Protein AF-0000000073278289 (afdb_homodimer)

Structure (mmCIF, N/CA/C/O backbone):
data_AF-0000000073278289-model_v1
#
loop_
_entity.id
_entity.type
_entity.pdbx_description
1 polymer 'Putative L-2,4-diaminobutyrate decarboxylase'
#
loop_
_atom_site.group_PDB
_atom_site.id
_atom_site.type_symbol
_atom_site.label_atom_id
_atom_site.label_alt_id
_atom_site.label_comp_id
_atom_site.label_asym_id
_atom_site.label_entity_id
_atom_site.label_seq_id
_atom_site.pdbx_PDB_ins_code
_atom_site.Cartn_x
_atom_site.Cartn_y
_atom_site.Cartn_z
_atom_site.occupancy
_atom_site.B_iso_or_equiv
_atom_site.auth_seq_id
_atom_site.auth_comp_id
_atom_site.auth_asym_id
_atom_site.auth_atom_id
_atom_site.pdbx_PDB_model_num
ATOM 1 N N . MET A 1 1 ? 37.375 -49.875 -6.406 1 22.42 1 MET A N 1
ATOM 2 C CA . MET A 1 1 ? 37.906 -48.938 -7.395 1 22.42 1 MET A CA 1
ATOM 3 C C . MET A 1 1 ? 36.812 -47.969 -7.871 1 22.42 1 MET A C 1
ATOM 5 O O . MET A 1 1 ? 36.188 -48.188 -8.922 1 22.42 1 MET A O 1
ATOM 9 N N . LYS A 1 2 ? 35.844 -47.688 -7.008 1 33.72 2 LYS A N 1
ATOM 10 C CA . LYS A 1 2 ? 34.469 -47.188 -7.004 1 33.72 2 LYS A CA 1
ATOM 11 C C . LYS A 1 2 ? 34.375 -45.781 -7.629 1 33.72 2 LYS A C 1
ATOM 13 O O . LYS A 1 2 ? 34.875 -44.812 -7.066 1 33.72 2 LYS A O 1
ATOM 18 N N . LEU A 1 3 ? 34.656 -45.719 -9 1 33 3 LEU A N 1
ATOM 19 C CA . LEU A 1 3 ? 34.781 -44.5 -9.805 1 33 3 LEU A CA 1
ATOM 20 C C . LEU A 1 3 ? 33.594 -43.594 -9.586 1 33 3 LEU A C 1
ATOM 22 O O . LEU A 1 3 ? 32.469 -43.844 -10.07 1 33 3 LEU A O 1
ATOM 26 N N . THR A 1 4 ? 33.219 -43.094 -8.539 1 38.16 4 THR A N 1
ATOM 27 C CA . THR A 1 4 ? 32.188 -42.125 -8.188 1 38.16 4 THR A CA 1
ATOM 28 C C . THR A 1 4 ? 32.312 -40.875 -9.078 1 38.16 4 THR A C 1
ATOM 30 O O . THR A 1 4 ? 33.344 -40.219 -9.094 1 38.16 4 THR A O 1
ATOM 33 N N . GLU A 1 5 ? 31.906 -40.875 -10.406 1 40.03 5 GLU A N 1
ATOM 34 C CA . GLU A 1 5 ? 31.938 -39.875 -11.461 1 40.03 5 GLU A CA 1
ATOM 35 C C . GLU A 1 5 ? 31.594 -38.469 -10.898 1 40.03 5 GLU A C 1
ATOM 37 O O . GLU A 1 5 ? 30.562 -38.312 -10.266 1 40.03 5 GLU A O 1
ATOM 42 N N . ASN A 1 6 ? 32.531 -37.656 -10.445 1 44.06 6 ASN A N 1
ATOM 43 C CA . ASN A 1 6 ? 32.562 -36.25 -10.016 1 44.06 6 ASN A CA 1
ATOM 44 C C . ASN A 1 6 ? 31.734 -35.344 -10.93 1 44.06 6 ASN A C 1
ATOM 46 O O . ASN A 1 6 ? 32.188 -34.938 -11.984 1 44.06 6 ASN A O 1
ATOM 50 N N . LYS A 1 7 ? 30.641 -35.594 -11.227 1 54.97 7 LYS A N 1
ATOM 51 C CA . LYS A 1 7 ? 29.797 -34.844 -12.141 1 54.97 7 LYS A CA 1
ATOM 52 C C . LYS A 1 7 ? 30.016 -33.344 -11.969 1 54.97 7 LYS A C 1
ATOM 54 O O . LYS A 1 7 ? 29.812 -32.781 -10.875 1 54.97 7 LYS A O 1
ATOM 59 N N . SER A 1 8 ? 30.703 -32.625 -12.852 1 77.06 8 SER A N 1
ATOM 60 C CA . SER A 1 8 ? 31 -31.219 -12.969 1 77.06 8 SER A CA 1
ATOM 61 C C . SER A 1 8 ? 29.734 -30.375 -12.773 1 77.06 8 SER A C 1
ATOM 63 O O . SER A 1 8 ? 28.656 -30.75 -13.258 1 77.06 8 SER A O 1
ATOM 65 N N . GLU A 1 9 ? 29.703 -29.438 -11.883 1 89 9 GLU A N 1
ATOM 66 C CA . GLU A 1 9 ? 28.625 -28.5 -11.555 1 89 9 GLU A CA 1
ATOM 67 C C . GLU A 1 9 ? 28.172 -27.734 -12.781 1 89 9 GLU A C 1
ATOM 69 O O . GLU A 1 9 ? 28.984 -27.156 -13.5 1 89 9 GLU A O 1
ATOM 74 N N . LEU A 1 10 ? 26.891 -27.906 -13.18 1 94 10 LEU A N 1
ATOM 75 C CA . LEU A 1 10 ? 26.312 -27.156 -14.281 1 94 10 LEU A CA 1
ATOM 76 C C . LEU A 1 10 ? 26.391 -25.656 -14.023 1 94 10 LEU A C 1
ATOM 78 O O . LEU A 1 10 ? 26.453 -25.219 -12.875 1 94 10 LEU A O 1
ATOM 82 N N . ILE A 1 11 ? 26.406 -24.875 -15.078 1 95.62 11 ILE A N 1
ATOM 83 C CA . ILE A 1 11 ? 26.609 -23.438 -14.977 1 95.62 11 ILE A CA 1
ATOM 84 C C . ILE A 1 11 ? 25.516 -22.812 -14.109 1 95.62 11 ILE A C 1
ATOM 86 O O . ILE A 1 11 ? 25.797 -21.984 -13.234 1 95.62 11 ILE A O 1
ATOM 90 N N . TRP A 1 12 ? 24.203 -23.141 -14.375 1 96.19 12 TRP A N 1
ATOM 91 C CA . TRP A 1 12 ? 23.125 -22.531 -13.602 1 96.19 12 TRP A CA 1
ATOM 92 C C . TRP A 1 12 ? 23.25 -22.906 -12.125 1 96.19 12 TRP A C 1
ATOM 94 O O . TRP A 1 12 ? 22.906 -22.109 -11.25 1 96.19 12 TRP A O 1
ATOM 104 N N . GLN A 1 13 ? 23.766 -24.109 -11.773 1 96.44 13 GLN A N 1
ATOM 105 C CA . GLN A 1 13 ? 23.953 -24.516 -10.391 1 96.44 13 GLN A CA 1
ATOM 106 C C . GLN A 1 13 ? 25.016 -23.688 -9.703 1 96.44 13 GLN A C 1
ATOM 108 O O . GLN A 1 13 ? 24.891 -23.344 -8.523 1 96.44 13 GLN A O 1
ATOM 113 N N . LYS A 1 14 ? 26.062 -23.453 -10.477 1 96.12 14 LYS A N 1
ATOM 114 C CA . LYS A 1 14 ? 27.125 -22.594 -9.953 1 96.12 14 LYS A CA 1
ATOM 115 C C . LYS A 1 14 ? 26.609 -21.188 -9.641 1 96.12 14 LYS A C 1
ATOM 117 O O . LYS A 1 14 ? 26.891 -20.641 -8.578 1 96.12 14 LYS A O 1
ATOM 122 N N . ILE A 1 15 ? 25.875 -20.578 -10.586 1 96.12 15 ILE A N 1
ATOM 123 C CA . ILE A 1 15 ? 25.312 -19.25 -10.406 1 96.12 15 ILE A CA 1
ATOM 124 C C . ILE A 1 15 ? 24.312 -19.266 -9.242 1 96.12 15 ILE A C 1
ATOM 126 O O . ILE A 1 15 ? 24.25 -18.312 -8.461 1 96.12 15 ILE A O 1
ATOM 130 N N . LEU A 1 16 ? 23.531 -20.344 -9.094 1 96.94 16 LEU A N 1
ATOM 131 C CA . LEU A 1 16 ? 22.609 -20.5 -7.984 1 96.94 16 LEU A CA 1
ATOM 132 C C . LEU A 1 16 ? 23.328 -20.406 -6.648 1 96.94 16 LEU A C 1
ATOM 134 O O . LEU A 1 16 ? 22.922 -19.656 -5.762 1 96.94 16 LEU A O 1
ATOM 138 N N . ARG A 1 17 ? 24.375 -21.125 -6.52 1 95.25 17 ARG A N 1
ATOM 139 C CA . ARG A 1 17 ? 25.125 -21.219 -5.273 1 95.25 17 ARG A CA 1
ATOM 140 C C . ARG A 1 17 ? 25.875 -19.922 -4.992 1 95.25 17 ARG A C 1
ATOM 142 O O . ARG A 1 17 ? 25.891 -19.438 -3.855 1 95.25 17 ARG A O 1
ATOM 149 N N . GLU A 1 18 ? 26.453 -19.297 -6.008 1 94.81 18 GLU A N 1
ATOM 150 C CA . GLU A 1 18 ? 27.422 -18.219 -5.797 1 94.81 18 GLU A CA 1
ATOM 151 C C . GLU A 1 18 ? 26.734 -16.859 -5.844 1 94.81 18 GLU A C 1
ATOM 153 O O . GLU A 1 18 ? 27.219 -15.891 -5.25 1 94.81 18 GLU A O 1
ATOM 158 N N . LYS A 1 19 ? 25.641 -16.781 -6.617 1 95.12 19 LYS A N 1
ATOM 159 C CA . LYS A 1 19 ? 25.062 -15.453 -6.879 1 95.12 19 LYS A CA 1
ATOM 160 C C . LYS A 1 19 ? 23.641 -15.359 -6.363 1 95.12 19 LYS A C 1
ATOM 162 O O . LYS A 1 19 ? 23.203 -14.297 -5.91 1 95.12 19 LYS A O 1
ATOM 167 N N . VAL A 1 20 ? 22.859 -16.453 -6.418 1 96.69 20 VAL A N 1
ATOM 168 C CA . VAL A 1 20 ? 21.453 -16.406 -6.062 1 96.69 20 VAL A CA 1
ATOM 169 C C . VAL A 1 20 ? 21.281 -16.641 -4.562 1 96.69 20 VAL A C 1
ATOM 171 O O . VAL A 1 20 ? 20.688 -15.828 -3.859 1 96.69 20 VAL A O 1
ATOM 174 N N . HIS A 1 21 ? 21.875 -17.719 -4.027 1 96.31 21 HIS A N 1
ATOM 175 C CA . HIS A 1 21 ? 21.719 -18.094 -2.627 1 96.31 21 HIS A CA 1
ATOM 176 C C . HIS A 1 21 ? 22.156 -16.969 -1.698 1 96.31 21 HIS A C 1
ATOM 178 O O . HIS A 1 21 ? 21.484 -16.672 -0.709 1 96.31 21 HIS A O 1
ATOM 184 N N . PRO A 1 22 ? 23.25 -16.234 -2.037 1 95.31 22 PRO A N 1
ATOM 185 C CA . PRO A 1 22 ? 23.672 -15.148 -1.151 1 95.31 22 PRO A CA 1
ATOM 186 C C . PRO A 1 22 ? 22.672 -14 -1.102 1 95.31 22 PRO A C 1
ATOM 188 O O . PRO A 1 22 ? 22.719 -13.164 -0.199 1 95.31 22 PRO A O 1
ATOM 191 N N . GLY A 1 23 ? 21.766 -13.977 -2.059 1 96.75 23 GLY A N 1
ATOM 192 C CA . GLY A 1 23 ? 20.75 -12.93 -2.107 1 96.75 23 GLY A CA 1
ATOM 193 C C . GLY A 1 23 ? 19.547 -13.234 -1.245 1 96.75 23 GLY A C 1
ATOM 194 O O . GLY A 1 23 ? 18.594 -12.438 -1.19 1 96.75 23 GLY A O 1
ATOM 195 N N . PHE A 1 24 ? 19.594 -14.359 -0.524 1 97.62 24 PHE A N 1
ATOM 196 C CA . PHE A 1 24 ? 18.453 -14.75 0.309 1 97.62 24 PHE A CA 1
ATOM 197 C C . PHE A 1 24 ? 18.922 -15.148 1.703 1 97.62 24 PHE A C 1
ATOM 199 O O . PHE A 1 24 ? 20.047 -15.617 1.875 1 97.62 24 PHE A O 1
ATOM 206 N N . ILE A 1 25 ? 18.047 -14.953 2.674 1 96.19 25 ILE A N 1
ATOM 207 C CA . ILE A 1 25 ? 18.328 -15.43 4.02 1 96.19 25 ILE A CA 1
ATOM 208 C C . ILE A 1 25 ? 18.312 -16.953 4.039 1 96.19 25 ILE A C 1
ATOM 210 O O . ILE A 1 25 ? 17.594 -17.578 3.25 1 96.19 25 ILE A O 1
ATOM 214 N N . ILE A 1 26 ? 19.062 -17.516 4.91 1 94.69 26 ILE A N 1
ATOM 215 C CA . ILE A 1 26 ? 19.125 -18.969 5.051 1 94.69 26 ILE A CA 1
ATOM 216 C C . ILE A 1 26 ? 17.844 -19.469 5.727 1 94.69 26 ILE A C 1
ATOM 218 O O . ILE A 1 26 ? 17.312 -18.812 6.621 1 94.69 26 ILE A O 1
ATOM 222 N N . PRO A 1 27 ? 17.266 -20.594 5.285 1 95 27 PRO A N 1
ATOM 223 C CA . PRO A 1 27 ? 15.984 -21.078 5.801 1 95 27 PRO A CA 1
ATOM 224 C C . PRO A 1 27 ? 16.078 -21.547 7.254 1 95 27 PRO A C 1
ATOM 226 O O . PRO A 1 27 ? 15.055 -21.609 7.949 1 95 27 PRO A O 1
ATOM 229 N N . TRP A 1 28 ? 17.219 -22 7.758 1 95.56 28 TRP A N 1
ATOM 230 C CA . TRP A 1 28 ? 17.422 -22.547 9.102 1 95.56 28 TRP A CA 1
ATOM 231 C C . TRP A 1 28 ? 18.531 -21.797 9.828 1 95.56 28 TRP A C 1
ATOM 233 O O . TRP A 1 28 ? 19.172 -20.906 9.258 1 95.56 28 TRP A O 1
ATOM 243 N N . LYS A 1 29 ? 18.656 -22.094 11.078 1 93.88 29 LYS A N 1
ATOM 244 C CA . LYS A 1 29 ? 19.688 -21.438 11.867 1 93.88 29 LYS A CA 1
ATOM 245 C C . LYS A 1 29 ? 21.078 -21.891 11.43 1 93.88 29 LYS A C 1
ATOM 247 O O . LYS A 1 29 ? 21.375 -23.078 11.398 1 93.88 29 LYS A O 1
ATOM 252 N N . GLU A 1 30 ? 21.781 -20.922 11.031 1 93.44 30 GLU A N 1
ATOM 253 C CA . GLU A 1 30 ? 23.172 -21.094 10.648 1 93.44 30 GLU A CA 1
ATOM 254 C C . GLU A 1 30 ? 23.984 -19.812 10.906 1 93.44 30 GLU A C 1
ATOM 256 O O . GLU A 1 30 ? 23.875 -18.844 10.164 1 93.44 30 GLU A O 1
ATOM 261 N N . LYS A 1 31 ? 24.828 -19.828 11.789 1 92.5 31 LYS A N 1
ATOM 262 C CA . LYS A 1 31 ? 25.469 -18.656 12.375 1 92.5 31 LYS A CA 1
ATOM 263 C C . LYS A 1 31 ? 26.188 -17.828 11.305 1 92.5 31 LYS A C 1
ATOM 265 O O . LYS A 1 31 ? 26.031 -16.609 11.25 1 92.5 31 LYS A O 1
ATOM 270 N N . ASN A 1 32 ? 27 -18.484 10.453 1 92.31 32 ASN A N 1
ATOM 271 C CA . ASN A 1 32 ? 27.781 -17.75 9.469 1 92.31 32 ASN A CA 1
ATOM 272 C C . ASN A 1 32 ? 26.906 -16.984 8.492 1 92.31 32 ASN A C 1
ATOM 274 O O . ASN A 1 32 ? 27.172 -15.82 8.18 1 92.31 32 ASN A O 1
ATOM 278 N N . LYS A 1 33 ? 25.906 -17.594 7.961 1 92.69 33 LYS A N 1
ATOM 279 C CA . LYS A 1 33 ? 25.016 -16.969 7 1 92.69 33 LYS A CA 1
ATOM 280 C C . LYS A 1 33 ? 24.188 -15.859 7.656 1 92.69 33 LYS A C 1
ATOM 282 O O . LYS A 1 33 ? 23.875 -14.852 7.023 1 92.69 33 LYS A O 1
ATOM 287 N N . GLU A 1 34 ? 23.859 -16.047 8.906 1 93.81 34 GLU A N 1
ATOM 288 C CA . GLU A 1 34 ? 23.156 -15.016 9.664 1 93.81 34 GLU A CA 1
ATOM 289 C C . GLU A 1 34 ? 24.016 -13.773 9.844 1 93.81 34 GLU A C 1
ATOM 291 O O . GLU A 1 34 ? 23.516 -12.648 9.758 1 93.81 34 GLU A O 1
ATOM 296 N N . GLU A 1 35 ? 25.281 -14.031 10.102 1 95.25 35 GLU A N 1
ATOM 297 C CA . GLU A 1 35 ? 26.203 -12.914 10.25 1 95.25 35 GLU A CA 1
ATOM 298 C C . GLU A 1 35 ? 26.391 -12.156 8.938 1 95.25 35 GLU A C 1
ATOM 300 O O . GLU A 1 35 ? 26.562 -10.938 8.938 1 95.25 35 GLU A O 1
ATOM 305 N N . GLU A 1 36 ? 26.375 -12.914 7.832 1 94.62 36 GLU A N 1
ATOM 306 C CA . GLU A 1 36 ? 26.484 -12.281 6.523 1 94.62 36 GLU A CA 1
ATOM 307 C C . GLU A 1 36 ? 25.312 -11.344 6.273 1 94.62 36 GLU A C 1
ATOM 309 O O . GLU A 1 36 ? 25.484 -10.227 5.77 1 94.62 36 GLU A O 1
ATOM 314 N N . PHE A 1 37 ? 24.203 -11.859 6.617 1 96.5 37 PHE A N 1
ATOM 315 C CA . PHE A 1 37 ? 23.031 -11.023 6.461 1 96.5 37 PHE A CA 1
ATOM 316 C C . PHE A 1 37 ? 23.094 -9.805 7.367 1 96.5 37 PHE A C 1
ATOM 318 O O . PHE A 1 37 ? 22.812 -8.688 6.938 1 96.5 37 PHE A O 1
ATOM 325 N N . LYS A 1 38 ? 23.406 -9.945 8.602 1 96.88 38 LYS A N 1
ATOM 326 C CA . LYS A 1 38 ? 23.578 -8.852 9.555 1 96.88 38 LYS A CA 1
ATOM 327 C C . LYS A 1 38 ? 24.547 -7.809 9.031 1 96.88 38 LYS A C 1
ATOM 329 O O . LYS A 1 38 ? 24.312 -6.605 9.172 1 96.88 38 LYS A O 1
ATOM 334 N N . ASN A 1 39 ? 25.609 -8.227 8.422 1 96.38 39 ASN A N 1
ATOM 335 C CA . ASN A 1 39 ? 26.594 -7.316 7.871 1 96.38 39 ASN A CA 1
ATOM 336 C C . ASN A 1 39 ? 26.016 -6.457 6.754 1 96.38 39 ASN A C 1
ATOM 338 O O . ASN A 1 39 ? 26.328 -5.273 6.645 1 96.38 39 ASN A O 1
ATOM 342 N N . VAL A 1 40 ? 25.219 -7.047 5.898 1 96.62 40 VAL A N 1
ATOM 343 C CA . VAL A 1 40 ? 24.562 -6.297 4.832 1 96.62 40 VAL A CA 1
ATOM 344 C C . VAL A 1 40 ? 23.688 -5.195 5.434 1 96.62 40 VAL A C 1
ATOM 346 O O . VAL A 1 40 ? 23.703 -4.059 4.961 1 96.62 40 VAL A O 1
ATOM 349 N N . ILE A 1 41 ? 22.922 -5.504 6.5 1 97.44 41 ILE A N 1
ATOM 350 C CA . ILE A 1 41 ? 22.031 -4.551 7.141 1 97.44 41 ILE A CA 1
ATOM 351 C C . ILE A 1 41 ? 22.844 -3.449 7.812 1 97.44 41 ILE A C 1
ATOM 353 O O . ILE A 1 41 ? 22.516 -2.266 7.695 1 97.44 41 ILE A O 1
ATOM 357 N N . ASN A 1 42 ? 23.891 -3.838 8.484 1 97.25 42 ASN A N 1
ATOM 358 C CA . ASN A 1 42 ? 24.75 -2.852 9.133 1 97.25 42 ASN A CA 1
ATOM 359 C C . ASN A 1 42 ? 25.406 -1.924 8.117 1 97.25 42 ASN A C 1
ATOM 361 O O . ASN A 1 42 ? 25.531 -0.722 8.359 1 97.25 42 ASN A O 1
ATOM 365 N N . ASP A 1 43 ? 25.812 -2.473 6.977 1 96.25 43 ASP A N 1
ATOM 366 C CA . ASP A 1 43 ? 26.375 -1.662 5.895 1 96.25 43 ASP A CA 1
ATOM 367 C C . ASP A 1 43 ? 25.328 -0.683 5.359 1 96.25 43 ASP A C 1
ATOM 369 O O . ASP A 1 43 ? 25.656 0.453 5.008 1 96.25 43 ASP A O 1
ATOM 373 N N . THR A 1 44 ? 24.141 -1.131 5.254 1 97.31 44 THR A N 1
ATOM 374 C CA . THR A 1 44 ? 23.047 -0.276 4.816 1 97.31 44 THR A CA 1
ATOM 375 C C . THR A 1 44 ? 22.875 0.905 5.77 1 97.31 44 THR A C 1
ATOM 377 O O . THR A 1 44 ? 22.75 2.051 5.328 1 97.31 44 THR A O 1
ATOM 380 N N . LEU A 1 45 ? 22.875 0.648 7.109 1 97.62 45 LEU A N 1
ATOM 381 C CA . LEU A 1 45 ? 22.719 1.694 8.109 1 97.62 45 LEU A CA 1
ATOM 382 C C . LEU A 1 45 ? 23.875 2.701 8.0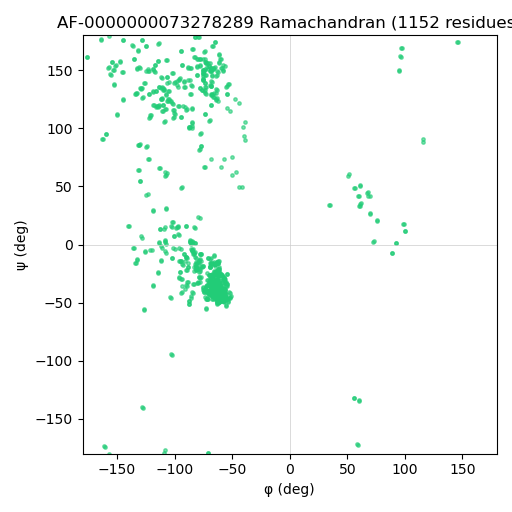23 1 97.62 45 LEU A C 1
ATOM 384 O O . LEU A 1 45 ? 23.641 3.91 8.086 1 97.62 45 LEU A O 1
ATOM 388 N N . TYR A 1 46 ? 25.047 2.156 7.867 1 96.06 46 TYR A N 1
ATOM 389 C CA . TYR A 1 46 ? 26.219 3.01 7.766 1 96.06 46 TYR A CA 1
ATOM 390 C C . TYR A 1 46 ? 26.125 3.932 6.559 1 96.06 46 TYR A C 1
ATOM 392 O O . TYR A 1 46 ? 26.375 5.137 6.664 1 96.06 46 TYR A O 1
ATOM 400 N N . THR A 1 47 ? 25.781 3.373 5.426 1 95.81 47 THR A N 1
ATOM 401 C CA . THR A 1 47 ? 25.672 4.121 4.18 1 95.81 47 THR A CA 1
ATOM 402 C C . THR A 1 47 ? 24.641 5.238 4.305 1 95.81 47 THR A C 1
ATOM 404 O O . THR A 1 47 ? 24.859 6.352 3.828 1 95.81 47 THR A O 1
ATOM 407 N N . LEU A 1 48 ? 23.516 5.023 4.953 1 96.38 48 LEU A N 1
ATOM 408 C CA . LEU A 1 48 ? 22.469 6.02 5.113 1 96.38 48 LEU A CA 1
ATOM 409 C C . LEU A 1 48 ? 22.906 7.125 6.074 1 96.38 48 LEU A C 1
ATOM 411 O O . LEU A 1 48 ? 22.578 8.297 5.867 1 96.38 48 LEU A O 1
ATOM 415 N N . ASN A 1 49 ? 23.578 6.723 7.129 1 95.56 49 ASN A N 1
ATOM 416 C CA . ASN A 1 49 ? 24.047 7.707 8.102 1 95.56 49 ASN A CA 1
ATOM 417 C C . ASN A 1 49 ? 24.969 8.742 7.453 1 95.56 49 ASN A C 1
ATOM 419 O O . ASN A 1 49 ? 24.984 9.898 7.863 1 95.56 49 ASN A O 1
ATOM 423 N N . GLU A 1 50 ? 25.688 8.336 6.43 1 94.62 50 GLU A N 1
ATOM 424 C CA . GLU A 1 50 ? 26.625 9.211 5.746 1 94.62 50 GLU A CA 1
ATOM 425 C C . GLU A 1 50 ? 25.906 10.312 4.977 1 94.62 50 GLU A C 1
ATOM 427 O O . GLU A 1 50 ? 26.516 11.312 4.586 1 94.62 50 GLU A O 1
ATOM 432 N N . LEU A 1 51 ? 24.672 10.164 4.738 1 95.12 51 LEU A N 1
ATOM 433 C CA . LEU A 1 51 ? 23.906 11.148 3.971 1 95.12 51 LEU A CA 1
ATOM 434 C C . LEU A 1 51 ? 23.5 12.32 4.855 1 95.12 51 LEU A C 1
ATOM 436 O O . LEU A 1 51 ? 23.109 13.375 4.348 1 95.12 51 LEU A O 1
ATOM 440 N N . LYS A 1 52 ? 23.5 12.148 6.176 1 94.81 52 LYS A N 1
ATOM 441 C CA . LYS A 1 52 ? 23.125 13.211 7.105 1 94.81 52 LYS A CA 1
ATOM 442 C C . LYS A 1 52 ? 24.234 14.242 7.242 1 94.81 52 LYS A C 1
ATOM 444 O O . LYS A 1 52 ? 25.422 13.914 7.078 1 94.81 52 LYS A O 1
ATOM 449 N N . GLY A 1 53 ? 23.922 15.43 7.5 1 92.06 53 GLY A N 1
ATOM 450 C CA . GLY A 1 53 ? 24.906 16.453 7.816 1 92.06 53 GLY A CA 1
ATOM 451 C C . GLY A 1 53 ? 25.344 16.422 9.266 1 92.06 53 GLY A C 1
ATOM 452 O O . GLY A 1 53 ? 24.859 15.617 10.055 1 92.06 53 GLY A O 1
ATOM 453 N N . SER A 1 54 ? 26.266 17.328 9.594 1 92.88 54 SER A N 1
ATOM 454 C CA . SER A 1 54 ? 26.672 17.516 10.984 1 92.88 54 SER A CA 1
ATOM 455 C C . SER A 1 54 ? 25.703 18.438 11.719 1 92.88 54 SER A C 1
ATOM 457 O O . SER A 1 54 ? 24.906 19.141 11.094 1 92.88 54 SER A O 1
ATOM 459 N N . LYS A 1 55 ? 25.703 18.406 12.977 1 91.94 55 LYS A N 1
ATOM 460 C CA . LYS A 1 55 ? 24.859 19.297 13.781 1 91.94 55 LYS A CA 1
ATOM 461 C C . LYS A 1 55 ? 25.156 20.766 13.477 1 91.94 55 LYS A C 1
ATOM 463 O O . LYS A 1 55 ? 24.25 21.578 13.414 1 91.94 55 LYS A O 1
ATOM 468 N N . GLU A 1 56 ? 26.375 21.094 13.227 1 91.69 56 GLU A N 1
ATOM 469 C CA . GLU A 1 56 ? 26.844 22.469 12.977 1 91.69 56 GLU A CA 1
ATOM 470 C C . GLU A 1 56 ? 26.344 22.969 11.625 1 91.69 56 GLU A C 1
ATOM 472 O O . GLU A 1 56 ? 25.953 24.125 11.492 1 91.69 56 GLU A O 1
ATOM 477 N N . GLU A 1 57 ? 26.359 22.109 10.695 1 89.94 57 GLU A N 1
ATOM 478 C CA . GLU A 1 57 ? 25.922 22.484 9.359 1 89.94 57 GLU A CA 1
ATOM 479 C C . GLU A 1 57 ? 24.422 22.812 9.352 1 89.94 57 GLU A C 1
ATOM 481 O O . GLU A 1 57 ? 23.984 23.672 8.578 1 89.94 57 GLU A O 1
ATOM 486 N N . GLY A 1 58 ? 23.703 22.125 10.156 1 90.81 58 GLY A N 1
ATOM 487 C CA . GLY A 1 58 ? 22.266 22.359 10.289 1 90.81 58 GLY A CA 1
ATOM 488 C C . GLY A 1 58 ? 21.5 22.156 9 1 90.81 58 GLY A C 1
ATOM 489 O O . GLY A 1 58 ? 20.516 22.844 8.742 1 90.81 58 GLY A O 1
ATOM 490 N N . LYS A 1 59 ? 21.984 21.219 8.195 1 90.81 59 LYS A N 1
ATOM 491 C CA . LYS A 1 59 ? 21.359 20.938 6.906 1 90.81 59 LYS A CA 1
ATOM 492 C C . LYS A 1 59 ? 20.047 20.203 7.082 1 90.81 59 LYS A C 1
ATOM 494 O O . LYS A 1 59 ? 19.984 19.172 7.77 1 90.81 59 LYS A O 1
ATOM 499 N N . SER A 1 60 ? 19.016 20.719 6.41 1 93.12 60 SER A N 1
ATOM 500 C CA . SER A 1 60 ? 17.688 20.156 6.586 1 93.12 60 SER A CA 1
ATOM 501 C C . SER A 1 60 ? 17.359 19.156 5.477 1 93.12 60 SER A C 1
ATOM 503 O O . SER A 1 60 ? 16.203 18.766 5.305 1 93.12 60 SER A O 1
ATOM 505 N N . PHE A 1 61 ? 18.312 18.766 4.613 1 93 61 PHE A N 1
ATOM 506 C CA . PHE A 1 61 ? 18.125 17.766 3.557 1 93 61 PHE A CA 1
ATOM 507 C C . PHE A 1 61 ? 19.25 16.734 3.57 1 93 61 PHE A C 1
ATOM 509 O O . PHE A 1 61 ? 20.25 16.922 4.262 1 93 61 PHE A O 1
ATOM 516 N N . LEU A 1 62 ? 19.094 15.672 2.879 1 94.69 62 LEU A N 1
ATOM 517 C CA . LEU A 1 62 ? 20.031 14.562 2.869 1 94.69 62 LEU A CA 1
ATOM 518 C C . LEU A 1 62 ? 21 14.672 1.688 1 94.69 62 LEU A C 1
ATOM 520 O O . LEU A 1 62 ? 20.594 15.086 0.597 1 94.69 62 LEU A O 1
ATOM 524 N N . GLY A 1 63 ? 22.234 14.305 1.9 1 93.44 63 GLY A N 1
ATOM 525 C CA . GLY A 1 63 ? 23.219 14.203 0.833 1 93.44 63 GLY A CA 1
ATOM 526 C C . GLY A 1 63 ? 23.453 15.516 0.113 1 93.44 63 GLY A C 1
ATOM 527 O O . GLY A 1 63 ? 23.656 16.547 0.749 1 93.44 63 GLY A O 1
ATOM 528 N N . LYS A 1 64 ? 23.469 15.438 -1.225 1 90.56 64 LYS A N 1
ATOM 529 C CA . LYS A 1 64 ? 23.719 16.609 -2.059 1 90.56 64 LYS A CA 1
ATOM 530 C C . LYS A 1 64 ? 22.406 17.266 -2.484 1 90.56 64 LYS A C 1
ATOM 532 O O . LYS A 1 64 ? 21.344 16.625 -2.479 1 90.56 64 LYS A O 1
ATOM 537 N N . SER A 1 65 ? 22.453 18.562 -2.783 1 83.62 65 SER A N 1
ATOM 538 C CA . SER A 1 65 ? 21.266 19.328 -3.146 1 83.62 65 SER A CA 1
ATOM 539 C C . SER A 1 65 ? 20.875 19.094 -4.602 1 83.62 65 SER A C 1
ATOM 541 O O . SER A 1 65 ? 20.031 19.797 -5.145 1 83.62 65 SER A O 1
ATOM 543 N N . ASN A 1 66 ? 21.219 18.062 -5.18 1 78.56 66 ASN A N 1
ATOM 544 C CA . ASN A 1 66 ? 20.984 17.844 -6.605 1 78.56 66 ASN A CA 1
ATOM 545 C C . ASN A 1 66 ? 19.797 16.922 -6.848 1 78.56 66 ASN A C 1
ATOM 547 O O . ASN A 1 66 ? 19.656 15.891 -6.199 1 78.56 66 ASN A O 1
ATOM 551 N N . CYS A 1 67 ? 18.812 17.484 -7.605 1 79.69 67 CYS A N 1
ATOM 552 C CA . CYS A 1 67 ? 17.766 16.641 -8.156 1 79.69 67 CYS A CA 1
ATOM 553 C C . CYS A 1 67 ? 18.062 16.266 -9.602 1 79.69 67 CYS A C 1
ATOM 555 O O . CYS A 1 67 ? 18.438 17.109 -10.406 1 79.69 67 CYS A O 1
ATOM 557 N N . CYS A 1 68 ? 17.828 15.039 -9.875 1 80.69 68 CYS A N 1
ATOM 558 C CA . CYS A 1 68 ? 18.297 14.57 -11.172 1 80.69 68 CYS A CA 1
ATOM 559 C C . CYS A 1 68 ? 17.234 14.758 -12.242 1 80.69 68 CYS A C 1
ATOM 561 O O . CYS A 1 68 ? 17.484 14.555 -13.43 1 80.69 68 CYS A O 1
ATOM 563 N N . ILE A 1 69 ? 16 15.094 -11.836 1 87.88 69 ILE A N 1
ATOM 564 C CA . ILE A 1 69 ? 14.953 15.312 -12.828 1 87.88 69 ILE A CA 1
ATOM 565 C C . ILE A 1 69 ? 14.281 16.656 -12.578 1 87.88 69 ILE A C 1
ATOM 567 O O . ILE A 1 69 ? 13.812 16.938 -11.469 1 87.88 69 ILE A O 1
ATOM 571 N N . SER A 1 70 ? 14.211 17.531 -13.586 1 86.12 70 SER A N 1
ATOM 572 C CA . SER A 1 70 ? 13.594 18.859 -13.445 1 86.12 70 SER A CA 1
ATOM 573 C C . SER A 1 70 ? 12.633 19.141 -14.594 1 86.12 70 SER A C 1
ATOM 575 O O . SER A 1 70 ? 11.883 20.109 -14.555 1 86.12 70 SER A O 1
ATOM 577 N N . ASN A 1 71 ? 12.719 18.297 -15.625 1 88.25 71 ASN A N 1
ATOM 578 C CA . ASN A 1 71 ? 11.852 18.438 -16.781 1 88.25 71 ASN A CA 1
ATOM 579 C C . ASN A 1 71 ? 11.711 17.125 -17.547 1 88.25 71 ASN A C 1
ATOM 581 O O . ASN A 1 71 ? 12.312 16.109 -17.172 1 88.25 71 ASN A O 1
ATOM 585 N N . TYR A 1 72 ? 10.969 17.188 -18.562 1 88.88 72 TYR A N 1
ATOM 586 C CA . TYR A 1 72 ? 10.656 15.992 -19.328 1 88.88 72 TYR A CA 1
ATOM 587 C C . TYR A 1 72 ? 11.906 15.445 -20.016 1 88.88 72 TYR A C 1
ATOM 589 O O . TYR A 1 72 ? 12.055 14.234 -20.172 1 88.88 72 TYR A O 1
ATOM 597 N N . ARG A 1 73 ? 12.773 16.266 -20.5 1 91.44 73 ARG A N 1
ATOM 598 C CA . ARG A 1 73 ? 14 15.836 -21.156 1 91.44 73 ARG A CA 1
ATOM 599 C C . ARG A 1 73 ? 14.859 15 -20.203 1 91.44 73 ARG A C 1
ATOM 601 O O . ARG A 1 73 ? 15.43 13.984 -20.609 1 91.44 73 ARG A O 1
ATOM 608 N N . GLU A 1 74 ? 14.961 15.469 -19 1 92.44 74 GLU A N 1
ATOM 609 C CA . GLU A 1 74 ? 15.75 14.742 -18 1 92.44 74 GLU A CA 1
ATOM 610 C C . GLU A 1 74 ? 15.07 13.438 -17.609 1 92.44 74 GLU A C 1
ATOM 612 O O . GLU A 1 74 ? 15.75 12.438 -17.344 1 92.44 74 GLU A O 1
ATOM 617 N N . ILE A 1 75 ? 13.797 13.469 -17.562 1 93.06 75 ILE A N 1
ATOM 618 C CA . ILE A 1 75 ? 13.055 12.234 -17.344 1 93.06 75 ILE A CA 1
ATOM 619 C C . ILE A 1 75 ? 13.375 11.219 -18.438 1 93.06 75 ILE A C 1
ATOM 621 O O . ILE A 1 75 ? 13.633 10.055 -18.156 1 93.06 75 ILE A O 1
ATOM 625 N N . ASN A 1 76 ? 13.359 11.641 -19.672 1 94.75 76 ASN A N 1
ATOM 626 C CA . ASN A 1 76 ? 13.68 10.766 -20.797 1 94.75 76 ASN A CA 1
ATOM 627 C C . ASN A 1 76 ? 15.117 10.266 -20.719 1 94.75 76 ASN A C 1
ATOM 629 O O . ASN A 1 76 ? 15.414 9.141 -21.125 1 94.75 76 ASN A O 1
ATOM 633 N N . LYS A 1 77 ? 15.984 11.148 -20.266 1 95.5 77 LYS A N 1
ATOM 634 C CA . LYS A 1 77 ? 17.375 10.719 -20.062 1 95.5 77 LYS A CA 1
ATOM 635 C C . LYS A 1 77 ? 17.453 9.594 -19.047 1 95.5 77 LYS A C 1
ATOM 637 O O . LYS A 1 77 ? 18.203 8.633 -19.219 1 95.5 77 LYS A O 1
ATOM 642 N N . VAL A 1 78 ? 16.734 9.773 -17.938 1 95.44 78 VAL A N 1
ATOM 643 C CA . VAL A 1 78 ? 16.672 8.734 -16.906 1 95.44 78 VAL A CA 1
ATOM 644 C C . VAL A 1 78 ? 16.156 7.43 -17.531 1 95.44 78 VAL A C 1
ATOM 646 O O . VAL A 1 78 ? 16.719 6.363 -17.297 1 95.44 78 VAL A O 1
ATOM 649 N N . LYS A 1 79 ? 15.086 7.496 -18.312 1 96.69 79 LYS A N 1
ATOM 650 C CA . LYS A 1 79 ? 14.523 6.324 -18.969 1 96.69 79 LYS A CA 1
ATOM 651 C C . LYS A 1 79 ? 15.555 5.664 -19.875 1 96.69 79 LYS A C 1
ATOM 653 O O . LYS A 1 79 ? 15.703 4.438 -19.875 1 96.69 79 LYS A O 1
ATOM 658 N N . ARG A 1 80 ? 16.234 6.445 -20.672 1 96.38 80 ARG A N 1
ATOM 659 C CA . ARG A 1 80 ? 17.219 5.957 -21.625 1 96.38 80 ARG A CA 1
ATOM 660 C C . ARG A 1 80 ? 18.344 5.203 -20.938 1 96.38 80 ARG A C 1
ATOM 662 O O . ARG A 1 80 ? 18.766 4.148 -21.406 1 96.38 80 ARG A O 1
ATOM 669 N N . ASN A 1 81 ? 18.781 5.711 -19.812 1 95.69 81 ASN A N 1
ATOM 670 C CA . ASN A 1 81 ? 19.953 5.168 -19.109 1 95.69 81 ASN A CA 1
ATOM 671 C C . ASN A 1 81 ? 19.578 3.945 -18.281 1 95.69 81 ASN A C 1
ATOM 673 O O . ASN A 1 81 ? 20.453 3.182 -17.875 1 95.69 81 ASN A O 1
ATOM 677 N N . ALA A 1 82 ? 18.328 3.789 -17.984 1 95.94 82 ALA A N 1
ATOM 678 C CA . ALA A 1 82 ? 17.875 2.705 -17.125 1 95.94 82 ALA A CA 1
ATOM 679 C C . ALA A 1 82 ? 18.062 1.35 -17.797 1 95.94 82 ALA A C 1
ATOM 681 O O . ALA A 1 82 ? 17.625 1.152 -18.938 1 95.94 82 ALA A O 1
ATOM 682 N N . ASN A 1 83 ? 18.703 0.396 -17.062 1 95.19 83 ASN A N 1
ATOM 683 C CA . ASN A 1 83 ? 18.922 -0.939 -17.609 1 95.19 83 ASN A CA 1
ATOM 684 C C . ASN A 1 83 ? 19.078 -1.98 -16.516 1 95.19 83 ASN A C 1
ATOM 686 O O . ASN A 1 83 ? 19.562 -1.668 -15.422 1 95.19 83 ASN A O 1
ATOM 690 N N . ILE A 1 84 ? 18.609 -3.152 -16.797 1 96.31 84 ILE A N 1
ATOM 691 C CA . ILE A 1 84 ? 18.938 -4.309 -15.969 1 96.31 84 ILE A CA 1
ATOM 692 C C . ILE A 1 84 ? 20.25 -4.922 -16.422 1 96.31 84 ILE A C 1
ATOM 694 O O . ILE A 1 84 ? 20.453 -5.168 -17.625 1 96.31 84 ILE A O 1
ATOM 698 N N . PRO A 1 85 ? 21.172 -5.148 -15.531 1 95.94 85 PRO A N 1
ATOM 699 C CA . PRO A 1 85 ? 22.438 -5.73 -15.953 1 95.94 85 PRO A CA 1
ATOM 700 C C . PRO A 1 85 ? 22.312 -7.191 -16.391 1 95.94 85 PRO A C 1
ATOM 702 O O . PRO A 1 85 ? 21.391 -7.887 -15.945 1 95.94 85 PRO A O 1
ATOM 705 N N . GLU A 1 86 ? 23.203 -7.633 -17.188 1 96.06 86 GLU A N 1
ATOM 706 C CA . GLU A 1 86 ? 23.219 -9.031 -17.625 1 96.06 86 GLU A CA 1
ATOM 707 C C . GLU A 1 86 ? 23.625 -9.953 -16.469 1 96.06 86 GLU A C 1
ATOM 709 O O . GLU A 1 86 ? 23.047 -11.031 -16.312 1 96.06 86 GLU A O 1
ATOM 714 N N . LYS A 1 87 ? 24.625 -9.445 -15.766 1 94.56 87 LYS A N 1
ATOM 715 C CA . LYS A 1 87 ? 25.172 -10.266 -14.68 1 94.56 87 LYS A CA 1
ATOM 716 C C . LYS A 1 87 ? 24.766 -9.711 -13.32 1 94.56 87 LYS A C 1
ATOM 718 O O . LYS A 1 87 ? 24.469 -8.523 -13.195 1 94.56 87 LYS A O 1
ATOM 723 N N . SER A 1 88 ? 24.812 -10.547 -12.305 1 92.25 88 SER A N 1
ATOM 724 C CA . SER A 1 88 ? 24.531 -10.133 -10.93 1 92.25 88 SER A CA 1
ATOM 725 C C . SER A 1 88 ? 25.625 -9.203 -10.406 1 92.25 88 SER A C 1
ATOM 727 O O . SER A 1 88 ? 26.766 -9.25 -10.875 1 92.25 88 SER A O 1
ATOM 729 N N . SER A 1 89 ? 25.25 -8.344 -9.484 1 92.38 89 SER A N 1
ATOM 730 C CA . SER A 1 89 ? 26.172 -7.426 -8.828 1 92.38 89 SER A CA 1
ATOM 731 C C . SER A 1 89 ? 26.328 -7.754 -7.348 1 92.38 89 SER A C 1
ATOM 733 O O . SER A 1 89 ? 25.688 -8.688 -6.844 1 92.38 89 SER A O 1
ATOM 735 N N . SER A 1 90 ? 27.25 -7.062 -6.684 1 94.12 90 SER A N 1
ATOM 736 C CA . SER A 1 90 ? 27.359 -7.25 -5.242 1 94.12 90 SER A CA 1
ATOM 737 C C . SER A 1 90 ? 26.312 -6.438 -4.496 1 94.12 90 SER A C 1
ATOM 739 O O . SER A 1 90 ? 25.953 -5.34 -4.926 1 94.12 90 SER A O 1
ATOM 741 N N . ILE A 1 91 ? 25.844 -6.961 -3.41 1 95.44 91 ILE A N 1
ATOM 742 C CA . ILE A 1 91 ? 24.812 -6.305 -2.619 1 95.44 91 ILE A CA 1
ATOM 743 C C . ILE A 1 91 ? 25.328 -4.961 -2.107 1 95.44 91 ILE A C 1
ATOM 745 O O . ILE A 1 91 ? 24.578 -3.984 -2.043 1 95.44 91 ILE A O 1
ATOM 749 N N . GLU A 1 92 ? 26.594 -4.898 -1.755 1 94.56 92 GLU A N 1
ATOM 750 C CA . GLU A 1 92 ? 27.203 -3.668 -1.261 1 94.56 92 GLU A CA 1
ATOM 751 C C . GLU A 1 92 ? 27.141 -2.559 -2.307 1 94.56 92 GLU A C 1
ATOM 753 O O . GLU A 1 92 ? 26.797 -1.419 -1.988 1 94.56 92 GLU A O 1
ATOM 758 N N . GLU A 1 93 ? 27.469 -2.924 -3.502 1 95.81 93 GLU A N 1
ATOM 759 C CA . GLU A 1 93 ? 27.422 -1.949 -4.59 1 95.81 93 GLU A CA 1
ATOM 760 C C . GLU A 1 93 ? 26 -1.477 -4.863 1 95.81 93 GLU A C 1
ATOM 762 O O . GLU A 1 93 ? 25.781 -0.296 -5.137 1 95.81 93 GLU A O 1
ATOM 767 N N . VAL A 1 94 ? 25.125 -2.395 -4.828 1 97.38 94 VAL A N 1
ATOM 768 C CA . VAL A 1 94 ? 23.719 -2.08 -5.07 1 97.38 94 VAL A CA 1
ATOM 769 C C . VAL A 1 94 ? 23.219 -1.104 -4.008 1 97.38 94 VAL A C 1
ATOM 771 O O . VAL A 1 94 ? 22.578 -0.104 -4.328 1 97.38 94 VAL A O 1
ATOM 774 N N . ILE A 1 95 ? 23.516 -1.347 -2.703 1 96.75 95 ILE A N 1
ATOM 775 C CA . ILE A 1 95 ? 23.094 -0.513 -1.584 1 96.75 95 ILE A CA 1
ATOM 776 C C . ILE A 1 95 ? 23.703 0.879 -1.715 1 96.75 95 ILE A C 1
ATOM 778 O O . ILE A 1 95 ? 23.016 1.887 -1.542 1 96.75 95 ILE A O 1
ATOM 782 N N . LYS A 1 96 ? 24.953 0.912 -2.047 1 96.44 96 LYS A N 1
ATOM 783 C CA . LYS A 1 96 ? 25.641 2.188 -2.223 1 96.44 96 LYS A CA 1
ATOM 784 C C . LYS A 1 96 ? 25.016 3.002 -3.35 1 96.44 96 LYS A C 1
ATOM 786 O O . LYS A 1 96 ? 24.797 4.207 -3.207 1 96.44 96 LYS A O 1
ATOM 791 N N . SER A 1 97 ? 24.75 2.338 -4.41 1 96.44 97 SER A N 1
ATOM 792 C CA . SER A 1 97 ? 24.141 3.02 -5.543 1 96.44 97 SER A CA 1
ATOM 793 C C . SER A 1 97 ? 22.734 3.51 -5.195 1 96.44 97 SER A C 1
ATOM 795 O O . SER A 1 97 ? 22.359 4.629 -5.547 1 96.44 97 SER A O 1
ATOM 797 N N . ALA A 1 98 ? 21.953 2.686 -4.508 1 97.25 98 ALA A N 1
ATOM 798 C CA . ALA A 1 98 ? 20.594 3.039 -4.121 1 97.25 98 ALA A CA 1
ATOM 799 C C . ALA A 1 98 ? 20.578 4.242 -3.182 1 97.25 98 ALA A C 1
ATOM 801 O O . ALA A 1 98 ? 19.688 5.09 -3.26 1 97.25 98 ALA A O 1
ATOM 802 N N . SER A 1 99 ? 21.531 4.332 -2.262 1 96.81 99 SER A N 1
ATOM 803 C CA . SER A 1 99 ? 21.562 5.383 -1.25 1 96.81 99 SER A CA 1
ATOM 804 C C . SER A 1 99 ? 21.688 6.762 -1.891 1 96.81 99 SER A C 1
ATOM 806 O O . SER A 1 99 ? 21.203 7.754 -1.333 1 96.81 99 SER A O 1
ATOM 808 N N . LYS A 1 100 ? 22.25 6.844 -3.08 1 94.19 100 LYS A N 1
ATOM 809 C CA . LYS A 1 100 ? 22.484 8.117 -3.754 1 94.19 100 LYS A CA 1
ATOM 810 C C . LYS A 1 100 ? 21.172 8.758 -4.191 1 94.19 100 LYS A C 1
ATOM 812 O O . LYS A 1 100 ? 21.109 9.969 -4.406 1 94.19 100 LYS A O 1
ATOM 817 N N . TYR A 1 101 ? 20.188 7.984 -4.266 1 95.69 101 TYR A N 1
ATOM 818 C CA . TYR A 1 101 ? 18.906 8.508 -4.734 1 95.69 101 TYR A CA 1
ATOM 819 C C . TYR A 1 101 ? 18.219 9.305 -3.643 1 95.69 101 TYR A C 1
ATOM 821 O O . TYR A 1 101 ? 17.25 10.016 -3.91 1 95.69 101 TYR A O 1
ATOM 829 N N . PHE A 1 102 ? 18.719 9.305 -2.385 1 95.88 102 PHE A N 1
ATOM 830 C CA . PHE A 1 102 ? 18.141 10.102 -1.301 1 95.88 102 PHE A CA 1
ATOM 831 C C . PHE A 1 102 ? 18.656 11.531 -1.35 1 95.88 102 PHE A C 1
ATOM 833 O O . PHE A 1 102 ? 18.172 12.398 -0.615 1 95.88 102 PHE A O 1
ATOM 840 N N . ASP A 1 103 ? 19.656 11.797 -2.271 1 93.31 103 ASP A N 1
ATOM 841 C CA . ASP A 1 103 ? 20.188 13.148 -2.391 1 93.31 103 ASP A CA 1
ATOM 842 C C . ASP A 1 103 ? 19.078 14.156 -2.635 1 93.31 103 ASP A C 1
ATOM 844 O O . ASP A 1 103 ? 18.234 13.969 -3.52 1 93.31 103 ASP A O 1
ATOM 848 N N . GLY A 1 104 ? 19.094 15.211 -1.83 1 90.19 104 GLY A N 1
ATOM 849 C CA . GLY A 1 104 ? 18.156 16.312 -2.025 1 90.19 104 GLY A CA 1
ATOM 850 C C . GLY A 1 104 ? 16.844 16.125 -1.285 1 90.19 104 GLY A C 1
ATOM 851 O O . GLY A 1 104 ? 16.031 17.047 -1.209 1 90.19 104 GLY A O 1
ATOM 852 N N . MET A 1 105 ? 16.656 14.992 -0.721 1 93.12 105 MET A N 1
ATOM 853 C CA . MET A 1 105 ? 15.43 14.75 0.037 1 93.12 105 MET A CA 1
ATOM 854 C C . MET A 1 105 ? 15.477 15.453 1.388 1 93.12 105 MET A C 1
ATOM 856 O O . MET A 1 105 ? 16.531 15.555 2.008 1 93.12 105 MET A O 1
ATOM 860 N N . PHE A 1 106 ? 14.344 15.875 1.847 1 93.56 106 PHE A N 1
ATOM 861 C CA . PHE A 1 106 ? 14.258 16.484 3.17 1 93.56 106 PHE A CA 1
ATOM 862 C C . PHE A 1 106 ? 14.641 15.477 4.25 1 93.56 106 PHE A C 1
ATOM 864 O O . PHE A 1 106 ? 14.273 14.297 4.172 1 93.56 106 PHE A O 1
ATOM 871 N N . ASN A 1 107 ? 15.469 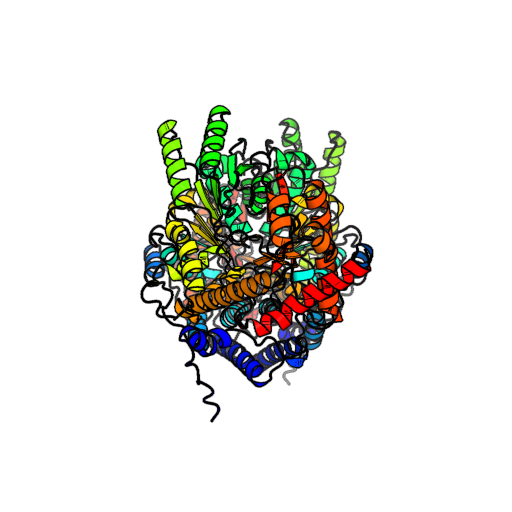15.891 5.16 1 95.25 107 ASN A N 1
ATOM 872 C CA . ASN A 1 107 ? 15.672 15.148 6.395 1 95.25 107 ASN A CA 1
ATOM 873 C C . ASN A 1 107 ? 14.531 15.359 7.379 1 95.25 107 ASN A C 1
ATOM 875 O O . ASN A 1 107 ? 14.57 16.281 8.195 1 95.25 107 ASN A O 1
ATOM 879 N N . TRP A 1 108 ? 13.578 14.477 7.402 1 96.31 108 TRP A N 1
ATOM 880 C CA . TRP A 1 108 ? 12.328 14.664 8.133 1 96.31 108 TRP A CA 1
ATOM 881 C C . TRP A 1 108 ? 12.586 14.781 9.633 1 96.31 108 TRP A C 1
ATOM 883 O O . TRP A 1 108 ? 11.766 15.344 10.367 1 96.31 108 TRP A O 1
ATOM 893 N N . VAL A 1 109 ? 13.656 14.227 10.133 1 96.56 109 VAL A N 1
ATOM 894 C CA . VAL A 1 109 ? 13.906 14.211 11.57 1 96.56 109 VAL A CA 1
ATOM 895 C C . VAL A 1 109 ? 14.492 15.555 12 1 96.56 109 VAL A C 1
ATOM 897 O O . VAL A 1 109 ? 14.445 15.906 13.188 1 96.56 109 VAL A O 1
ATOM 900 N N . HIS A 1 110 ? 15.07 16.297 11.102 1 95.88 110 HIS A N 1
ATOM 901 C CA . HIS A 1 110 ? 15.703 17.578 11.422 1 95.88 110 HIS A CA 1
ATOM 902 C C . HIS A 1 110 ? 14.664 18.625 11.812 1 95.88 110 HIS A C 1
ATOM 904 O O . HIS A 1 110 ? 13.633 18.766 11.148 1 95.88 110 HIS A O 1
ATOM 910 N N . PRO A 1 111 ? 14.844 19.422 12.828 1 95.44 111 PRO A N 1
ATOM 911 C CA . PRO A 1 111 ? 13.859 20.375 13.32 1 95.44 111 PRO A CA 1
ATOM 912 C C . PRO A 1 111 ? 13.617 21.531 12.336 1 95.44 111 PRO A C 1
ATOM 914 O O . PRO A 1 111 ? 12.602 22.219 12.43 1 95.44 111 PRO A O 1
ATOM 917 N N . LYS A 1 112 ? 14.484 21.734 11.383 1 95.5 112 LYS A N 1
ATOM 918 C CA . LYS A 1 112 ? 14.297 22.781 10.383 1 95.5 112 LYS A CA 1
ATOM 919 C C . LYS A 1 112 ? 13.359 22.312 9.273 1 95.5 112 LYS A C 1
ATOM 921 O O . LYS A 1 112 ? 12.938 23.109 8.43 1 95.5 112 LYS A O 1
ATOM 926 N N . SER A 1 113 ? 13.086 21.016 9.281 1 95.06 113 SER A N 1
ATOM 927 C CA . SER A 1 113 ? 12.156 20.5 8.281 1 95.06 113 SER A CA 1
ATOM 928 C C . SER A 1 113 ? 10.711 20.594 8.766 1 95.06 113 SER A C 1
ATOM 930 O O . SER A 1 113 ? 10.242 19.766 9.539 1 95.06 113 SER A O 1
ATOM 932 N N . MET A 1 114 ? 10.016 21.578 8.289 1 96.12 114 MET A N 1
ATOM 933 C CA . MET A 1 114 ? 8.633 21.844 8.68 1 96.12 114 MET A CA 1
ATOM 934 C C . MET A 1 114 ? 7.742 22.016 7.449 1 96.12 114 MET A C 1
ATOM 936 O O . MET A 1 114 ? 6.988 22.984 7.355 1 96.12 114 MET A O 1
ATOM 940 N N . VAL A 1 115 ? 7.754 21.078 6.594 1 93.56 115 VAL A N 1
ATOM 941 C CA . VAL A 1 115 ? 7.199 21.25 5.254 1 93.56 115 VAL A CA 1
ATOM 942 C C . VAL A 1 115 ? 5.707 20.922 5.266 1 93.56 115 VAL A C 1
ATOM 944 O O . VAL A 1 115 ? 4.91 21.609 4.625 1 93.56 115 VAL A O 1
ATOM 947 N N . ASN A 1 116 ? 5.352 19.812 5.836 1 93.25 116 ASN A N 1
ATOM 948 C CA . ASN A 1 116 ? 3.982 19.312 5.867 1 93.25 116 ASN A CA 1
ATOM 949 C C . ASN A 1 116 ? 3.791 18.281 6.977 1 93.25 116 ASN A C 1
ATOM 951 O O . ASN A 1 116 ? 4.645 18.141 7.855 1 93.25 116 ASN A O 1
ATOM 955 N N . VAL A 1 117 ? 2.6 17.688 6.984 1 93.75 117 VAL A N 1
ATOM 956 C CA . VAL A 1 117 ? 2.344 16.594 7.93 1 93.75 117 VAL A CA 1
ATOM 957 C C . VAL A 1 117 ? 3.078 15.336 7.484 1 93.75 117 VAL A C 1
ATOM 959 O O . VAL A 1 117 ? 2.447 14.352 7.098 1 93.75 117 VAL A O 1
ATOM 962 N N . ALA A 1 118 ? 4.352 15.414 7.531 1 92.38 118 ALA A N 1
ATOM 963 C CA . ALA A 1 118 ? 5.273 14.352 7.145 1 92.38 118 ALA A CA 1
ATOM 964 C C . ALA A 1 118 ? 6.324 14.117 8.227 1 92.38 118 ALA A C 1
ATOM 966 O O . ALA A 1 118 ? 7.434 14.648 8.148 1 92.38 118 ALA A O 1
ATOM 967 N N . PRO A 1 119 ? 6.004 13.328 9.172 1 95.31 119 PRO A N 1
ATOM 968 C CA . PRO A 1 119 ? 6.93 13.07 10.273 1 95.31 119 PRO A CA 1
ATOM 969 C C . PRO A 1 119 ? 8.016 12.055 9.906 1 95.31 119 PRO A C 1
ATOM 971 O O . PRO A 1 119 ? 7.879 11.328 8.922 1 95.31 119 PRO A O 1
ATOM 974 N N . PRO A 1 120 ? 9.117 12.109 10.703 1 97.19 120 PRO A N 1
ATOM 975 C CA . PRO A 1 120 ? 10.008 10.945 10.617 1 97.19 120 PRO A CA 1
ATOM 976 C C . PRO A 1 120 ? 9.375 9.672 11.164 1 97.19 120 PRO A C 1
ATOM 978 O O . PRO A 1 120 ? 8.484 9.734 12.016 1 97.19 120 PRO A O 1
ATOM 981 N N . ALA A 1 121 ? 9.789 8.57 10.641 1 97.94 121 ALA A N 1
ATOM 982 C CA . ALA A 1 121 ? 9.375 7.293 11.203 1 97.94 121 ALA A CA 1
ATOM 983 C C . ALA A 1 121 ? 10.117 6.996 12.508 1 97.94 121 ALA A C 1
ATOM 985 O O . ALA A 1 121 ? 11.312 7.273 12.617 1 97.94 121 ALA A O 1
ATOM 986 N N . ALA A 1 122 ? 9.398 6.426 13.438 1 98.5 122 ALA A N 1
ATOM 987 C CA . ALA A 1 122 ? 10.016 6.035 14.695 1 98.5 122 ALA A CA 1
ATOM 988 C C . ALA A 1 122 ? 10.75 4.703 14.562 1 98.5 122 ALA A C 1
ATOM 990 O O . ALA A 1 122 ? 10.375 3.859 13.75 1 98.5 122 ALA A O 1
ATOM 991 N N . ILE A 1 123 ? 11.766 4.512 15.406 1 98.25 123 ILE A N 1
ATOM 992 C CA . ILE A 1 123 ? 12.641 3.346 15.367 1 98.25 123 ILE A CA 1
ATOM 993 C C . ILE A 1 123 ? 11.82 2.074 15.578 1 98.25 123 ILE A C 1
ATOM 995 O O . ILE A 1 123 ? 12 1.085 14.867 1 98.25 123 ILE A O 1
ATOM 999 N N . PRO A 1 124 ? 10.844 2.025 16.562 1 97.94 124 PRO A N 1
ATOM 1000 C CA . PRO A 1 124 ? 10.062 0.795 16.719 1 97.94 124 PRO A CA 1
ATOM 1001 C C . PRO A 1 124 ? 9.297 0.419 15.461 1 97.94 124 PRO A C 1
ATOM 1003 O O . PRO A 1 124 ? 9.211 -0.762 15.117 1 97.94 124 PRO A O 1
ATOM 1006 N N . SER A 1 125 ? 8.703 1.393 14.82 1 98.31 125 SER A N 1
ATOM 1007 C CA . SER A 1 125 ? 7.973 1.105 13.586 1 98.31 125 SER A CA 1
ATOM 1008 C C . SER A 1 125 ? 8.914 0.682 12.469 1 98.31 125 SER A C 1
ATOM 1010 O O . SER A 1 125 ? 8.555 -0.143 11.625 1 98.31 125 SER A O 1
ATOM 1012 N N . ILE A 1 126 ? 10.141 1.288 12.375 1 98.44 126 ILE A N 1
ATOM 1013 C CA . ILE A 1 126 ? 11.148 0.862 11.414 1 98.44 126 ILE A CA 1
ATOM 1014 C C . ILE A 1 126 ? 11.492 -0.607 11.641 1 98.44 126 ILE A C 1
ATOM 1016 O O . ILE A 1 126 ? 11.562 -1.392 10.688 1 98.44 126 ILE A O 1
ATOM 1020 N N . ALA A 1 127 ? 11.703 -0.976 12.898 1 98.31 127 ALA A N 1
ATOM 1021 C CA . ALA A 1 127 ? 11.977 -2.369 13.242 1 98.31 127 ALA A CA 1
ATOM 1022 C C . ALA A 1 127 ? 10.812 -3.271 12.844 1 98.31 127 ALA A C 1
ATOM 1024 O O . ALA A 1 127 ? 11.023 -4.363 12.312 1 98.31 127 ALA A O 1
ATOM 1025 N N . GLY A 1 128 ? 9.578 -2.836 13.188 1 98.38 128 GLY A N 1
ATOM 1026 C CA . GLY A 1 128 ? 8.406 -3.586 12.773 1 98.38 128 GLY A CA 1
ATOM 1027 C C . GLY A 1 128 ? 8.336 -3.803 11.273 1 98.38 128 GLY A C 1
ATOM 1028 O O . GLY A 1 128 ? 8.039 -4.906 10.812 1 98.38 128 GLY A O 1
ATOM 1029 N N . SER A 1 129 ? 8.586 -2.742 10.516 1 98 129 SER A N 1
ATOM 1030 C CA . SER A 1 129 ? 8.602 -2.832 9.062 1 98 129 SER A CA 1
ATOM 1031 C C . SER A 1 129 ? 9.664 -3.812 8.578 1 98 129 SER A C 1
ATOM 1033 O O . SER A 1 129 ? 9.438 -4.57 7.633 1 98 129 SER A O 1
ATOM 1035 N N . LEU A 1 130 ? 10.844 -3.773 9.156 1 98.31 130 LEU A N 1
ATOM 1036 C CA . LEU A 1 130 ? 11.93 -4.684 8.812 1 98.31 130 LEU A CA 1
ATOM 1037 C C . LEU A 1 130 ? 11.523 -6.133 9.062 1 98.31 130 LEU A C 1
ATOM 1039 O O . LEU A 1 130 ? 11.781 -7.008 8.227 1 98.31 130 LEU A O 1
ATOM 1043 N N . MET A 1 131 ? 10.875 -6.418 10.211 1 98.25 131 MET A N 1
ATOM 1044 C CA . MET A 1 131 ? 10.391 -7.762 10.508 1 98.25 131 MET A CA 1
ATOM 1045 C C . MET A 1 131 ? 9.438 -8.25 9.414 1 98.25 131 MET A C 1
ATOM 1047 O O . MET A 1 131 ? 9.539 -9.391 8.969 1 98.25 131 MET A O 1
ATOM 1051 N N . GLY A 1 132 ? 8.508 -7.355 9.047 1 97.88 132 GLY A N 1
ATOM 1052 C CA . GLY A 1 132 ? 7.578 -7.68 7.98 1 97.88 132 GLY A CA 1
ATOM 1053 C C . GLY A 1 132 ? 8.266 -7.992 6.664 1 97.88 132 GLY A C 1
ATOM 1054 O O . GLY A 1 132 ? 7.848 -8.898 5.941 1 97.88 132 GLY A O 1
ATOM 1055 N N . ALA A 1 133 ? 9.312 -7.242 6.312 1 97.81 133 ALA A N 1
ATOM 1056 C CA . ALA A 1 133 ? 10.031 -7.449 5.059 1 97.81 133 ALA A CA 1
ATOM 1057 C C . ALA A 1 133 ? 10.773 -8.781 5.066 1 97.81 133 ALA A C 1
ATOM 1059 O O . ALA A 1 133 ? 10.844 -9.469 4.043 1 97.81 133 ALA A O 1
ATOM 1060 N N . ILE A 1 134 ? 11.305 -9.164 6.18 1 97.81 134 ILE A N 1
ATOM 1061 C CA . ILE A 1 134 ? 12.164 -10.336 6.289 1 97.81 134 ILE A CA 1
ATOM 1062 C C . ILE A 1 134 ? 11.328 -11.602 6.156 1 97.81 134 ILE A C 1
ATOM 1064 O O . ILE A 1 134 ? 11.641 -12.484 5.352 1 97.81 134 ILE A O 1
ATOM 1068 N N . PHE A 1 135 ? 10.172 -11.68 6.875 1 97 135 PHE A N 1
ATOM 1069 C CA . PHE A 1 135 ? 9.406 -12.922 6.891 1 97 135 PHE A CA 1
ATOM 1070 C C . PHE A 1 135 ? 8.195 -12.82 5.961 1 97 135 PHE A C 1
ATOM 1072 O O . PHE A 1 135 ? 7.527 -13.828 5.695 1 97 135 PHE A O 1
ATOM 1079 N N . ASN A 1 136 ? 7.895 -11.711 5.52 1 97.06 136 ASN A N 1
ATOM 1080 C CA . ASN A 1 136 ? 7.043 -11.453 4.363 1 97.06 136 ASN A CA 1
ATOM 1081 C C . ASN A 1 136 ? 5.637 -12.008 4.562 1 97.06 136 ASN A C 1
ATOM 1083 O O . ASN A 1 136 ? 5.125 -12.734 3.709 1 97.06 136 ASN A O 1
ATOM 1087 N N . PRO A 1 137 ? 4.973 -11.711 5.691 1 96.44 137 PRO A N 1
ATOM 1088 C CA . PRO A 1 137 ? 3.598 -12.164 5.914 1 96.44 137 PRO A CA 1
ATOM 1089 C C . PRO A 1 137 ? 2.6 -11.5 4.965 1 96.44 137 PRO A C 1
ATOM 1091 O O . PRO A 1 137 ? 2.771 -10.328 4.602 1 96.44 137 PRO A O 1
ATOM 1094 N N . ASN A 1 138 ? 1.599 -12.172 4.562 1 94.88 138 ASN A N 1
ATOM 1095 C CA . ASN A 1 138 ? 0.445 -11.68 3.816 1 94.88 138 ASN A CA 1
ATOM 1096 C C . ASN A 1 138 ? -0.859 -11.938 4.566 1 94.88 138 ASN A C 1
ATOM 1098 O O . ASN A 1 138 ? -1.325 -13.078 4.633 1 94.88 138 ASN A O 1
ATOM 1102 N N . ILE A 1 139 ? -1.522 -10.922 5.039 1 94.19 139 ILE A N 1
ATOM 1103 C CA . ILE A 1 139 ? -2.648 -11.016 5.965 1 94.19 139 ILE A CA 1
ATOM 1104 C C . ILE A 1 139 ? -3.908 -11.422 5.199 1 94.19 139 ILE A C 1
ATOM 1106 O O . ILE A 1 139 ? -4.926 -11.766 5.805 1 94.19 139 ILE A O 1
ATOM 1110 N N . VAL A 1 140 ? -3.875 -11.461 3.924 1 88.31 140 VAL A N 1
ATOM 1111 C CA . VAL A 1 140 ? -5.051 -11.828 3.143 1 88.31 140 VAL A CA 1
ATOM 1112 C C . VAL A 1 140 ? -5.559 -13.195 3.59 1 88.31 140 VAL A C 1
ATOM 1114 O O . VAL A 1 140 ? -6.758 -13.477 3.502 1 88.31 140 VAL A O 1
ATOM 1117 N N . GLU A 1 141 ? -4.594 -14.016 3.98 1 83.81 141 GLU A N 1
ATOM 1118 C CA . GLU A 1 141 ? -4.875 -15.352 4.5 1 83.81 141 GLU A CA 1
ATOM 1119 C C . GLU A 1 141 ? -4.156 -15.586 5.824 1 83.81 141 GLU A C 1
ATOM 1121 O O . GLU A 1 141 ? -2.973 -15.266 5.961 1 83.81 141 GLU A O 1
ATOM 1126 N N . GLN A 1 142 ? -4.871 -16.109 6.758 1 83.44 142 GLN A N 1
ATOM 1127 C CA . GLN A 1 142 ? -4.297 -16.312 8.086 1 83.44 142 GLN A CA 1
ATOM 1128 C C . GLN A 1 142 ? -3.105 -17.266 8.023 1 83.44 142 GLN A C 1
ATOM 1130 O O . GLN A 1 142 ? -2.096 -17.047 8.695 1 83.44 142 GLN A O 1
ATOM 1135 N N . GLU A 1 143 ? -3.15 -18.234 7.16 1 78 143 GLU A N 1
ATOM 1136 C CA . GLU A 1 143 ? -2.062 -19.203 7.039 1 78 143 GLU A CA 1
ATOM 1137 C C . GLU A 1 143 ? -0.789 -18.531 6.527 1 78 143 GLU A C 1
ATOM 1139 O O . GLU A 1 143 ? 0.317 -18.922 6.906 1 78 143 GLU A O 1
ATOM 1144 N N . TYR A 1 144 ? -0.959 -17.516 5.68 1 88.94 144 TYR A N 1
ATOM 1145 C CA . TYR A 1 144 ? 0.178 -16.812 5.086 1 88.94 144 TYR A CA 1
ATOM 1146 C C . TYR A 1 144 ? 0.807 -15.852 6.082 1 88.94 144 TYR A C 1
ATOM 1148 O O . TYR A 1 144 ? 1.928 -15.375 5.871 1 88.94 144 TYR A O 1
ATOM 1156 N N . SER A 1 145 ? 0.085 -15.578 7.203 1 92.31 145 SER A N 1
ATOM 1157 C CA . SER A 1 145 ? 0.556 -14.516 8.086 1 92.31 145 SER A CA 1
ATOM 1158 C C . SER A 1 145 ? 0.72 -15.016 9.516 1 92.31 145 SER A C 1
ATOM 1160 O O . SER A 1 145 ? 1.223 -14.289 10.375 1 92.31 145 SER A O 1
ATOM 1162 N N . GLY A 1 146 ? 0.312 -16.25 9.789 1 89.38 146 GLY A N 1
ATOM 1163 C CA . GLY A 1 146 ? 0.314 -16.703 11.18 1 89.38 146 GLY A CA 1
ATOM 1164 C C . GLY A 1 146 ? -0.5 -15.797 12.086 1 89.38 146 GLY A C 1
ATOM 1165 O O . GLY A 1 146 ? -1.637 -15.445 11.766 1 89.38 146 GLY A O 1
ATOM 1166 N N . ASN A 1 147 ? 0.117 -15.422 13.258 1 93.88 147 ASN A N 1
ATOM 1167 C CA . ASN A 1 147 ? -0.605 -14.609 14.234 1 93.88 147 ASN A CA 1
ATOM 1168 C C . ASN A 1 147 ? -0.498 -13.117 13.914 1 93.88 147 ASN A C 1
ATOM 1170 O O . ASN A 1 147 ? -1.031 -12.289 14.648 1 93.88 147 ASN A O 1
ATOM 1174 N N . ILE A 1 148 ? 0.169 -12.766 12.828 1 95.31 148 ILE A N 1
ATOM 1175 C CA . ILE A 1 148 ? 0.206 -11.375 12.398 1 95.31 148 ILE A CA 1
ATOM 1176 C C . ILE A 1 148 ? -1.204 -10.906 12.047 1 95.31 148 ILE A C 1
ATOM 1178 O O . ILE A 1 148 ? -1.53 -9.727 12.211 1 95.31 148 ILE A O 1
ATOM 1182 N N . ALA A 1 149 ? -2.049 -11.781 11.609 1 93.88 149 ALA A N 1
ATOM 1183 C CA . ALA A 1 149 ? -3.463 -11.484 11.414 1 93.88 149 ALA A CA 1
ATOM 1184 C C . ALA A 1 149 ? -4.102 -10.969 12.703 1 93.88 149 ALA A C 1
ATOM 1186 O O . ALA A 1 149 ? -4.867 -10 12.68 1 93.88 149 ALA A O 1
ATOM 1187 N N . ALA A 1 150 ? -3.766 -11.586 13.828 1 94.88 150 ALA A N 1
ATOM 1188 C CA . ALA A 1 150 ? -4.277 -11.156 15.133 1 94.88 150 ALA A CA 1
ATOM 1189 C C . ALA A 1 150 ? -3.762 -9.773 15.492 1 94.88 150 ALA A C 1
ATOM 1191 O O . ALA A 1 150 ? -4.461 -8.992 16.156 1 94.88 150 ALA A O 1
ATOM 1192 N N . LEU A 1 151 ? -2.641 -9.523 15.055 1 96.31 151 LEU A N 1
ATOM 1193 C CA . LEU A 1 151 ? -2.049 -8.211 15.32 1 96.31 151 LEU A CA 1
ATOM 1194 C C . LEU A 1 151 ? -2.875 -7.102 14.688 1 96.31 151 LEU A C 1
ATOM 1196 O O . LEU A 1 151 ? -3.055 -6.035 15.289 1 96.31 151 LEU A O 1
ATOM 1200 N N . GLU A 1 152 ? -3.309 -7.289 13.445 1 97.31 152 GLU A N 1
ATOM 1201 C CA . GLU A 1 152 ? -4.184 -6.305 12.812 1 97.31 152 GLU A CA 1
ATOM 1202 C C . GLU A 1 152 ? -5.457 -6.094 13.625 1 97.31 152 GLU A C 1
ATOM 1204 O O . GLU A 1 152 ? -5.895 -4.961 13.82 1 97.31 152 GLU A O 1
ATOM 1209 N N . ILE A 1 153 ? -6.004 -7.168 14.117 1 97 153 ILE A N 1
ATOM 1210 C CA . ILE A 1 153 ? -7.203 -7.109 14.945 1 97 153 ILE A CA 1
ATOM 1211 C C . ILE A 1 153 ? -6.914 -6.332 16.219 1 97 153 ILE A C 1
ATOM 1213 O O . ILE A 1 153 ? -7.727 -5.512 16.656 1 97 153 ILE A O 1
ATOM 1217 N N . GLU A 1 154 ? -5.785 -6.559 16.781 1 97.88 154 GLU A N 1
ATOM 1218 C CA . GLU A 1 154 ? -5.395 -5.895 18.031 1 97.88 154 GLU A CA 1
ATOM 1219 C C . GLU A 1 154 ? -5.262 -4.387 17.828 1 97.88 154 GLU A C 1
ATOM 1221 O O . GLU A 1 154 ? -5.742 -3.604 18.641 1 97.88 154 GLU A O 1
ATOM 1226 N N . VAL A 1 155 ? -4.613 -4.012 16.797 1 98.62 155 VAL A N 1
ATOM 1227 C CA . VAL A 1 155 ? -4.43 -2.588 16.531 1 98.62 155 VAL A CA 1
ATOM 1228 C C . VAL A 1 155 ? -5.785 -1.921 16.312 1 98.62 155 VAL A C 1
ATOM 1230 O O . VAL A 1 155 ? -6.047 -0.844 16.859 1 98.62 155 VAL A O 1
ATOM 1233 N N . ALA A 1 156 ? -6.645 -2.566 15.531 1 98.38 156 ALA A N 1
ATOM 1234 C CA . ALA A 1 156 ? -7.977 -2.023 15.297 1 98.38 156 ALA A CA 1
ATOM 1235 C C . ALA A 1 156 ? -8.742 -1.864 16.609 1 98.38 156 ALA A C 1
ATOM 1237 O O . ALA A 1 156 ? -9.453 -0.875 16.797 1 98.38 156 ALA A O 1
ATOM 1238 N N . ALA A 1 157 ? -8.57 -2.812 17.453 1 98.56 157 ALA A N 1
ATOM 1239 C CA . ALA A 1 157 ? -9.25 -2.766 18.75 1 98.56 157 ALA A CA 1
ATOM 1240 C C . ALA A 1 157 ? -8.703 -1.637 19.625 1 98.56 157 ALA A C 1
ATOM 1242 O O . ALA A 1 157 ? 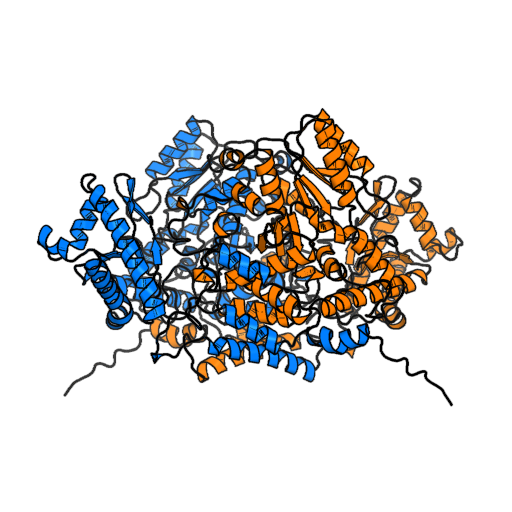-9.461 -0.941 20.297 1 98.56 157 ALA A O 1
ATOM 1243 N N . ILE A 1 158 ? -7.445 -1.482 19.656 1 98.62 158 ILE A N 1
ATOM 1244 C CA . ILE A 1 158 ? -6.812 -0.411 20.406 1 98.62 158 ILE A CA 1
ATOM 1245 C C . ILE A 1 158 ? -7.352 0.94 19.938 1 98.62 158 ILE A C 1
ATOM 1247 O O . ILE A 1 158 ? -7.742 1.774 20.766 1 98.62 158 ILE A O 1
ATOM 1251 N N . ILE A 1 159 ? -7.398 1.142 18.625 1 98.75 159 ILE A N 1
ATOM 1252 C CA . ILE A 1 159 ? -7.867 2.406 18.078 1 98.75 159 ILE A CA 1
ATOM 1253 C C . ILE A 1 159 ? -9.359 2.578 18.375 1 98.75 159 ILE A C 1
ATOM 1255 O O . ILE A 1 159 ? -9.805 3.676 18.703 1 98.75 159 ILE A O 1
ATOM 1259 N N . SER A 1 160 ? -10.109 1.486 18.219 1 98.5 160 SER A N 1
ATOM 1260 C CA . SER A 1 160 ? -11.539 1.542 18.516 1 98.5 160 SER A CA 1
ATOM 1261 C C . SER A 1 160 ? -11.773 2.027 19.953 1 98.5 160 SER A C 1
ATOM 1263 O O . SER A 1 160 ? -12.609 2.908 20.172 1 98.5 160 SER A O 1
ATOM 1265 N N . LYS A 1 161 ? -11.031 1.513 20.875 1 98.25 161 LYS A N 1
ATOM 1266 C CA . LYS A 1 161 ? -11.148 1.918 22.266 1 98.25 161 LYS A CA 1
ATOM 1267 C C . LYS A 1 161 ? -10.719 3.371 22.453 1 98.25 161 LYS A C 1
ATOM 1269 O O . LYS A 1 161 ? -11.375 4.125 23.172 1 98.25 161 LYS A O 1
ATOM 1274 N N . LEU A 1 162 ? -9.703 3.699 21.812 1 98.19 162 LEU A N 1
ATOM 1275 C CA . LEU A 1 162 ? -9.148 5.039 21.938 1 98.19 162 LEU A CA 1
ATOM 1276 C C . LEU A 1 162 ? -10.148 6.09 21.469 1 98.19 162 LEU A C 1
ATOM 1278 O O . LEU A 1 162 ? -10.25 7.164 22.078 1 98.19 162 LEU A O 1
ATOM 1282 N N . VAL A 1 163 ? -10.906 5.82 20.391 1 98.06 163 VAL A N 1
ATOM 1283 C CA . VAL A 1 163 ? -11.797 6.812 19.797 1 98.06 163 VAL A CA 1
ATOM 1284 C C . VAL A 1 163 ? -13.195 6.688 20.406 1 98.06 163 VAL A C 1
ATOM 1286 O O . VAL A 1 163 ? -14.094 7.461 20.078 1 98.06 163 VAL A O 1
ATOM 1289 N N . GLY A 1 164 ? -13.438 5.664 21.203 1 97.94 164 GLY A N 1
ATOM 1290 C CA . GLY A 1 164 ? -14.68 5.535 21.938 1 97.94 164 GLY A CA 1
ATOM 1291 C C . GLY A 1 164 ? -15.672 4.59 21.281 1 97.94 164 GLY A C 1
ATOM 1292 O O . GLY A 1 164 ? -16.844 4.559 21.656 1 97.94 164 GLY A O 1
ATOM 1293 N N . TYR A 1 165 ? -15.242 3.805 20.266 1 98.5 165 TYR A N 1
ATOM 1294 C CA . TYR A 1 165 ? -16.094 2.752 19.719 1 98.5 165 TYR A CA 1
ATOM 1295 C C . TYR A 1 165 ? -16.25 1.604 20.703 1 98.5 165 TYR A C 1
ATOM 1297 O O . TYR A 1 165 ? -15.414 1.42 21.594 1 98.5 165 TYR A O 1
ATOM 1305 N N . ASP A 1 166 ? -17.375 0.838 20.625 1 97.94 166 ASP A N 1
ATOM 1306 C CA . ASP A 1 166 ? -17.453 -0.48 21.234 1 97.94 166 ASP A CA 1
ATOM 1307 C C . ASP A 1 166 ? -16.578 -1.49 20.516 1 97.94 166 ASP A C 1
ATOM 1309 O O . ASP A 1 166 ? -16.891 -1.921 19.406 1 97.94 166 ASP A O 1
ATOM 1313 N N . TYR A 1 167 ? -15.477 -1.858 21.141 1 96 167 TYR A N 1
ATOM 1314 C CA . TYR A 1 167 ? -14.484 -2.711 20.5 1 96 167 TYR A CA 1
ATOM 1315 C C . TYR A 1 167 ? -15.109 -4.031 20.062 1 96 167 TYR A C 1
ATOM 1317 O O . TYR A 1 167 ? -14.617 -4.676 19.125 1 96 167 TYR A O 1
ATOM 1325 N N . LYS A 1 168 ? -16.172 -4.539 20.719 1 95.69 168 LYS A N 1
ATOM 1326 C CA . LYS A 1 168 ? -16.812 -5.801 20.375 1 95.69 168 LYS A CA 1
ATOM 1327 C C . LYS A 1 168 ? -17.531 -5.699 19.031 1 95.69 168 LYS A C 1
ATOM 1329 O O . LYS A 1 168 ? -17.594 -6.668 18.266 1 95.69 168 LYS A O 1
ATOM 1334 N N . LYS A 1 169 ? -18.031 -4.5 18.797 1 96.88 169 LYS A N 1
ATOM 1335 C CA . LYS A 1 169 ? -18.844 -4.297 17.594 1 96.88 169 LYS A CA 1
ATOM 1336 C C . LYS A 1 169 ? -18 -3.734 16.453 1 96.88 169 LYS A C 1
ATOM 1338 O O . LYS A 1 169 ? -18.328 -3.926 15.281 1 96.88 169 LYS A O 1
ATOM 1343 N N . ALA A 1 170 ? -17.016 -3.047 16.812 1 97.88 170 ALA A N 1
ATOM 1344 C CA . ALA A 1 170 ? -16.203 -2.365 15.82 1 97.88 170 ALA A CA 1
ATOM 1345 C C . ALA A 1 170 ? -15.242 -3.338 15.133 1 97.88 170 ALA A C 1
ATOM 1347 O O . ALA A 1 170 ? -15.039 -4.453 15.617 1 97.88 170 ALA A O 1
ATOM 1348 N N . THR A 1 171 ? -14.781 -3.002 14.023 1 97.12 171 THR A N 1
ATOM 1349 C CA . THR A 1 171 ? -13.727 -3.703 13.297 1 97.12 171 THR A CA 1
ATOM 1350 C C . THR A 1 171 ? -12.836 -2.715 12.547 1 97.12 171 THR A C 1
ATOM 1352 O O . THR A 1 171 ? -13.039 -1.502 12.625 1 97.12 171 THR A O 1
ATOM 1355 N N . GLY A 1 172 ? -11.812 -3.203 11.93 1 97.88 172 GLY A N 1
ATOM 1356 C CA . GLY A 1 172 ? -10.922 -2.371 11.141 1 97.88 172 GLY A CA 1
ATOM 1357 C C . GLY A 1 172 ? -9.836 -3.164 10.43 1 97.88 172 GLY A C 1
ATOM 1358 O O . GLY A 1 172 ? -9.609 -4.332 10.75 1 97.88 172 GLY A O 1
ATOM 1359 N N . HIS A 1 173 ? -9.266 -2.607 9.477 1 98.06 173 HIS A N 1
ATOM 1360 C CA . HIS A 1 173 ? -8.156 -3.213 8.742 1 98.06 173 HIS A CA 1
ATOM 1361 C C . HIS A 1 173 ? -7.27 -2.15 8.109 1 98.06 173 HIS A C 1
ATOM 1363 O O . HIS A 1 173 ? -7.688 -1.002 7.941 1 98.06 173 HIS A O 1
ATOM 1369 N N . PHE A 1 174 ? -6.066 -2.506 7.844 1 98.12 174 PHE A N 1
ATOM 1370 C CA . PHE A 1 174 ? -5.129 -1.589 7.211 1 98.12 174 PHE A CA 1
ATOM 1371 C C . PHE A 1 174 ? -5.445 -1.429 5.727 1 98.12 174 PHE A C 1
ATOM 1373 O O . PHE A 1 174 ? -5.98 -2.344 5.102 1 98.12 174 PHE A O 1
ATOM 1380 N N . THR A 1 175 ? -5.16 -0.257 5.164 1 97.75 175 THR A N 1
ATOM 1381 C CA . THR A 1 175 ? -5.363 0.09 3.762 1 97.75 175 THR A CA 1
ATOM 1382 C C . THR A 1 175 ? -4.086 0.655 3.15 1 97.75 175 THR A C 1
ATOM 1384 O O . THR A 1 175 ? -3.078 0.816 3.844 1 97.75 175 THR A O 1
ATOM 1387 N N . PHE A 1 176 ? -4.074 0.947 1.869 1 96.25 176 PHE A N 1
ATOM 1388 C CA . PHE A 1 176 ? -2.883 1.379 1.146 1 96.25 176 PHE A CA 1
ATOM 1389 C C . PHE A 1 176 ? -2.652 2.875 1.328 1 96.25 176 PHE A C 1
ATOM 1391 O O . PHE A 1 176 ? -1.869 3.48 0.594 1 96.25 176 PHE A O 1
ATOM 1398 N N . GLY A 1 177 ? -3.262 3.537 2.262 1 96.88 177 GLY A N 1
ATOM 1399 C CA . GLY A 1 177 ? -3.184 4.957 2.561 1 96.88 177 GLY A CA 1
ATOM 1400 C C . GLY A 1 177 ? -4.496 5.535 3.061 1 96.88 177 GLY A C 1
ATOM 1401 O O . GLY A 1 177 ? -5.508 4.836 3.105 1 96.88 177 GLY A O 1
ATOM 1402 N N . GLY A 1 178 ? -4.398 6.801 3.445 1 97.44 178 GLY A N 1
ATOM 1403 C CA . GLY A 1 178 ? -5.629 7.477 3.814 1 97.44 178 GLY A CA 1
ATOM 1404 C C . GLY A 1 178 ? -6.676 7.449 2.719 1 97.44 178 GLY A C 1
ATOM 1405 O O . GLY A 1 178 ? -7.875 7.379 2.998 1 97.44 178 GLY A O 1
ATOM 1406 N N . THR A 1 179 ? -6.207 7.477 1.491 1 97.19 179 THR A N 1
ATOM 1407 C CA . THR A 1 179 ? -7.113 7.375 0.354 1 97.19 179 THR A CA 1
ATOM 1408 C C . THR A 1 179 ? -7.812 6.02 0.338 1 97.19 179 THR A C 1
ATOM 1410 O O . THR A 1 179 ? -8.984 5.922 -0.043 1 97.19 179 THR A O 1
ATOM 1413 N N . GLY A 1 180 ? -7.051 4.973 0.711 1 98.12 180 GLY A N 1
ATOM 1414 C CA . GLY A 1 180 ? -7.672 3.66 0.807 1 98.12 180 GLY A CA 1
ATOM 1415 C C . GLY A 1 180 ? -8.805 3.609 1.815 1 98.12 180 GLY A C 1
ATOM 1416 O O . GLY A 1 180 ? -9.836 2.98 1.567 1 98.12 180 GLY A O 1
ATOM 1417 N N . ALA A 1 181 ? -8.617 4.234 2.959 1 98.5 181 ALA A N 1
ATOM 1418 C CA . ALA A 1 181 ? -9.672 4.324 3.961 1 98.5 181 ALA A CA 1
ATOM 1419 C C . ALA A 1 181 ? -10.875 5.094 3.422 1 98.5 181 ALA A C 1
ATOM 1421 O O . ALA A 1 181 ? -12.023 4.664 3.588 1 98.5 181 ALA A O 1
ATOM 1422 N N . TYR A 1 182 ? -10.594 6.219 2.748 1 98.62 182 TYR A N 1
ATOM 1423 C CA . TYR A 1 182 ? -11.633 7.059 2.16 1 98.62 182 TYR A CA 1
ATOM 1424 C C . TYR A 1 182 ? -12.414 6.293 1.102 1 98.62 182 TYR A C 1
ATOM 1426 O O . TYR A 1 182 ? -13.648 6.363 1.061 1 98.62 182 TYR A O 1
ATOM 1434 N N . LEU A 1 183 ? -11.688 5.574 0.273 1 98.62 183 LEU A N 1
ATOM 1435 C CA . LEU A 1 183 ? -12.305 4.789 -0.793 1 98.62 183 LEU A CA 1
ATOM 1436 C C . LEU A 1 183 ? -13.211 3.709 -0.219 1 98.62 183 LEU A C 1
ATOM 1438 O O . LEU A 1 183 ? -14.32 3.488 -0.723 1 98.62 183 LEU A O 1
ATOM 1442 N N . PHE A 1 184 ? -12.719 2.996 0.792 1 98.5 184 PHE A N 1
ATOM 1443 C CA . PHE A 1 184 ? -13.516 1.948 1.424 1 98.5 184 PHE A CA 1
ATOM 1444 C C . PHE A 1 184 ? -14.789 2.525 2.025 1 98.5 184 PHE A C 1
ATOM 1446 O O . PHE A 1 184 ? -15.875 1.95 1.87 1 98.5 184 PHE A O 1
ATOM 1453 N N . ALA A 1 185 ? -14.656 3.65 2.725 1 98.75 185 ALA A N 1
ATOM 1454 C CA . ALA 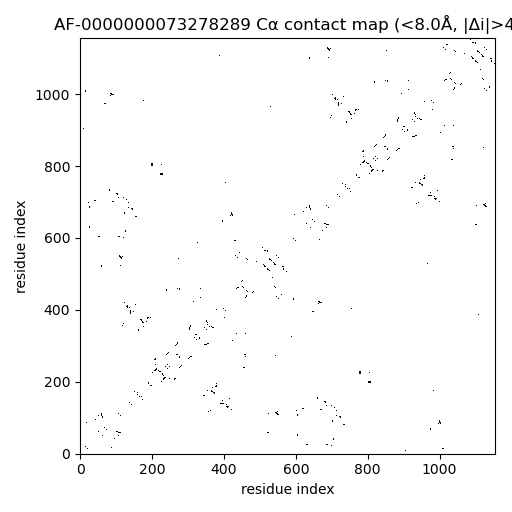A 1 185 ? -15.812 4.312 3.318 1 98.75 185 ALA A CA 1
ATOM 1455 C C . ALA A 1 185 ? -16.828 4.723 2.244 1 98.75 185 ALA A C 1
ATOM 1457 O O . ALA A 1 185 ? -18.031 4.555 2.422 1 98.75 185 ALA A O 1
ATOM 1458 N N . THR A 1 186 ? -16.312 5.277 1.146 1 98.69 186 THR A N 1
ATOM 1459 C CA . THR A 1 186 ? -17.188 5.695 0.05 1 98.69 186 THR A CA 1
ATOM 1460 C C . THR A 1 186 ? -17.938 4.504 -0.531 1 98.69 186 THR A C 1
ATOM 1462 O O . THR A 1 186 ? -19.141 4.57 -0.747 1 98.69 186 THR A O 1
ATOM 1465 N N . LYS A 1 187 ? -17.188 3.432 -0.78 1 98.56 187 LYS A N 1
ATOM 1466 C CA . LYS A 1 187 ? -17.797 2.219 -1.322 1 98.56 187 LYS A CA 1
ATOM 1467 C C . LYS A 1 187 ? -18.859 1.667 -0.378 1 98.56 187 LYS A C 1
ATOM 1469 O O . LYS A 1 187 ? -19.953 1.271 -0.816 1 98.56 187 LYS A O 1
ATOM 1474 N N . LEU A 1 188 ? -18.531 1.616 0.896 1 98.44 188 LEU A N 1
ATOM 1475 C CA . LEU A 1 188 ? -19.469 1.128 1.903 1 98.44 188 LEU A CA 1
ATOM 1476 C C . LEU A 1 188 ? -20.719 2.002 1.957 1 98.44 188 LEU A C 1
ATOM 1478 O O . LEU A 1 188 ? -21.828 1.49 1.999 1 98.44 188 LEU A O 1
ATOM 1482 N N . ALA A 1 189 ? -20.562 3.328 1.949 1 98.62 189 ALA A N 1
ATOM 1483 C CA . ALA A 1 189 ? -21.672 4.277 1.993 1 98.62 189 ALA A CA 1
ATOM 1484 C C . ALA A 1 189 ? -22.594 4.09 0.8 1 98.62 189 ALA A C 1
ATOM 1486 O O . ALA A 1 189 ? -23.812 4.035 0.96 1 98.62 189 ALA A O 1
ATOM 1487 N N . LEU A 1 190 ? -22.031 3.996 -0.402 1 98.5 190 LEU A N 1
ATOM 1488 C CA . LEU A 1 190 ? -22.812 3.826 -1.619 1 98.5 190 LEU A CA 1
ATOM 1489 C C . LEU A 1 190 ? -23.578 2.508 -1.592 1 98.5 190 LEU A C 1
ATOM 1491 O O . LEU A 1 190 ? -24.766 2.465 -1.943 1 98.5 190 LEU A O 1
ATOM 1495 N N . THR A 1 191 ? -22.891 1.42 -1.179 1 98.19 191 THR A N 1
ATOM 1496 C CA . THR A 1 191 ? -23.531 0.108 -1.157 1 98.19 191 THR A CA 1
ATOM 1497 C C . THR A 1 191 ? -24.656 0.071 -0.125 1 98.19 191 THR A C 1
ATOM 1499 O O . THR A 1 191 ? -25.703 -0.539 -0.359 1 98.19 191 THR A O 1
ATOM 1502 N N . LYS A 1 192 ? -24.469 0.692 0.999 1 97.5 192 LYS A N 1
ATOM 1503 C CA . LYS A 1 192 ? -25.5 0.756 2.025 1 97.5 192 LYS A CA 1
ATOM 1504 C C . LYS A 1 192 ? -26.719 1.535 1.531 1 97.5 192 LYS A C 1
ATOM 1506 O O . LYS A 1 192 ? -27.859 1.157 1.808 1 97.5 192 LYS A O 1
ATOM 1511 N N . LEU A 1 193 ? -26.469 2.617 0.838 1 97.69 193 LEU A N 1
ATOM 1512 C CA . LEU A 1 193 ? -27.547 3.473 0.349 1 97.69 193 LEU A CA 1
ATOM 1513 C C . LEU A 1 193 ? -28.297 2.797 -0.79 1 97.69 193 LEU A C 1
ATOM 1515 O O . LEU A 1 193 ? -29.531 2.771 -0.793 1 97.69 193 LEU A O 1
ATOM 1519 N N . LEU A 1 194 ? -27.531 2.217 -1.776 1 97.19 194 LEU A N 1
ATOM 1520 C CA . LEU A 1 194 ? -28.109 1.751 -3.029 1 97.19 194 LEU A CA 1
ATOM 1521 C C . LEU A 1 194 ? -28.453 0.269 -2.947 1 97.19 194 LEU A C 1
ATOM 1523 O O . LEU A 1 194 ? -29.188 -0.25 -3.801 1 97.19 194 LEU A O 1
ATOM 1527 N N . GLY A 1 195 ? -27.938 -0.426 -1.938 1 96.56 195 GLY A N 1
ATOM 1528 C CA . GLY A 1 195 ? -28.172 -1.854 -1.78 1 96.56 195 GLY A CA 1
ATOM 1529 C C . GLY A 1 195 ? -27.047 -2.701 -2.361 1 96.56 195 GLY A C 1
ATOM 1530 O O . GLY A 1 195 ? -26.312 -2.246 -3.236 1 96.56 195 GLY A O 1
ATOM 1531 N N . LYS A 1 196 ? -26.969 -3.922 -1.975 1 95.88 196 LYS A N 1
ATOM 1532 C CA . LYS A 1 196 ? -25.922 -4.855 -2.387 1 95.88 196 LYS A CA 1
ATOM 1533 C C . LYS A 1 196 ? -25.953 -5.082 -3.895 1 95.88 196 LYS A C 1
ATOM 1535 O O . LYS A 1 196 ? -24.922 -5.375 -4.504 1 95.88 196 LYS A O 1
ATOM 1540 N N . GLU A 1 197 ? -27.062 -4.949 -4.449 1 96.69 197 GLU A N 1
ATOM 1541 C CA . GLU A 1 197 ? -27.219 -5.18 -5.883 1 96.69 197 GLU A CA 1
ATOM 1542 C C . GLU A 1 197 ? -26.406 -4.18 -6.695 1 96.69 197 GLU A C 1
ATOM 1544 O O . GLU A 1 197 ? -26.078 -4.434 -7.859 1 96.69 197 GLU A O 1
ATOM 1549 N N . SER A 1 198 ? -26.125 -2.998 -6.102 1 97.25 198 SER A N 1
ATOM 1550 C CA . SER A 1 198 ? -25.297 -2.01 -6.797 1 97.25 198 SER A CA 1
ATOM 1551 C C . SER A 1 198 ? -23.906 -2.557 -7.098 1 97.25 198 SER A C 1
ATOM 1553 O O . SER A 1 198 ? -23.25 -2.094 -8.023 1 97.25 198 SER A O 1
ATOM 1555 N N . ARG A 1 199 ? -23.453 -3.537 -6.332 1 97.38 199 ARG A N 1
ATOM 1556 C CA . ARG A 1 199 ? -22.172 -4.164 -6.57 1 97.38 199 ARG A CA 1
ATOM 1557 C C . ARG A 1 199 ? -22.188 -4.988 -7.852 1 97.38 199 ARG A C 1
ATOM 1559 O O . ARG A 1 199 ? -21.141 -5.18 -8.484 1 97.38 199 ARG A O 1
ATOM 1566 N N . LYS A 1 200 ? -23.312 -5.473 -8.266 1 97.06 200 LYS A N 1
ATOM 1567 C CA . LYS A 1 200 ? -23.484 -6.285 -9.469 1 97.06 200 LYS A CA 1
ATOM 1568 C C . LYS A 1 200 ? -23.875 -5.422 -10.664 1 97.06 200 LYS A C 1
ATOM 1570 O O . LYS A 1 200 ? -23.328 -5.57 -11.75 1 97.06 200 LYS A O 1
ATOM 1575 N N . ASN A 1 201 ? -24.797 -4.438 -10.398 1 97.44 201 ASN A N 1
ATOM 1576 C CA . ASN A 1 201 ? -25.406 -3.676 -11.484 1 97.44 201 ASN A CA 1
ATOM 1577 C C . ASN A 1 201 ? -24.641 -2.387 -11.758 1 97.44 201 ASN A C 1
ATOM 1579 O O . ASN A 1 201 ? -24.797 -1.773 -12.812 1 97.44 201 ASN A O 1
ATOM 1583 N N . GLY A 1 202 ? -23.781 -1.944 -10.805 1 97.88 202 GLY A N 1
ATOM 1584 C CA . GLY A 1 202 ? -23.031 -0.708 -10.969 1 97.88 202 GLY A CA 1
ATOM 1585 C C . GLY A 1 202 ? -23.672 0.476 -10.273 1 97.88 202 GLY A C 1
ATOM 1586 O O . GLY A 1 202 ? -24.781 0.367 -9.758 1 97.88 202 GLY A O 1
ATOM 1587 N N . ILE A 1 203 ? -22.953 1.566 -10.18 1 98.12 203 ILE A N 1
ATOM 1588 C CA . ILE A 1 203 ? -23.453 2.818 -9.617 1 98.12 203 ILE A CA 1
ATOM 1589 C C . ILE A 1 203 ? -24.188 3.613 -10.688 1 98.12 203 ILE A C 1
ATOM 1591 O O . ILE A 1 203 ? -23.547 4.266 -11.531 1 98.12 203 ILE A O 1
ATOM 1595 N N . ARG A 1 204 ? -25.484 3.639 -10.656 1 97.19 204 ARG A N 1
ATOM 1596 C CA . ARG A 1 204 ? -26.328 4.285 -11.664 1 97.19 204 ARG A CA 1
ATOM 1597 C C . ARG A 1 204 ? -27.156 5.402 -11.047 1 97.19 204 ARG A C 1
ATOM 1599 O O . ARG A 1 204 ? -28.312 5.613 -11.43 1 97.19 204 ARG A O 1
ATOM 1606 N N . SER A 1 205 ? -26.625 6.008 -10 1 96.56 205 SER A N 1
ATOM 1607 C CA . SER A 1 205 ? -27.312 7.035 -9.234 1 96.56 205 SER A CA 1
ATOM 1608 C C . SER A 1 205 ? -26.438 8.266 -9.031 1 96.56 205 SER A C 1
ATOM 1610 O O . SER A 1 205 ? -25.203 8.164 -9.031 1 96.56 205 SER A O 1
ATOM 1612 N N . ASP A 1 206 ? -27.141 9.414 -8.898 1 97.94 206 ASP A N 1
ATOM 1613 C CA . ASP A 1 206 ? -26.438 10.641 -8.531 1 97.94 206 ASP A CA 1
ATOM 1614 C C . ASP A 1 206 ? -26.469 10.859 -7.02 1 97.94 206 ASP A C 1
ATOM 1616 O O . ASP A 1 206 ? -26.844 11.938 -6.551 1 97.94 206 ASP A O 1
ATOM 1620 N N . ALA A 1 207 ? -26.125 9.844 -6.312 1 98.38 207 ALA A N 1
ATOM 1621 C CA . ALA A 1 207 ? -25.953 10 -4.871 1 98.38 207 ALA A CA 1
ATOM 1622 C C . ALA A 1 207 ? -24.922 11.062 -4.543 1 98.38 207 ALA A C 1
ATOM 1624 O O . ALA A 1 207 ? -23.984 11.289 -5.32 1 98.38 207 ALA A O 1
ATOM 1625 N N . GLN A 1 208 ? -25.109 11.734 -3.389 1 98.69 208 GLN A N 1
ATOM 1626 C CA . GLN A 1 208 ? -24.266 12.891 -3.1 1 98.69 208 GLN A CA 1
ATOM 1627 C C . GLN A 1 208 ? -23.328 12.609 -1.937 1 98.69 208 GLN A C 1
ATOM 1629 O O . GLN A 1 208 ? -23.688 11.898 -0.996 1 98.69 208 GLN A O 1
ATOM 1634 N N . ILE A 1 209 ? -22.125 13.141 -2.018 1 98.81 209 ILE A N 1
ATOM 1635 C CA . ILE A 1 209 ? -21.172 13.227 -0.924 1 98.81 209 ILE A CA 1
ATOM 1636 C C . ILE A 1 209 ? -21 14.68 -0.495 1 98.81 209 ILE A C 1
ATOM 1638 O O . ILE A 1 209 ? -20.734 15.547 -1.325 1 98.81 209 ILE A O 1
ATOM 1642 N N . LEU A 1 210 ? -21.188 14.961 0.745 1 98.88 210 LEU A N 1
ATOM 1643 C CA . LEU A 1 210 ? -21.047 16.312 1.281 1 98.88 210 LEU A CA 1
ATOM 1644 C C . LEU A 1 210 ? -19.781 16.438 2.115 1 98.88 210 LEU A C 1
ATOM 1646 O O . LEU A 1 210 ? -19.516 15.602 2.98 1 98.88 210 LEU A O 1
ATOM 1650 N N . VAL A 1 211 ? -18.984 17.422 1.868 1 98.25 211 VAL A N 1
ATOM 1651 C CA . VAL A 1 211 ? -17.719 17.641 2.568 1 98.25 211 VAL A CA 1
ATOM 1652 C C . VAL A 1 211 ? -17.359 19.125 2.535 1 98.25 211 VAL A C 1
ATOM 1654 O O . VAL A 1 211 ? -17.75 19.844 1.613 1 98.25 211 VAL A O 1
ATOM 1657 N N . SER A 1 212 ? -16.688 19.594 3.504 1 96.06 212 SER A N 1
ATOM 1658 C CA . SER A 1 212 ? -16.312 21 3.555 1 96.06 212 SER A CA 1
ATOM 1659 C C . SER A 1 212 ? -15.422 21.391 2.379 1 96.06 212 SER A C 1
ATOM 1661 O O . SER A 1 212 ? -14.789 20.516 1.772 1 96.06 212 SER A O 1
ATOM 1663 N N . ASN A 1 213 ? -15.281 22.656 2.107 1 91.62 213 ASN A N 1
ATOM 1664 C CA . ASN A 1 213 ? -14.484 23.203 1.015 1 91.62 213 ASN A CA 1
ATOM 1665 C C . ASN A 1 213 ? -13 22.922 1.197 1 91.62 213 ASN A C 1
ATOM 1667 O O . ASN A 1 213 ? -12.227 22.969 0.237 1 91.62 213 ASN A O 1
ATOM 1671 N N . VAL A 1 214 ? -12.656 22.578 2.375 1 90.19 214 VAL A N 1
ATOM 1672 C CA . VAL A 1 214 ? -11.234 22.375 2.629 1 90.19 214 VAL A CA 1
ATOM 1673 C C . VAL A 1 214 ? -10.961 20.906 2.916 1 90.19 214 VAL A C 1
ATOM 1675 O O . VAL A 1 214 ? -9.906 20.562 3.455 1 90.19 214 VAL A O 1
ATOM 1678 N N . GLY A 1 215 ? -11.969 20.078 2.602 1 92.12 215 GLY A N 1
ATOM 1679 C CA . GLY A 1 215 ? -11.727 18.641 2.697 1 92.12 215 GLY A CA 1
ATOM 1680 C C . GLY A 1 215 ? -10.625 18.156 1.769 1 92.12 215 GLY A C 1
ATOM 1681 O O . GLY A 1 215 ? -10.297 18.828 0.787 1 92.12 215 GLY A O 1
ATOM 1682 N N . HIS A 1 216 ? -10.047 17.078 2.094 1 91.62 216 HIS A N 1
ATOM 1683 C CA . HIS A 1 216 ? -8.953 16.531 1.297 1 91.62 216 HIS A CA 1
ATOM 1684 C C . HIS A 1 216 ? -9.43 16.172 -0.107 1 91.62 216 HIS A C 1
ATOM 1686 O O . HIS A 1 216 ? -10.562 15.719 -0.288 1 91.62 216 HIS A O 1
ATOM 1692 N N . TYR A 1 217 ? -8.617 16.25 -1.091 1 89.75 217 TYR A N 1
ATOM 1693 C CA . TYR A 1 217 ? -8.984 16.031 -2.486 1 89.75 217 TYR A CA 1
ATOM 1694 C C . TYR A 1 217 ? -9.281 14.562 -2.756 1 89.75 217 TYR A C 1
ATOM 1696 O O . TYR A 1 217 ? -9.844 14.219 -3.797 1 89.75 217 TYR A O 1
ATOM 1704 N N . ALA A 1 218 ? -8.953 13.688 -1.829 1 92.19 218 ALA A N 1
ATOM 1705 C CA . ALA A 1 218 ? -9.32 12.273 -1.951 1 92.19 218 ALA A CA 1
ATOM 1706 C C . ALA A 1 218 ? -10.82 12.117 -2.172 1 92.19 218 ALA A C 1
ATOM 1708 O O . ALA A 1 218 ? -11.266 11.133 -2.766 1 92.19 218 ALA A O 1
ATOM 1709 N N . MET A 1 219 ? -11.617 13.055 -1.748 1 92.5 219 MET A N 1
ATOM 1710 C CA . MET A 1 219 ? -13.062 12.992 -1.937 1 92.5 219 MET A CA 1
ATOM 1711 C C . MET A 1 219 ? -13.422 12.953 -3.42 1 92.5 219 MET A C 1
ATOM 1713 O O . MET A 1 219 ? -14.258 12.148 -3.84 1 92.5 219 MET A O 1
ATOM 1717 N N . LYS A 1 220 ? -12.773 13.836 -4.141 1 92.38 220 LYS A N 1
ATOM 1718 C CA . LYS A 1 220 ? -13.031 13.852 -5.578 1 92.38 220 LYS A CA 1
ATOM 1719 C C . LYS A 1 220 ? -12.461 12.609 -6.258 1 92.38 220 LYS A C 1
ATOM 1721 O O . LYS A 1 220 ? -13.094 12.039 -7.148 1 92.38 220 LYS A O 1
ATOM 1726 N N . ASN A 1 221 ? -11.336 12.242 -5.84 1 93.75 221 ASN A N 1
ATOM 1727 C CA . ASN A 1 221 ? -10.703 11.047 -6.395 1 93.75 221 ASN A CA 1
ATOM 1728 C C . ASN A 1 221 ? -11.539 9.797 -6.148 1 93.75 221 ASN A C 1
ATOM 1730 O O . ASN A 1 221 ? -11.773 9.016 -7.07 1 93.75 221 ASN A O 1
ATOM 1734 N N . CYS A 1 222 ? -11.945 9.625 -4.918 1 97.38 222 CYS A N 1
ATOM 1735 C CA . CYS A 1 222 ? -12.688 8.43 -4.543 1 97.38 222 CYS A CA 1
ATOM 1736 C C . CYS A 1 222 ? -14.062 8.406 -5.207 1 97.38 222 CYS A C 1
ATOM 1738 O O . CYS A 1 222 ? -14.562 7.348 -5.586 1 97.38 222 CYS A O 1
ATOM 1740 N N . SER A 1 223 ? -14.719 9.586 -5.363 1 97.88 223 SER A N 1
ATOM 1741 C CA . SER A 1 223 ? -15.992 9.656 -6.078 1 97.88 223 SER A CA 1
ATOM 1742 C C . SER A 1 223 ? -15.82 9.281 -7.547 1 97.88 223 SER A C 1
ATOM 1744 O O . SER A 1 223 ? -16.656 8.586 -8.117 1 97.88 223 SER A O 1
ATOM 1746 N N . ASP A 1 224 ? -14.773 9.773 -8.148 1 97.75 224 ASP A N 1
ATOM 1747 C CA . ASP A 1 224 ? -14.438 9.445 -9.531 1 97.75 224 ASP A CA 1
ATOM 1748 C C . ASP A 1 224 ? -14.18 7.945 -9.688 1 97.75 224 ASP A C 1
ATOM 1750 O O . ASP A 1 224 ? -14.828 7.281 -10.508 1 97.75 224 ASP A O 1
ATOM 1754 N N . TRP A 1 225 ? -13.398 7.363 -8.852 1 98.12 225 TRP A N 1
ATOM 1755 C CA . TRP A 1 225 ? -12.898 6.008 -9.023 1 98.12 225 TRP A CA 1
ATOM 1756 C C . TRP A 1 225 ? -13.961 4.98 -8.648 1 98.12 225 TRP A C 1
ATOM 1758 O O . TRP A 1 225 ? -13.891 3.824 -9.078 1 98.12 225 TRP A O 1
ATOM 1768 N N . THR A 1 226 ? -14.93 5.348 -7.824 1 98.38 226 THR A N 1
ATOM 1769 C CA . THR A 1 226 ? -15.992 4.418 -7.469 1 98.38 226 THR A CA 1
ATOM 1770 C C . THR A 1 226 ? -17.109 4.453 -8.508 1 98.38 226 THR A C 1
ATOM 1772 O O . THR A 1 226 ? -18.125 3.76 -8.359 1 98.38 226 THR A O 1
ATOM 1775 N N . GLY A 1 227 ? -17.016 5.316 -9.492 1 98.5 227 GLY A N 1
ATOM 1776 C CA . GLY A 1 227 ? -17.984 5.379 -10.562 1 98.5 227 GLY A CA 1
ATOM 1777 C C . GLY A 1 227 ? -19.109 6.359 -10.289 1 98.5 227 GLY A C 1
ATOM 1778 O O . GLY A 1 227 ? -20.016 6.523 -11.117 1 98.5 227 GLY A O 1
ATOM 1779 N N . LEU A 1 228 ? -19.062 7.059 -9.133 1 98.56 228 LEU A N 1
ATOM 1780 C CA . LEU A 1 228 ? -20.078 8.039 -8.789 1 98.56 228 LEU A CA 1
ATOM 1781 C C . LEU A 1 228 ? -19.906 9.312 -9.602 1 98.56 228 LEU A C 1
ATOM 1783 O O . LEU A 1 228 ? -20.891 9.938 -10.008 1 98.56 228 LEU A O 1
ATOM 1787 N N . GLY A 1 229 ? -18.672 9.719 -9.805 1 98.19 229 GLY A N 1
ATOM 1788 C CA . GLY A 1 229 ? -18.359 10.945 -10.523 1 98.19 229 GLY A CA 1
ATOM 1789 C C . GLY A 1 229 ? -18.156 12.141 -9.609 1 98.19 229 GLY A C 1
ATOM 1790 O O . GLY A 1 229 ? -18.828 12.266 -8.578 1 98.19 229 GLY A O 1
ATOM 1791 N N . THR A 1 230 ? -17.312 13.07 -10.031 1 97.25 230 THR A N 1
ATOM 1792 C CA . THR A 1 230 ? -16.906 14.18 -9.18 1 97.25 230 THR A CA 1
ATOM 1793 C C . THR A 1 230 ? -18.016 15.227 -9.094 1 97.25 230 THR A C 1
ATOM 1795 O O . THR A 1 230 ? -18.031 16.047 -8.18 1 97.25 230 THR A O 1
ATOM 1798 N N . ASN A 1 231 ? -18.953 15.234 -10.023 1 97.62 231 ASN A N 1
ATOM 1799 C CA . ASN A 1 231 ? -20.078 16.172 -10 1 97.62 231 ASN A CA 1
ATOM 1800 C C . ASN A 1 231 ? -21.016 15.875 -8.844 1 97.62 231 ASN A C 1
ATOM 1802 O O . ASN A 1 231 ? -21.891 16.688 -8.523 1 97.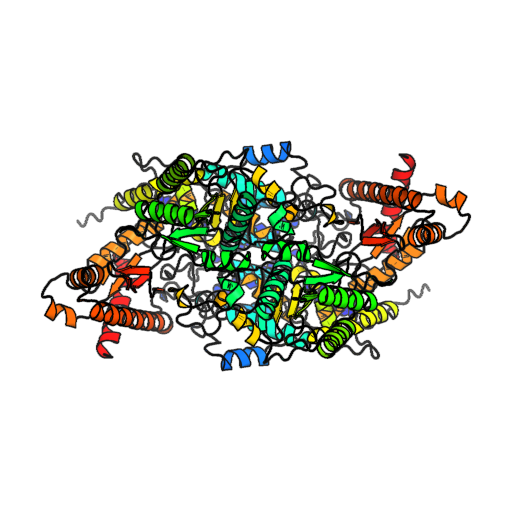62 231 ASN A O 1
ATOM 1806 N N . ASN A 1 232 ? -20.828 14.766 -8.242 1 98.38 232 ASN A N 1
ATOM 1807 C CA . ASN A 1 232 ? -21.734 14.367 -7.172 1 98.38 232 ASN A CA 1
ATOM 1808 C C . ASN A 1 232 ? -21.109 14.602 -5.797 1 98.38 232 ASN A C 1
ATOM 1810 O O . ASN A 1 232 ? -21.531 14 -4.809 1 98.38 232 ASN A O 1
ATOM 1814 N N . VAL A 1 233 ? -20.094 15.445 -5.699 1 98.06 233 VAL A N 1
ATOM 1815 C CA . VAL A 1 233 ? -19.516 15.969 -4.465 1 98.06 233 VAL A CA 1
ATOM 1816 C C . VAL A 1 233 ? -19.922 17.422 -4.277 1 98.06 233 VAL A C 1
ATOM 1818 O O . VAL A 1 233 ? -19.703 18.266 -5.16 1 98.06 233 VAL A O 1
ATOM 1821 N N . ARG A 1 234 ? -20.531 17.703 -3.184 1 98 234 ARG A N 1
ATOM 1822 C CA . ARG A 1 234 ? -20.906 19.078 -2.871 1 98 234 ARG A CA 1
ATOM 1823 C C . ARG A 1 234 ? -20.094 19.625 -1.701 1 98 234 ARG A C 1
ATOM 1825 O O . ARG A 1 234 ? -19.906 18.938 -0.692 1 98 234 ARG A O 1
ATOM 1832 N N . ASN A 1 235 ? -19.625 20.781 -1.854 1 95.56 235 ASN A N 1
ATOM 1833 C CA . ASN A 1 235 ? -18.797 21.406 -0.838 1 95.56 235 ASN A CA 1
ATOM 1834 C C . ASN A 1 235 ? -19.609 22.328 0.077 1 95.56 235 ASN A C 1
ATOM 1836 O O . ASN A 1 235 ? -20.531 23 -0.378 1 95.56 235 ASN A O 1
ATOM 1840 N N . ILE A 1 236 ? -19.266 22.297 1.267 1 97.69 236 ILE A N 1
ATOM 1841 C CA . ILE A 1 236 ? -19.922 23.094 2.293 1 97.69 236 ILE A CA 1
ATOM 1842 C C . ILE A 1 236 ? -19.031 24.25 2.711 1 97.69 236 ILE A C 1
ATOM 1844 O O . ILE A 1 236 ? -17.812 24.094 2.842 1 97.69 236 ILE A O 1
ATOM 1848 N N . ASN A 1 237 ? -19.609 25.375 2.998 1 95.31 237 ASN A N 1
ATOM 1849 C CA . ASN A 1 237 ? -18.859 26.547 3.416 1 95.31 237 ASN A CA 1
ATOM 1850 C C . ASN A 1 237 ? -18.203 26.344 4.785 1 95.31 237 ASN A C 1
ATOM 1852 O O . ASN A 1 237 ? -18.484 25.359 5.461 1 95.31 237 ASN A O 1
ATOM 1856 N N . LEU A 1 238 ? -17.344 27.312 5.152 1 94.44 238 LEU A N 1
ATOM 1857 C CA . LEU A 1 238 ? -16.531 27.172 6.348 1 94.44 238 LEU A CA 1
ATOM 1858 C C . LEU A 1 238 ? -16.859 28.25 7.371 1 94.44 238 LEU A C 1
ATOM 1860 O O . LEU A 1 238 ? -17.344 29.328 7.012 1 94.44 238 LEU A O 1
ATOM 1864 N N . ASN A 1 239 ? -16.594 27.922 8.602 1 92.19 239 ASN A N 1
ATOM 1865 C CA . ASN A 1 239 ? -16.5 28.922 9.656 1 92.19 239 ASN A CA 1
ATOM 1866 C C . ASN A 1 239 ? -15.156 29.641 9.633 1 92.19 239 ASN A C 1
ATOM 1868 O O . ASN A 1 239 ? -14.281 29.312 8.828 1 92.19 239 ASN A O 1
ATOM 1872 N N . GLU A 1 240 ? -14.945 30.594 10.523 1 85.31 240 GLU A N 1
ATOM 1873 C CA . GLU A 1 240 ? -13.703 31.344 10.594 1 85.31 240 GLU A CA 1
ATOM 1874 C C . GLU A 1 240 ? -12.539 30.453 11.023 1 85.31 240 GLU A C 1
ATOM 1876 O O . GLU A 1 240 ? -11.383 30.719 10.672 1 85.31 240 GLU A O 1
ATOM 1881 N N . ASP A 1 241 ? -12.891 29.453 11.75 1 87.88 241 ASP A N 1
ATOM 1882 C CA . ASP A 1 241 ? -11.852 28.516 12.18 1 87.88 241 ASP A CA 1
ATOM 1883 C C . ASP A 1 241 ? -11.68 27.391 11.172 1 87.88 241 ASP A C 1
ATOM 1885 O O . ASP A 1 241 ? -11.203 26.297 11.523 1 87.88 241 ASP A O 1
ATOM 1889 N N . SER A 1 242 ? -12.188 27.547 9.961 1 91.19 242 SER A N 1
ATOM 1890 C CA . SER A 1 242 ? -12.047 26.656 8.812 1 91.19 242 SER A CA 1
ATOM 1891 C C . SER A 1 242 ? -12.867 25.391 8.984 1 91.19 242 SER A C 1
ATOM 1893 O O . SER A 1 242 ? -12.766 24.469 8.164 1 91.19 242 SER A O 1
ATOM 1895 N N . SER A 1 243 ? -13.633 25.234 10.094 1 95.25 243 SER A N 1
ATOM 1896 C CA . SER A 1 243 ? -14.531 24.094 10.25 1 95.25 243 SER A CA 1
ATOM 1897 C C . SER A 1 243 ? -15.758 24.219 9.359 1 95.25 243 SER A C 1
ATOM 1899 O O . SER A 1 243 ? -16.031 25.297 8.82 1 95.25 243 SER A O 1
ATOM 1901 N N . MET A 1 244 ? -16.438 23.188 9.227 1 97.06 244 MET A N 1
ATOM 1902 C CA . MET A 1 244 ? -17.625 23.125 8.383 1 97.06 244 MET A CA 1
ATOM 1903 C C . MET A 1 244 ? -18.734 24.016 8.938 1 97.06 244 MET A C 1
ATOM 1905 O O . MET A 1 244 ? -19 24.016 10.141 1 97.06 244 MET A O 1
ATOM 1909 N N . ASP A 1 245 ? -19.328 24.859 8.094 1 97.56 245 ASP A N 1
ATOM 1910 C CA . ASP A 1 245 ? -20.5 25.641 8.461 1 97.56 245 ASP A CA 1
ATOM 1911 C C . ASP A 1 245 ? -21.75 24.75 8.531 1 97.56 245 ASP A C 1
ATOM 1913 O O . ASP A 1 245 ? -22.312 24.391 7.5 1 97.56 245 ASP A O 1
ATOM 1917 N N . LEU A 1 246 ? -22.25 24.578 9.688 1 98.38 246 LEU A N 1
ATOM 1918 C CA . LEU A 1 246 ? -23.344 23.641 9.922 1 98.38 246 LEU A CA 1
ATOM 1919 C C . LEU A 1 246 ? -24.641 24.156 9.32 1 98.38 246 LEU A C 1
ATOM 1921 O O . LEU A 1 246 ? -25.484 23.375 8.852 1 98.38 246 LEU A O 1
ATOM 1925 N N . ASN A 1 247 ? -24.844 25.453 9.336 1 98.19 247 ASN A N 1
ATOM 1926 C CA . ASN A 1 247 ? -26.031 26.016 8.703 1 98.19 247 ASN A CA 1
ATOM 1927 C C . ASN A 1 247 ? -26.031 25.766 7.195 1 98.19 247 ASN A C 1
ATOM 1929 O O . ASN A 1 247 ? -27.062 25.391 6.629 1 98.19 247 ASN A O 1
ATOM 1933 N N . HIS A 1 248 ? -24.938 25.969 6.621 1 98.25 248 HIS A N 1
ATOM 1934 C CA . HIS A 1 248 ? -24.844 25.719 5.191 1 98.25 248 HIS A CA 1
ATOM 1935 C C . HIS A 1 248 ? -25.016 24.234 4.883 1 98.25 248 HIS A C 1
ATOM 1937 O O . HIS A 1 248 ? -25.578 23.859 3.857 1 98.25 248 HIS A O 1
ATOM 1943 N N . LEU A 1 249 ? -24.469 23.328 5.727 1 98.75 249 LEU A N 1
ATOM 1944 C CA . LEU A 1 249 ? -24.672 21.891 5.555 1 98.75 249 LEU A CA 1
ATOM 1945 C C . LEU A 1 249 ? -26.156 21.547 5.477 1 98.75 249 LEU A C 1
ATOM 1947 O O . LEU A 1 249 ? -26.594 20.828 4.578 1 98.75 249 LEU A O 1
ATOM 1951 N N . GLU A 1 250 ? -26.875 22.094 6.422 1 98.5 250 GLU A N 1
ATOM 1952 C CA . GLU A 1 250 ? -28.312 21.828 6.453 1 98.5 250 GLU A CA 1
ATOM 1953 C C . GLU A 1 250 ? -28.984 22.328 5.184 1 98.5 250 GLU A C 1
ATOM 1955 O O . GLU A 1 250 ? -29.859 21.656 4.633 1 98.5 250 GLU A O 1
ATOM 1960 N N . GLU A 1 251 ? -28.594 23.484 4.719 1 98.62 251 GLU A N 1
ATOM 1961 C CA . GLU A 1 251 ? -29.141 24.062 3.49 1 98.62 251 GLU A CA 1
ATOM 1962 C C . GLU A 1 251 ? -28.875 23.141 2.295 1 98.62 251 GLU A C 1
ATOM 1964 O O . GLU A 1 251 ? -29.766 22.906 1.479 1 98.62 251 GLU A O 1
ATOM 1969 N N . VAL A 1 252 ? -27.672 22.688 2.199 1 98.75 252 VAL A N 1
ATOM 1970 C CA . VAL A 1 252 ? -27.281 21.859 1.072 1 98.75 252 VAL A CA 1
ATOM 1971 C C . VAL A 1 252 ? -28.016 20.516 1.139 1 98.75 252 VAL A C 1
ATOM 1973 O O . VAL A 1 252 ? -28.422 19.969 0.109 1 98.75 252 VAL A O 1
ATOM 1976 N N . MET A 1 253 ? -28.188 19.938 2.32 1 98.75 253 MET A N 1
ATOM 1977 C CA . MET A 1 253 ? -28.938 18.703 2.482 1 98.75 253 MET A CA 1
ATOM 1978 C C . MET A 1 253 ? -30.375 18.875 1.988 1 98.75 253 MET A C 1
ATOM 1980 O O . MET A 1 253 ? -30.891 18 1.284 1 98.75 253 MET A O 1
ATOM 1984 N N . GLU A 1 254 ? -30.969 19.984 2.342 1 98.62 254 GLU A N 1
ATOM 1985 C CA . GLU A 1 254 ? -32.344 20.266 1.879 1 98.62 254 GLU A CA 1
ATOM 1986 C C . GLU A 1 254 ? -32.375 20.406 0.36 1 98.62 254 GLU A C 1
ATOM 1988 O O . GLU A 1 254 ? -33.344 19.969 -0.277 1 98.62 254 GLU A O 1
ATOM 1993 N N . GLN A 1 255 ? -31.391 21.047 -0.168 1 98.69 255 GLN A N 1
ATOM 1994 C CA . GLN A 1 255 ? -31.312 21.172 -1.619 1 98.69 255 GLN A CA 1
ATOM 1995 C C . GLN A 1 255 ? -31.234 19.812 -2.287 1 98.69 255 GLN A C 1
ATOM 1997 O O . GLN A 1 255 ? -31.859 19.578 -3.326 1 98.69 255 GLN A O 1
ATOM 2002 N N . CYS A 1 256 ? -30.406 18.891 -1.766 1 98.5 256 CYS A N 1
ATOM 2003 C CA . CYS A 1 256 ? -30.312 17.531 -2.289 1 98.5 256 CYS A CA 1
ATOM 2004 C C . CYS A 1 256 ? -31.672 16.859 -2.293 1 98.5 256 CYS A C 1
ATOM 2006 O O . CYS A 1 256 ? -32.031 16.203 -3.273 1 98.5 256 CYS A O 1
ATOM 2008 N N . TYR A 1 257 ? -32.375 17 -1.174 1 97.94 257 TYR A N 1
ATOM 2009 C CA . TYR A 1 257 ? -33.719 16.391 -1.059 1 97.94 257 TYR A CA 1
ATOM 2010 C C . TYR A 1 257 ? -34.656 16.938 -2.129 1 97.94 257 TYR A C 1
ATOM 2012 O O . TYR A 1 257 ? -35.344 16.172 -2.789 1 97.94 257 TYR A O 1
ATOM 2020 N N . LYS A 1 258 ? -34.594 18.219 -2.342 1 98.19 258 LYS A N 1
ATOM 2021 C CA . LYS A 1 258 ? -35.469 18.859 -3.324 1 98.19 258 LYS A CA 1
ATOM 2022 C C . LYS A 1 258 ? -35.156 18.391 -4.738 1 98.19 258 LYS A C 1
ATOM 2024 O O . LYS A 1 258 ? -36.031 18.281 -5.586 1 98.19 258 LYS A O 1
ATOM 2029 N N . GLU A 1 259 ? -33.906 18.109 -4.957 1 98.25 259 GLU A N 1
ATOM 2030 C CA . GLU A 1 259 ? -33.438 17.703 -6.277 1 98.25 259 GLU A CA 1
ATOM 2031 C C . GLU A 1 259 ? -33.656 16.203 -6.488 1 98.25 259 GLU A C 1
ATOM 2033 O O . GLU A 1 259 ? -33.438 15.695 -7.59 1 98.25 259 GLU A O 1
ATOM 2038 N N . GLY A 1 260 ? -34.031 15.508 -5.492 1 97.5 260 GLY A N 1
ATOM 2039 C CA . GLY A 1 260 ? -34.219 14.062 -5.57 1 97.5 260 GLY A CA 1
ATOM 2040 C C . GLY A 1 260 ? -32.906 13.297 -5.586 1 97.5 260 GLY A C 1
ATOM 2041 O O . GLY A 1 260 ? -32.844 12.18 -6.109 1 97.5 260 GLY A O 1
ATOM 2042 N N . LYS A 1 261 ? -31.859 13.852 -5.137 1 98.19 261 LYS A N 1
ATOM 2043 C CA . LYS A 1 261 ? -30.547 13.219 -5.059 1 98.19 261 LYS A CA 1
ATOM 2044 C C . LYS A 1 261 ? -30.25 12.75 -3.639 1 98.19 261 LYS A C 1
ATOM 2046 O O . LYS A 1 261 ? -29.984 13.57 -2.752 1 98.19 261 LYS A O 1
ATOM 2051 N N . PRO A 1 262 ? -30.25 11.469 -3.406 1 98.19 262 PRO A N 1
ATOM 2052 C CA . PRO A 1 262 ? -30.016 10.992 -2.043 1 98.19 262 PRO A CA 1
ATOM 2053 C C . PRO A 1 262 ? -28.578 11.242 -1.575 1 98.19 262 PRO A C 1
ATOM 2055 O O . PRO A 1 262 ? -27.656 11.227 -2.385 1 98.19 262 PRO A O 1
ATOM 2058 N N . ILE A 1 263 ? -28.406 11.445 -0.302 1 98.75 263 ILE A N 1
ATOM 2059 C CA . ILE A 1 263 ? -27.078 11.68 0.275 1 98.75 263 ILE A CA 1
ATOM 2060 C C . ILE A 1 263 ? -26.484 10.352 0.743 1 98.75 263 ILE A C 1
ATOM 2062 O O . ILE A 1 263 ? -27.031 9.703 1.636 1 98.75 263 ILE A O 1
ATOM 2066 N N . ALA A 1 264 ? -25.359 9.992 0.173 1 98.56 264 ALA A N 1
ATOM 2067 C CA . ALA A 1 264 ? -24.688 8.742 0.524 1 98.56 264 ALA A CA 1
ATOM 2068 C C . ALA A 1 264 ? -23.797 8.922 1.747 1 98.56 264 ALA A C 1
ATOM 2070 O O . ALA A 1 264 ? -23.734 8.039 2.607 1 98.56 264 ALA A O 1
ATOM 2071 N N . MET A 1 265 ? -23.094 10.039 1.805 1 98.81 265 MET A N 1
ATOM 2072 C CA . MET A 1 265 ? -22.047 10.188 2.812 1 98.81 265 MET A CA 1
ATOM 2073 C C . MET A 1 265 ? -21.828 11.656 3.162 1 98.81 265 MET A C 1
ATOM 2075 O O . MET A 1 265 ? -21.875 12.523 2.285 1 98.81 265 MET A O 1
ATOM 2079 N N . ILE A 1 266 ? -21.672 11.984 4.367 1 98.88 266 ILE A N 1
ATOM 2080 C CA . ILE A 1 266 ? -21.172 13.258 4.883 1 98.88 266 ILE A CA 1
ATOM 2081 C C . ILE A 1 266 ? -19.812 13.047 5.523 1 98.88 266 ILE A C 1
ATOM 2083 O O . ILE A 1 266 ? -19.641 12.195 6.398 1 98.88 266 ILE A O 1
ATOM 2087 N N . VAL A 1 267 ? -18.844 13.797 5.086 1 98.81 267 VAL A N 1
ATOM 2088 C CA . VAL A 1 267 ? -17.469 13.648 5.566 1 98.81 267 VAL A CA 1
ATOM 2089 C C . VAL A 1 267 ? -17.156 14.727 6.598 1 98.81 267 VAL A C 1
ATOM 2091 O O . VAL A 1 267 ? -17.234 15.922 6.293 1 98.81 267 VAL A O 1
ATOM 2094 N N . ALA A 1 268 ? -16.906 14.328 7.762 1 98.75 268 ALA A N 1
ATOM 2095 C CA . ALA A 1 268 ? -16.344 15.219 8.773 1 98.75 268 ALA A CA 1
ATOM 2096 C C . ALA A 1 268 ? -14.82 15.195 8.742 1 98.75 268 ALA A C 1
ATOM 2098 O O . ALA A 1 268 ? -14.195 14.164 9 1 98.75 268 ALA A O 1
ATOM 2099 N N . THR A 1 269 ? -14.242 16.297 8.422 1 97.88 269 THR A N 1
ATOM 2100 C CA . THR A 1 269 ? -12.781 16.375 8.43 1 97.88 269 THR A CA 1
ATOM 2101 C C . THR A 1 269 ? -12.266 16.688 9.828 1 97.88 269 THR A C 1
ATOM 2103 O O . THR A 1 269 ? -12.578 17.719 10.398 1 97.88 269 THR A O 1
ATOM 2106 N N . MET A 1 270 ? -11.516 15.789 10.359 1 97.94 270 MET A N 1
ATOM 2107 C CA . MET A 1 270 ? -11.031 15.914 11.727 1 97.94 270 MET A CA 1
ATOM 2108 C C . MET A 1 270 ? -9.539 16.219 11.742 1 97.94 270 MET A C 1
ATOM 2110 O O . MET A 1 270 ? -8.758 15.523 12.398 1 97.94 270 MET A O 1
ATOM 2114 N N . GLY A 1 271 ? -9.156 17.344 11.188 1 96.19 271 GLY A N 1
ATOM 2115 C CA . GLY A 1 271 ? -7.785 17.797 11.008 1 96.19 271 GLY A CA 1
ATOM 2116 C C . GLY A 1 271 ? -7.391 17.922 9.547 1 96.19 271 GLY A C 1
ATOM 2117 O O . GLY A 1 271 ? -6.91 16.969 8.938 1 96.19 271 GLY A O 1
ATOM 2118 N N . THR A 1 272 ? -7.605 19.109 8.977 1 93 272 THR A N 1
ATOM 2119 C CA . THR A 1 272 ? -7.223 19.359 7.59 1 93 272 THR A CA 1
ATOM 2120 C C . THR A 1 272 ? -5.707 19.5 7.465 1 93 272 THR A C 1
ATOM 2122 O O . THR A 1 272 ? -5.027 19.844 8.43 1 93 272 THR A O 1
ATOM 2125 N N . THR A 1 273 ? -5.211 19.266 6.312 1 89.06 273 THR A N 1
ATOM 2126 C CA . THR A 1 273 ? -3.773 19.312 6.051 1 89.06 273 THR A CA 1
ATOM 2127 C C . THR A 1 273 ? -3.246 20.734 6.164 1 89.06 273 THR A C 1
ATOM 2129 O O . THR A 1 273 ? -2.188 20.969 6.754 1 89.06 273 THR A O 1
ATOM 2132 N N . ASP A 1 274 ? -3.91 21.672 5.719 1 88.56 274 ASP A N 1
ATOM 2133 C CA . ASP A 1 274 ? -3.361 23.031 5.605 1 88.56 274 ASP A CA 1
ATOM 2134 C C . ASP A 1 274 ? -3.533 23.797 6.91 1 88.56 274 ASP A C 1
ATOM 2136 O O . ASP A 1 274 ? -2.596 24.438 7.387 1 88.56 274 ASP A O 1
ATOM 2140 N N . ALA A 1 275 ? -4.723 23.719 7.492 1 90.12 275 ALA A N 1
ATOM 2141 C CA . ALA A 1 275 ? -4.957 24.594 8.641 1 90.12 275 ALA A CA 1
ATOM 2142 C C . ALA A 1 275 ? -5.277 23.781 9.891 1 90.12 275 ALA A C 1
ATOM 2144 O O . ALA A 1 275 ? -5.395 24.328 10.984 1 90.12 275 ALA A O 1
ATOM 2145 N N . PHE A 1 276 ? -5.387 22.469 9.742 1 92.81 276 PHE A N 1
ATOM 2146 C CA . PHE A 1 276 ? -5.77 21.562 10.82 1 92.81 276 PHE A CA 1
ATOM 2147 C C . PHE A 1 276 ? -7.148 21.922 11.359 1 92.81 276 PHE A C 1
ATOM 2149 O O . PHE A 1 276 ? -7.348 21.984 12.578 1 92.81 276 PHE A O 1
ATOM 2156 N N . ALA A 1 277 ? -8.031 22.219 10.523 1 92.81 277 ALA A N 1
ATOM 2157 C CA . ALA A 1 277 ? -9.422 22.453 10.914 1 92.81 277 ALA A CA 1
ATOM 2158 C C . ALA A 1 277 ? -10.086 21.156 11.375 1 92.81 277 ALA A C 1
ATOM 2160 O O . ALA A 1 277 ? -9.883 20.094 10.773 1 92.81 277 ALA A O 1
ATOM 2161 N N . VAL A 1 278 ? -10.82 21.25 12.461 1 96.62 278 VAL A N 1
ATOM 2162 C CA . VAL A 1 278 ? -11.562 20.109 12.992 1 96.62 278 VAL A CA 1
ATOM 2163 C C . VAL A 1 278 ? -13.062 20.406 12.938 1 96.62 278 VAL A C 1
ATOM 2165 O O . VAL A 1 278 ? -13.539 21.344 13.578 1 96.62 278 VAL A O 1
ATOM 2168 N N . ASP A 1 279 ? -13.82 19.625 12.203 1 98.12 279 ASP A N 1
ATOM 2169 C CA . ASP A 1 279 ? -15.266 19.812 12.078 1 98.12 279 ASP A CA 1
ATOM 2170 C C . ASP A 1 279 ? -15.992 19.391 13.352 1 98.12 279 ASP A C 1
ATOM 2172 O O . ASP A 1 279 ? -15.5 18.547 14.102 1 98.12 279 ASP A O 1
ATOM 2176 N N . ASN A 1 280 ? -17.125 20.031 13.609 1 98.25 280 ASN A N 1
ATOM 2177 C CA . ASN A 1 280 ? -18.016 19.672 14.711 1 98.25 280 ASN A CA 1
ATOM 2178 C C . ASN A 1 280 ? -18.859 18.453 14.375 1 98.25 280 ASN A C 1
ATOM 2180 O O . ASN A 1 280 ? -20.031 18.594 14.031 1 98.25 280 ASN A O 1
ATOM 2184 N N . ILE A 1 281 ? -18.297 17.266 14.547 1 98.69 281 ILE A N 1
ATOM 2185 C CA . ILE A 1 281 ? -18.953 16.031 14.117 1 98.69 281 ILE A CA 1
ATOM 2186 C C . ILE A 1 281 ? -20.234 15.828 14.906 1 98.69 281 ILE A C 1
ATOM 2188 O O . ILE A 1 281 ? -21.219 15.297 14.367 1 98.69 281 ILE A O 1
ATOM 2192 N N . LYS A 1 282 ? -20.297 16.188 16.188 1 98.62 282 LYS A N 1
ATOM 2193 C CA . LYS A 1 282 ? -21.531 16.109 16.953 1 98.62 282 LYS A CA 1
ATOM 2194 C C . LYS A 1 282 ? -22.641 16.922 16.297 1 98.62 282 LYS A C 1
ATOM 2196 O O . LYS A 1 282 ? -23.766 16.453 16.156 1 98.62 282 LYS A O 1
ATOM 2201 N N . GLY A 1 283 ? -22.297 18.156 15.93 1 98.75 283 GLY A N 1
ATOM 2202 C CA . GLY A 1 283 ? -23.25 19 15.227 1 98.75 283 GLY A CA 1
ATOM 2203 C C . GLY A 1 283 ? -23.688 18.406 13.906 1 98.75 283 GLY A C 1
ATOM 2204 O O . GLY A 1 283 ? -24.875 18.5 13.547 1 98.75 283 GLY A O 1
ATOM 2205 N N . ILE A 1 284 ? -22.812 17.812 13.148 1 98.81 284 ILE A N 1
ATOM 2206 C CA . ILE A 1 284 ? -23.109 17.172 11.867 1 98.81 284 ILE A CA 1
ATOM 2207 C C . ILE A 1 284 ? -24.109 16.047 12.078 1 98.81 284 ILE A C 1
ATOM 2209 O O . ILE A 1 284 ? -25.094 15.93 11.344 1 98.81 284 ILE A O 1
ATOM 2213 N N . VAL A 1 285 ? -23.875 15.172 13.078 1 98.69 285 VAL A N 1
ATOM 2214 C CA . VAL A 1 285 ? -24.734 14.039 13.375 1 98.69 285 VAL A CA 1
ATOM 2215 C C . VAL A 1 285 ? -26.125 14.531 13.758 1 98.69 285 VAL A C 1
ATOM 2217 O O . VAL A 1 285 ? -27.141 13.969 13.32 1 98.69 285 VAL A O 1
ATOM 2220 N N . GLU A 1 286 ? -26.203 15.586 14.562 1 98.44 286 GLU A N 1
ATOM 2221 C CA . GLU A 1 286 ? -27.484 16.156 14.992 1 98.44 286 GLU A CA 1
ATOM 2222 C C . GLU A 1 286 ? -28.281 16.656 13.797 1 98.44 286 GLU A C 1
ATOM 2224 O O . GLU A 1 286 ? -29.484 16.406 13.703 1 98.44 286 GLU A O 1
ATOM 2229 N N . ILE A 1 287 ? -27.625 17.375 12.922 1 98.44 287 ILE A N 1
ATOM 2230 C CA . ILE A 1 287 ? -28.281 17.891 11.727 1 98.44 287 ILE A CA 1
ATOM 2231 C C . ILE A 1 287 ? -28.766 16.734 10.859 1 98.44 287 ILE A C 1
ATOM 2233 O O . ILE A 1 287 ? -29.859 16.766 10.312 1 98.44 287 ILE A O 1
ATOM 2237 N N . CYS A 1 288 ? -27.906 15.742 10.695 1 98.19 288 CYS A N 1
ATOM 2238 C CA . CYS A 1 288 ? -28.25 14.57 9.898 1 98.19 288 CYS A CA 1
ATOM 2239 C C . CYS A 1 288 ? -29.484 13.867 10.461 1 98.19 288 CYS A C 1
ATOM 2241 O O . CYS A 1 288 ? -30.391 13.516 9.711 1 98.19 288 CYS A O 1
ATOM 2243 N N . ASP A 1 289 ? -29.547 13.711 11.758 1 97.88 289 ASP A N 1
ATOM 2244 C CA . ASP A 1 289 ? -30.672 13.055 12.406 1 97.88 289 ASP A CA 1
ATOM 2245 C C . ASP A 1 289 ? -31.953 13.852 12.227 1 97.88 289 ASP A C 1
ATOM 2247 O O . ASP A 1 289 ? -33.031 13.289 11.969 1 97.88 289 ASP A O 1
ATOM 2251 N N . ARG A 1 290 ? -31.828 15.133 12.375 1 97.88 290 ARG A N 1
ATOM 2252 C CA . ARG A 1 290 ? -32.969 15.992 12.172 1 97.88 290 ARG A CA 1
ATOM 2253 C C . ARG A 1 290 ? -33.5 15.891 10.734 1 97.88 290 ARG A C 1
ATOM 2255 O O . ARG A 1 290 ? -34.719 15.828 10.508 1 97.88 290 ARG A O 1
ATOM 2262 N N . PHE A 1 291 ? -32.656 15.922 9.789 1 98.25 291 PHE A N 1
ATOM 2263 C CA . PHE A 1 291 ? -32.969 15.812 8.375 1 98.25 291 PHE A CA 1
ATOM 2264 C C . PHE A 1 291 ? -33.688 14.5 8.086 1 98.25 291 PHE A C 1
ATOM 2266 O O . PHE A 1 291 ? -34.688 14.484 7.367 1 98.25 291 PHE A O 1
ATOM 2273 N N . VAL A 1 292 ? -33.219 13.414 8.664 1 98.31 292 VAL A N 1
ATOM 2274 C CA . VAL A 1 292 ? -33.781 12.086 8.461 1 98.31 292 VAL A CA 1
ATOM 2275 C C . VAL A 1 292 ? -35.219 12.047 9.023 1 98.31 292 VAL A C 1
ATOM 2277 O O . VAL A 1 292 ? -36.125 11.523 8.375 1 98.31 292 VAL A O 1
ATOM 2280 N N . ARG A 1 293 ? -35.406 12.633 10.172 1 98.06 293 ARG A N 1
ATOM 2281 C CA . ARG A 1 293 ? -36.75 12.68 10.797 1 98.06 293 ARG A CA 1
ATOM 2282 C C . ARG A 1 293 ? -37.688 13.555 9.992 1 98.06 293 ARG A C 1
ATOM 2284 O O . ARG A 1 293 ? -38.844 13.164 9.742 1 98.06 293 ARG A O 1
ATOM 2291 N N . LYS A 1 294 ? -37.125 14.688 9.672 1 98.19 294 LYS A N 1
ATOM 2292 C CA . LYS A 1 294 ? -37.938 15.664 8.945 1 98.19 294 LYS A CA 1
ATOM 2293 C C . LYS A 1 294 ? -38.5 15.07 7.656 1 98.19 294 LYS A C 1
ATOM 2295 O O . LYS A 1 294 ? -39.656 15.312 7.301 1 98.19 294 LYS A O 1
ATOM 2300 N N . HIS A 1 295 ? -37.781 14.305 6.965 1 97.94 295 HIS A N 1
ATOM 2301 C CA . HIS A 1 295 ? -38.156 13.828 5.645 1 97.94 295 HIS A CA 1
ATOM 2302 C C . HIS A 1 295 ? -38.531 12.344 5.68 1 97.94 295 HIS A C 1
ATOM 2304 O O . HIS A 1 295 ? -38.719 11.727 4.633 1 97.94 295 HIS A O 1
ATOM 2310 N N . ASN A 1 296 ? -38.5 11.68 6.828 1 97.25 296 ASN A N 1
ATOM 2311 C CA . ASN A 1 296 ? -38.875 10.273 7.035 1 97.25 296 ASN A CA 1
ATOM 2312 C C . ASN A 1 296 ? -38.062 9.352 6.129 1 97.25 296 ASN A C 1
ATOM 2314 O O . ASN A 1 296 ? -38.625 8.539 5.395 1 97.25 296 ASN A O 1
ATOM 2318 N N . LEU A 1 297 ? -36.812 9.594 6.168 1 96.69 297 LEU A N 1
ATOM 2319 C CA . LEU A 1 297 ? -35.938 8.789 5.332 1 96.69 297 LEU A CA 1
ATOM 2320 C C . LEU A 1 297 ? -35.75 7.398 5.93 1 96.69 297 LEU A C 1
ATOM 2322 O O . LEU A 1 297 ? -35.656 7.25 7.152 1 96.69 297 LEU A O 1
ATOM 2326 N N . LYS A 1 298 ? -35.594 6.367 5.164 1 92.19 298 LYS A N 1
ATOM 2327 C CA . LYS A 1 298 ? -35.406 4.988 5.59 1 92.19 298 LYS A CA 1
ATOM 2328 C C . LYS A 1 298 ? -33.938 4.746 6.008 1 92.19 298 LYS A C 1
ATOM 2330 O O . LYS A 1 298 ? -33.656 3.854 6.809 1 92.19 298 LYS A O 1
ATOM 2335 N N . LYS A 1 299 ? -33.062 5.418 5.391 1 91.5 299 LYS A N 1
ATOM 2336 C CA . LYS A 1 299 ? -31.641 5.277 5.664 1 91.5 299 LYS A CA 1
ATOM 2337 C C . LYS A 1 299 ? -31 6.625 5.992 1 91.5 299 LYS A C 1
ATOM 2339 O O . LYS A 1 299 ? -31.359 7.645 5.391 1 91.5 299 LYS A O 1
ATOM 2344 N N . ARG A 1 300 ? -30.172 6.562 6.926 1 95.75 300 ARG A N 1
ATOM 2345 C CA . ARG A 1 300 ? -29.422 7.754 7.277 1 95.75 300 ARG A CA 1
ATOM 2346 C C . ARG A 1 300 ? -28.141 7.855 6.441 1 95.75 300 ARG A C 1
ATOM 2348 O O . ARG A 1 300 ? -27.5 6.844 6.168 1 95.75 300 ARG A O 1
ATOM 2355 N N . PRO A 1 301 ? -27.734 9.094 5.996 1 98.06 301 PRO A N 1
ATOM 2356 C CA . PRO A 1 301 ? -26.422 9.242 5.359 1 98.06 301 PRO A CA 1
ATOM 2357 C C . PRO A 1 301 ? -25.297 8.688 6.211 1 98.06 301 PRO A C 1
ATOM 2359 O O . PRO A 1 301 ? -25.297 8.844 7.438 1 98.06 301 PRO A O 1
ATOM 2362 N N . PHE A 1 302 ? -24.391 8.008 5.547 1 98.62 302 PHE A N 1
ATOM 2363 C CA . PHE A 1 302 ? -23.188 7.48 6.188 1 98.62 302 PHE A CA 1
ATOM 2364 C C . PHE A 1 302 ? -22.281 8.609 6.652 1 98.62 302 PHE A C 1
ATOM 2366 O O . PHE A 1 302 ? -22 9.539 5.891 1 98.62 302 PHE A O 1
ATOM 2373 N N . ILE A 1 303 ? -21.875 8.633 7.91 1 98.88 303 ILE A N 1
ATOM 2374 C CA . ILE A 1 303 ? -20.969 9.664 8.414 1 98.88 303 ILE A CA 1
ATOM 2375 C C . ILE A 1 303 ? -19.547 9.109 8.477 1 98.88 303 ILE A C 1
ATOM 2377 O O . ILE A 1 303 ? -19.266 8.195 9.258 1 98.88 303 ILE A O 1
ATOM 2381 N N . TYR A 1 304 ? -18.688 9.602 7.684 1 98.88 304 TYR A N 1
ATOM 2382 C CA . TYR A 1 304 ? -17.281 9.227 7.68 1 98.88 304 TYR A CA 1
ATOM 2383 C C . TYR A 1 304 ? -16.422 10.328 8.297 1 98.88 304 TYR A C 1
ATOM 2385 O O . TYR A 1 304 ? -16.484 11.484 7.871 1 98.88 304 TYR A O 1
ATOM 2393 N N . ALA A 1 305 ? -15.641 10 9.273 1 98.88 305 ALA A N 1
ATOM 2394 C CA . ALA A 1 305 ? -14.664 10.945 9.82 1 98.88 305 ALA A CA 1
ATOM 2395 C C . ALA A 1 305 ? -13.297 10.758 9.164 1 98.88 305 ALA A C 1
ATOM 2397 O O . ALA A 1 305 ? -12.648 9.727 9.359 1 98.88 305 ALA A O 1
ATOM 2398 N N . ASP A 1 306 ? -12.938 11.734 8.375 1 98.62 306 ASP A N 1
ATOM 2399 C CA . ASP A 1 306 ? -11.562 11.789 7.895 1 98.62 306 ASP A CA 1
ATOM 2400 C C . ASP A 1 306 ? -10.625 12.312 8.977 1 98.62 306 ASP A C 1
ATOM 2402 O O . ASP A 1 306 ? -10.266 13.492 8.984 1 98.62 306 ASP A O 1
ATOM 2406 N N . ALA A 1 307 ? -10.195 11.398 9.805 1 98.62 307 ALA A N 1
ATOM 2407 C CA . ALA A 1 307 ? -9.344 11.742 10.945 1 98.62 307 ALA A CA 1
ATOM 2408 C C . ALA A 1 307 ? -7.914 11.273 10.719 1 98.62 307 ALA A C 1
ATOM 2410 O O . ALA A 1 307 ? -7.215 10.914 11.672 1 98.62 307 ALA A O 1
ATOM 2411 N N . VAL A 1 308 ? -7.473 11.242 9.469 1 97.88 308 VAL A N 1
ATOM 2412 C CA . VAL A 1 308 ? -6.16 10.688 9.156 1 97.88 308 VAL A CA 1
ATOM 2413 C C . VAL A 1 308 ? -5.078 11.453 9.922 1 97.88 308 VAL A C 1
ATOM 2415 O O . VAL A 1 308 ? -4.016 10.906 10.211 1 97.88 308 VAL A O 1
ATOM 2418 N N . ILE A 1 309 ? -5.309 12.734 10.281 1 97.81 309 ILE A N 1
ATOM 2419 C CA . ILE A 1 309 ? -4.352 13.508 11.062 1 97.81 309 ILE A CA 1
ATOM 2420 C C . ILE A 1 309 ? -4.828 13.602 12.516 1 97.81 309 ILE A C 1
ATOM 2422 O O . ILE A 1 309 ? -4.078 13.281 13.438 1 97.81 309 ILE A O 1
ATOM 2426 N N . GLY A 1 310 ? -6.074 13.891 12.727 1 98.12 310 GLY A N 1
ATOM 2427 C CA . GLY A 1 310 ? -6.578 14.305 14.023 1 98.12 310 GLY A CA 1
ATOM 2428 C C . GLY A 1 310 ? -6.789 13.148 14.984 1 98.12 310 GLY A C 1
ATOM 2429 O O . GLY A 1 310 ? -6.918 13.359 16.188 1 98.12 310 GLY A O 1
ATOM 2430 N N . TRP A 1 311 ? -6.777 11.898 14.516 1 98.44 311 TRP A N 1
ATOM 2431 C CA . TRP A 1 311 ? -7.074 10.742 15.359 1 98.44 311 TRP A CA 1
ATOM 2432 C C . TRP A 1 311 ? -6.133 10.688 16.562 1 98.44 311 TRP A C 1
ATOM 2434 O O . TRP A 1 311 ? -6.508 10.211 17.625 1 98.44 311 TRP A O 1
ATOM 2444 N N . ALA A 1 312 ? -4.934 11.164 16.469 1 98.19 312 ALA A N 1
ATOM 2445 C CA . ALA A 1 312 ? -3.9 11.008 17.484 1 98.19 312 ALA A CA 1
ATOM 2446 C C . ALA A 1 312 ? -4.238 11.812 18.734 1 98.19 312 ALA A C 1
ATOM 2448 O O . ALA A 1 312 ? -3.822 11.461 19.844 1 98.19 312 ALA A O 1
ATOM 2449 N N . TRP A 1 313 ? -5.008 12.898 18.594 1 98.44 313 TRP A N 1
ATOM 2450 C CA . TRP A 1 313 ? -5.43 13.703 19.734 1 98.44 313 TRP A CA 1
ATOM 2451 C C . TRP A 1 313 ? -6.293 12.883 20.688 1 98.44 313 TRP A C 1
ATOM 2453 O O . TRP A 1 313 ? -6.488 13.266 21.844 1 98.44 313 TRP A O 1
ATOM 2463 N N . SER A 1 314 ? -6.797 11.719 20.203 1 98.62 314 SER A N 1
ATOM 2464 C CA . SER A 1 314 ? -7.613 10.852 21.047 1 98.62 314 SER A CA 1
ATOM 2465 C C . SER A 1 314 ? -6.812 10.32 22.234 1 98.62 314 SER A C 1
ATOM 2467 O O . SER A 1 314 ? -7.387 9.852 23.219 1 98.62 314 SER A O 1
ATOM 2469 N N . VAL A 1 315 ? -5.48 10.398 22.203 1 98.5 315 VAL A N 1
ATOM 2470 C CA . VAL A 1 315 ? -4.66 9.969 23.328 1 98.5 315 VAL A CA 1
ATOM 2471 C C . VAL A 1 315 ? -4.918 10.867 24.531 1 98.5 315 VAL A C 1
ATOM 2473 O O . VAL A 1 315 ? -4.582 10.508 25.672 1 98.5 315 VAL A O 1
ATOM 2476 N N . PHE A 1 316 ? -5.523 12.023 24.297 1 98.31 316 PHE A N 1
ATOM 2477 C CA . PHE A 1 316 ? -5.812 12.977 25.359 1 98.31 316 PHE A CA 1
ATOM 2478 C C . PHE A 1 316 ? -7.23 12.781 25.891 1 98.31 316 PHE A C 1
ATOM 2480 O O . PHE A 1 316 ? -7.652 13.484 26.812 1 98.31 316 PHE A O 1
ATOM 2487 N N . ASN A 1 317 ? -7.996 11.875 25.297 1 97.69 317 ASN A N 1
ATOM 2488 C CA . ASN A 1 317 ? -9.367 11.68 25.75 1 97.69 317 ASN A CA 1
ATOM 2489 C C . ASN A 1 317 ? -9.43 11.391 27.25 1 97.69 317 ASN A C 1
ATOM 2491 O O . ASN A 1 317 ? -10.375 11.805 27.938 1 97.69 317 ASN A O 1
ATOM 2495 N N . SER A 1 318 ? -8.438 10.695 27.781 1 96.75 318 SER A N 1
ATOM 2496 C CA . SER A 1 318 ? -8.422 10.336 29.188 1 96.75 318 SER A CA 1
ATOM 2497 C C . SER A 1 318 ? -7.512 11.258 29.984 1 96.75 318 SER A C 1
ATOM 2499 O O . SER A 1 318 ? -7.234 11.008 31.172 1 96.75 318 SER A O 1
ATOM 2501 N N . TYR A 1 319 ? -6.996 12.305 29.375 1 97.56 319 TYR A N 1
ATOM 2502 C CA . TYR A 1 319 ? -6.074 13.227 30.047 1 97.56 319 TYR A CA 1
ATOM 2503 C C . TYR A 1 319 ? -6.82 14.188 30.953 1 97.56 319 TYR A C 1
ATOM 2505 O O . TYR A 1 319 ? -7.879 14.703 30.594 1 97.56 319 TYR A O 1
ATOM 2513 N N . ASP A 1 320 ? -6.363 14.422 32.188 1 97.62 320 ASP A N 1
ATOM 2514 C CA . ASP A 1 320 ? -6.93 15.406 33.094 1 97.62 320 ASP A CA 1
ATOM 2515 C C . ASP A 1 320 ? -6.355 16.797 32.844 1 97.62 320 ASP A C 1
ATOM 2517 O O . ASP A 1 320 ? -5.297 17.156 33.344 1 97.62 320 ASP A O 1
ATOM 2521 N N . PHE A 1 321 ? -7.082 17.609 32.156 1 97.31 321 PHE A N 1
ATOM 2522 C CA . PHE A 1 321 ? -6.621 18.922 31.75 1 97.31 321 PHE A CA 1
ATOM 2523 C C . PHE A 1 321 ? -6.496 19.875 32.938 1 97.31 321 PHE A C 1
ATOM 2525 O O . PHE A 1 321 ? -5.723 20.828 32.906 1 97.31 321 PHE A O 1
ATOM 2532 N N . LYS A 1 322 ? -7.25 19.625 33.938 1 97.25 322 LYS A N 1
ATOM 2533 C CA . LYS A 1 322 ? -7.168 20.453 35.156 1 97.25 322 LYS A CA 1
ATOM 2534 C C . LYS A 1 322 ? -5.871 20.188 35.906 1 97.25 322 LYS A C 1
ATOM 2536 O O . LYS A 1 322 ? -5.18 21.125 36.312 1 97.25 322 LYS A O 1
ATOM 2541 N N . GLU A 1 323 ? -5.57 18.938 36.062 1 97.5 323 GLU A N 1
ATOM 2542 C CA . GLU A 1 323 ? -4.359 18.547 36.781 1 97.5 323 GLU A CA 1
ATOM 2543 C C . GLU A 1 323 ? -3.111 18.828 35.938 1 97.5 323 GLU A C 1
ATOM 2545 O O . GLU A 1 323 ? -2.059 19.172 36.469 1 97.5 323 GLU A O 1
ATOM 2550 N N . ASN A 1 324 ? -3.221 18.562 34.625 1 98 324 ASN A N 1
ATOM 2551 C CA . ASN A 1 324 ? -2.115 18.766 33.688 1 98 324 ASN A CA 1
ATOM 2552 C C . ASN A 1 324 ? -0.842 18.078 34.188 1 98 324 ASN A C 1
ATOM 2554 O O . ASN A 1 324 ? 0.2 18.719 34.312 1 98 324 ASN A O 1
ATOM 2558 N N . SER A 1 325 ? -0.908 16.781 34.344 1 96.25 325 SER A N 1
ATOM 2559 C CA . SER A 1 325 ? 0.169 16 34.938 1 96.25 325 SER A CA 1
ATOM 2560 C C . SER A 1 325 ? 1.443 16.094 34.125 1 96.25 325 SER A C 1
ATOM 2562 O O . SER A 1 325 ? 2.547 15.914 34.625 1 96.25 325 SER A O 1
ATOM 2564 N N . MET A 1 326 ? 1.377 16.453 32.844 1 96.25 326 MET A N 1
ATOM 2565 C CA . MET A 1 326 ? 2.549 16.547 31.984 1 96.25 326 MET A CA 1
ATOM 2566 C C . MET A 1 326 ? 3.166 17.938 32.062 1 96.25 326 MET A C 1
ATOM 2568 O O . MET A 1 326 ? 4.301 18.141 31.609 1 96.25 326 MET A O 1
ATOM 2572 N N . GLU A 1 327 ? 2.438 18.922 32.594 1 97.75 327 GLU A N 1
ATOM 2573 C CA . GLU A 1 327 ? 2.916 20.281 32.844 1 97.75 327 GLU A CA 1
ATOM 2574 C C . GLU A 1 327 ? 3.137 21.031 31.516 1 97.75 327 GLU A C 1
ATOM 2576 O O . GLU A 1 327 ? 4.16 21.688 31.344 1 97.75 327 GLU A O 1
ATOM 2581 N N . PHE A 1 328 ? 2.207 20.844 30.625 1 97.38 328 PHE A N 1
ATOM 2582 C CA . PHE A 1 328 ? 2.213 21.688 29.422 1 97.38 328 PHE A CA 1
ATOM 2583 C C . PHE A 1 328 ? 1.936 23.141 29.781 1 97.38 328 PHE A C 1
ATOM 2585 O O . PHE A 1 328 ? 1.316 23.422 30.812 1 97.38 328 PHE A O 1
ATOM 2592 N N . SER A 1 329 ? 2.441 24.094 28.984 1 97 329 SER A N 1
ATOM 2593 C CA . SER A 1 329 ? 2.094 25.5 29.188 1 97 329 SER A CA 1
ATOM 2594 C C . SER A 1 329 ? 0.589 25.719 29.062 1 97 329 SER A C 1
ATOM 2596 O O . SER A 1 329 ? -0.11 24.922 28.438 1 97 329 SER A O 1
ATOM 2598 N N . GLU A 1 330 ? 0.089 26.781 29.594 1 96.88 330 GLU A N 1
ATOM 2599 C CA . GLU A 1 330 ? -1.339 27.078 29.562 1 96.88 330 GLU A CA 1
ATOM 2600 C C . GLU A 1 330 ? -1.84 27.219 28.125 1 96.88 330 GLU A C 1
ATOM 2602 O O . GLU A 1 330 ? -2.938 26.75 27.797 1 96.88 330 GLU A O 1
ATOM 2607 N N . LYS A 1 331 ? -1.105 27.859 27.312 1 95.44 331 LYS A N 1
ATOM 2608 C CA . LYS A 1 331 ? -1.491 28.047 25.906 1 95.44 331 LYS A CA 1
ATOM 2609 C C . LYS A 1 331 ? -1.586 26.719 25.172 1 95.44 331 LYS A C 1
ATOM 2611 O O . LYS A 1 331 ? -2.525 26.484 24.406 1 95.44 331 LYS A O 1
ATOM 2616 N N . THR A 1 332 ? -0.591 25.891 25.422 1 96.38 332 THR A N 1
ATOM 2617 C CA . THR A 1 332 ? -0.566 24.562 24.812 1 96.38 332 THR A CA 1
ATOM 2618 C C . THR A 1 332 ? -1.749 23.734 25.281 1 96.38 332 THR A C 1
ATOM 2620 O O . THR A 1 332 ? -2.426 23.094 24.469 1 96.38 332 THR A O 1
ATOM 2623 N N . LEU A 1 333 ? -1.97 23.75 26.531 1 97.38 333 LEU A N 1
ATOM 2624 C CA . LEU A 1 333 ? -3.059 22.984 27.125 1 97.38 333 LEU A CA 1
ATOM 2625 C C . LEU A 1 333 ? -4.402 23.406 26.531 1 97.38 333 LEU A C 1
ATOM 2627 O O . LEU A 1 333 ? -5.238 22.562 26.219 1 97.38 333 LEU A O 1
ATOM 2631 N N . ARG A 1 334 ? -4.625 24.656 26.422 1 96.56 334 ARG A N 1
ATOM 2632 C CA . ARG A 1 334 ? -5.871 25.188 25.859 1 96.56 334 ARG A CA 1
ATOM 2633 C C . ARG A 1 334 ? -6.039 24.781 24.406 1 96.56 334 ARG A C 1
ATOM 2635 O O . ARG A 1 334 ? -7.148 24.453 23.969 1 96.56 334 ARG A O 1
ATOM 2642 N N . SER A 1 335 ? -4.984 24.859 23.688 1 95.81 335 SER A N 1
ATOM 2643 C CA . SER A 1 335 ? -5.023 24.453 22.281 1 95.81 335 SER A CA 1
ATOM 2644 C C . SER A 1 335 ? -5.422 23 22.141 1 95.81 335 SER A C 1
ATOM 2646 O O . SER A 1 335 ? -6.273 22.656 21.312 1 95.81 335 SER A O 1
ATOM 2648 N N . ILE A 1 336 ? -4.805 22.094 22.938 1 97.38 336 ILE A N 1
ATOM 2649 C CA . ILE A 1 336 ? -5.102 20.672 22.906 1 97.38 336 ILE A CA 1
ATOM 2650 C C . ILE A 1 336 ? -6.562 20.438 23.297 1 97.38 336 ILE A C 1
ATOM 2652 O O . ILE A 1 336 ? -7.273 19.672 22.625 1 97.38 336 ILE A O 1
ATOM 2656 N N . GLU A 1 337 ? -6.965 21.094 24.328 1 97.25 337 GLU A N 1
ATOM 2657 C CA . GLU A 1 337 ? -8.32 20.938 24.844 1 97.25 337 GLU A CA 1
ATOM 2658 C C . GLU A 1 337 ? -9.359 21.312 23.797 1 97.25 337 GLU A C 1
ATOM 2660 O O . GLU A 1 337 ? -10.383 20.641 23.656 1 97.25 337 GLU A O 1
ATOM 2665 N N . LYS A 1 338 ? -9.109 22.375 23.094 1 95.31 338 LYS A N 1
ATOM 2666 C CA . LYS A 1 338 ? -10.031 22.844 22.062 1 95.31 338 LYS A CA 1
ATOM 2667 C C . LYS A 1 338 ? -10.195 21.797 20.953 1 95.31 338 LYS A C 1
ATOM 2669 O O . LYS A 1 338 ? -11.312 21.547 20.5 1 95.31 338 LYS A O 1
ATOM 2674 N N . SER A 1 339 ? -9.125 21.234 20.484 1 95.19 339 SER A N 1
ATOM 2675 C CA . SER A 1 339 ? -9.188 20.203 19.453 1 95.19 339 SER A CA 1
ATOM 2676 C C . SER A 1 339 ? -9.867 18.938 19.969 1 95.19 339 SER A C 1
ATOM 2678 O O . SER A 1 339 ? -10.695 18.344 19.281 1 95.19 339 SER A O 1
ATOM 2680 N N . VAL A 1 340 ? -9.523 18.562 21.203 1 97.19 340 VAL A N 1
ATOM 2681 C CA . VAL A 1 340 ? -10.016 17.328 21.797 1 97.19 340 VAL A CA 1
ATOM 2682 C C . VAL A 1 340 ? -11.523 17.438 22.016 1 97.19 340 VAL A C 1
ATOM 2684 O O . VAL A 1 340 ? -12.242 16.438 21.938 1 97.19 340 VAL A O 1
ATOM 2687 N N . ALA A 1 341 ? -12.047 18.625 22.234 1 96.06 341 ALA A N 1
ATOM 2688 C CA . ALA A 1 341 ? -13.469 18.844 22.453 1 96.06 341 ALA A CA 1
ATOM 2689 C C . ALA A 1 341 ? -14.297 18.266 21.312 1 96.06 341 ALA A C 1
ATOM 2691 O O . ALA A 1 341 ? -15.406 17.766 21.516 1 96.06 341 ALA A O 1
ATOM 2692 N N . ASN A 1 342 ? -13.758 18.344 20.094 1 96.44 342 ASN A N 1
ATOM 2693 C CA . ASN A 1 342 ? -14.445 17.766 18.953 1 96.44 342 ASN A CA 1
ATOM 2694 C C . ASN A 1 342 ? -13.992 16.344 18.672 1 96.44 342 ASN A C 1
ATOM 2696 O O . ASN A 1 342 ? -14.805 15.477 18.344 1 96.44 342 ASN A O 1
ATOM 2700 N N . ILE A 1 343 ? -12.734 16.078 18.875 1 97.69 343 ILE A N 1
ATOM 2701 C CA . ILE A 1 343 ? -12.141 14.797 18.5 1 97.69 343 ILE A CA 1
ATOM 2702 C C . ILE A 1 343 ? -12.68 13.688 19.406 1 97.69 343 ILE A C 1
ATOM 2704 O O . ILE A 1 343 ? -12.883 12.555 18.953 1 97.69 343 ILE A O 1
ATOM 2708 N N . ARG A 1 344 ? -13.023 14.016 20.625 1 97.62 344 ARG A N 1
ATOM 2709 C CA . ARG A 1 344 ? -13.539 13.031 21.578 1 97.62 344 ARG A CA 1
ATOM 2710 C C . ARG A 1 344 ? -14.859 12.438 21.094 1 97.62 344 ARG A C 1
ATOM 2712 O O . ARG A 1 344 ? -15.289 11.383 21.562 1 97.62 344 ARG A O 1
ATOM 2719 N N . ASN A 1 345 ? -15.492 13.102 20.078 1 98.5 345 ASN A N 1
ATOM 2720 C CA . ASN A 1 345 ? -16.781 12.656 19.547 1 98.5 345 ASN A CA 1
ATOM 2721 C C . ASN A 1 345 ? -16.594 11.82 18.281 1 98.5 345 ASN A C 1
ATOM 2723 O O . ASN A 1 345 ? -17.562 11.57 17.562 1 98.5 345 ASN A O 1
ATOM 2727 N N . LEU A 1 346 ? -15.414 11.344 17.984 1 98.62 346 LEU A N 1
ATOM 2728 C CA . LEU A 1 346 ? -15.141 10.516 16.812 1 98.62 346 LEU A CA 1
ATOM 2729 C C . LEU A 1 346 ? -16.016 9.266 16.812 1 98.62 346 LEU A C 1
ATOM 2731 O O . LEU A 1 346 ? -16.344 8.734 15.758 1 98.62 346 LEU A O 1
ATOM 2735 N N . ASN A 1 347 ? -16.391 8.758 17.984 1 98.44 347 ASN A N 1
ATOM 2736 C CA . ASN A 1 347 ? -17.188 7.539 18.109 1 98.44 347 ASN A CA 1
ATOM 2737 C C . ASN A 1 347 ? -18.547 7.684 17.453 1 98.44 347 ASN A C 1
ATOM 2739 O O . ASN A 1 347 ? -19.234 6.688 17.219 1 98.44 347 ASN A O 1
ATOM 2743 N N . LEU A 1 348 ? -18.953 8.938 17.125 1 98.62 348 LEU A N 1
ATOM 2744 C CA . LEU A 1 348 ? -20.25 9.18 16.5 1 98.62 348 LEU A CA 1
ATOM 2745 C C . LEU A 1 348 ? -20.219 8.852 15.016 1 98.62 348 LEU A C 1
ATOM 2747 O O . LEU A 1 348 ? -21.25 8.68 14.383 1 98.62 348 LEU A O 1
ATOM 2751 N N . ALA A 1 349 ? -19.047 8.812 14.391 1 98.81 349 ALA A N 1
ATOM 2752 C CA . ALA A 1 349 ? -18.922 8.484 12.977 1 98.81 349 ALA A CA 1
ATOM 2753 C C . ALA A 1 349 ? -19.188 7 12.734 1 98.81 349 ALA A C 1
ATOM 2755 O O . ALA A 1 349 ? -18.969 6.168 13.625 1 98.81 349 ALA A O 1
ATOM 2756 N N . ASP A 1 350 ? -19.641 6.656 11.562 1 98.81 350 ASP A N 1
ATOM 2757 C CA . ASP A 1 350 ? -19.859 5.266 11.172 1 98.81 350 ASP A CA 1
ATOM 2758 C C . ASP A 1 350 ? -18.531 4.586 10.812 1 98.81 350 ASP A C 1
ATOM 2760 O O . ASP A 1 350 ? -18.406 3.367 10.945 1 98.81 350 ASP A O 1
ATOM 2764 N N . ALA A 1 351 ? -17.625 5.316 10.367 1 98.88 351 ALA A N 1
ATOM 2765 C CA . ALA A 1 351 ? -16.266 4.863 10.086 1 98.88 351 ALA A CA 1
ATOM 2766 C C . ALA A 1 351 ? -15.258 5.996 10.258 1 98.88 351 ALA A C 1
ATOM 2768 O O . ALA A 1 351 ? -15.617 7.172 10.164 1 98.88 351 ALA A O 1
ATOM 2769 N N . ILE A 1 352 ? -14.047 5.637 10.539 1 98.81 352 ILE A N 1
ATOM 2770 C CA . ILE A 1 352 ? -12.984 6.605 10.797 1 98.81 352 ILE A CA 1
ATOM 2771 C C . ILE A 1 352 ? -11.734 6.223 10.016 1 98.81 352 ILE A C 1
ATOM 2773 O O . ILE A 1 352 ? -11.344 5.055 9.992 1 98.81 352 ILE A O 1
ATOM 2777 N N . GLY A 1 353 ? -11.125 7.191 9.273 1 98.62 353 GLY A N 1
ATOM 2778 C CA . GLY A 1 353 ? -9.828 6.992 8.656 1 98.62 353 GLY A CA 1
ATOM 2779 C C . GLY A 1 353 ? -8.672 7.438 9.539 1 98.62 353 GLY A C 1
ATOM 2780 O O . GLY A 1 353 ? -8.742 8.492 10.172 1 98.62 353 GLY A O 1
ATOM 2781 N N . ILE A 1 354 ? -7.57 6.652 9.523 1 98.25 354 ILE A N 1
ATOM 2782 C CA . ILE A 1 354 ? -6.402 6.875 10.367 1 98.25 354 ILE A CA 1
ATOM 2783 C C . ILE A 1 354 ? -5.129 6.742 9.539 1 98.25 354 ILE A C 1
ATOM 2785 O O . ILE A 1 354 ? -4.957 5.766 8.805 1 98.25 354 ILE A O 1
ATOM 2789 N N . ASP A 1 355 ? -4.25 7.75 9.648 1 98.38 355 ASP A N 1
ATOM 2790 C CA . ASP A 1 355 ? -2.906 7.582 9.102 1 98.38 355 ASP A CA 1
ATOM 2791 C C . ASP A 1 355 ? -1.871 7.445 10.211 1 98.38 355 ASP A C 1
ATOM 2793 O O . ASP A 1 355 ? -1.457 8.445 10.812 1 98.38 355 ASP A O 1
ATOM 2797 N N . PHE A 1 356 ? -1.383 6.246 10.398 1 98.62 356 PHE A N 1
ATOM 2798 C CA . PHE A 1 356 ? -0.281 6.051 11.328 1 98.62 356 PHE A CA 1
ATOM 2799 C C . PHE A 1 356 ? 0.991 6.715 10.812 1 98.62 356 PHE A C 1
ATOM 2801 O O . PHE A 1 356 ? 1.854 7.109 11.602 1 98.62 356 PHE A O 1
ATOM 2808 N N . HIS A 1 357 ? 1.124 6.871 9.469 1 98.38 357 HIS A N 1
ATOM 2809 C CA . HIS A 1 357 ? 2.348 7.434 8.906 1 98.38 357 HIS A CA 1
ATOM 2810 C C . HIS A 1 357 ? 2.332 8.953 8.961 1 98.38 357 HIS A C 1
ATOM 2812 O O . HIS A 1 357 ? 3.254 9.609 8.469 1 98.38 357 HIS A O 1
ATOM 2818 N N . LYS A 1 358 ? 1.302 9.547 9.492 1 97.69 358 LYS A N 1
ATOM 2819 C CA . LYS A 1 358 ? 1.273 10.969 9.82 1 97.69 358 LYS A CA 1
ATOM 2820 C C . LYS A 1 358 ? 1.448 11.188 11.32 1 97.69 358 LYS A C 1
ATOM 2822 O O . LYS A 1 358 ? 2.545 11.008 11.859 1 97.69 358 LYS A O 1
ATOM 2827 N N . THR A 1 359 ? 0.409 11.312 12.062 1 98.19 359 THR A N 1
ATOM 2828 C CA . THR A 1 359 ? 0.524 11.672 13.477 1 98.19 359 THR A CA 1
ATOM 2829 C C . THR A 1 359 ? 0.74 10.422 14.328 1 98.19 359 THR A C 1
ATOM 2831 O O . THR A 1 359 ? 0.848 10.516 15.555 1 98.19 359 THR A O 1
ATOM 2834 N N . GLY A 1 360 ? 0.857 9.258 13.695 1 98.38 360 GLY A N 1
ATOM 2835 C CA . GLY A 1 360 ? 1.263 8.039 14.375 1 98.38 360 GLY A CA 1
ATOM 2836 C C . GLY A 1 360 ? 2.748 7.758 14.258 1 98.38 360 GLY A C 1
ATOM 2837 O O . GLY A 1 360 ? 3.27 6.859 14.922 1 98.38 360 GLY A O 1
ATOM 2838 N N . PHE A 1 361 ? 3.439 8.422 13.375 1 98.56 361 PHE A N 1
ATOM 2839 C CA . PHE A 1 361 ? 4.895 8.477 13.258 1 98.56 361 PHE A CA 1
ATOM 2840 C C . PHE A 1 361 ? 5.449 7.133 12.797 1 98.56 361 PHE A C 1
ATOM 2842 O O . PHE A 1 361 ? 6.547 6.742 13.188 1 98.56 361 PHE A O 1
ATOM 2849 N N . THR A 1 362 ? 4.633 6.359 12.07 1 98.5 362 THR A N 1
ATOM 2850 C CA . THR A 1 362 ? 5.156 5.184 11.383 1 98.5 362 THR A CA 1
ATOM 2851 C C . THR A 1 362 ? 5.734 5.566 10.016 1 98.5 362 THR A C 1
ATOM 2853 O O . THR A 1 362 ? 5.598 6.707 9.578 1 98.5 362 THR A O 1
ATOM 2856 N N . CYS A 1 363 ? 6.457 4.664 9.383 1 96.5 363 CYS A N 1
ATOM 2857 C CA . CYS A 1 363 ? 6.918 4.859 8.016 1 96.5 363 CYS A CA 1
ATOM 2858 C C . CYS A 1 363 ? 5.766 4.73 7.027 1 96.5 363 CYS A C 1
ATOM 2860 O O . CYS A 1 363 ? 4.727 4.156 7.352 1 96.5 363 CYS A O 1
ATOM 2862 N N . TYR A 1 364 ? 5.91 5.348 5.848 1 94.19 364 TYR A N 1
ATOM 2863 C CA . TYR A 1 364 ? 4.949 5.227 4.758 1 94.19 364 TYR A CA 1
ATOM 2864 C C . TYR A 1 364 ? 4.957 3.814 4.18 1 94.19 364 TYR A C 1
ATOM 2866 O O . TYR A 1 364 ? 6.012 3.184 4.082 1 94.19 364 TYR A O 1
ATOM 2874 N N . ASN A 1 365 ? 3.803 3.373 3.666 1 94.38 365 ASN A N 1
ATOM 2875 C CA . ASN A 1 365 ? 2.461 3.82 4.027 1 94.38 365 ASN A CA 1
ATOM 2876 C C . ASN A 1 365 ? 1.92 3.057 5.23 1 94.38 365 ASN A C 1
ATOM 2878 O O . ASN A 1 365 ? 2.391 1.961 5.539 1 94.38 365 ASN A O 1
ATOM 2882 N N . CYS A 1 366 ? 1.121 3.547 5.977 1 98.06 366 CYS A N 1
ATOM 2883 C CA . CYS A 1 366 ? 0.49 2.875 7.105 1 98.06 366 CYS A CA 1
ATOM 2884 C C . CYS A 1 366 ? -0.8 3.578 7.512 1 98.06 366 CYS A C 1
ATOM 2886 O O . CYS A 1 366 ? -0.771 4.555 8.266 1 98.06 366 CYS A O 1
ATOM 2888 N N . SER A 1 367 ? -1.904 3.096 7 1 98.44 367 SER A N 1
ATOM 2889 C CA . SER A 1 367 ? -3.207 3.699 7.258 1 98.44 367 SER A CA 1
ATOM 2890 C C . SER A 1 367 ? -4.254 2.639 7.586 1 98.44 367 SER A C 1
ATOM 2892 O O . SER A 1 367 ? -4.078 1.464 7.258 1 98.44 367 SER A O 1
ATOM 2894 N N . MET A 1 368 ? -5.297 3.004 8.203 1 98.44 368 MET A N 1
ATOM 2895 C CA . MET A 1 368 ? -6.336 2.07 8.633 1 98.44 368 MET A CA 1
ATOM 2896 C C . MET A 1 368 ? -7.715 2.715 8.547 1 98.44 368 MET A C 1
ATOM 2898 O O . MET A 1 368 ? -7.844 3.936 8.656 1 98.44 368 MET A O 1
ATOM 2902 N N . ILE A 1 369 ? -8.688 1.943 8.281 1 98.75 369 ILE A N 1
ATOM 2903 C CA . ILE A 1 369 ? -10.078 2.334 8.477 1 98.75 369 ILE A CA 1
ATOM 2904 C C . ILE A 1 369 ? -10.672 1.546 9.641 1 98.75 369 ILE A C 1
ATOM 2906 O O . ILE A 1 369 ? -10.406 0.352 9.797 1 98.75 369 ILE A O 1
ATOM 2910 N N . CYS A 1 370 ? -11.32 2.152 10.508 1 98.69 370 CYS A N 1
ATOM 2911 C CA . CYS A 1 370 ? -12.109 1.535 11.562 1 98.69 370 CYS A CA 1
ATOM 2912 C C . CYS A 1 370 ? -13.602 1.737 11.32 1 98.69 370 CYS A C 1
ATOM 2914 O O . CYS A 1 370 ? -14.031 2.834 10.961 1 98.69 370 CYS A O 1
ATOM 2916 N N . ILE A 1 371 ? -14.328 0.734 11.469 1 98.69 371 ILE A N 1
ATOM 2917 C CA . ILE A 1 371 ? -15.766 0.729 11.211 1 98.69 371 ILE A CA 1
ATOM 2918 C C . ILE A 1 371 ? -16.516 0.449 12.516 1 98.69 371 ILE A C 1
ATOM 2920 O O . ILE A 1 371 ? -16.219 -0.521 13.211 1 98.69 371 ILE A O 1
ATOM 2924 N N . LYS A 1 372 ? -17.5 1.21 12.805 1 98.62 372 LYS A N 1
ATOM 2925 C CA . LYS A 1 372 ? -18.203 1.182 14.078 1 98.62 372 LYS A CA 1
ATOM 2926 C C . LYS A 1 372 ? -18.984 -0.121 14.25 1 98.62 372 LYS A C 1
ATOM 2928 O O . LYS A 1 372 ? -19.062 -0.66 15.352 1 98.62 372 LYS A O 1
ATOM 2933 N N . ASP A 1 373 ? -19.562 -0.6 13.164 1 98.12 373 ASP A N 1
ATOM 2934 C CA . ASP A 1 373 ? -20.375 -1.812 13.172 1 98.12 373 ASP A CA 1
ATOM 2935 C C . ASP A 1 373 ? -19.812 -2.855 12.211 1 98.12 373 ASP A C 1
ATOM 2937 O O . ASP A 1 373 ? -19.953 -2.727 10.992 1 98.12 373 ASP A O 1
ATOM 2941 N N . CYS A 1 374 ? -19.266 -3.9 12.734 1 95.81 374 CYS A N 1
ATOM 2942 C CA . CYS A 1 374 ? -18.594 -4.918 11.922 1 95.81 374 CYS A CA 1
ATOM 2943 C C . CYS A 1 374 ? -19.578 -5.574 10.961 1 95.81 374 CYS A C 1
ATOM 2945 O O . CYS A 1 374 ? -19.172 -6.133 9.938 1 95.81 374 CYS A O 1
ATOM 2947 N N . ASN A 1 375 ? -20.875 -5.516 11.219 1 95.69 375 ASN A N 1
ATOM 2948 C CA . ASN A 1 375 ? -21.875 -6.102 10.328 1 95.69 375 ASN A CA 1
ATOM 2949 C C . ASN A 1 375 ? -21.906 -5.379 8.984 1 95.69 375 ASN A C 1
ATOM 2951 O O . ASN A 1 375 ? -22.375 -5.934 7.984 1 95.69 375 ASN A O 1
ATOM 2955 N N . ASP A 1 376 ? -21.469 -4.137 8.93 1 96.31 376 ASP A N 1
ATOM 2956 C CA . ASP A 1 376 ? -21.438 -3.373 7.684 1 96.31 376 ASP A CA 1
ATOM 2957 C C . ASP A 1 376 ? -20.516 -4.027 6.66 1 96.31 376 ASP A C 1
ATOM 2959 O O . ASP A 1 376 ? -20.672 -3.83 5.453 1 96.31 376 ASP A O 1
ATOM 2963 N N . ILE A 1 377 ? -19.562 -4.828 7.113 1 94.69 377 ILE A N 1
ATOM 2964 C CA . ILE A 1 377 ? -18.594 -5.48 6.242 1 94.69 377 ILE A CA 1
ATOM 2965 C C . ILE A 1 377 ? -19.312 -6.445 5.301 1 94.69 377 ILE A C 1
ATOM 2967 O O . ILE A 1 377 ? -18.875 -6.66 4.168 1 94.69 377 ILE A O 1
ATOM 2971 N N . ASP A 1 378 ? -20.406 -7.012 5.77 1 94.19 378 ASP A N 1
ATOM 2972 C CA . ASP A 1 378 ? -21.172 -7.965 4.977 1 94.19 378 ASP A CA 1
ATOM 2973 C C . ASP A 1 378 ? -21.609 -7.352 3.648 1 94.19 378 ASP A C 1
ATOM 2975 O O . ASP A 1 378 ? -21.75 -8.055 2.646 1 94.19 378 ASP A O 1
ATOM 2979 N N . MET A 1 379 ? -21.781 -6.066 3.668 1 93.62 379 MET A N 1
ATOM 2980 C CA . MET A 1 379 ? -22.234 -5.359 2.477 1 93.62 379 MET A CA 1
ATOM 2981 C C . MET A 1 379 ? -21.219 -5.469 1.352 1 93.62 379 MET A C 1
ATOM 2983 O O . MET A 1 379 ? -21.562 -5.375 0.175 1 93.62 379 MET A O 1
ATOM 2987 N N . LEU A 1 380 ? -19.969 -5.676 1.755 1 94.56 380 LEU A N 1
ATOM 2988 C CA . LEU A 1 380 ? -18.906 -5.672 0.748 1 94.56 380 LEU A CA 1
ATOM 2989 C C . LEU A 1 380 ? -18.281 -7.059 0.612 1 94.56 380 LEU A C 1
ATOM 2991 O O . LEU A 1 380 ? -17.344 -7.246 -0.16 1 94.56 380 LEU A O 1
ATOM 2995 N N . THR A 1 381 ? -18.734 -8.039 1.315 1 92.38 381 THR A N 1
ATOM 2996 C CA . THR A 1 381 ? -18.156 -9.375 1.311 1 92.38 381 THR A CA 1
ATOM 2997 C C . THR A 1 381 ? -18.5 -10.109 0.019 1 92.38 381 THR A C 1
ATOM 2999 O O . THR A 1 381 ? -19.656 -10.07 -0.435 1 92.38 381 THR A O 1
ATOM 3002 N N . ARG A 1 382 ? -17.5 -10.695 -0.56 1 88 382 ARG A N 1
ATOM 3003 C CA . ARG A 1 382 ? -17.688 -11.461 -1.791 1 88 382 ARG A CA 1
ATOM 3004 C C . ARG A 1 382 ? -17.891 -12.938 -1.493 1 88 382 ARG A C 1
ATOM 3006 O O . ARG A 1 382 ? -17.609 -13.406 -0.389 1 88 382 ARG A O 1
ATOM 3013 N N . ASP A 1 383 ? -18.344 -13.586 -2.539 1 81.69 383 ASP A N 1
ATOM 3014 C CA . ASP A 1 383 ? -18.562 -15.023 -2.422 1 81.69 383 ASP A CA 1
ATOM 3015 C C . ASP A 1 383 ? -17.234 -15.781 -2.393 1 81.69 383 ASP A C 1
ATOM 3017 O O . ASP A 1 383 ? -16.359 -15.547 -3.232 1 81.69 383 ASP A O 1
ATOM 3021 N N . LYS A 1 384 ? -17.156 -16.703 -1.516 1 76.5 384 LYS A N 1
ATOM 3022 C CA . LYS A 1 384 ? -15.93 -17.484 -1.325 1 76.5 384 LYS A CA 1
ATOM 3023 C C . LYS A 1 384 ? -15.609 -18.312 -2.564 1 76.5 384 LYS A C 1
ATOM 3025 O O . LYS A 1 384 ? -14.445 -18.625 -2.824 1 76.5 384 LYS A O 1
ATOM 3030 N N . ASP A 1 385 ? -16.609 -18.609 -3.307 1 76.12 385 ASP A N 1
ATOM 3031 C CA . ASP A 1 385 ? -16.422 -19.453 -4.48 1 76.12 385 ASP A CA 1
ATOM 3032 C C . ASP A 1 385 ? -15.539 -18.781 -5.52 1 76.12 385 ASP A C 1
ATOM 3034 O O . ASP A 1 385 ? -14.992 -19.438 -6.402 1 76.12 385 ASP A O 1
ATOM 3038 N N . GLN A 1 386 ? -15.398 -17.562 -5.367 1 73.75 386 GLN A N 1
ATOM 3039 C CA . GLN A 1 386 ? -14.562 -16.812 -6.301 1 73.75 386 GLN A CA 1
ATOM 3040 C C . GLN A 1 386 ? -13.078 -16.984 -5.973 1 73.75 386 GLN A C 1
ATOM 3042 O O . GLN A 1 386 ? -12.219 -16.656 -6.781 1 73.75 386 GLN A O 1
ATOM 3047 N N . MET A 1 387 ? -12.859 -17.484 -4.789 1 72.69 387 MET A N 1
ATOM 3048 C CA . MET A 1 387 ? -11.492 -17.672 -4.305 1 72.69 387 MET A CA 1
ATOM 3049 C C . MET A 1 387 ? -11.242 -19.125 -3.916 1 72.69 387 MET A C 1
ATOM 3051 O O . MET A 1 387 ? -10.977 -19.422 -2.75 1 72.69 387 MET A O 1
ATOM 3055 N N . ALA A 1 388 ? -11.117 -19.953 -4.816 1 74.19 388 ALA A N 1
ATOM 3056 C CA . ALA A 1 388 ? -11.164 -21.406 -4.648 1 74.19 388 ALA A CA 1
ATOM 3057 C C . ALA A 1 388 ? -9.945 -21.906 -3.883 1 74.19 388 ALA A C 1
ATOM 3059 O O . ALA A 1 388 ? -9.984 -22.969 -3.27 1 74.19 388 ALA A O 1
ATOM 3060 N N . TYR A 1 389 ? -8.93 -21.109 -3.85 1 71.81 389 TYR A N 1
ATOM 3061 C CA . TYR A 1 389 ? -7.707 -21.609 -3.227 1 71.81 389 TYR A CA 1
ATOM 3062 C C . TYR A 1 389 ? -7.461 -20.922 -1.89 1 71.81 389 TYR A C 1
ATOM 3064 O O . TYR A 1 389 ? -6.422 -21.125 -1.258 1 71.81 389 TYR A O 1
ATOM 3072 N N . LEU A 1 390 ? -8.367 -20.094 -1.486 1 72.75 390 LEU A N 1
ATOM 3073 C CA . LEU A 1 390 ? -8.156 -19.344 -0.254 1 72.75 390 LEU A CA 1
ATOM 3074 C C . LEU A 1 390 ? -9.172 -19.75 0.812 1 72.75 390 LEU A C 1
ATOM 3076 O O . LEU A 1 390 ? -10.219 -20.312 0.494 1 72.75 390 LEU A O 1
ATOM 3080 N N . TYR A 1 391 ? -8.836 -19.5 2.186 1 73.5 391 TYR A N 1
ATOM 3081 C CA . TYR A 1 391 ? -9.68 -19.5 3.377 1 73.5 391 TYR A CA 1
ATOM 3082 C C . TYR A 1 391 ? -10.195 -20.906 3.686 1 73.5 391 TYR A C 1
ATOM 3084 O O . TYR A 1 391 ? -11.383 -21.094 3.936 1 73.5 391 TYR A O 1
ATOM 3092 N N . HIS A 1 392 ? -9.414 -21.812 3.623 1 70.06 392 HIS A N 1
ATOM 3093 C CA . HIS A 1 392 ? -9.773 -23.188 3.965 1 70.06 392 HIS A CA 1
ATOM 3094 C C . HIS A 1 392 ? -9.781 -23.391 5.477 1 70.06 392 HIS A C 1
ATOM 3096 O O . HIS A 1 392 ? -10.555 -24.203 5.988 1 70.06 392 HIS A O 1
ATOM 3102 N N . SER A 1 393 ? -8.945 -22.578 6.176 1 73.19 393 SER A N 1
ATOM 3103 C CA . SER A 1 393 ? -8.828 -22.766 7.617 1 73.19 393 SER A CA 1
ATOM 3104 C C . SER A 1 393 ? -8.758 -21.422 8.344 1 73.19 393 SER A C 1
ATOM 3106 O O . SER A 1 393 ? -8.422 -21.375 9.531 1 73.19 393 SER A O 1
ATOM 3108 N N . SER A 1 394 ? -9.125 -20.359 7.703 1 81.69 394 SER A N 1
ATOM 3109 C CA . SER A 1 394 ? -8.93 -19.031 8.281 1 81.69 394 SER A CA 1
ATOM 3110 C C . SER A 1 394 ? -10.156 -18.594 9.078 1 81.69 394 SER A C 1
ATOM 3112 O O . SER A 1 394 ? -11.289 -18.766 8.625 1 81.69 394 SER A O 1
ATOM 3114 N N . ALA A 1 395 ? -9.953 -18.031 10.273 1 84.56 395 ALA A N 1
ATOM 3115 C CA . ALA A 1 395 ? -11.023 -17.391 11.039 1 84.56 395 ALA A CA 1
ATOM 3116 C C . ALA A 1 395 ? -11.148 -15.906 10.68 1 84.56 395 ALA A C 1
ATOM 3118 O O . ALA A 1 395 ? -12.234 -15.336 10.766 1 84.56 395 ALA A O 1
ATOM 3119 N N . TYR A 1 396 ? -10.078 -15.297 10.352 1 89.12 396 TYR A N 1
ATOM 3120 C CA . TYR A 1 396 ? -10.008 -13.906 9.906 1 89.12 396 TYR A CA 1
ATOM 3121 C C . TYR A 1 396 ? -9.727 -13.82 8.414 1 89.12 396 TYR A C 1
ATOM 3123 O O . TYR A 1 396 ? -8.672 -14.281 7.949 1 89.12 396 TYR A O 1
ATOM 3131 N N . THR A 1 397 ? -10.68 -13.266 7.637 1 88.88 397 THR A N 1
ATOM 3132 C CA . THR A 1 397 ? -10.586 -13.344 6.184 1 88.88 397 THR A CA 1
ATOM 3133 C C . THR A 1 397 ? -10.812 -11.969 5.555 1 88.88 397 THR A C 1
ATOM 3135 O O . THR A 1 397 ? -11.719 -11.805 4.734 1 88.88 397 THR A O 1
ATOM 3138 N N . PRO A 1 398 ? -9.922 -10.992 5.82 1 90.5 398 PRO A N 1
ATOM 3139 C CA . PRO A 1 398 ? -10.141 -9.648 5.285 1 90.5 398 PRO A CA 1
ATOM 3140 C C . PRO A 1 398 ? -10.133 -9.617 3.758 1 90.5 398 PRO A C 1
ATOM 3142 O O . PRO A 1 398 ? -10.75 -8.734 3.156 1 90.5 398 PRO A O 1
ATOM 3145 N N . GLY A 1 399 ? -9.531 -10.578 3.121 1 89.06 399 GLY A N 1
ATOM 3146 C CA . GLY A 1 399 ? -9.516 -10.641 1.668 1 89.06 399 GLY A CA 1
ATOM 3147 C C . GLY A 1 399 ? -10.898 -10.789 1.061 1 89.06 399 GLY A C 1
ATOM 3148 O O . GLY A 1 399 ? -11.086 -10.547 -0.133 1 89.06 399 GLY A O 1
ATOM 3149 N N . GLU A 1 400 ? -11.891 -11.156 1.837 1 91.06 400 GLU A N 1
ATOM 3150 C CA . GLU A 1 400 ? -13.25 -11.359 1.348 1 91.06 400 GLU A CA 1
ATOM 3151 C C . GLU A 1 400 ? -13.945 -10.023 1.089 1 91.06 400 GLU A C 1
ATOM 3153 O O . GLU A 1 400 ? -14.938 -9.969 0.36 1 91.06 400 GLU A O 1
ATOM 3158 N N . TYR A 1 401 ? -13.391 -8.945 1.693 1 93.5 401 TYR A N 1
ATOM 3159 C CA . TYR A 1 401 ? -14.156 -7.715 1.544 1 93.5 401 TYR A CA 1
ATOM 3160 C C . TYR A 1 401 ? -13.25 -6.555 1.162 1 93.5 401 TYR A C 1
ATOM 3162 O O . TYR A 1 401 ? -13.727 -5.504 0.721 1 93.5 401 TYR A O 1
ATOM 3170 N N . THR A 1 402 ? -11.969 -6.691 1.325 1 94.94 402 THR A N 1
ATOM 3171 C CA . THR A 1 402 ? -11.07 -5.605 0.953 1 94.94 402 THR A CA 1
ATOM 3172 C C . THR A 1 402 ? -10.867 -5.562 -0.559 1 94.94 402 THR A C 1
ATOM 3174 O O . THR A 1 402 ? -11.016 -6.582 -1.237 1 94.94 402 THR A O 1
ATOM 3177 N N . LEU A 1 403 ? -10.547 -4.391 -1.104 1 95.12 403 LEU A N 1
ATOM 3178 C CA . LEU A 1 403 ? -10.156 -4.242 -2.5 1 95.12 403 LEU A CA 1
ATOM 3179 C C . LEU A 1 403 ? -8.82 -4.934 -2.764 1 95.12 403 LEU A C 1
ATOM 3181 O O . LEU A 1 403 ? -8.664 -5.633 -3.766 1 95.12 403 LEU A O 1
ATOM 3185 N N . GLU A 1 404 ? -7.891 -4.715 -1.837 1 93.06 404 GLU A N 1
ATOM 3186 C CA . GLU A 1 404 ? -6.562 -5.309 -1.944 1 93.06 404 GLU A CA 1
ATOM 3187 C C . GLU A 1 404 ? -6.621 -6.828 -1.784 1 93.06 404 GLU A C 1
ATOM 3189 O O . GLU A 1 404 ? -7.324 -7.336 -0.911 1 93.06 404 GLU A O 1
ATOM 3194 N N . CYS A 1 405 ? -5.82 -7.473 -2.598 1 89.69 405 CYS A N 1
ATOM 3195 C CA . CYS A 1 405 ? -5.727 -8.922 -2.484 1 89.69 405 CYS A CA 1
ATOM 3196 C C . CYS A 1 405 ? -4.352 -9.344 -1.973 1 89.69 405 CYS A C 1
ATOM 3198 O O . CYS A 1 405 ? -4.121 -10.523 -1.694 1 89.69 405 CYS A O 1
ATOM 3200 N N . SER A 1 406 ? -3.414 -8.508 -1.962 1 92.94 406 SER A N 1
ATOM 3201 C CA . SER A 1 406 ? -2.145 -8.625 -1.251 1 92.94 406 SER A CA 1
ATOM 3202 C C . SER A 1 406 ? -2.064 -7.633 -0.096 1 92.94 406 SER A C 1
ATOM 3204 O O . SER A 1 406 ? -2.174 -6.422 -0.302 1 92.94 406 SER A O 1
ATOM 3206 N N . ARG A 1 407 ? -1.906 -8.148 1.048 1 95.81 407 ARG A N 1
ATOM 3207 C CA . ARG A 1 407 ? -1.931 -7.324 2.254 1 95.81 407 ARG A CA 1
ATOM 3208 C C . ARG A 1 407 ? -0.746 -7.645 3.158 1 95.81 407 ARG A C 1
ATOM 3210 O O . ARG A 1 407 ? -0.879 -8.414 4.117 1 95.81 407 ARG A O 1
ATOM 3217 N N . GLY A 1 408 ? 0.359 -7.004 2.885 1 95.81 408 GLY A N 1
ATOM 3218 C CA . GLY A 1 408 ? 1.553 -7.258 3.676 1 95.81 408 GLY A CA 1
ATOM 3219 C C . GLY A 1 408 ? 1.365 -6.961 5.152 1 95.81 408 GLY A C 1
ATOM 3220 O O . GLY A 1 408 ? 0.586 -6.078 5.52 1 95.81 408 GLY A O 1
ATOM 3221 N N . GLY A 1 409 ? 2.059 -7.598 5.992 1 96.81 409 GLY A N 1
ATOM 3222 C CA . GLY A 1 409 ? 1.908 -7.461 7.434 1 96.81 409 GLY A CA 1
ATOM 3223 C C . GLY A 1 409 ? 2.697 -6.301 8.008 1 96.81 409 GLY A C 1
ATOM 3224 O O . GLY A 1 409 ? 2.57 -5.98 9.195 1 96.81 409 GLY A O 1
ATOM 3225 N N . GLY A 1 410 ? 3.5 -5.605 7.211 1 96.88 410 GLY A N 1
ATOM 3226 C CA . GLY A 1 410 ? 4.371 -4.539 7.684 1 96.88 410 GLY A CA 1
ATOM 3227 C C . GLY A 1 410 ? 3.625 -3.412 8.367 1 96.88 410 GLY A C 1
ATOM 3228 O O . GLY A 1 410 ? 4.094 -2.871 9.375 1 96.88 410 GLY A O 1
ATOM 3229 N N . TYR A 1 411 ? 2.416 -3.051 7.871 1 98 411 TYR A N 1
ATOM 3230 C CA . TYR A 1 411 ? 1.63 -1.971 8.461 1 98 411 TYR A CA 1
ATOM 3231 C C . TYR A 1 411 ? 1.237 -2.301 9.898 1 98 411 TYR A C 1
ATOM 3233 O O . TYR A 1 411 ? 1.426 -1.484 10.797 1 98 411 TYR A O 1
ATOM 3241 N N . ALA A 1 412 ? 0.722 -3.535 10.055 1 98.12 412 ALA A N 1
ATOM 3242 C CA . ALA A 1 412 ? 0.26 -3.965 11.375 1 98.12 412 ALA A CA 1
ATOM 3243 C C . ALA A 1 412 ? 1.412 -4 12.375 1 98.12 412 ALA A C 1
ATOM 3245 O O . ALA A 1 412 ? 1.273 -3.533 13.508 1 98.12 412 ALA A O 1
ATOM 3246 N N . LEU A 1 413 ? 2.541 -4.504 11.93 1 98.62 413 LEU A N 1
ATOM 3247 C CA . LEU A 1 413 ? 3.717 -4.602 12.797 1 98.62 413 LEU A CA 1
ATOM 3248 C C . LEU A 1 413 ? 4.219 -3.215 13.188 1 98.62 413 LEU A C 1
ATOM 3250 O O . LEU A 1 413 ? 4.492 -2.959 14.359 1 98.62 413 LEU A O 1
ATOM 3254 N N . SER A 1 414 ? 4.305 -2.281 12.258 1 98.62 414 SER A N 1
ATOM 3255 C CA . SER A 1 414 ? 4.789 -0.928 12.508 1 98.62 414 SER A CA 1
ATOM 3256 C C . SER A 1 414 ? 3.879 -0.183 13.477 1 98.62 414 SER A C 1
ATOM 3258 O O . SER A 1 414 ? 4.352 0.415 14.445 1 98.62 414 SER A O 1
ATOM 3260 N N . ALA A 1 415 ? 2.6 -0.207 13.18 1 98.81 415 ALA A N 1
ATOM 3261 C CA . ALA A 1 415 ? 1.633 0.495 14.016 1 98.81 415 ALA A CA 1
ATOM 3262 C C . ALA A 1 415 ? 1.639 -0.059 15.438 1 98.81 415 ALA A C 1
ATOM 3264 O O . ALA A 1 415 ? 1.677 0.703 16.406 1 98.81 415 ALA A O 1
ATOM 3265 N N . TRP A 1 416 ? 1.612 -1.399 15.539 1 98.69 416 TRP A N 1
ATOM 3266 C CA . TRP A 1 416 ? 1.586 -2.045 16.844 1 98.69 416 TRP A CA 1
ATOM 3267 C C . TRP A 1 416 ? 2.83 -1.69 17.656 1 98.69 416 TRP A C 1
ATOM 3269 O O . TRP A 1 416 ? 2.734 -1.362 18.844 1 98.69 416 TRP A O 1
ATOM 3279 N N . CYS A 1 417 ? 3.982 -1.731 17.031 1 98.69 417 CYS A N 1
ATOM 3280 C CA . CYS A 1 417 ? 5.234 -1.438 17.719 1 98.69 417 CYS A CA 1
ATOM 3281 C C . CYS A 1 417 ? 5.238 -0.015 18.266 1 98.69 417 CYS A C 1
ATOM 3283 O O . CYS A 1 417 ? 5.645 0.217 19.406 1 98.69 417 CYS A O 1
ATOM 3285 N N . ASN A 1 418 ? 4.797 0.976 17.469 1 98.75 418 ASN A N 1
ATOM 3286 C CA . ASN A 1 418 ? 4.746 2.357 17.938 1 98.75 418 ASN A CA 1
ATOM 3287 C C . ASN A 1 418 ? 3.777 2.521 19.109 1 98.75 418 ASN A C 1
ATOM 3289 O O . ASN A 1 418 ? 4.09 3.195 20.094 1 98.75 418 ASN A O 1
ATOM 3293 N N . LEU A 1 419 ? 2.57 1.918 18.922 1 98.69 419 LEU A N 1
ATOM 3294 C CA . LEU A 1 419 ? 1.564 2.037 19.984 1 98.69 419 LEU A CA 1
ATOM 3295 C C . LEU A 1 419 ? 2.086 1.479 21.297 1 98.69 419 LEU A C 1
ATOM 3297 O O . LEU A 1 419 ? 1.88 2.078 22.359 1 98.69 419 LEU A O 1
ATOM 3301 N N . GLN A 1 420 ? 2.76 0.353 21.219 1 98.25 420 GLN A N 1
ATOM 3302 C CA . GLN A 1 420 ? 3.266 -0.296 22.422 1 98.25 420 GLN A CA 1
ATOM 3303 C C . GLN A 1 420 ? 4.457 0.463 23 1 98.25 420 GLN A C 1
ATOM 3305 O O . GLN A 1 420 ? 4.637 0.519 24.219 1 98.25 420 GLN A O 1
ATOM 3310 N N . TYR A 1 421 ? 5.293 1.024 22.203 1 98.44 421 TYR A N 1
ATOM 3311 C CA . TYR A 1 421 ? 6.488 1.717 22.672 1 98.44 421 TYR A CA 1
ATOM 3312 C C . TYR A 1 421 ? 6.125 3.047 23.328 1 98.44 421 TYR A C 1
ATOM 3314 O O . TYR A 1 421 ? 6.504 3.311 24.469 1 98.44 421 TYR A O 1
ATOM 3322 N N . PHE A 1 422 ? 5.41 3.906 22.594 1 98.25 422 PHE A N 1
ATOM 3323 C CA . PHE A 1 422 ? 5.148 5.262 23.062 1 98.25 422 PHE A CA 1
ATOM 3324 C C . PHE A 1 422 ? 4.09 5.258 24.156 1 98.25 422 PHE A C 1
ATOM 3326 O O . PHE A 1 422 ? 4.164 6.051 25.094 1 98.25 422 PHE A O 1
ATOM 3333 N N . GLY A 1 423 ? 3.059 4.32 23.969 1 97.69 423 GLY A N 1
ATOM 3334 C CA . GLY A 1 423 ? 1.934 4.422 24.891 1 97.69 423 GLY A CA 1
ATOM 3335 C C . GLY A 1 423 ? 1.244 5.773 24.844 1 97.69 423 GLY A C 1
ATOM 3336 O O . GLY A 1 423 ? 1.545 6.598 23.984 1 97.69 423 GLY A O 1
ATOM 3337 N N . LEU A 1 424 ? 0.329 5.977 25.766 1 98.06 424 LEU A N 1
ATOM 3338 C CA . LEU A 1 424 ? -0.377 7.254 25.828 1 98.06 424 LEU A CA 1
ATOM 3339 C C . LEU A 1 424 ? 0.582 8.391 26.172 1 98.06 424 LEU A C 1
ATOM 3341 O O . LEU A 1 424 ? 0.55 9.445 25.531 1 98.06 424 LEU A O 1
ATOM 3345 N N . GLU A 1 425 ? 1.442 8.164 27.062 1 97.44 425 GLU A N 1
ATOM 3346 C CA . GLU A 1 425 ? 2.359 9.188 27.547 1 97.44 425 GLU A CA 1
ATOM 3347 C C . GLU A 1 425 ? 3.277 9.688 26.438 1 97.44 425 GLU A C 1
ATOM 3349 O O . GLU A 1 425 ? 3.449 10.891 26.25 1 97.44 425 GLU A O 1
ATOM 3354 N N . GLY A 1 426 ? 3.891 8.703 25.75 1 97.94 426 GLY A N 1
ATOM 3355 C CA . GLY A 1 426 ? 4.793 9.078 24.688 1 97.94 426 GLY A CA 1
ATOM 3356 C C . GLY A 1 426 ? 4.117 9.891 23.594 1 97.94 426 GLY A C 1
ATOM 3357 O O . GLY A 1 426 ? 4.648 10.914 23.156 1 97.94 426 GLY A O 1
ATOM 3358 N N . TYR A 1 427 ? 2.955 9.5 23.172 1 98.5 427 TYR A N 1
ATOM 3359 C CA . TYR A 1 427 ? 2.227 10.219 22.125 1 98.5 427 TYR A CA 1
ATOM 3360 C C . TYR A 1 427 ? 1.785 11.586 22.625 1 98.5 427 TYR A C 1
ATOM 3362 O O . TYR A 1 427 ? 1.824 12.57 21.875 1 98.5 427 TYR A O 1
ATOM 3370 N N . ARG A 1 428 ? 1.317 11.672 23.875 1 98.5 428 ARG A N 1
ATOM 3371 C CA . ARG A 1 428 ? 0.924 12.961 24.438 1 98.5 428 ARG A CA 1
ATOM 3372 C C . ARG A 1 428 ? 2.09 13.938 24.438 1 98.5 428 ARG A C 1
ATOM 3374 O O . ARG A 1 428 ? 1.918 15.109 24.078 1 98.5 428 ARG A O 1
ATOM 3381 N N . VAL A 1 429 ? 3.232 13.469 24.734 1 98.06 429 VAL A N 1
ATOM 3382 C CA . VAL A 1 429 ? 4.398 14.336 24.828 1 98.06 429 VAL A CA 1
ATOM 3383 C C . VAL A 1 429 ? 4.859 14.734 23.422 1 98.06 429 VAL A C 1
ATOM 3385 O O . VAL A 1 429 ? 5.273 15.875 23.203 1 98.06 429 VAL A O 1
ATOM 3388 N N . ILE A 1 430 ? 4.844 13.797 22.469 1 98 430 ILE A N 1
ATOM 3389 C CA . ILE A 1 430 ? 5.184 14.148 21.094 1 98 430 ILE A CA 1
ATOM 3390 C C . ILE A 1 430 ? 4.289 15.289 20.625 1 98 430 ILE A C 1
ATOM 3392 O O . ILE A 1 430 ? 4.781 16.328 20.156 1 98 430 ILE A O 1
ATOM 3396 N N . LEU A 1 431 ? 3.004 15.125 20.75 1 97.94 431 LEU A N 1
ATOM 3397 C CA . LEU A 1 431 ? 2.045 16.125 20.297 1 97.94 431 LEU A CA 1
ATOM 3398 C C . LEU A 1 431 ? 2.186 17.422 21.094 1 97.94 431 LEU A C 1
ATOM 3400 O O . LEU A 1 431 ? 2.184 18.516 20.516 1 97.94 431 LEU A O 1
ATOM 3404 N N . GLY A 1 432 ? 2.293 17.297 22.391 1 97.75 432 GLY A N 1
ATOM 3405 C CA . GLY A 1 432 ? 2.459 18.469 23.234 1 97.75 432 GLY A CA 1
ATOM 3406 C C . GLY A 1 432 ? 3.674 19.297 22.859 1 97.75 432 GLY A C 1
ATOM 3407 O O . GLY A 1 432 ? 3.598 20.531 22.828 1 97.75 432 GLY A O 1
ATOM 3408 N N . ASN A 1 433 ? 4.777 18.609 22.641 1 97.25 433 ASN A N 1
ATOM 3409 C CA . ASN A 1 433 ? 5.996 19.312 22.25 1 97.25 433 ASN A CA 1
ATOM 3410 C C . ASN A 1 433 ? 5.809 20.062 20.938 1 97.25 433 ASN A C 1
ATOM 3412 O O . ASN A 1 433 ? 6.277 21.203 20.797 1 97.25 433 ASN A O 1
ATOM 3416 N N . LEU A 1 434 ? 5.211 19.453 19.984 1 97.5 434 LEU A N 1
ATOM 3417 C CA . LEU A 1 434 ? 4.992 20.094 18.688 1 97.5 434 LEU A CA 1
ATOM 3418 C C . LEU A 1 434 ? 4.09 21.312 18.812 1 97.5 434 LEU A C 1
ATOM 3420 O O . LEU A 1 434 ? 4.309 22.328 18.156 1 97.5 434 LEU A O 1
ATOM 3424 N N . ILE A 1 435 ? 3.1 21.234 19.688 1 97.38 435 ILE A N 1
ATOM 3425 C CA . ILE A 1 435 ? 2.193 22.359 19.891 1 97.38 435 ILE A CA 1
ATOM 3426 C C . ILE A 1 435 ? 2.916 23.469 20.656 1 97.38 435 ILE A C 1
ATOM 3428 O O . ILE A 1 435 ? 2.727 24.641 20.359 1 97.38 435 ILE A O 1
ATOM 3432 N N . GLU A 1 436 ? 3.734 23.094 21.672 1 97 436 GLU A N 1
ATOM 3433 C CA . GLU A 1 436 ? 4.574 24.078 22.328 1 97 436 GLU A CA 1
ATOM 3434 C C . GLU A 1 436 ? 5.391 24.875 21.312 1 97 436 GLU A C 1
ATOM 3436 O O . GLU A 1 436 ? 5.488 26.109 21.406 1 97 436 GLU A O 1
ATOM 3441 N N . CYS A 1 437 ? 5.953 24.156 20.375 1 96.44 437 CYS A N 1
ATOM 3442 C CA . CYS A 1 437 ? 6.785 24.766 19.344 1 96.44 437 CYS A CA 1
ATOM 3443 C C . CYS A 1 437 ? 5.953 25.672 18.438 1 96.44 437 CYS A C 1
ATOM 3445 O O . CYS A 1 437 ? 6.391 26.766 18.062 1 96.44 437 CYS A O 1
ATOM 3447 N N . GLU A 1 438 ? 4.836 25.188 18.062 1 96 438 GLU A N 1
ATOM 3448 C CA . GLU A 1 438 ? 3.932 25.984 17.219 1 96 438 GLU A CA 1
ATOM 3449 C C . GLU A 1 438 ? 3.547 27.281 17.906 1 96 438 GLU A C 1
ATOM 3451 O O . GLU A 1 438 ? 3.541 28.344 17.281 1 96 438 GLU A O 1
ATOM 3456 N N . MET A 1 439 ? 3.227 27.234 19.219 1 96 439 MET A N 1
ATOM 3457 C CA . MET A 1 439 ? 2.865 28.422 19.984 1 96 439 MET A CA 1
ATOM 3458 C C . MET A 1 439 ? 4.023 29.406 20.031 1 96 439 MET A C 1
ATOM 3460 O O . MET A 1 439 ? 3.82 30.609 19.859 1 96 439 MET A O 1
ATOM 3464 N N . SER A 1 440 ? 5.172 28.891 20.219 1 96.88 440 SER A N 1
ATOM 3465 C CA . SER A 1 440 ? 6.355 29.734 20.25 1 96.88 440 SER A CA 1
ATOM 3466 C C . SER A 1 440 ? 6.594 30.391 18.891 1 96.88 440 SER A C 1
ATOM 3468 O O . SER A 1 440 ? 6.941 31.578 18.812 1 96.88 440 SER A O 1
ATOM 3470 N N . LEU A 1 441 ? 6.445 29.641 17.812 1 97.25 441 LEU A N 1
ATOM 3471 C CA . LEU A 1 441 ? 6.625 30.172 16.469 1 97.25 441 LEU A CA 1
ATOM 3472 C C . LEU A 1 441 ? 5.617 31.281 16.188 1 97.25 441 LEU A C 1
ATOM 3474 O O . LEU A 1 441 ? 5.977 32.312 15.633 1 97.25 441 LEU A O 1
ATOM 3478 N N . ARG A 1 442 ? 4.395 31.078 16.547 1 96.69 442 ARG A N 1
ATOM 3479 C CA . ARG A 1 442 ? 3.359 32.094 16.359 1 96.69 442 ARG A CA 1
ATOM 3480 C C . ARG A 1 442 ? 3.668 33.344 17.156 1 96.69 442 ARG A C 1
ATOM 3482 O O . ARG A 1 442 ? 3.389 34.469 16.688 1 96.69 442 ARG A O 1
ATOM 3489 N N . ASN A 1 443 ? 4.23 33.156 18.297 1 96.31 443 ASN A N 1
ATOM 3490 C CA . ASN A 1 443 ? 4.609 34.312 19.094 1 96.31 443 ASN A CA 1
ATOM 3491 C C . ASN A 1 443 ? 5.691 35.156 18.406 1 96.31 443 ASN A C 1
ATOM 3493 O O . ASN A 1 443 ? 5.609 36.375 18.375 1 96.31 443 ASN A O 1
ATOM 3497 N N . VAL A 1 444 ? 6.703 34.5 17.891 1 96.31 444 VAL A N 1
ATOM 3498 C CA . VAL A 1 444 ? 7.793 35.25 17.266 1 96.31 444 VAL A CA 1
ATOM 3499 C C . VAL A 1 444 ? 7.301 35.875 15.969 1 96.31 444 VAL A C 1
ATOM 3501 O O . VAL A 1 444 ? 7.785 36.938 15.57 1 96.31 444 VAL A O 1
ATOM 3504 N N . ILE A 1 445 ? 6.391 35.25 15.281 1 97 445 ILE A N 1
ATOM 3505 C CA . ILE A 1 445 ? 5.785 35.844 14.086 1 97 445 ILE A CA 1
ATOM 3506 C C . ILE A 1 445 ? 5.031 37.094 14.469 1 97 445 ILE A C 1
ATOM 3508 O O . ILE A 1 445 ? 5.129 38.125 13.773 1 97 445 ILE A O 1
ATOM 3512 N N . LYS A 1 446 ? 4.34 37.094 15.555 1 95 446 LYS A N 1
ATOM 3513 C CA . LYS A 1 446 ? 3.543 38.219 16.031 1 95 446 LYS A CA 1
ATOM 3514 C C . LYS A 1 446 ? 4.43 39.406 16.359 1 95 446 LYS A C 1
ATOM 3516 O O . LYS A 1 446 ? 4 40.562 16.234 1 95 446 LYS A O 1
ATOM 3521 N N . GLU A 1 447 ? 5.633 39.156 16.656 1 94.44 447 GLU A N 1
ATOM 3522 C CA . GLU A 1 447 ? 6.566 40.188 17.047 1 94.44 447 GLU A CA 1
ATOM 3523 C C . GLU A 1 447 ? 7.16 40.906 15.828 1 94.44 447 GLU A C 1
ATOM 3525 O O . GLU A 1 447 ? 7.746 41.969 15.945 1 94.44 447 GLU A O 1
ATOM 3530 N N . GLU A 1 448 ? 7.043 40.344 14.703 1 94.88 448 GLU A N 1
ATOM 3531 C CA . GLU A 1 448 ? 7.613 40.906 13.484 1 94.88 448 GLU A CA 1
ATOM 3532 C C . GLU A 1 448 ? 6.57 41.688 12.695 1 94.88 448 GLU A C 1
ATOM 3534 O O . GLU A 1 448 ? 5.582 41.125 12.227 1 94.88 448 GLU A O 1
ATOM 3539 N N . PRO A 1 449 ? 6.758 42.969 12.469 1 94.25 449 PRO A N 1
ATOM 3540 C CA . PRO A 1 449 ? 5.742 43.812 11.828 1 94.25 449 PRO A CA 1
ATOM 3541 C C . PRO A 1 449 ? 5.445 43.375 10.398 1 94.25 449 PRO A C 1
ATOM 3543 O O . PRO A 1 449 ? 4.352 43.625 9.883 1 94.25 449 PRO A O 1
ATOM 3546 N N . ASN A 1 450 ? 6.375 42.719 9.711 1 96.38 450 ASN A N 1
ATOM 3547 C CA . ASN A 1 450 ? 6.215 42.344 8.32 1 96.38 450 ASN A CA 1
ATOM 3548 C C . ASN A 1 450 ? 5.465 41 8.18 1 96.38 450 ASN A C 1
ATOM 3550 O O . ASN A 1 450 ? 5.141 40.594 7.074 1 96.38 450 ASN A O 1
ATOM 3554 N N . LEU A 1 451 ? 5.207 40.375 9.312 1 97.56 451 LEU A N 1
ATOM 3555 C CA . LEU A 1 451 ? 4.621 39.031 9.266 1 97.56 451 LEU A CA 1
ATOM 3556 C C . LEU A 1 451 ? 3.258 39.031 9.953 1 97.56 451 LEU A C 1
ATOM 3558 O O . LEU A 1 451 ? 2.998 39.844 10.852 1 97.56 451 LEU A O 1
ATOM 3562 N N . VAL A 1 452 ? 2.383 38.156 9.516 1 97.62 452 VAL A N 1
ATOM 3563 C CA . VAL A 1 452 ? 1.096 37.969 10.18 1 97.62 452 VAL A CA 1
ATOM 3564 C C . VAL A 1 452 ? 0.696 36.5 10.109 1 97.62 452 VAL A C 1
ATOM 3566 O O . VAL A 1 452 ? 0.759 35.875 9.039 1 97.62 452 VAL A O 1
ATOM 3569 N N . CYS A 1 453 ? 0.412 35.875 11.266 1 96.81 453 CYS A N 1
ATOM 3570 C CA . CYS A 1 453 ? -0.185 34.531 11.297 1 96.81 453 CYS A CA 1
ATOM 3571 C C . CYS A 1 453 ? -1.617 34.562 10.773 1 96.81 453 CYS A C 1
ATOM 3573 O O . CYS A 1 453 ? -2.43 35.375 11.227 1 96.81 453 CYS A O 1
ATOM 3575 N N . VAL A 1 454 ? -1.985 33.719 9.836 1 95.94 454 VAL A N 1
ATOM 3576 C CA . VAL A 1 454 ? -3.268 33.875 9.156 1 95.94 454 VAL A CA 1
ATOM 3577 C C . VAL A 1 454 ? -4.203 32.719 9.555 1 95.94 454 VAL A C 1
ATOM 3579 O O . VAL A 1 454 ? -5.348 32.656 9.102 1 95.94 454 VAL A O 1
ATOM 3582 N N . ASN A 1 455 ? -3.824 31.75 10.375 1 93.81 455 ASN A N 1
ATOM 3583 C CA . ASN A 1 455 ? -4.691 30.688 10.891 1 93.81 455 ASN A CA 1
ATOM 3584 C C . ASN A 1 455 ? -4.68 30.641 12.414 1 93.81 455 ASN A C 1
ATOM 3586 O O . ASN A 1 455 ? -4.594 29.562 13.008 1 93.81 455 ASN A O 1
ATOM 3590 N N . GLU A 1 456 ? -4.73 31.703 13.055 1 91.5 456 GLU A N 1
ATOM 3591 C CA . GLU A 1 456 ? -4.609 31.844 14.5 1 91.5 456 GLU A CA 1
ATOM 3592 C C . GLU A 1 456 ? -5.73 31.109 15.219 1 91.5 456 GLU A C 1
ATOM 3594 O O . GLU A 1 456 ? -5.566 30.688 16.359 1 91.5 456 GLU A O 1
ATOM 3599 N N . LYS A 1 457 ? -6.812 30.891 14.602 1 90.44 457 LYS A N 1
ATOM 3600 C CA . LYS A 1 457 ? -7.973 30.297 15.258 1 90.44 457 LYS A CA 1
ATOM 3601 C C . LYS A 1 457 ? -7.945 28.781 15.148 1 90.44 457 LYS A C 1
ATOM 3603 O O . LYS A 1 457 ? -8.75 28.094 15.781 1 90.44 457 LYS A O 1
ATOM 3608 N N . ASP A 1 458 ? -7.07 28.266 14.352 1 90.25 458 ASP A N 1
ATOM 3609 C CA . ASP A 1 458 ? -6.926 26.812 14.227 1 90.25 458 ASP A CA 1
ATOM 3610 C C . ASP A 1 458 ? -5.988 26.266 15.305 1 90.25 458 ASP A C 1
ATOM 3612 O O . ASP A 1 458 ? -4.977 26.891 15.625 1 90.25 458 ASP A O 1
ATOM 3616 N N . ASN A 1 459 ? -6.355 25.156 15.898 1 89.94 459 ASN A N 1
ATOM 3617 C CA . ASN A 1 459 ? -5.613 24.578 17.016 1 89.94 459 ASN A CA 1
ATOM 3618 C C . ASN A 1 459 ? -4.965 23.25 16.641 1 89.94 459 ASN A C 1
ATOM 3620 O O . ASN A 1 459 ? -5.355 22.203 17.156 1 89.94 459 ASN A O 1
ATOM 3624 N N . GLY A 1 460 ? -4.047 23.203 15.781 1 91.12 460 GLY A N 1
ATOM 3625 C CA . GLY A 1 460 ? -3.303 22.016 15.367 1 91.12 460 GLY A CA 1
ATOM 3626 C C . GLY A 1 460 ? -1.8 22.203 15.43 1 91.12 460 GLY A C 1
ATOM 3627 O O . GLY A 1 460 ? -1.278 22.75 16.406 1 91.12 460 GLY A O 1
ATOM 3628 N N . LEU A 1 461 ? -1.127 21.672 14.438 1 93.69 461 LEU A N 1
ATOM 3629 C CA . LEU A 1 461 ? 0.331 21.656 14.461 1 93.69 461 LEU A CA 1
ATOM 3630 C C . LEU A 1 461 ? 0.904 22.641 13.445 1 93.69 461 LEU A C 1
ATOM 3632 O O . LEU A 1 461 ? 2.111 22.891 13.43 1 93.69 461 LEU A O 1
ATOM 3636 N N . VAL A 1 462 ? 0.031 23.25 12.648 1 95.88 462 VAL A N 1
ATOM 3637 C CA . VAL A 1 462 ? 0.516 24 11.492 1 95.88 462 VAL A CA 1
ATOM 3638 C C . VAL A 1 462 ? 0.387 25.5 11.75 1 95.88 462 VAL A C 1
ATOM 3640 O O . VAL A 1 462 ? -0.587 25.953 12.359 1 95.88 462 VAL A O 1
ATOM 3643 N N . THR A 1 463 ? 1.373 26.266 11.352 1 97 463 THR A N 1
ATOM 3644 C CA . THR A 1 463 ? 1.337 27.719 11.328 1 97 463 THR A CA 1
ATOM 3645 C C . THR A 1 463 ? 1.393 28.25 9.891 1 97 463 THR A C 1
ATOM 3647 O O . THR A 1 463 ? 2.328 27.938 9.148 1 97 463 THR A O 1
ATOM 3650 N N . LEU A 1 464 ? 0.371 28.938 9.539 1 97.25 464 LEU A N 1
ATOM 3651 C CA . LEU A 1 464 ? 0.323 29.641 8.258 1 97.25 464 LEU A CA 1
ATOM 3652 C C . LEU A 1 464 ? 0.524 31.141 8.453 1 97.25 464 LEU A C 1
ATOM 3654 O O . LEU A 1 464 ? -0.098 31.75 9.328 1 97.25 464 LEU A O 1
ATOM 3658 N N . PHE A 1 465 ? 1.434 31.734 7.625 1 98.12 465 PHE A N 1
ATOM 3659 C CA . PHE A 1 465 ? 1.674 33.156 7.801 1 98.12 465 PHE A CA 1
ATOM 3660 C C . PHE A 1 465 ? 2.006 33.844 6.469 1 98.12 465 PHE A C 1
ATOM 3662 O O . PHE A 1 465 ? 2.322 33.156 5.492 1 98.12 465 PHE A O 1
ATOM 3669 N N . ARG A 1 466 ? 1.815 35.062 6.395 1 98.44 466 ARG A N 1
ATOM 3670 C CA . ARG A 1 466 ? 2.09 35.906 5.215 1 98.44 466 ARG A CA 1
ATOM 3671 C C . ARG A 1 466 ? 3.152 36.938 5.512 1 98.44 466 ARG A C 1
ATOM 3673 O O . ARG A 1 466 ? 3.312 37.375 6.66 1 98.44 466 ARG A O 1
ATOM 3680 N N . VAL A 1 467 ? 3.904 37.281 4.539 1 98.25 467 VAL A N 1
ATOM 3681 C CA . VAL A 1 467 ? 4.984 38.25 4.59 1 98.25 467 VAL A CA 1
ATOM 3682 C C . VAL A 1 467 ? 4.633 39.469 3.725 1 98.25 467 VAL A C 1
ATOM 3684 O O . VAL A 1 467 ? 4.113 39.312 2.617 1 98.25 467 VAL A O 1
ATOM 3687 N N . TYR A 1 468 ? 4.871 40.625 4.223 1 97.56 468 TYR A N 1
ATOM 3688 C CA . TYR A 1 468 ? 4.578 41.844 3.471 1 97.56 468 TYR A CA 1
ATOM 3689 C C . TYR A 1 468 ? 5.824 42.688 3.332 1 97.56 468 TYR A C 1
ATOM 3691 O O . TYR A 1 468 ? 6.664 42.75 4.234 1 97.56 468 TYR A O 1
ATOM 3699 N N . PRO A 1 469 ? 5.918 43.469 2.23 1 95.81 469 PRO A N 1
ATOM 3700 C CA . PRO A 1 469 ? 7.102 44.281 1.977 1 95.81 469 PRO A CA 1
ATOM 3701 C C . PRO A 1 469 ? 7.156 45.531 2.859 1 95.81 469 PRO A C 1
ATOM 3703 O O . PRO A 1 469 ? 6.113 46.031 3.307 1 95.81 469 PRO A O 1
ATOM 3706 N N . ASP A 1 470 ? 8.367 46.094 3.004 1 91.31 470 ASP A N 1
ATOM 3707 C CA . ASP A 1 470 ? 8.602 47.281 3.818 1 91.31 470 ASP A CA 1
ATOM 3708 C C . ASP A 1 470 ? 7.859 48.469 3.248 1 91.31 470 ASP A C 1
ATOM 3710 O O . ASP A 1 470 ? 7.406 49.344 3.996 1 91.31 470 ASP A O 1
ATOM 3714 N N . LYS A 1 471 ? 7.727 48.469 1.979 1 88.88 471 LYS A N 1
ATOM 3715 C CA . LYS A 1 471 ? 7.102 49.594 1.31 1 88.88 471 LYS A CA 1
ATOM 3716 C C . LYS A 1 471 ? 5.672 49.812 1.803 1 88.88 471 LYS A C 1
ATOM 3718 O O . LYS A 1 471 ? 5.156 50.938 1.768 1 88.88 471 LYS A O 1
ATOM 3723 N N . LEU A 1 472 ? 5.07 48.812 2.279 1 90.12 472 LEU A N 1
ATOM 3724 C CA . LEU A 1 472 ? 3.699 48.875 2.77 1 90.12 472 LEU A CA 1
ATOM 3725 C C . LEU A 1 472 ? 3.639 49.656 4.086 1 90.12 472 LEU A C 1
ATOM 3727 O O . LEU A 1 472 ? 2.611 50.25 4.418 1 90.12 472 LEU A O 1
ATOM 3731 N N . LYS A 1 473 ? 4.688 49.594 4.824 1 83.69 473 LYS A N 1
ATOM 3732 C CA . LYS A 1 473 ? 4.746 50.312 6.094 1 83.69 473 LYS A CA 1
ATOM 3733 C C . LYS A 1 473 ? 4.48 51.781 5.898 1 83.69 473 LYS A C 1
ATOM 3735 O O . LYS A 1 473 ? 3.797 52.406 6.711 1 83.69 473 LYS A O 1
ATOM 3740 N N . GLU A 1 474 ? 4.961 52.312 4.902 1 79.06 474 GLU A N 1
ATOM 3741 C CA . GLU A 1 474 ? 4.816 53.75 4.609 1 79.06 474 GLU A CA 1
ATOM 3742 C C . GLU A 1 474 ? 3.369 54.094 4.281 1 79.06 474 GLU A C 1
ATOM 3744 O O . GLU A 1 474 ? 2.902 55.188 4.609 1 79.06 474 GLU A O 1
ATOM 3749 N N . ASN A 1 475 ? 2.654 53.188 3.834 1 74.56 475 ASN A N 1
ATOM 3750 C CA . ASN A 1 475 ? 1.289 53.469 3.389 1 74.56 475 ASN A CA 1
ATOM 3751 C C . ASN A 1 475 ? 0.29 53.312 4.531 1 74.56 475 ASN A C 1
ATOM 3753 O O . ASN A 1 475 ? -0.694 54.062 4.598 1 74.56 475 ASN A O 1
ATOM 3757 N N . ILE A 1 476 ? 0.441 52.406 5.469 1 73.19 476 ILE A N 1
ATOM 3758 C CA . ILE A 1 476 ? -0.546 52.094 6.496 1 73.19 476 ILE A CA 1
ATOM 3759 C C . ILE A 1 476 ? -0.148 52.75 7.816 1 73.19 476 ILE A C 1
ATOM 3761 O O . ILE A 1 476 ? -1.007 53.062 8.633 1 73.19 476 ILE A O 1
ATOM 3765 N N . ASN A 1 477 ? 0.898 53.375 7.902 1 66.38 477 ASN A N 1
ATOM 3766 C CA . ASN A 1 477 ? 1.461 54.125 9.016 1 66.38 477 ASN A CA 1
ATOM 3767 C C . ASN A 1 477 ? 1.116 53.469 10.359 1 66.38 477 ASN A C 1
ATOM 3769 O O . ASN A 1 477 ? 0.703 54.156 11.289 1 66.38 477 ASN A O 1
ATOM 3773 N N . LYS A 1 478 ? 1.017 52.219 10.469 1 71.81 478 LYS A N 1
ATOM 3774 C CA . LYS A 1 478 ? 0.774 51.469 11.703 1 71.81 478 LYS A CA 1
ATOM 3775 C C . LYS A 1 478 ? 1.887 50.469 11.969 1 71.81 478 LYS A C 1
ATOM 3777 O O . LYS A 1 478 ? 2.5 49.938 11.039 1 71.81 478 LYS A O 1
ATOM 3782 N N . VAL A 1 479 ? 2.1 50.25 13.203 1 71.88 479 VAL A N 1
ATOM 3783 C CA . VAL A 1 479 ? 3.135 49.344 13.664 1 71.88 479 VAL A CA 1
ATOM 3784 C C . VAL A 1 479 ? 2.803 47.906 13.211 1 71.88 479 VAL A C 1
ATOM 3786 O O . VAL A 1 479 ? 3.688 47.188 12.781 1 71.88 479 VAL A O 1
ATOM 3789 N N . ASN A 1 480 ? 1.573 47.625 13.148 1 86.12 480 ASN A N 1
ATOM 3790 C CA . ASN A 1 480 ? 1.162 46.281 12.727 1 86.12 480 ASN A CA 1
ATOM 3791 C C . ASN A 1 480 ? 0.541 46.312 11.328 1 86.12 480 ASN A C 1
ATOM 3793 O O . ASN A 1 480 ? -0.567 45.812 11.133 1 86.12 480 ASN A O 1
ATOM 3797 N N . PHE A 1 481 ? 1.315 46.781 10.383 1 92.5 481 PHE A N 1
ATOM 3798 C CA . PHE A 1 481 ? 0.791 47.031 9.047 1 92.5 481 PHE A CA 1
ATOM 3799 C C . PHE A 1 481 ? 0.449 45.719 8.336 1 92.5 481 PHE A C 1
ATOM 3801 O O . PHE A 1 481 ? -0.505 45.656 7.559 1 92.5 481 PHE A O 1
ATOM 3808 N N . ALA A 1 482 ? 1.223 44.688 8.586 1 95.25 482 ALA A N 1
ATOM 3809 C CA . ALA A 1 482 ? 0.936 43.406 7.949 1 95.25 482 ALA A CA 1
ATOM 3810 C C . ALA A 1 482 ? -0.426 42.875 8.383 1 95.25 482 ALA A C 1
ATOM 3812 O O . ALA A 1 482 ? -1.202 42.406 7.555 1 95.25 482 ALA A O 1
ATOM 3813 N N . GLU A 1 483 ? -0.706 42.969 9.641 1 94.31 483 GLU A N 1
ATOM 3814 C CA . GLU A 1 483 ? -1.979 42.5 10.188 1 94.31 483 GLU A CA 1
ATOM 3815 C C . GLU A 1 483 ? -3.148 43.281 9.594 1 94.31 483 GLU A C 1
ATOM 3817 O O . GLU A 1 483 ? -4.18 42.688 9.25 1 94.31 483 GLU A O 1
ATOM 3822 N N . GLU A 1 484 ? -3.006 44.562 9.539 1 93.62 484 GLU A N 1
ATOM 3823 C CA . GLU A 1 484 ? -4.051 45.438 8.992 1 93.62 484 GLU A CA 1
ATOM 3824 C C . GLU A 1 484 ? -4.285 45.125 7.512 1 93.62 484 GLU A C 1
ATOM 3826 O O . GLU A 1 484 ? -5.43 45.062 7.059 1 93.62 484 GLU A O 1
ATOM 3831 N N . GLN A 1 485 ? -3.188 45.031 6.844 1 95.5 485 GLN A N 1
ATOM 3832 C CA . GLN A 1 485 ? -3.297 44.75 5.422 1 95.5 485 GLN A CA 1
ATOM 3833 C C . GLN A 1 485 ? -4.035 43.438 5.195 1 95.5 485 GLN A C 1
ATOM 3835 O O . GLN A 1 485 ? -4.93 43.344 4.348 1 95.5 485 GLN A O 1
ATOM 3840 N N . TYR A 1 486 ? -3.656 42.375 5.949 1 96.19 486 TYR A N 1
ATOM 3841 C CA . TYR A 1 486 ? -4.293 41.062 5.789 1 96.19 486 TYR A CA 1
ATOM 3842 C C . TYR A 1 486 ? -5.777 41.156 6.125 1 96.19 486 TYR A C 1
ATOM 3844 O O . TYR A 1 486 ? -6.605 40.562 5.434 1 96.19 486 TYR A O 1
ATOM 3852 N N . LYS A 1 487 ? -6.098 41.812 7.176 1 94.88 487 LYS A N 1
ATOM 3853 C CA . LYS A 1 487 ? -7.492 42 7.562 1 94.88 487 LYS A CA 1
ATOM 3854 C C . LYS A 1 487 ? -8.312 42.562 6.418 1 94.88 487 LYS A C 1
ATOM 3856 O O . LYS A 1 487 ? -9.422 42.125 6.145 1 94.88 487 LYS A O 1
ATOM 3861 N N . ASN A 1 488 ? -7.777 43.562 5.785 1 95.19 488 ASN A N 1
ATOM 3862 C CA . ASN A 1 488 ? -8.445 44.188 4.645 1 95.19 488 ASN A CA 1
ATOM 3863 C C . ASN A 1 488 ? -8.555 43.219 3.471 1 95.19 488 ASN A C 1
ATOM 3865 O O . ASN A 1 488 ? -9.609 43.125 2.838 1 95.19 488 ASN A O 1
ATOM 3869 N N . GLU A 1 489 ? -7.473 42.562 3.229 1 96.38 489 GLU A N 1
ATOM 3870 C CA . GLU A 1 489 ? -7.465 41.594 2.135 1 96.38 489 GLU A CA 1
ATOM 3871 C C . GLU A 1 489 ? -8.5 40.5 2.361 1 96.38 489 GLU A C 1
ATOM 3873 O O . GLU A 1 489 ? -9.109 40 1.409 1 96.38 489 GLU A O 1
ATOM 3878 N N . PHE A 1 490 ? -8.719 40.125 3.619 1 94.56 490 PHE A N 1
ATOM 3879 C CA . PHE A 1 490 ? -9.594 39 3.955 1 94.56 490 PHE A CA 1
ATOM 3880 C C . PHE A 1 490 ? -11.055 39.438 3.902 1 94.56 490 PHE A C 1
ATOM 3882 O O . PHE A 1 490 ? -11.914 38.688 3.445 1 94.56 490 PHE A O 1
ATOM 3889 N N . THR A 1 491 ? -11.43 40.688 4.23 1 94.69 491 THR A N 1
ATOM 3890 C CA . THR A 1 491 ? -12.82 41.062 4.496 1 94.69 491 THR A CA 1
ATOM 3891 C C . THR A 1 491 ? -13.344 42.031 3.436 1 94.69 491 THR A C 1
ATOM 3893 O O . THR A 1 491 ? -14.555 42.125 3.221 1 94.69 491 THR A O 1
ATOM 3896 N N . ASN A 1 492 ? -12.43 42.781 2.766 1 96.5 492 ASN A N 1
ATOM 3897 C CA . ASN A 1 492 ? -12.844 43.906 1.925 1 96.5 492 ASN A CA 1
ATOM 3898 C C . ASN A 1 492 ? -12.609 43.594 0.446 1 96.5 492 ASN A C 1
ATOM 3900 O O . ASN A 1 492 ? -11.469 43.594 -0.019 1 96.5 492 ASN A O 1
ATOM 3904 N N . PRO A 1 493 ? -13.633 43.5 -0.335 1 96.5 493 PRO A N 1
ATOM 3905 C CA . PRO A 1 493 ? -13.492 43.188 -1.758 1 96.5 493 PRO A CA 1
ATOM 3906 C C . PRO A 1 493 ? -12.688 44.25 -2.521 1 96.5 493 PRO A C 1
ATOM 3908 O O . PRO A 1 493 ? -12.133 43.938 -3.586 1 96.5 493 PRO A O 1
ATOM 3911 N N . ASP A 1 494 ? -12.617 45.469 -2.016 1 96.94 494 ASP A N 1
ATOM 3912 C CA . ASP A 1 494 ? -11.844 46.5 -2.676 1 96.94 494 ASP A CA 1
ATOM 3913 C C . ASP A 1 494 ? -10.359 46.156 -2.688 1 96.94 494 ASP A C 1
ATOM 3915 O O . ASP A 1 494 ? -9.586 46.75 -3.441 1 96.94 494 ASP A O 1
ATOM 3919 N N . TYR A 1 495 ? -9.984 45.219 -1.844 1 96.81 495 TYR A N 1
ATOM 3920 C CA . TYR A 1 495 ? -8.578 44.875 -1.724 1 96.81 495 TYR A CA 1
ATOM 3921 C C . TYR A 1 495 ? -8.273 43.625 -2.535 1 96.81 495 TYR A C 1
ATOM 3923 O O . TYR A 1 495 ? -7.223 43 -2.352 1 96.81 495 TYR A O 1
ATOM 3931 N N . LYS A 1 496 ? -9.125 43.188 -3.418 1 97.12 496 LYS A N 1
ATOM 3932 C CA . LYS A 1 496 ? -9 41.969 -4.211 1 97.12 496 LYS A CA 1
ATOM 3933 C C . LYS A 1 496 ? -7.703 41.969 -5.012 1 97.12 496 LYS A C 1
ATOM 3935 O O . LYS A 1 496 ? -6.996 40.969 -5.051 1 97.12 496 LYS A O 1
ATOM 3940 N N . GLU A 1 497 ? -7.434 43.094 -5.684 1 97.31 497 GLU A N 1
ATOM 3941 C CA . GLU A 1 497 ? -6.227 43.188 -6.5 1 97.31 497 GLU A CA 1
ATOM 3942 C C . GLU A 1 497 ? -4.973 43.125 -5.633 1 97.31 497 GLU A C 1
ATOM 3944 O O . GLU A 1 497 ? -3.961 42.531 -6.031 1 97.31 497 GLU A O 1
ATOM 3949 N N . GLN A 1 498 ? -5.027 43.75 -4.461 1 96.38 498 GLN A N 1
ATOM 3950 C CA . GLN A 1 498 ? -3.904 43.656 -3.531 1 96.38 498 GLN A CA 1
ATOM 3951 C C . GLN A 1 498 ? -3.707 42.219 -3.029 1 96.38 498 GLN A C 1
ATOM 3953 O O . GLN A 1 498 ? -2.574 41.75 -2.9 1 96.38 498 GLN A O 1
ATOM 3958 N N . LEU A 1 499 ? -4.801 41.562 -2.742 1 97.81 499 LEU A N 1
ATOM 3959 C CA . LEU A 1 499 ? -4.719 40.188 -2.314 1 97.81 499 LEU A CA 1
ATOM 3960 C C . LEU A 1 499 ? -4 39.312 -3.357 1 97.81 499 LEU A C 1
ATOM 3962 O O . LEU A 1 499 ? -3.125 38.531 -3.02 1 97.81 499 LEU A O 1
ATOM 3966 N N . LYS A 1 500 ? -4.355 39.5 -4.613 1 97.62 500 LYS A N 1
ATOM 3967 C CA . LYS A 1 500 ? -3.729 38.75 -5.703 1 97.62 500 LYS A CA 1
ATOM 3968 C C . LYS A 1 500 ? -2.236 39.062 -5.785 1 97.62 500 LYS A C 1
ATOM 3970 O O . LYS A 1 500 ? -1.421 38.156 -5.953 1 97.62 500 LYS A O 1
ATOM 3975 N N . LYS A 1 501 ? -1.961 40.344 -5.684 1 97.06 501 LYS A N 1
ATOM 3976 C CA . LYS A 1 501 ? -0.576 40.812 -5.734 1 97.06 501 LYS A CA 1
ATOM 3977 C C . LYS A 1 501 ? 0.251 40.188 -4.617 1 97.06 501 LYS A C 1
ATOM 3979 O O . LYS A 1 501 ? 1.357 39.688 -4.855 1 97.06 501 LYS A O 1
ATOM 3984 N N . TYR A 1 502 ? -0.229 40.156 -3.465 1 97.44 502 TYR A N 1
ATOM 3985 C CA . TYR A 1 502 ? 0.543 39.688 -2.326 1 97.44 502 TYR A CA 1
ATOM 3986 C C . TYR A 1 502 ? 0.497 38.156 -2.242 1 97.44 502 TYR A C 1
ATOM 3988 O O . TYR A 1 502 ? 1.354 37.531 -1.608 1 97.44 502 TYR A O 1
ATOM 3996 N N . ASN A 1 503 ? -0.544 37.5 -2.85 1 97.69 503 ASN A N 1
ATOM 3997 C CA . ASN A 1 503 ? -0.447 36.062 -3.064 1 97.69 503 ASN A CA 1
ATOM 3998 C C . ASN A 1 503 ? 0.782 35.688 -3.893 1 97.69 503 ASN A C 1
ATOM 4000 O O . ASN A 1 503 ? 1.509 34.75 -3.559 1 97.69 503 ASN A O 1
ATOM 4004 N N . GLU A 1 504 ? 0.941 36.406 -4.949 1 97.06 504 GLU A N 1
ATOM 4005 C CA . GLU A 1 504 ? 2.117 36.219 -5.789 1 97.06 504 GLU A CA 1
ATOM 4006 C C . GLU A 1 504 ? 3.402 36.5 -5.02 1 97.06 504 GLU A C 1
ATOM 4008 O O . GLU A 1 504 ? 4.418 35.844 -5.223 1 97.06 504 GLU A O 1
ATOM 4013 N N . TYR A 1 505 ? 3.381 37.562 -4.207 1 97.62 505 TYR A N 1
ATOM 4014 C CA . TYR A 1 505 ? 4.523 37.906 -3.369 1 97.62 505 TYR A CA 1
ATOM 4015 C C . TYR A 1 505 ? 4.891 36.75 -2.441 1 97.62 505 TYR A C 1
ATOM 4017 O O . TYR A 1 505 ? 6.074 36.438 -2.26 1 97.62 505 TYR A O 1
ATOM 4025 N N . GLN A 1 506 ? 3.869 36.062 -1.766 1 97.75 506 GLN A N 1
ATOM 4026 C CA . GLN A 1 506 ? 4.145 34.906 -0.931 1 97.75 506 GLN A CA 1
ATOM 4027 C C . GLN A 1 506 ? 4.871 33.812 -1.721 1 97.75 506 GLN A C 1
ATOM 4029 O O . GLN A 1 506 ? 5.777 33.156 -1.2 1 97.75 506 GLN A O 1
ATOM 4034 N N . ASN A 1 507 ? 4.406 33.594 -2.984 1 96.44 507 ASN A N 1
ATOM 4035 C CA . ASN A 1 507 ? 5.039 32.625 -3.848 1 96.44 507 ASN A CA 1
ATOM 4036 C C . ASN A 1 507 ? 6.508 32.938 -4.09 1 96.44 507 ASN A C 1
ATOM 4038 O O . ASN A 1 507 ? 7.355 32.031 -4.082 1 96.44 507 ASN A O 1
ATOM 4042 N N . LYS A 1 508 ? 6.82 34.156 -4.371 1 97.25 508 LYS A N 1
ATOM 4043 C CA . LYS A 1 508 ? 8.203 34.594 -4.574 1 97.25 508 LYS A CA 1
ATOM 4044 C C . LYS A 1 508 ? 9.039 34.375 -3.32 1 97.25 508 LYS A C 1
ATOM 4046 O O . LYS A 1 508 ? 10.203 33.969 -3.406 1 97.25 508 LYS A O 1
ATOM 4051 N N . ILE A 1 509 ? 8.461 34.656 -2.156 1 97.88 509 ILE A N 1
ATOM 4052 C CA . ILE A 1 509 ? 9.133 34.438 -0.885 1 97.88 509 ILE A CA 1
ATOM 4053 C C . ILE A 1 509 ? 9.43 32.938 -0.718 1 97.88 509 ILE A C 1
ATOM 4055 O O . ILE A 1 509 ? 10.531 32.562 -0.326 1 97.88 509 ILE A O 1
ATOM 4059 N N . ALA A 1 510 ? 8.422 32.125 -1.001 1 96.25 510 ALA A N 1
ATOM 4060 C CA . ALA A 1 510 ? 8.57 30.688 -0.873 1 96.25 510 ALA A CA 1
ATOM 4061 C C . ALA A 1 510 ? 9.695 30.172 -1.764 1 96.25 510 ALA A C 1
ATOM 4063 O O . ALA A 1 510 ? 10.477 29.312 -1.352 1 96.25 510 ALA A O 1
ATOM 4064 N N . ASN A 1 511 ? 9.758 30.641 -2.979 1 95 511 ASN A N 1
ATOM 4065 C CA . ASN A 1 511 ? 10.812 30.234 -3.904 1 95 511 ASN A CA 1
ATOM 4066 C C . ASN A 1 511 ? 12.188 30.625 -3.381 1 95 511 ASN A C 1
ATOM 4068 O O . ASN A 1 511 ? 13.141 29.859 -3.508 1 95 511 ASN A O 1
ATOM 4072 N N . GLU A 1 512 ? 12.258 31.797 -2.875 1 96.81 512 GLU A N 1
ATOM 4073 C CA . GLU A 1 512 ? 13.523 32.25 -2.316 1 96.81 512 GLU A CA 1
ATOM 4074 C C . GLU A 1 512 ? 13.93 31.422 -1.104 1 96.81 512 GLU A C 1
ATOM 4076 O O . GLU A 1 512 ? 15.102 31.109 -0.917 1 96.81 512 GLU A O 1
ATOM 4081 N N . LEU A 1 513 ? 12.977 31.094 -0.273 1 96.44 513 LEU A N 1
ATOM 4082 C CA . LEU A 1 513 ? 13.25 30.25 0.885 1 96.44 513 LEU A CA 1
ATOM 4083 C C . LEU A 1 513 ? 13.75 28.875 0.452 1 96.44 513 LEU A C 1
ATOM 4085 O O . LEU A 1 513 ? 14.625 28.297 1.094 1 96.44 513 LEU A O 1
ATOM 4089 N N . GLU A 1 514 ? 13.172 28.359 -0.59 1 92.31 514 GLU A N 1
ATOM 4090 C CA . GLU A 1 514 ? 13.625 27.062 -1.121 1 92.31 514 GLU A CA 1
ATOM 4091 C C . GLU A 1 514 ? 15.078 27.141 -1.593 1 92.31 514 GLU A C 1
ATOM 4093 O O . GLU A 1 514 ? 15.867 26.25 -1.327 1 92.31 514 GLU A O 1
ATOM 4098 N N . ARG A 1 515 ? 15.352 28.188 -2.348 1 93.38 515 ARG A N 1
ATOM 4099 C CA . ARG A 1 515 ? 16.734 28.391 -2.764 1 93.38 515 ARG A CA 1
ATOM 4100 C C . ARG A 1 515 ? 17.672 28.422 -1.56 1 93.38 515 ARG A C 1
ATOM 4102 O O . ARG A 1 515 ? 18.719 27.797 -1.564 1 93.38 515 ARG A O 1
ATOM 4109 N N . MET A 1 516 ? 17.297 29.172 -0.528 1 95.94 516 MET A N 1
ATOM 4110 C CA . MET A 1 516 ? 18.125 29.359 0.662 1 95.94 516 MET A CA 1
ATOM 4111 C C . MET A 1 516 ? 18.281 28.031 1.424 1 95.94 516 MET A C 1
ATOM 4113 O O . MET A 1 516 ? 19.297 27.797 2.059 1 95.94 516 MET A O 1
ATOM 4117 N N . MET A 1 517 ? 17.234 27.203 1.406 1 93.12 517 MET A N 1
ATOM 4118 C CA . MET A 1 517 ? 17.312 25.891 2.037 1 93.12 517 MET A CA 1
ATOM 4119 C C . MET A 1 517 ? 18.484 25.094 1.469 1 93.12 517 MET A C 1
ATOM 4121 O O . MET A 1 517 ? 19.281 24.531 2.223 1 93.12 517 MET A O 1
ATOM 4125 N N . PHE A 1 518 ? 18.641 25.078 0.15 1 90.38 518 PHE A N 1
ATOM 4126 C CA . PHE A 1 518 ? 19.641 24.234 -0.512 1 90.38 518 PHE A CA 1
ATOM 4127 C C . PHE A 1 518 ? 21 24.922 -0.507 1 90.38 518 PHE A C 1
ATOM 4129 O O . PHE A 1 518 ? 22.031 24.266 -0.371 1 90.38 518 PHE A O 1
ATOM 4136 N N . GLU A 1 519 ? 21 26.234 -0.618 1 93.31 519 GLU A N 1
ATOM 4137 C CA . GLU A 1 519 ? 22.266 26.938 -0.838 1 93.31 519 GLU A CA 1
ATOM 4138 C C . GLU A 1 519 ? 22.844 27.438 0.477 1 93.31 519 GLU A C 1
ATOM 4140 O O . GLU A 1 519 ? 24.062 27.672 0.58 1 93.31 519 GLU A O 1
ATOM 4145 N N . GLU A 1 520 ? 21.969 27.609 1.463 1 94.94 520 GLU A N 1
ATOM 4146 C CA . GLU A 1 520 ? 22.422 28.234 2.693 1 94.94 520 GLU A CA 1
ATOM 4147 C C . GLU A 1 520 ? 22.047 27.406 3.918 1 94.94 520 GLU A C 1
ATOM 4149 O O . GLU A 1 520 ? 22.203 27.875 5.055 1 94.94 520 GLU A O 1
ATOM 4154 N N . ASN A 1 521 ? 21.484 26.203 3.697 1 94.06 521 ASN A N 1
ATOM 4155 C CA . ASN A 1 521 ? 21.062 25.312 4.77 1 94.06 521 ASN A CA 1
ATOM 4156 C C . ASN A 1 521 ? 19.969 25.953 5.621 1 94.06 521 ASN A C 1
ATOM 4158 O O . ASN A 1 521 ? 20 25.844 6.848 1 94.06 521 ASN A O 1
ATOM 4162 N N . GLY A 1 522 ? 19.109 26.719 4.973 1 95.31 522 GLY A N 1
ATOM 4163 C CA . GLY A 1 522 ? 17.938 27.297 5.625 1 95.31 522 GLY A CA 1
ATOM 4164 C C . GLY A 1 522 ? 16.875 26.266 5.953 1 95.31 522 GLY A C 1
ATOM 4165 O O . GLY A 1 522 ? 17.062 25.078 5.73 1 95.31 522 GLY A O 1
ATOM 4166 N N . PRO A 1 523 ? 15.766 26.75 6.543 1 96.19 523 PRO A N 1
ATOM 4167 C CA . PRO A 1 523 ? 14.68 25.828 6.902 1 96.19 523 PRO A CA 1
ATOM 4168 C C . PRO A 1 523 ? 13.898 25.344 5.684 1 96.19 523 PRO A C 1
ATOM 4170 O O . PRO A 1 523 ? 13.805 26.047 4.68 1 96.19 523 PRO A O 1
ATOM 4173 N N . ALA A 1 524 ? 13.469 24.125 5.801 1 94.62 524 ALA A N 1
ATOM 4174 C CA . ALA A 1 524 ? 12.531 23.594 4.816 1 94.62 524 ALA A CA 1
ATOM 4175 C C . ALA A 1 524 ? 11.086 23.906 5.203 1 94.62 524 ALA A C 1
ATOM 4177 O O . ALA A 1 524 ? 10.508 23.234 6.059 1 94.62 524 ALA A O 1
ATOM 4178 N N . LEU A 1 525 ? 10.508 24.875 4.621 1 95.38 525 LEU A N 1
ATOM 4179 C CA . LEU A 1 525 ? 9.109 25.266 4.789 1 95.38 525 LEU A CA 1
ATOM 4180 C C . LEU A 1 525 ? 8.305 24.938 3.533 1 95.38 525 LEU A C 1
ATOM 4182 O O . LEU A 1 525 ? 8.812 24.281 2.615 1 95.38 525 LEU A O 1
ATOM 4186 N N . SER A 1 526 ? 7.051 25.281 3.607 1 93.19 526 SER A N 1
ATOM 4187 C CA . SER A 1 526 ? 6.23 25.016 2.432 1 93.19 526 SER A CA 1
ATOM 4188 C C . SER A 1 526 ? 5.328 26.203 2.107 1 93.19 526 SER A C 1
ATOM 4190 O O . SER A 1 526 ? 5.41 27.25 2.76 1 93.19 526 SER A O 1
ATOM 4192 N N . PHE A 1 527 ? 4.676 26.125 0.933 1 93.56 527 PHE A N 1
ATOM 4193 C CA . PHE A 1 527 ? 3.801 27.172 0.39 1 93.56 527 PHE A CA 1
ATOM 4194 C C . PHE A 1 527 ? 2.449 26.578 -0.002 1 93.56 527 PHE A C 1
ATOM 4196 O O . PHE A 1 527 ? 2.375 25.453 -0.495 1 93.56 527 PHE A O 1
ATOM 4203 N N . THR A 1 528 ? 1.391 27.172 0.316 1 94 528 THR A N 1
ATOM 4204 C CA . THR A 1 528 ? 0.062 26.828 -0.18 1 94 528 THR A CA 1
ATOM 4205 C C . THR A 1 528 ? -0.548 28 -0.944 1 94 528 THR A C 1
ATOM 4207 O O . THR A 1 528 ? -0.527 29.141 -0.468 1 94 528 THR A O 1
ATOM 4210 N N . SER A 1 529 ? -1.079 27.719 -2.139 1 92.94 529 SER A N 1
ATOM 4211 C CA . SER A 1 529 ? -1.674 28.766 -2.967 1 92.94 529 SER A CA 1
ATOM 4212 C C . SER A 1 529 ? -3.096 29.078 -2.518 1 92.94 529 SER A C 1
ATOM 4214 O O . SER A 1 529 ? -3.656 30.109 -2.898 1 92.94 529 SER A O 1
ATOM 4216 N N . LYS A 1 530 ? -3.645 28.25 -1.747 1 92.19 530 LYS A N 1
ATOM 4217 C CA . LYS A 1 530 ? -5.016 28.406 -1.273 1 92.19 530 LYS A CA 1
ATOM 4218 C C . LYS A 1 530 ? -5.289 27.531 -0.053 1 92.19 530 LYS A C 1
ATOM 4220 O O . LYS A 1 530 ? -5.734 26.391 -0.187 1 92.19 530 LYS A O 1
ATOM 4225 N N . PHE A 1 531 ? -5.055 28.109 1.132 1 89.88 531 PHE A N 1
ATOM 4226 C CA . PHE A 1 531 ? -5.406 27.297 2.297 1 89.88 531 PHE A CA 1
ATOM 4227 C C . PHE A 1 531 ? -6.859 27.531 2.693 1 89.88 531 PHE A C 1
ATOM 4229 O O . PHE A 1 531 ? -7.453 26.719 3.404 1 89.88 531 PHE A O 1
ATOM 4236 N N . ARG A 1 532 ? -7.414 28.656 2.229 1 89.62 532 ARG A N 1
ATOM 4237 C CA . ARG A 1 532 ? -8.828 29 2.363 1 89.62 532 ARG A CA 1
ATOM 4238 C C . ARG A 1 532 ? -9.219 30.125 1.414 1 89.62 532 ARG A C 1
ATOM 4240 O O . ARG A 1 532 ? -8.367 30.688 0.723 1 89.62 532 ARG A O 1
ATOM 4247 N N . LEU A 1 533 ? -10.5 30.469 1.398 1 89.88 533 LEU A N 1
ATOM 4248 C CA . LEU A 1 533 ? -11 31.609 0.631 1 89.88 533 LEU A CA 1
ATOM 4249 C C . LEU A 1 533 ? -11.242 32.812 1.537 1 89.88 533 LEU A C 1
ATOM 4251 O O . LEU A 1 533 ? -11.539 32.656 2.723 1 89.88 533 LEU A O 1
ATOM 4255 N N . SER A 1 534 ? -11.039 33.969 0.962 1 92.94 534 SER A N 1
ATOM 4256 C CA . SER A 1 534 ? -11.453 35.188 1.655 1 92.94 534 SER A CA 1
ATOM 4257 C C . SER A 1 534 ? -12.961 35.25 1.815 1 92.94 534 SER A C 1
ATOM 4259 O O . SER A 1 534 ? -13.68 34.406 1.292 1 92.94 534 SER A O 1
ATOM 4261 N N . GLN A 1 535 ? -13.43 36.219 2.508 1 89.88 535 GLN A N 1
ATOM 4262 C CA . GLN A 1 535 ? -14.867 36.375 2.738 1 89.88 535 GLN A CA 1
ATOM 4263 C C . GLN A 1 535 ? -15.609 36.625 1.429 1 89.88 535 GLN A C 1
ATOM 4265 O O . GLN A 1 535 ? -16.812 36.312 1.327 1 89.88 535 GLN A O 1
ATOM 4270 N N . TYR A 1 536 ? -14.883 37.125 0.426 1 91.94 536 TYR A N 1
ATOM 4271 C CA . TYR A 1 536 ? -15.523 37.406 -0.855 1 91.94 536 TYR A CA 1
ATOM 4272 C C . TYR A 1 536 ? -15.07 36.406 -1.918 1 91.94 536 TYR A C 1
ATOM 4274 O O . TYR A 1 536 ? -15.203 36.688 -3.117 1 91.94 536 TYR A O 1
ATOM 4282 N N . GLY A 1 537 ? -14.414 35.281 -1.54 1 90 537 GLY A N 1
ATOM 4283 C CA . GLY A 1 537 ? -14.297 34.094 -2.385 1 90 537 GLY A CA 1
ATOM 4284 C C . GLY A 1 537 ? -12.961 34.031 -3.104 1 90 537 GLY A C 1
ATOM 4285 O O . GLY A 1 537 ? -12.812 33.25 -4.059 1 90 537 GLY A O 1
ATOM 4286 N N . GLU A 1 538 ? -11.945 34.75 -2.693 1 94.06 538 GLU A N 1
ATOM 4287 C CA . GLU A 1 538 ? -10.625 34.719 -3.324 1 94.06 538 GLU A CA 1
ATOM 4288 C C . GLU A 1 538 ? -9.656 33.844 -2.533 1 94.06 538 GLU A C 1
ATOM 4290 O O . GLU A 1 538 ? -9.68 33.844 -1.301 1 94.06 538 GLU A O 1
ATOM 4295 N N . PRO A 1 539 ? -8.859 33.062 -3.254 1 93.5 539 PRO A N 1
ATOM 4296 C CA . PRO A 1 539 ? -7.902 32.188 -2.549 1 93.5 539 PRO A CA 1
ATOM 4297 C C . PRO A 1 539 ? -6.867 33 -1.758 1 93.5 539 PRO A C 1
ATOM 4299 O O . PRO A 1 539 ? -6.414 34.062 -2.213 1 93.5 539 PRO A O 1
ATOM 4302 N N . ILE A 1 540 ? -6.457 32.5 -0.677 1 95.06 540 ILE A N 1
ATOM 4303 C CA . ILE A 1 540 ? -5.426 33.125 0.153 1 95.06 540 ILE A CA 1
ATOM 4304 C C . ILE A 1 540 ? -4.195 32.219 0.197 1 95.06 540 ILE A C 1
ATOM 4306 O O . ILE A 1 540 ? -4.273 31.078 0.657 1 95.06 540 ILE A O 1
ATOM 4310 N N . ALA A 1 541 ? -3.088 32.688 -0.264 1 96.19 541 ALA A N 1
ATOM 4311 C CA . ALA A 1 541 ? -1.814 31.984 -0.214 1 96.19 541 ALA A CA 1
ATOM 4312 C C . ALA A 1 541 ? -1.077 32.281 1.092 1 96.19 541 ALA A C 1
ATOM 4314 O O . ALA A 1 541 ? -1.308 33.281 1.732 1 96.19 541 ALA A O 1
ATOM 4315 N N . ALA A 1 542 ? -0.294 31.375 1.477 1 97.19 542 ALA A N 1
ATOM 4316 C CA . ALA A 1 542 ? 0.473 31.562 2.705 1 97.19 542 ALA A CA 1
ATOM 4317 C C . ALA A 1 542 ? 1.714 30.672 2.721 1 97.19 542 ALA A C 1
ATOM 4319 O O . ALA A 1 542 ? 1.761 29.641 2.037 1 97.19 542 ALA A O 1
ATOM 4320 N N . ILE A 1 543 ? 2.738 31.094 3.414 1 97.44 543 ILE A N 1
ATOM 4321 C CA . ILE A 1 543 ? 3.854 30.234 3.779 1 97.44 543 ILE A CA 1
ATOM 4322 C C . ILE A 1 543 ? 3.432 29.297 4.914 1 97.44 543 ILE A C 1
ATOM 4324 O O . ILE A 1 543 ? 2.639 29.672 5.777 1 97.44 543 ILE A O 1
ATOM 4328 N N . LYS A 1 544 ? 3.877 28.156 4.863 1 96.19 544 LYS A N 1
ATOM 4329 C CA . LYS A 1 544 ? 3.434 27.125 5.793 1 96.19 544 LYS A CA 1
ATOM 4330 C C . LYS A 1 544 ? 4.613 26.547 6.57 1 96.19 544 LYS A C 1
ATOM 4332 O O . LYS A 1 544 ? 5.617 26.156 5.977 1 96.19 544 LYS A O 1
ATOM 4337 N N . ALA A 1 545 ? 4.523 26.484 7.828 1 97.12 545 ALA A N 1
ATOM 4338 C CA . ALA A 1 545 ? 5.426 25.766 8.711 1 97.12 545 ALA A CA 1
ATOM 4339 C C . ALA A 1 545 ? 4.688 24.656 9.469 1 97.12 545 ALA A C 1
ATOM 4341 O O . ALA A 1 545 ? 3.752 24.938 10.227 1 97.12 545 ALA A O 1
ATOM 4342 N N . TYR A 1 546 ? 5.105 23.453 9.297 1 96.44 546 TYR A N 1
ATOM 4343 C CA . TYR A 1 546 ? 4.469 22.297 9.914 1 96.44 546 TYR A CA 1
ATOM 4344 C C . TYR A 1 546 ? 5.48 21.484 10.719 1 96.44 546 TYR A C 1
ATOM 4346 O O . TYR A 1 546 ? 6.012 20.484 10.227 1 96.44 546 TYR A O 1
ATOM 4354 N N . PRO A 1 547 ? 5.754 21.844 11.969 1 95.94 547 PRO A N 1
ATOM 4355 C CA . PRO A 1 547 ? 6.719 21.094 12.773 1 95.94 547 PRO A CA 1
ATOM 4356 C C . PRO A 1 547 ? 6.277 19.656 13.031 1 95.94 547 PRO A C 1
ATOM 4358 O O . PRO A 1 547 ? 5.176 19.422 13.523 1 95.94 547 PRO A O 1
ATOM 4361 N N . MET A 1 548 ? 7.117 18.703 12.703 1 96.88 548 MET A N 1
ATOM 4362 C CA . MET A 1 548 ? 6.805 17.297 12.922 1 96.88 548 MET A CA 1
ATOM 4363 C C . MET A 1 548 ? 8 16.547 13.516 1 96.88 548 MET A C 1
ATOM 4365 O O . MET A 1 548 ? 7.898 15.375 13.859 1 96.88 548 MET A O 1
ATOM 4369 N N . SER A 1 549 ? 9.164 17.234 13.695 1 97.19 549 SER A N 1
ATOM 4370 C CA . SER A 1 549 ? 10.344 16.594 14.266 1 97.19 549 SER A CA 1
ATOM 4371 C C . SER A 1 549 ? 10.211 16.438 15.773 1 97.19 549 SER A C 1
ATOM 4373 O O . SER A 1 549 ? 9.859 17.375 16.484 1 97.19 549 SER A O 1
ATOM 4375 N N . PRO A 1 550 ? 10.508 15.258 16.297 1 96.31 550 PRO A N 1
ATOM 4376 C CA . PRO A 1 550 ? 10.531 15.109 17.75 1 96.31 550 PRO A CA 1
ATOM 4377 C C . PRO A 1 550 ? 11.641 15.922 18.406 1 96.31 550 PRO A C 1
ATOM 4379 O O . PRO A 1 550 ? 11.656 16.078 19.641 1 96.31 550 PRO A O 1
ATOM 4382 N N . TYR A 1 551 ? 12.508 16.469 17.609 1 95.38 551 TYR A N 1
ATOM 4383 C CA . TYR A 1 551 ? 13.633 17.25 18.125 1 95.38 551 TYR A CA 1
ATOM 4384 C C . TYR A 1 551 ? 13.375 18.75 17.984 1 95.38 551 TYR A C 1
ATOM 4386 O O . TYR A 1 551 ? 14.312 19.547 18.078 1 95.38 551 TYR A O 1
ATOM 4394 N N . MET A 1 552 ? 12.148 19.078 17.75 1 94.06 552 MET A N 1
ATOM 4395 C CA . MET A 1 552 ? 11.805 20.5 17.719 1 94.06 552 MET A CA 1
ATOM 4396 C C . MET A 1 552 ? 12.219 21.188 19.016 1 94.06 552 MET A C 1
ATOM 4398 O O . MET A 1 552 ? 12.07 20.609 20.109 1 94.06 552 MET A O 1
ATOM 4402 N N . ASN A 1 553 ? 12.781 22.297 18.875 1 89 553 ASN A N 1
ATOM 4403 C CA . ASN A 1 553 ? 13.094 23.156 20.016 1 89 553 ASN A CA 1
ATOM 4404 C C . ASN A 1 553 ? 12.102 24.312 20.125 1 89 553 ASN A C 1
ATOM 4406 O O . ASN A 1 553 ? 12.039 25.172 19.25 1 89 553 ASN A O 1
ATOM 4410 N N . PHE A 1 554 ? 11.445 24.438 21.266 1 89.06 554 PHE A N 1
ATOM 4411 C CA . PHE A 1 554 ? 10.367 25.406 21.438 1 89.06 554 PHE A CA 1
ATOM 4412 C C . PHE A 1 554 ? 10.922 26.766 21.828 1 89.06 554 PHE A C 1
ATOM 4414 O O . PHE A 1 554 ? 10.172 27.719 22 1 89.06 554 PHE A O 1
ATOM 4421 N N . SER A 1 555 ? 12.195 26.891 21.938 1 92.56 555 SER A N 1
ATOM 4422 C CA . SER A 1 555 ? 12.805 28.172 22.281 1 92.56 555 SER A CA 1
ATOM 4423 C C . SER A 1 555 ? 12.531 29.234 21.219 1 92.56 555 SER A C 1
ATOM 4425 O O . SER A 1 555 ? 12.891 29.047 20.047 1 92.56 555 SER A O 1
ATOM 4427 N N . GLU A 1 556 ? 11.961 30.328 21.609 1 95 556 GLU A N 1
ATOM 4428 C CA . GLU A 1 556 ? 11.672 31.406 20.672 1 95 556 GLU A CA 1
ATOM 4429 C C . GLU A 1 556 ? 12.953 31.953 20.047 1 95 556 GLU A C 1
ATOM 4431 O O . GLU A 1 556 ? 12.961 32.312 18.875 1 95 556 GLU A O 1
ATOM 4436 N N . GLU A 1 557 ? 13.992 31.938 20.797 1 95.19 557 GLU A N 1
ATOM 4437 C CA . GLU A 1 557 ? 15.281 32.406 20.281 1 95.19 557 GLU A CA 1
ATOM 4438 C C . GLU A 1 557 ? 15.758 31.516 19.141 1 95.19 557 GLU A C 1
ATOM 4440 O O . GLU A 1 557 ? 16.234 32.031 18.109 1 95.19 557 GLU A O 1
ATOM 4445 N N . ARG A 1 558 ? 15.609 30.281 19.344 1 93.5 558 ARG A N 1
ATOM 4446 C CA . ARG A 1 558 ? 16.047 29.344 18.312 1 93.5 558 ARG A CA 1
ATOM 4447 C C . ARG A 1 558 ? 15.156 29.438 17.078 1 93.5 558 ARG A C 1
ATOM 4449 O O . ARG A 1 558 ? 15.641 29.359 15.953 1 93.5 558 ARG A O 1
ATOM 4456 N N . LEU A 1 559 ? 13.883 29.578 17.25 1 95.44 559 LEU A N 1
ATOM 4457 C CA . LEU A 1 559 ? 12.945 29.703 16.141 1 95.44 559 LEU A CA 1
ATOM 4458 C C . LEU A 1 559 ? 13.195 30.984 15.359 1 95.44 559 LEU A C 1
ATOM 4460 O O . LEU A 1 559 ? 13.062 31 14.133 1 95.44 559 LEU A O 1
ATOM 4464 N N . LYS A 1 560 ? 13.57 32.062 16.094 1 95.62 560 LYS A N 1
ATOM 4465 C CA . LYS A 1 560 ? 13.922 33.312 15.406 1 95.62 560 LYS A CA 1
ATOM 4466 C C . LYS A 1 560 ? 15.148 33.125 14.523 1 95.62 560 LYS A C 1
ATOM 4468 O O . LYS A 1 560 ? 15.164 33.562 13.375 1 95.62 560 LYS A O 1
ATOM 4473 N N . GLU A 1 561 ? 16.078 32.438 15.086 1 93.25 561 GLU A N 1
ATOM 4474 C CA . GLU A 1 561 ? 17.344 32.219 14.383 1 93.25 561 GLU A CA 1
ATOM 4475 C C . GLU A 1 561 ? 17.172 31.281 13.203 1 93.25 561 GLU A C 1
ATOM 4477 O O . GLU A 1 561 ? 17.734 31.5 12.125 1 93.25 561 GLU A O 1
ATOM 4482 N N . ASP A 1 562 ? 16.438 30.25 13.391 1 93.5 562 ASP A N 1
ATOM 4483 C CA . ASP A 1 562 ? 16.406 29.156 12.43 1 93.5 562 ASP A CA 1
ATOM 4484 C C . ASP A 1 562 ? 15.32 29.391 11.367 1 93.5 562 ASP A C 1
ATOM 4486 O O . ASP A 1 562 ? 15.375 28.812 10.281 1 93.5 562 ASP A O 1
ATOM 4490 N N . ILE A 1 563 ? 14.297 30.234 11.672 1 96.06 563 ILE A N 1
ATOM 4491 C CA . ILE A 1 563 ? 13.172 30.344 10.758 1 96.06 563 ILE A CA 1
ATOM 4492 C C . ILE A 1 563 ? 12.953 31.812 10.391 1 96.06 563 ILE A C 1
ATOM 4494 O O . ILE A 1 563 ? 13.078 32.188 9.219 1 96.06 563 ILE A O 1
ATOM 4498 N N . ILE A 1 564 ? 12.766 32.688 11.383 1 97.44 564 ILE A N 1
ATOM 4499 C CA . ILE A 1 564 ? 12.32 34.062 11.148 1 97.44 564 ILE A CA 1
ATOM 4500 C C . ILE A 1 564 ? 13.406 34.844 10.414 1 97.44 564 ILE A C 1
ATOM 4502 O O . ILE A 1 564 ? 13.117 35.594 9.484 1 97.44 564 ILE A O 1
ATOM 4506 N N . LYS A 1 565 ? 14.602 34.656 10.812 1 97.62 565 LYS A N 1
ATOM 4507 C CA . LYS A 1 565 ? 15.719 35.344 10.164 1 97.62 565 LYS A CA 1
ATOM 4508 C C . LYS A 1 565 ? 15.773 35.031 8.68 1 97.62 565 LYS A C 1
ATOM 4510 O O . LYS A 1 565 ? 16.031 35.906 7.855 1 97.62 565 LYS A O 1
ATOM 4515 N N . TYR A 1 566 ? 15.586 33.75 8.336 1 97.81 566 TYR A N 1
ATOM 4516 C CA . TYR A 1 566 ? 15.602 33.375 6.93 1 97.81 566 TYR A CA 1
ATOM 4517 C C . TYR A 1 566 ? 14.406 33.938 6.188 1 97.81 566 TYR A C 1
ATOM 4519 O O . TYR A 1 566 ? 14.531 34.375 5.031 1 97.81 566 TYR A O 1
ATOM 4527 N N . VAL A 1 567 ? 13.25 34.062 6.812 1 98.38 567 VAL A N 1
ATOM 4528 C CA . VAL A 1 567 ? 12.055 34.625 6.191 1 98.38 567 VAL A CA 1
ATOM 4529 C C . VAL A 1 567 ? 12.258 36.094 5.906 1 98.38 567 VAL A C 1
ATOM 4531 O O . VAL A 1 567 ? 11.93 36.562 4.816 1 98.38 567 VAL A O 1
ATOM 4534 N N . LEU A 1 568 ? 12.805 36.781 6.863 1 97.88 568 LEU A N 1
ATOM 4535 C CA . LEU A 1 568 ? 13.031 38.219 6.699 1 97.88 568 LEU A CA 1
ATOM 4536 C C . LEU A 1 568 ? 14.094 38.469 5.641 1 97.88 568 LEU A C 1
ATOM 4538 O O . LEU A 1 568 ? 13.992 39.438 4.879 1 97.88 568 LEU A O 1
ATOM 4542 N N . ARG A 1 569 ? 15.109 37.625 5.594 1 98.06 569 ARG A N 1
ATOM 4543 C CA . ARG A 1 569 ? 16.125 37.75 4.555 1 98.06 569 ARG A CA 1
ATOM 4544 C C . ARG A 1 569 ? 15.539 37.469 3.178 1 98.06 569 ARG A C 1
ATOM 4546 O O . ARG A 1 569 ? 15.891 38.094 2.191 1 98.06 569 ARG A O 1
ATOM 4553 N N . ALA A 1 570 ? 14.711 36.438 3.115 1 98.38 570 ALA A N 1
ATOM 4554 C CA . ALA A 1 570 ? 14.023 36.156 1.857 1 98.38 570 ALA A CA 1
ATOM 4555 C C . ALA A 1 570 ? 13.211 37.375 1.393 1 98.38 570 ALA A C 1
ATOM 4557 O O . ALA A 1 570 ? 13.203 37.688 0.204 1 98.38 570 ALA A O 1
ATOM 4558 N N . LYS A 1 571 ? 12.523 38 2.342 1 97.94 571 LYS A N 1
ATOM 4559 C CA . LYS A 1 571 ? 11.766 39.188 2.051 1 97.94 571 LYS A CA 1
ATOM 4560 C C . LYS A 1 571 ? 12.672 40.281 1.479 1 97.94 571 LYS A C 1
ATOM 4562 O O . LYS A 1 571 ? 12.344 40.906 0.474 1 97.94 571 LYS A O 1
ATOM 4567 N N . GLU A 1 572 ? 13.789 40.5 2.076 1 97.75 572 GLU A N 1
ATOM 4568 C CA . GLU A 1 572 ? 14.742 41.5 1.612 1 97.75 572 GLU A CA 1
ATOM 4569 C C . GLU A 1 572 ? 15.211 41.188 0.192 1 97.75 572 GLU A C 1
ATOM 4571 O O . GLU A 1 572 ? 15.289 42.094 -0.644 1 97.75 572 GLU A O 1
ATOM 4576 N N . ASN A 1 573 ? 15.562 39.969 -0.025 1 97.69 573 ASN A N 1
ATOM 4577 C CA . ASN A 1 573 ? 16.031 39.531 -1.345 1 97.69 573 ASN A CA 1
ATOM 4578 C C . ASN A 1 573 ? 14.953 39.75 -2.408 1 97.69 573 ASN A C 1
ATOM 4580 O O . ASN A 1 573 ? 15.258 40.188 -3.52 1 97.69 573 ASN A O 1
ATOM 4584 N N . VAL A 1 574 ? 13.703 39.438 -2.072 1 97.56 574 VAL A N 1
ATOM 4585 C CA . VAL A 1 574 ? 12.594 39.562 -3.012 1 97.56 574 VAL A CA 1
ATOM 4586 C C . VAL A 1 574 ? 12.312 41.031 -3.26 1 97.56 574 VAL A C 1
ATOM 4588 O O . VAL A 1 574 ? 12.078 41.469 -4.398 1 97.56 574 VAL A O 1
ATOM 4591 N N . ASP A 1 575 ? 12.344 41.844 -2.225 1 96 575 ASP A N 1
ATOM 4592 C CA . ASP A 1 575 ? 12.086 43.281 -2.338 1 96 575 ASP A CA 1
ATOM 4593 C C . ASP A 1 575 ? 13.117 43.938 -3.246 1 96 575 ASP A C 1
ATOM 4595 O O . ASP A 1 575 ? 12.797 44.875 -3.982 1 96 575 ASP A O 1
ATOM 4599 N N . LYS A 1 576 ? 14.305 43.469 -3.205 1 95.31 576 LYS A N 1
ATOM 4600 C CA . LYS A 1 576 ? 15.375 44.031 -4.027 1 95.31 576 LYS A CA 1
ATOM 4601 C C . LYS A 1 576 ? 15.141 43.719 -5.508 1 95.31 576 LYS A C 1
ATOM 4603 O O . LYS A 1 576 ? 15.578 44.5 -6.371 1 95.31 576 LYS A O 1
ATOM 4608 N N . LYS A 1 577 ? 14.539 42.625 -5.84 1 91.88 577 LYS A N 1
ATOM 4609 C CA . LYS A 1 577 ? 14.305 42.219 -7.223 1 91.88 577 LYS A CA 1
ATOM 4610 C C . LYS A 1 577 ? 13.062 42.875 -7.793 1 91.88 577 LYS A C 1
ATOM 4612 O O . LYS A 1 577 ? 12.859 42.906 -9.008 1 91.88 577 LYS A O 1
ATOM 4617 N N . LEU A 1 578 ? 12.211 43.344 -6.961 1 86.38 578 LEU A N 1
ATOM 4618 C CA . LEU A 1 578 ? 10.984 44 -7.398 1 86.38 578 LEU A CA 1
ATOM 4619 C C . LEU A 1 578 ? 11.188 45.5 -7.504 1 86.38 578 LEU A C 1
ATOM 4621 O O . LEU A 1 578 ? 10.414 46.188 -8.172 1 86.38 578 LEU A O 1
ATOM 4625 N N . MET B 1 1 ? 26.172 39 42.5 1 23.31 1 MET B N 1
ATOM 4626 C CA . MET B 1 1 ? 26.156 37.562 42.812 1 23.31 1 MET B CA 1
ATOM 4627 C C . MET B 1 1 ? 25.109 36.844 41.938 1 23.31 1 MET B C 1
ATOM 4629 O O . MET B 1 1 ? 23.906 37.062 42.094 1 23.31 1 MET B O 1
ATOM 4633 N N . LYS B 1 2 ? 25.328 36.656 40.656 1 34.31 2 LYS B N 1
ATOM 4634 C CA . LYS B 1 2 ? 24.422 36.5 39.531 1 34.31 2 LYS B CA 1
ATOM 4635 C C . LYS B 1 2 ? 23.656 35.188 39.594 1 34.31 2 LYS B C 1
ATOM 4637 O O . LYS B 1 2 ? 24.25 34.125 39.531 1 34.31 2 LYS B O 1
ATOM 4642 N N . LEU B 1 3 ? 22.578 34.969 40.531 1 33.03 3 LEU B N 1
ATOM 4643 C CA . LEU B 1 3 ? 21.672 33.875 40.875 1 33.03 3 LEU B CA 1
ATOM 4644 C C . LEU B 1 3 ? 21.078 33.25 39.625 1 33.03 3 LEU B C 1
ATOM 4646 O O . LEU B 1 3 ? 20.172 33.812 39 1 33.03 3 LEU B O 1
ATOM 4650 N N . THR B 1 4 ? 21.672 32.656 38.688 1 38.78 4 THR B N 1
ATOM 4651 C CA . THR B 1 4 ? 21.234 31.984 37.469 1 38.78 4 THR B CA 1
ATOM 4652 C C . THR B 1 4 ? 20.25 30.859 37.75 1 38.78 4 THR B C 1
ATOM 4654 O O . THR B 1 4 ? 20.594 29.906 38.469 1 38.78 4 THR B O 1
ATOM 4657 N N . GLU B 1 5 ? 18.906 30.969 38.125 1 39.5 5 GLU B N 1
ATOM 4658 C CA . GLU B 1 5 ? 17.75 30.172 38.531 1 39.5 5 GLU B CA 1
ATOM 4659 C C . GLU B 1 5 ? 17.688 28.875 37.719 1 39.5 5 GLU B C 1
ATOM 4661 O O . GLU B 1 5 ? 17.672 28.906 36.5 1 39.5 5 GLU B O 1
ATOM 4666 N N . ASN B 1 6 ? 18.172 27.75 38.031 1 45.19 6 ASN B N 1
ATOM 4667 C CA . ASN B 1 6 ? 18.203 26.359 37.625 1 45.19 6 ASN B CA 1
ATOM 4668 C C . ASN B 1 6 ? 16.812 25.859 37.25 1 45.19 6 ASN B C 1
ATOM 4670 O O . ASN B 1 6 ? 16.047 25.438 38.125 1 45.19 6 ASN B O 1
ATOM 4674 N N . LYS B 1 7 ? 16.016 26.391 36.5 1 55.25 7 LYS B N 1
ATOM 4675 C CA . LYS B 1 7 ? 14.641 26.078 36.125 1 55.25 7 LYS B CA 1
ATOM 4676 C C . LYS B 1 7 ? 14.453 24.578 35.938 1 55.25 7 LYS B C 1
ATOM 4678 O O . LYS B 1 7 ? 15.133 23.953 35.125 1 55.25 7 LYS B O 1
ATOM 4683 N N . SER B 1 8 ? 13.875 23.766 36.875 1 77.88 8 SER B N 1
ATOM 4684 C CA . SER B 1 8 ? 13.523 22.359 36.969 1 77.88 8 SER B CA 1
ATOM 4685 C C . SER B 1 8 ? 12.852 21.891 35.656 1 77.88 8 SER B C 1
ATOM 4687 O O . SER B 1 8 ? 12.016 22.594 35.094 1 77.88 8 SER B O 1
ATOM 4689 N N . GLU B 1 9 ? 13.414 20.906 35.031 1 89.19 9 GLU B N 1
ATOM 4690 C CA . GLU B 1 9 ? 12.906 20.281 33.844 1 89.19 9 GLU B CA 1
ATOM 4691 C C . GLU B 1 9 ? 11.445 19.859 34 1 89.19 9 GLU B C 1
ATOM 4693 O O . GLU B 1 9 ? 11.094 19.203 34.969 1 89.19 9 GLU B O 1
ATOM 4698 N N . LEU B 1 10 ? 10.555 20.469 33.219 1 94.12 10 LEU B N 1
ATOM 4699 C CA . LEU B 1 10 ? 9.148 20.078 33.219 1 94.12 10 LEU B CA 1
ATOM 4700 C C . LEU B 1 10 ? 8.984 18.594 32.906 1 94.12 10 LEU B C 1
ATOM 4702 O O . LEU B 1 10 ? 9.844 18 32.281 1 94.12 10 LEU B O 1
ATOM 4706 N N . ILE B 1 11 ? 7.922 18.016 33.375 1 95.75 11 ILE B N 1
ATOM 4707 C CA . ILE B 1 11 ? 7.703 16.578 33.281 1 95.75 11 ILE B CA 1
ATOM 4708 C C . ILE B 1 11 ? 7.695 16.172 31.797 1 95.75 11 ILE B C 1
ATOM 4710 O O . ILE B 1 11 ? 8.32 15.172 31.422 1 95.75 11 ILE B O 1
ATOM 4714 N N . TRP B 1 12 ? 6.926 16.875 30.906 1 96.31 12 TRP B N 1
ATOM 4715 C CA . TRP B 1 12 ? 6.859 16.5 29.5 1 96.31 12 TRP B CA 1
ATOM 4716 C C . TRP B 1 12 ? 8.234 16.594 28.844 1 96.31 12 TRP B C 1
ATOM 4718 O O . TRP B 1 12 ? 8.562 15.797 27.969 1 96.31 12 TRP B O 1
ATOM 4728 N N . GLN B 1 13 ? 9.125 17.531 29.281 1 96.44 13 GLN B N 1
ATOM 4729 C CA . GLN B 1 13 ? 10.477 17.656 28.734 1 96.44 13 GLN B CA 1
ATOM 4730 C C . GLN B 1 13 ? 11.328 16.438 29.109 1 96.44 13 GLN B C 1
ATOM 4732 O O . GLN B 1 13 ? 12.141 15.977 28.297 1 96.44 13 GLN B O 1
ATOM 4737 N N . LYS B 1 14 ? 11.141 16.031 30.359 1 96.25 14 LYS B N 1
ATOM 4738 C CA . LYS B 1 14 ? 11.852 14.844 30.812 1 96.25 14 LYS B CA 1
ATOM 4739 C C . LYS B 1 14 ? 11.453 13.625 29.984 1 96.25 14 LYS B C 1
ATOM 4741 O O . LYS B 1 14 ? 12.312 12.852 29.562 1 96.25 14 LYS B O 1
ATOM 4746 N N . ILE B 1 15 ? 10.141 13.398 29.812 1 96.19 15 ILE B N 1
ATOM 4747 C CA . ILE B 1 15 ? 9.633 12.273 29.031 1 96.19 15 ILE B CA 1
ATOM 4748 C C . ILE B 1 15 ? 10.102 12.383 27.578 1 96.19 15 ILE B C 1
ATOM 4750 O O . ILE B 1 15 ? 10.445 11.383 26.953 1 96.19 15 ILE B O 1
ATOM 4754 N N . LEU B 1 16 ? 10.141 13.602 27.031 1 97 16 LEU B N 1
ATOM 4755 C CA . LEU B 1 16 ? 10.641 13.844 25.688 1 97 16 LEU B CA 1
ATOM 4756 C C . LEU B 1 16 ? 12.07 13.344 25.531 1 97 16 LEU B C 1
ATOM 4758 O O . LEU B 1 16 ? 12.383 12.609 24.594 1 97 16 LEU B O 1
ATOM 4762 N N . ARG B 1 17 ? 12.898 13.695 26.438 1 95.25 17 ARG B N 1
ATOM 4763 C CA . ARG B 1 17 ? 14.32 13.375 26.391 1 95.25 17 ARG B CA 1
ATOM 4764 C C . ARG B 1 17 ? 14.555 11.891 26.641 1 95.25 17 ARG B C 1
ATOM 4766 O O . ARG B 1 17 ? 15.352 11.258 25.953 1 95.25 17 ARG B O 1
ATOM 4773 N N . GLU B 1 18 ? 13.836 11.297 27.578 1 94.81 18 GLU B N 1
ATOM 4774 C CA . GLU B 1 18 ? 14.172 9.969 28.078 1 94.81 18 GLU B CA 1
ATOM 4775 C C . GLU B 1 18 ? 13.406 8.883 27.328 1 94.81 18 GLU B C 1
ATOM 4777 O O . GLU B 1 18 ? 13.859 7.738 27.25 1 94.81 18 GLU B O 1
ATOM 4782 N N . LYS B 1 19 ? 12.211 9.234 26.844 1 95.19 19 LYS B N 1
ATOM 4783 C CA . LYS B 1 19 ? 11.336 8.195 26.312 1 95.19 19 LYS B CA 1
ATOM 4784 C C . LYS B 1 19 ? 11.031 8.43 24.828 1 95.19 19 LYS B C 1
ATOM 4786 O O . LYS B 1 19 ? 10.891 7.484 24.062 1 95.19 19 LYS B O 1
ATOM 4791 N N . VAL B 1 20 ? 10.906 9.695 24.406 1 96.62 20 VAL B N 1
ATOM 4792 C CA . VAL B 1 20 ? 10.484 10 23.031 1 96.62 20 VAL B CA 1
ATOM 4793 C C . VAL B 1 20 ? 11.703 10.039 22.125 1 96.62 20 VAL B C 1
ATOM 4795 O O . VAL B 1 20 ? 11.75 9.328 21.109 1 96.62 20 VAL B O 1
ATOM 4798 N N . HIS B 1 21 ? 12.742 10.789 22.484 1 96.25 21 HIS B N 1
ATOM 4799 C CA . HIS B 1 21 ? 13.914 10.969 21.641 1 96.25 21 HIS B CA 1
ATOM 4800 C C . HIS B 1 21 ? 14.578 9.633 21.312 1 96.25 21 HIS B C 1
ATOM 4802 O O . HIS B 1 21 ? 14.969 9.383 20.172 1 96.25 21 HIS B O 1
ATOM 4808 N N . PRO B 1 22 ? 14.633 8.688 22.297 1 95.25 22 PRO B N 1
ATOM 4809 C CA . PRO B 1 22 ? 15.258 7.398 21.984 1 95.25 22 PRO B CA 1
ATOM 4810 C C . PRO B 1 22 ? 14.477 6.598 20.938 1 95.25 22 PRO B C 1
ATOM 4812 O O . PRO B 1 22 ? 15.008 5.648 20.359 1 95.25 22 PRO B O 1
ATOM 4815 N N . GLY B 1 23 ? 13.234 6.98 20.719 1 96.75 23 GLY B N 1
ATOM 4816 C CA . GLY B 1 23 ? 12.398 6.289 19.75 1 96.75 23 GLY B CA 1
ATOM 4817 C C . GLY B 1 23 ? 12.602 6.785 18.328 1 96.75 23 GLY B C 1
ATOM 4818 O O . GLY B 1 23 ? 11.953 6.293 17.406 1 96.75 23 GLY B O 1
ATOM 4819 N N . PHE B 1 24 ? 13.531 7.723 18.156 1 97.62 24 PHE B N 1
ATOM 4820 C CA . PHE B 1 24 ? 13.766 8.281 16.828 1 97.62 24 PHE B CA 1
ATOM 4821 C C . PHE B 1 24 ? 15.258 8.312 16.5 1 97.62 24 PHE B C 1
ATOM 4823 O O . PHE B 1 24 ? 16.094 8.398 17.406 1 97.62 24 PHE B O 1
ATOM 4830 N N . ILE B 1 25 ? 15.562 8.211 15.211 1 96.19 25 ILE B N 1
ATOM 4831 C CA . ILE B 1 25 ? 16.953 8.375 14.789 1 96.19 25 ILE B CA 1
ATOM 4832 C C . ILE B 1 25 ? 17.391 9.82 14.992 1 96.19 25 ILE B C 1
ATOM 4834 O O . ILE B 1 25 ? 16.562 10.734 14.945 1 96.19 25 ILE B O 1
ATOM 4838 N N . ILE B 1 26 ? 18.641 10 15.211 1 94.69 26 ILE B N 1
ATOM 4839 C CA . ILE B 1 26 ? 19.203 11.336 15.406 1 94.69 26 ILE B CA 1
ATOM 4840 C C . ILE B 1 26 ? 19.266 12.07 14.07 1 94.69 26 ILE B C 1
ATOM 4842 O O . ILE B 1 26 ? 19.531 11.461 13.031 1 94.69 26 ILE B O 1
ATOM 4846 N N . PRO B 1 27 ? 18.938 13.367 14.023 1 95 27 PRO B N 1
ATOM 4847 C CA . PRO B 1 27 ? 18.859 14.109 12.758 1 95 27 PRO B CA 1
ATOM 4848 C C . PRO B 1 27 ? 20.234 14.305 12.109 1 95 27 PRO B C 1
ATOM 4850 O O . PRO B 1 27 ? 20.312 14.555 10.898 1 95 27 PRO B O 1
ATOM 4853 N N . TRP B 1 28 ? 21.344 14.328 12.844 1 95.5 28 TRP B N 1
ATOM 4854 C CA . TRP B 1 28 ? 22.703 14.57 12.352 1 95.5 28 TRP B CA 1
ATOM 4855 C C . TRP B 1 28 ? 23.625 13.43 12.75 1 95.5 28 TRP B C 1
ATOM 4857 O O . TRP B 1 28 ? 23.219 12.492 13.438 1 95.5 28 TRP B O 1
ATOM 4867 N N . LYS B 1 29 ? 24.797 13.469 12.211 1 93.94 29 LYS B N 1
ATOM 4868 C CA . LYS B 1 29 ? 25.766 12.43 12.531 1 93.94 29 LYS B CA 1
ATOM 4869 C C . LYS B 1 29 ? 26.234 12.523 13.984 1 93.94 29 LYS B C 1
ATOM 4871 O O . LYS B 1 29 ? 26.703 13.578 14.414 1 93.94 29 LYS B O 1
ATOM 4876 N N . GLU B 1 30 ? 25.969 11.477 14.625 1 93.44 30 GLU B N 1
ATOM 4877 C CA . GLU B 1 30 ? 26.406 11.305 16.016 1 93.44 30 GLU B CA 1
ATOM 4878 C C . GLU B 1 30 ? 26.656 9.836 16.328 1 93.44 30 GLU B C 1
ATOM 4880 O O . GLU B 1 30 ? 25.703 9.062 16.5 1 93.44 30 GLU B O 1
ATOM 4885 N N . LYS B 1 31 ? 27.797 9.477 16.547 1 92.5 31 LYS B N 1
ATOM 4886 C CA . LYS B 1 31 ? 28.266 8.086 16.578 1 92.5 31 LYS B CA 1
ATOM 4887 C C . LYS B 1 31 ? 27.5 7.273 17.625 1 92.5 31 LYS B C 1
ATO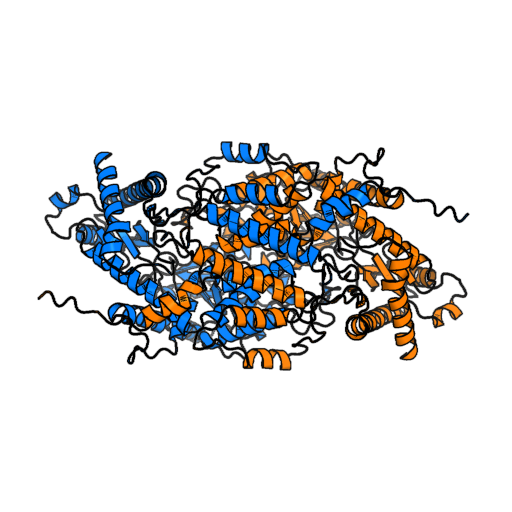M 4889 O O . LYS B 1 31 ? 27.031 6.172 17.344 1 92.5 31 LYS B O 1
ATOM 4894 N N . ASN B 1 32 ? 27.375 7.793 18.859 1 92.56 32 ASN B N 1
ATOM 4895 C CA . ASN B 1 32 ? 26.766 7.035 19.922 1 92.56 32 ASN B CA 1
ATOM 4896 C C . ASN B 1 32 ? 25.297 6.715 19.625 1 92.56 32 ASN B C 1
ATOM 4898 O O . ASN B 1 32 ? 24.844 5.59 19.828 1 92.56 32 ASN B O 1
ATOM 4902 N N . LYS B 1 33 ? 24.547 7.656 19.188 1 92.81 33 LYS B N 1
ATOM 4903 C CA . LYS B 1 33 ? 23.141 7.465 18.875 1 92.81 33 LYS B CA 1
ATOM 4904 C C . LYS B 1 33 ? 22.953 6.551 17.656 1 92.81 33 LYS B C 1
ATOM 4906 O O . LYS B 1 33 ? 21.984 5.793 17.578 1 92.81 33 LYS B O 1
ATOM 4911 N N . GLU B 1 34 ? 23.891 6.613 16.75 1 93.88 34 GLU B N 1
ATOM 4912 C CA . GLU B 1 34 ? 23.875 5.723 15.594 1 93.88 34 GLU B CA 1
ATOM 4913 C C . GLU B 1 34 ? 24.078 4.273 16.016 1 93.88 34 GLU B C 1
ATOM 4915 O O . GLU B 1 34 ? 23.438 3.365 15.477 1 93.88 34 GLU B O 1
ATOM 4920 N N . GLU B 1 35 ? 24.984 4.105 16.953 1 95.31 35 GLU B N 1
ATOM 4921 C CA . GLU B 1 35 ? 25.25 2.764 17.453 1 95.31 35 GLU B CA 1
ATOM 4922 C C . GLU B 1 35 ? 24.047 2.205 18.203 1 95.31 35 GLU B C 1
ATOM 4924 O O . GLU B 1 35 ? 23.781 1.004 18.156 1 95.31 35 GLU B O 1
ATOM 4929 N N . GLU B 1 36 ? 23.359 3.109 18.922 1 94.38 36 GLU B N 1
ATOM 4930 C CA . GLU B 1 36 ? 22.141 2.682 19.625 1 94.38 36 GLU B CA 1
ATOM 4931 C C . GLU B 1 36 ? 21.094 2.166 18.641 1 94.38 36 GLU B C 1
ATOM 4933 O O . GLU B 1 36 ? 20.453 1.145 18.891 1 94.38 36 GLU B O 1
ATOM 4938 N N . PHE B 1 37 ? 20.953 2.889 17.656 1 96.5 37 PHE B N 1
ATOM 4939 C CA . PHE B 1 37 ? 20 2.469 16.625 1 96.5 37 PHE B CA 1
ATOM 4940 C C . PHE B 1 37 ? 20.438 1.151 16 1 96.5 37 PHE B C 1
ATOM 4942 O O . PHE B 1 37 ? 19.625 0.244 15.812 1 96.5 37 PHE B O 1
ATOM 4949 N N . LYS B 1 38 ? 21.656 1.035 15.586 1 97.06 38 LYS B N 1
ATOM 4950 C CA . LYS B 1 38 ? 22.219 -0.195 15.031 1 97.06 38 LYS B CA 1
ATOM 4951 C C . LYS B 1 38 ? 21.969 -1.379 15.961 1 97.06 38 LYS B C 1
ATOM 4953 O O . LYS B 1 38 ? 21.625 -2.473 15.5 1 97.06 38 LYS B O 1
ATOM 4958 N N . ASN B 1 39 ? 22.125 -1.186 17.234 1 96.5 39 ASN B N 1
ATOM 4959 C CA . ASN B 1 39 ? 21.906 -2.244 18.203 1 96.5 39 ASN B CA 1
ATOM 4960 C C . ASN B 1 39 ? 20.453 -2.715 18.203 1 96.5 39 ASN B C 1
ATOM 4962 O O . ASN B 1 39 ? 20.172 -3.91 18.344 1 96.5 39 ASN B O 1
ATOM 4966 N N . VAL B 1 40 ? 19.516 -1.803 18.109 1 96.69 40 VAL B N 1
ATOM 4967 C CA . VAL B 1 40 ? 18.109 -2.158 18.031 1 96.69 40 VAL B CA 1
ATOM 4968 C C . VAL B 1 40 ? 17.859 -3.051 16.812 1 96.69 40 VAL B C 1
ATOM 4970 O O . VAL B 1 40 ? 17.156 -4.059 16.906 1 96.69 40 VAL B O 1
ATOM 4973 N N . ILE B 1 41 ? 18.438 -2.715 15.656 1 97.44 41 ILE B N 1
ATOM 4974 C CA . ILE B 1 41 ? 18.25 -3.463 14.422 1 97.44 41 ILE B CA 1
ATOM 4975 C C . ILE B 1 41 ? 18.891 -4.844 14.547 1 97.44 41 ILE B C 1
ATOM 4977 O O . ILE B 1 41 ? 18.297 -5.852 14.164 1 97.44 41 ILE B O 1
ATOM 4981 N N . ASN B 1 42 ? 20.078 -4.871 15.102 1 97.31 42 ASN B N 1
ATOM 4982 C CA . ASN B 1 42 ? 20.75 -6.148 15.297 1 97.31 42 ASN B CA 1
ATOM 4983 C C . ASN B 1 42 ? 19.984 -7.055 16.25 1 97.31 42 ASN B C 1
ATOM 4985 O O . ASN B 1 42 ? 19.891 -8.266 16.031 1 97.31 42 ASN B O 1
ATOM 4989 N N . ASP B 1 43 ? 19.406 -6.48 17.297 1 96.31 43 ASP B N 1
ATOM 4990 C CA . ASP B 1 43 ? 18.562 -7.238 18.219 1 96.31 43 ASP B CA 1
ATOM 4991 C C . ASP B 1 43 ? 17.328 -7.777 17.5 1 96.31 43 ASP B C 1
ATOM 4993 O O . ASP B 1 43 ? 16.875 -8.891 17.781 1 96.31 43 ASP B O 1
ATOM 4997 N N . THR B 1 44 ? 16.781 -7.004 16.656 1 97.38 44 THR B N 1
ATOM 4998 C CA . THR B 1 44 ? 15.633 -7.43 15.859 1 97.38 44 THR B CA 1
ATOM 4999 C C . THR B 1 44 ? 15.984 -8.641 15.008 1 97.38 44 THR B C 1
ATOM 5001 O O . THR B 1 44 ? 15.242 -9.625 14.977 1 97.38 44 THR B O 1
ATOM 5004 N N . LEU B 1 45 ? 17.156 -8.609 14.32 1 97.62 45 LEU B N 1
ATOM 5005 C CA . LEU B 1 45 ? 17.609 -9.719 13.484 1 97.62 45 LEU B CA 1
ATOM 5006 C C . LEU B 1 45 ? 17.812 -10.977 14.312 1 97.62 45 LEU B C 1
ATOM 5008 O O . LEU B 1 45 ? 17.422 -12.07 13.906 1 97.62 45 LEU B O 1
ATOM 5012 N N . TYR B 1 46 ? 18.438 -10.773 15.453 1 96.06 46 TYR B N 1
ATOM 5013 C CA . TYR B 1 46 ? 18.688 -11.898 16.344 1 96.06 46 TYR B CA 1
ATOM 5014 C C . TYR B 1 46 ? 17.391 -12.555 16.781 1 96.06 46 TYR B C 1
ATOM 5016 O O . TYR B 1 46 ? 17.25 -13.781 16.734 1 96.06 46 TYR B O 1
ATOM 5024 N N . THR B 1 47 ? 16.453 -11.758 17.203 1 95.88 47 THR B N 1
ATOM 5025 C CA . THR B 1 47 ? 15.156 -12.234 17.672 1 95.88 47 THR B CA 1
ATOM 5026 C C . THR B 1 47 ? 14.43 -13.016 16.578 1 95.88 47 THR B C 1
ATOM 5028 O O . THR B 1 47 ? 13.836 -14.062 16.844 1 95.88 47 THR B O 1
ATOM 5031 N N . LEU B 1 48 ? 14.461 -12.602 15.336 1 96.38 48 LEU B N 1
ATOM 5032 C CA . LEU B 1 48 ? 13.789 -13.266 14.227 1 96.38 48 LEU B CA 1
ATOM 5033 C C . LEU B 1 48 ? 14.484 -14.586 13.891 1 96.38 48 LEU B C 1
ATOM 5035 O O . LEU B 1 48 ? 13.82 -15.57 13.555 1 96.38 48 LEU B O 1
ATOM 5039 N N . ASN B 1 49 ? 15.797 -14.555 13.922 1 95.62 49 ASN B N 1
ATOM 5040 C CA . ASN B 1 49 ? 16.547 -15.773 13.617 1 95.62 49 ASN B CA 1
ATOM 5041 C C . ASN B 1 49 ? 16.172 -16.906 14.562 1 95.62 49 ASN B C 1
ATOM 5043 O O . ASN B 1 49 ? 16.188 -18.078 14.172 1 95.62 49 ASN B O 1
ATOM 5047 N N . GLU B 1 50 ? 15.805 -16.578 15.789 1 94.62 50 GLU B N 1
ATOM 5048 C CA . GLU B 1 50 ? 15.469 -17.562 16.797 1 94.62 50 GLU B CA 1
ATOM 5049 C C . GLU B 1 50 ? 14.156 -18.281 16.469 1 94.62 50 GLU B C 1
ATOM 5051 O O . GLU B 1 50 ? 13.859 -19.328 17.016 1 94.62 50 GLU B O 1
ATOM 5056 N N . LEU B 1 51 ? 13.391 -17.75 15.602 1 95.06 51 LEU B N 1
ATOM 5057 C CA . LEU B 1 51 ? 12.109 -18.344 15.242 1 95.06 51 LEU B CA 1
ATOM 5058 C C . LEU B 1 51 ? 12.297 -19.469 14.234 1 95.06 51 LEU B C 1
ATOM 5060 O O . LEU B 1 51 ? 11.383 -20.266 14.023 1 95.06 51 LEU B O 1
ATOM 5064 N N . LYS B 1 52 ? 13.422 -19.516 13.539 1 94.88 52 LYS B N 1
ATOM 5065 C CA . LYS B 1 52 ? 13.695 -20.562 12.555 1 94.88 52 LYS B CA 1
ATOM 5066 C C . LYS B 1 52 ? 14.062 -21.875 13.234 1 94.88 52 LYS B C 1
ATOM 5068 O O . LYS B 1 52 ? 14.609 -21.875 14.336 1 94.88 52 LYS B O 1
ATOM 5073 N N . GLY B 1 53 ? 13.773 -22.938 12.648 1 92.12 53 GLY B N 1
ATOM 5074 C CA . GLY B 1 53 ? 14.227 -24.234 13.117 1 92.12 53 GLY B CA 1
ATOM 5075 C C . GLY B 1 53 ? 15.641 -24.562 12.68 1 92.12 53 GLY B C 1
ATOM 5076 O O . GLY B 1 53 ? 16.281 -23.781 11.977 1 92.12 53 GLY B O 1
ATOM 5077 N N . SER B 1 54 ? 16.109 -25.734 13.125 1 92.94 54 SER B N 1
ATOM 5078 C CA . SER B 1 54 ? 17.391 -26.25 12.664 1 92.94 54 SER B CA 1
ATOM 5079 C C . SER B 1 54 ? 17.25 -26.953 11.32 1 92.94 54 SER B C 1
ATOM 5081 O O . SER B 1 54 ? 16.141 -27.297 10.906 1 92.94 54 SER B O 1
ATOM 5083 N N . LYS B 1 55 ? 18.281 -27.141 10.625 1 92 55 LYS B N 1
ATOM 5084 C CA . LYS B 1 55 ? 18.281 -27.859 9.359 1 92 55 LYS B CA 1
ATOM 5085 C C . LYS B 1 55 ? 17.75 -29.281 9.539 1 92 55 LYS B C 1
ATOM 5087 O O . LYS B 1 55 ? 17.016 -29.797 8.688 1 92 55 LYS B O 1
ATOM 5092 N N . GLU B 1 56 ? 18.062 -29.906 10.625 1 91.75 56 GLU B N 1
ATOM 5093 C CA . GLU B 1 56 ? 17.688 -31.297 10.93 1 91.75 56 GLU B CA 1
ATOM 5094 C C . GLU B 1 56 ? 16.188 -31.422 11.188 1 91.75 56 GLU B C 1
ATOM 5096 O O . GLU B 1 56 ? 15.555 -32.375 10.758 1 91.75 56 GLU B O 1
ATOM 5101 N N . GLU B 1 57 ? 15.688 -30.469 11.852 1 90 57 GLU B N 1
ATOM 5102 C CA . GLU B 1 57 ? 14.258 -30.484 12.156 1 90 57 GLU B CA 1
ATOM 5103 C C . GLU B 1 57 ? 13.422 -30.375 10.883 1 90 57 GLU B C 1
ATOM 5105 O O . GLU B 1 57 ? 12.32 -30.922 10.805 1 90 57 GLU B O 1
ATOM 5110 N N . GLY B 1 58 ? 13.93 -29.625 9.953 1 90.88 58 GLY B N 1
ATOM 5111 C CA . GLY B 1 58 ? 13.266 -29.469 8.664 1 90.88 58 GLY B CA 1
ATOM 5112 C C . GLY B 1 58 ? 11.883 -28.859 8.781 1 90.88 58 GLY B C 1
ATOM 5113 O O . GLY B 1 58 ? 10.984 -29.188 8.008 1 90.88 58 GLY B O 1
ATOM 5114 N N . LYS B 1 59 ? 11.734 -27.984 9.758 1 90.75 59 LYS B N 1
ATOM 5115 C CA . LYS B 1 59 ? 10.453 -27.328 10 1 90.75 59 LYS B CA 1
ATOM 5116 C C . LYS B 1 59 ? 10.156 -26.281 8.93 1 90.75 59 LYS B C 1
ATOM 5118 O O . LYS B 1 59 ? 10.984 -25.406 8.664 1 90.75 59 LYS B O 1
ATOM 5123 N N . SER B 1 60 ? 8.945 -26.391 8.375 1 93.12 60 SER B N 1
ATOM 5124 C CA . SER B 1 60 ? 8.586 -25.5 7.273 1 93.12 60 SER B CA 1
ATOM 5125 C C . SER B 1 60 ? 7.809 -24.281 7.773 1 93.12 60 SER B C 1
ATOM 5127 O O . SER B 1 60 ? 7.211 -23.562 6.977 1 93.12 60 SER B O 1
ATOM 5129 N N . PHE B 1 61 ? 7.676 -24.031 9.086 1 93 61 PHE B N 1
ATOM 5130 C CA . PHE B 1 61 ? 7 -22.875 9.664 1 93 61 PHE B CA 1
ATOM 5131 C C . PHE B 1 61 ? 7.863 -22.234 10.742 1 93 61 PHE B C 1
ATOM 5133 O O . PHE B 1 61 ? 8.875 -22.797 11.156 1 93 61 PHE B O 1
ATOM 5140 N N . LEU B 1 62 ? 7.531 -21.062 11.156 1 94.62 62 LEU B N 1
ATOM 5141 C CA . LEU B 1 62 ? 8.305 -20.281 12.109 1 94.62 62 LEU B CA 1
ATOM 5142 C C . LEU B 1 62 ? 7.773 -20.484 13.531 1 94.62 62 LEU B C 1
ATOM 5144 O O . LEU B 1 62 ? 6.562 -20.578 13.734 1 94.62 62 LEU B O 1
ATOM 5148 N N . GLY B 1 63 ? 8.664 -20.516 14.492 1 93.44 63 GLY B N 1
ATOM 5149 C CA . GLY B 1 63 ? 8.297 -20.531 15.898 1 93.44 63 GLY B CA 1
ATOM 5150 C C . GLY B 1 63 ? 7.445 -21.734 16.281 1 93.44 63 GLY B C 1
ATOM 5151 O O . GLY B 1 63 ? 7.773 -22.859 15.938 1 93.44 63 GLY B O 1
ATOM 5152 N N . LYS B 1 64 ? 6.391 -21.453 17.047 1 90.56 64 LYS B N 1
ATOM 5153 C CA . LYS B 1 64 ? 5.492 -22.5 17.516 1 90.56 64 LYS B CA 1
ATOM 5154 C C . LYS B 1 64 ? 4.309 -22.672 16.578 1 90.56 64 LYS B C 1
ATOM 5156 O O . LYS B 1 64 ? 3.977 -21.766 15.812 1 90.56 64 LYS B O 1
ATOM 5161 N N . SER B 1 65 ? 3.711 -23.875 16.562 1 83.75 65 SER B N 1
ATOM 5162 C CA . SER B 1 65 ? 2.604 -24.203 15.672 1 83.75 65 SER B CA 1
ATOM 5163 C C . SER B 1 65 ? 1.288 -23.625 16.188 1 83.75 65 SER B C 1
ATOM 5165 O O . SER B 1 65 ? 0.218 -23.953 15.664 1 83.75 65 SER B O 1
ATOM 5167 N N . ASN B 1 66 ? 1.274 -22.656 16.953 1 78.5 66 ASN B N 1
ATOM 5168 C CA . ASN B 1 66 ? 0.055 -22.156 17.578 1 78.5 66 ASN B CA 1
ATOM 5169 C C . ASN B 1 66 ? -0.473 -20.906 16.859 1 78.5 66 ASN B C 1
ATOM 5171 O O . ASN B 1 66 ? 0.293 -20 16.547 1 78.5 66 ASN B O 1
ATOM 5175 N N . CYS B 1 67 ? -1.72 -21.062 16.391 1 79.88 67 CYS B N 1
ATOM 5176 C CA . CYS B 1 67 ? -2.465 -19.891 15.945 1 79.88 67 CYS B CA 1
ATOM 5177 C C . CYS B 1 67 ? -3.391 -19.391 17.047 1 79.88 67 CYS B C 1
ATOM 5179 O O . CYS B 1 67 ? -4.121 -20.172 17.656 1 79.88 67 CYS B O 1
ATOM 5181 N N . CYS B 1 68 ? -3.379 -18.109 17.219 1 80.75 68 CYS B N 1
ATOM 5182 C CA . CYS B 1 68 ? -4.082 -17.594 18.391 1 80.75 68 CYS B CA 1
ATOM 5183 C C . CYS B 1 68 ? -5.543 -17.312 18.062 1 80.75 68 CYS B C 1
ATOM 5185 O O . CYS B 1 68 ? -6.336 -17.016 18.953 1 80.75 68 CYS B O 1
ATOM 5187 N N . ILE B 1 69 ? -5.914 -17.328 16.781 1 88.19 69 ILE B N 1
ATOM 5188 C CA . ILE B 1 69 ? -7.312 -17.094 16.438 1 88.19 69 ILE B CA 1
ATOM 5189 C C . ILE B 1 69 ? -7.82 -18.219 15.531 1 88.19 69 ILE B C 1
ATOM 5191 O O . ILE B 1 69 ? -7.223 -18.5 14.492 1 88.19 69 ILE B O 1
ATOM 5195 N N . SER B 1 70 ? -8.93 -18.859 15.891 1 86.31 70 SER B N 1
ATOM 5196 C CA . SER B 1 70 ? -9.492 -19.953 15.102 1 86.31 70 SER B CA 1
ATOM 5197 C C . SER B 1 70 ? -10.992 -19.766 14.898 1 86.31 70 SER B C 1
ATOM 5199 O O . SER B 1 70 ? -11.617 -20.469 14.102 1 86.31 70 SER B O 1
ATOM 5201 N N . ASN B 1 71 ? -11.555 -18.844 15.672 1 88.38 71 ASN B N 1
ATOM 5202 C CA . ASN B 1 71 ? -12.984 -18.562 15.57 1 88.38 71 ASN B CA 1
ATOM 5203 C C . ASN B 1 71 ? -13.305 -17.156 16.078 1 88.38 71 ASN B C 1
ATOM 5205 O O . ASN B 1 71 ? -12.406 -16.438 16.531 1 88.38 71 ASN B O 1
ATOM 5209 N N . TYR B 1 72 ? -14.516 -16.844 16.016 1 89.06 72 TYR B N 1
ATOM 5210 C CA . TYR B 1 72 ? -14.961 -15.5 16.375 1 89.06 72 TYR B CA 1
ATOM 5211 C C . TYR B 1 72 ? -14.758 -15.234 17.859 1 89.06 72 TYR B C 1
ATOM 5213 O O . TYR B 1 72 ? -14.469 -14.109 18.266 1 89.06 72 TYR B O 1
ATOM 5221 N N . ARG B 1 73 ? -14.945 -16.188 18.703 1 91.81 73 ARG B N 1
ATOM 5222 C CA . ARG B 1 73 ? -14.75 -16.031 20.141 1 91.81 73 ARG B CA 1
ATOM 5223 C C . ARG B 1 73 ? -13.312 -15.633 20.453 1 91.81 73 ARG B C 1
ATOM 5225 O O . ARG B 1 73 ? -13.078 -14.766 21.297 1 91.81 73 ARG B O 1
ATOM 5232 N N . GLU B 1 74 ? -12.406 -16.297 19.797 1 92.62 74 GLU B N 1
ATOM 5233 C CA . GLU B 1 74 ? -11 -15.992 20 1 92.62 74 GLU B CA 1
ATOM 5234 C C . GLU B 1 74 ? -10.641 -14.617 19.453 1 92.62 74 GLU B C 1
ATOM 5236 O O . GLU B 1 74 ? -9.797 -13.914 20 1 92.62 74 GLU B O 1
ATOM 5241 N N . ILE B 1 75 ? -11.25 -14.281 18.375 1 93.25 75 ILE B N 1
ATOM 5242 C CA . ILE B 1 75 ? -11.07 -12.938 17.828 1 93.25 75 ILE B CA 1
ATOM 5243 C C . ILE B 1 75 ? -11.531 -11.906 18.844 1 93.25 75 ILE B C 1
ATOM 5245 O O . ILE B 1 75 ? -10.836 -10.914 19.094 1 93.25 75 ILE B O 1
ATOM 5249 N N . ASN B 1 76 ? -12.672 -12.102 19.453 1 94.88 76 ASN B N 1
ATOM 5250 C CA . ASN B 1 76 ? -13.188 -11.195 20.484 1 94.88 76 ASN B CA 1
ATOM 5251 C C . ASN B 1 76 ? -12.266 -11.141 21.688 1 94.88 76 ASN B C 1
ATOM 5253 O O . ASN B 1 76 ? -12.141 -10.094 22.328 1 94.88 76 ASN B O 1
ATOM 5257 N N . LYS B 1 77 ? -11.719 -12.297 22.016 1 95.69 77 LYS B N 1
ATOM 5258 C CA . LYS B 1 77 ? -10.75 -12.32 23.109 1 95.69 77 LYS B CA 1
ATOM 5259 C C . LYS B 1 77 ? -9.547 -11.445 22.797 1 95.69 77 LYS B C 1
ATOM 5261 O O . LYS B 1 77 ? -9.055 -10.711 23.656 1 95.69 77 LYS B O 1
ATOM 5266 N N . VAL B 1 78 ? -9.047 -11.57 21.562 1 95.56 78 VAL B N 1
ATOM 5267 C CA . VAL B 1 78 ? -7.941 -10.734 21.109 1 95.56 78 VAL B CA 1
ATOM 5268 C C . VAL B 1 78 ? -8.328 -9.258 21.234 1 95.56 78 VAL B C 1
ATOM 5270 O O . VAL B 1 78 ? -7.551 -8.445 21.75 1 95.56 78 VAL B O 1
ATOM 5273 N N . LYS B 1 79 ? -9.523 -8.898 20.781 1 96.75 79 LYS B N 1
ATOM 5274 C CA . LYS B 1 79 ? -10.008 -7.523 20.875 1 96.75 79 LYS B CA 1
ATOM 5275 C C . LYS B 1 79 ? -10.062 -7.047 22.312 1 96.75 79 LYS B C 1
ATOM 5277 O O . LYS B 1 79 ? -9.641 -5.93 22.625 1 96.75 79 LYS B O 1
ATOM 5282 N N . ARG B 1 80 ? -10.586 -7.859 23.172 1 96.5 80 ARG B N 1
ATOM 5283 C CA . ARG B 1 80 ? -10.758 -7.52 24.594 1 96.5 80 ARG B CA 1
ATOM 5284 C C . ARG B 1 80 ? -9.414 -7.242 25.25 1 96.5 80 ARG B C 1
ATOM 5286 O O . ARG B 1 80 ? -9.281 -6.297 26.031 1 96.5 80 ARG B O 1
ATOM 5293 N N . ASN B 1 81 ? -8.422 -8.023 24.922 1 95.88 81 ASN B N 1
ATOM 5294 C CA . ASN B 1 81 ? -7.125 -7.949 25.578 1 95.88 81 ASN B CA 1
ATOM 5295 C C . ASN B 1 81 ? -6.27 -6.824 25.016 1 95.88 81 ASN B C 1
ATOM 5297 O O . ASN B 1 81 ? -5.277 -6.418 25.625 1 95.88 81 ASN B O 1
ATOM 5301 N N . ALA B 1 82 ? -6.609 -6.352 23.859 1 96.06 82 ALA B N 1
ATOM 5302 C CA . ALA B 1 82 ? -5.82 -5.332 23.172 1 96.06 82 ALA B CA 1
ATOM 5303 C C . ALA B 1 82 ? -5.891 -3.998 23.906 1 96.06 82 ALA B C 1
ATOM 5305 O O . ALA B 1 82 ? -6.98 -3.506 24.203 1 96.06 82 ALA B O 1
ATOM 5306 N N . ASN B 1 83 ? -4.691 -3.396 24.172 1 95.31 83 ASN B N 1
ATOM 5307 C CA . ASN B 1 83 ? -4.652 -2.109 24.859 1 95.31 83 ASN B CA 1
ATOM 5308 C C . ASN B 1 83 ? -3.371 -1.344 24.547 1 95.31 83 ASN B C 1
ATOM 5310 O O . ASN B 1 83 ? -2.33 -1.948 24.297 1 95.31 83 ASN B O 1
ATOM 5314 N N . ILE B 1 84 ? -3.494 -0.066 24.516 1 96.44 84 ILE B N 1
ATOM 5315 C CA . ILE B 1 84 ? -2.324 0.806 24.5 1 96.44 84 ILE B CA 1
ATOM 5316 C C . ILE B 1 84 ? -1.87 1.081 25.938 1 96.44 84 ILE B C 1
ATOM 5318 O O . ILE B 1 84 ? -2.682 1.438 26.797 1 96.44 84 ILE B O 1
ATOM 5322 N N . PRO B 1 85 ? -0.628 0.903 26.219 1 96.06 85 PRO B N 1
ATOM 5323 C CA . PRO B 1 85 ? -0.181 1.155 27.594 1 96.06 85 PRO B CA 1
ATOM 5324 C C . PRO B 1 85 ? -0.185 2.639 27.953 1 96.06 85 PRO B C 1
ATOM 5326 O O . PRO B 1 85 ? -0.078 3.492 27.062 1 96.06 85 PRO B O 1
ATOM 5329 N N . GLU B 1 86 ? -0.28 2.926 29.203 1 96.06 86 GLU B N 1
ATOM 5330 C CA . GLU B 1 86 ? -0.22 4.305 29.672 1 96.06 86 GLU B CA 1
ATOM 5331 C C . GLU B 1 86 ? 1.184 4.883 29.516 1 96.06 86 GLU B C 1
ATOM 5333 O O . GLU B 1 86 ? 1.345 6.043 29.125 1 96.06 86 GLU B O 1
ATOM 5338 N N . LYS B 1 87 ? 2.113 4.023 29.891 1 94.56 87 LYS B N 1
ATOM 5339 C CA . LYS B 1 87 ? 3.502 4.473 29.859 1 94.56 87 LYS B CA 1
ATOM 5340 C C . LYS B 1 87 ? 4.266 3.844 28.703 1 94.56 87 LYS B C 1
ATOM 5342 O O . LYS B 1 87 ? 3.885 2.779 28.203 1 94.56 87 LYS B O 1
ATOM 5347 N N . SER B 1 88 ? 5.352 4.469 28.297 1 92.12 88 SER B N 1
ATOM 5348 C CA . SER B 1 88 ? 6.223 3.936 27.266 1 92.12 88 SER B CA 1
ATOM 5349 C C . SER B 1 88 ? 6.93 2.668 27.719 1 92.12 88 SER B C 1
ATOM 5351 O O . SER B 1 88 ? 7.109 2.455 28.922 1 92.12 88 SER B O 1
ATOM 5353 N N . SER B 1 89 ? 7.262 1.828 26.781 1 92.38 89 SER B N 1
ATOM 5354 C CA . SER B 1 89 ? 7.996 0.594 27.031 1 92.38 89 SER B CA 1
ATOM 5355 C C . SER B 1 89 ? 9.383 0.627 26.391 1 92.38 89 SER B C 1
ATOM 5357 O O . SER B 1 89 ? 9.742 1.609 25.75 1 92.38 89 SER B O 1
ATOM 5359 N N . SER B 1 90 ? 10.188 -0.4 26.688 1 94.06 90 SER B N 1
ATOM 5360 C CA . SER B 1 90 ? 11.484 -0.481 26.016 1 94.06 90 SER B CA 1
ATOM 5361 C C . SER B 1 90 ? 11.344 -1.064 24.609 1 94.06 90 SER B C 1
ATOM 5363 O O . SER B 1 90 ? 10.5 -1.932 24.375 1 94.06 90 SER B O 1
ATOM 5365 N N . ILE B 1 91 ? 12.148 -0.605 23.719 1 95.38 91 ILE B N 1
ATOM 5366 C CA . ILE B 1 91 ? 12.102 -1.058 22.328 1 95.38 91 ILE B CA 1
ATOM 5367 C C . ILE B 1 91 ? 12.391 -2.555 22.266 1 95.38 91 ILE B C 1
ATOM 5369 O O . ILE B 1 91 ? 11.797 -3.275 21.453 1 95.38 91 ILE B O 1
ATOM 5373 N N . GLU B 1 92 ? 13.297 -3.023 23.109 1 94.56 92 GLU B N 1
ATOM 5374 C CA . GLU B 1 92 ? 13.656 -4.438 23.141 1 94.56 92 GLU B CA 1
ATOM 5375 C C . GLU B 1 92 ? 12.453 -5.305 23.5 1 94.56 92 GLU B C 1
ATOM 5377 O O . GLU B 1 92 ? 12.219 -6.336 22.859 1 94.56 92 GLU B O 1
ATOM 5382 N N . GLU B 1 93 ? 11.734 -4.863 24.469 1 95.88 93 GLU B N 1
ATOM 5383 C CA . GLU B 1 93 ? 10.547 -5.609 24.875 1 95.88 93 GLU B CA 1
ATOM 5384 C C . GLU B 1 93 ? 9.484 -5.609 23.781 1 95.88 93 GLU B C 1
ATOM 5386 O O . GLU B 1 93 ? 8.812 -6.617 23.562 1 95.88 93 GLU B O 1
ATOM 5391 N N . VAL B 1 94 ? 9.336 -4.496 23.188 1 97.44 94 VAL B N 1
ATOM 5392 C CA . VAL B 1 94 ? 8.352 -4.359 22.125 1 97.44 94 VAL B CA 1
ATOM 5393 C C . VAL B 1 94 ? 8.695 -5.305 20.984 1 97.44 94 VAL B C 1
ATOM 5395 O O . VAL B 1 94 ? 7.832 -6.02 20.469 1 97.44 94 VAL B O 1
ATOM 5398 N N . ILE B 1 95 ? 9.977 -5.359 20.547 1 96.75 95 ILE B N 1
ATOM 5399 C CA . ILE B 1 95 ? 10.453 -6.203 19.453 1 96.75 95 ILE B CA 1
ATOM 5400 C C . ILE B 1 95 ? 10.258 -7.672 19.812 1 96.75 95 ILE B C 1
ATOM 5402 O O . ILE B 1 95 ? 9.766 -8.461 19 1 96.75 95 ILE B O 1
ATOM 5406 N N . LYS B 1 96 ? 10.594 -8.008 21 1 96.44 96 LYS B N 1
ATOM 5407 C CA . LYS B 1 96 ? 10.43 -9.383 21.469 1 96.44 96 LYS B CA 1
ATOM 5408 C C . LYS B 1 96 ? 8.961 -9.805 21.438 1 96.44 96 LYS B C 1
ATOM 5410 O O . LYS B 1 96 ? 8.633 -10.906 21 1 96.44 96 LYS B O 1
ATOM 5415 N N . SER B 1 97 ? 8.156 -8.938 21.922 1 96.5 97 SER B N 1
ATOM 5416 C CA . SER B 1 97 ? 6.723 -9.234 21.922 1 96.5 97 SER B CA 1
ATOM 5417 C C . SER B 1 97 ? 6.176 -9.352 20.5 1 96.5 97 SER B C 1
ATOM 5419 O O . SER B 1 97 ? 5.383 -10.242 20.219 1 96.5 97 SER B O 1
ATOM 5421 N N . ALA B 1 98 ? 6.582 -8.461 19.625 1 97.25 98 ALA B N 1
ATOM 5422 C CA . ALA B 1 98 ? 6.121 -8.461 18.234 1 97.25 98 ALA B CA 1
ATOM 5423 C C . ALA B 1 98 ? 6.547 -9.742 17.516 1 97.25 98 ALA B C 1
ATOM 5425 O O . ALA B 1 98 ? 5.801 -10.281 16.703 1 97.25 98 ALA B O 1
ATOM 5426 N N . SER B 1 99 ? 7.75 -10.234 17.781 1 96.75 99 SER B N 1
ATOM 5427 C CA . SER B 1 99 ? 8.297 -11.398 17.094 1 96.75 99 SER B CA 1
ATOM 5428 C C . SER B 1 99 ? 7.441 -12.641 17.312 1 96.75 99 SER B C 1
ATOM 5430 O O . SER B 1 99 ? 7.387 -13.531 16.469 1 96.75 99 SER B O 1
ATOM 5432 N N . LYS B 1 100 ? 6.719 -12.68 18.422 1 94.12 100 LYS B N 1
ATOM 5433 C CA . LYS B 1 100 ? 5.918 -13.844 18.781 1 94.12 100 LYS B CA 1
ATOM 5434 C C . LYS B 1 100 ? 4.727 -14.008 17.844 1 94.12 100 LYS B C 1
ATOM 5436 O O . LYS B 1 100 ? 4.176 -15.102 17.719 1 94.12 100 LYS B O 1
ATOM 5441 N N . TYR B 1 101 ? 4.402 -12.992 17.203 1 95.75 101 TYR B N 1
ATOM 5442 C CA . TYR B 1 101 ? 3.236 -13.055 16.328 1 95.75 101 TYR B CA 1
ATOM 5443 C C . TYR B 1 101 ? 3.562 -13.781 15.031 1 95.75 101 TYR B C 1
ATOM 5445 O O . TYR B 1 101 ? 2.662 -14.141 14.266 1 95.75 101 TYR B O 1
ATOM 5453 N N . PHE B 1 102 ? 4.84 -14.117 14.75 1 95.81 102 PHE B N 1
ATOM 5454 C CA . PHE B 1 102 ? 5.223 -14.875 13.562 1 95.81 102 PHE B CA 1
ATOM 5455 C C . PHE B 1 102 ? 5.031 -16.375 13.789 1 95.81 102 PHE B C 1
ATOM 5457 O O . PHE B 1 102 ? 5.152 -17.172 12.852 1 95.81 102 PHE B O 1
ATOM 5464 N N . ASP B 1 103 ? 4.684 -16.75 15.062 1 93.31 103 ASP B N 1
ATOM 5465 C CA . ASP B 1 103 ? 4.461 -18.156 15.352 1 93.31 103 ASP B CA 1
ATOM 5466 C C . ASP B 1 103 ? 3.42 -18.766 14.406 1 93.31 103 ASP B C 1
ATOM 5468 O O . ASP B 1 103 ? 2.338 -18.188 14.227 1 93.31 103 ASP B O 1
ATOM 5472 N N . GLY B 1 104 ? 3.787 -19.891 13.82 1 90.12 104 GLY B N 1
ATOM 5473 C CA . GLY B 1 104 ? 2.854 -20.641 12.984 1 90.12 104 GLY B CA 1
ATOM 5474 C C . GLY B 1 104 ? 2.869 -20.203 11.531 1 90.12 104 GLY B C 1
ATOM 5475 O O . GLY B 1 104 ? 2.268 -20.844 10.68 1 90.12 104 GLY B O 1
ATOM 5476 N N . MET B 1 105 ? 3.559 -19.172 11.242 1 93.06 105 MET B N 1
ATOM 5477 C CA . MET B 1 105 ? 3.65 -18.703 9.859 1 93.06 105 MET B CA 1
ATOM 5478 C C . MET B 1 105 ? 4.578 -19.594 9.047 1 93.06 105 MET B C 1
ATOM 5480 O O . MET B 1 105 ? 5.582 -20.094 9.562 1 93.06 105 MET B O 1
ATOM 5484 N N . PHE B 1 106 ? 4.277 -19.734 7.797 1 93.5 106 PHE B N 1
ATOM 5485 C CA . PHE B 1 106 ? 5.152 -20.5 6.906 1 93.5 106 PHE B CA 1
ATOM 5486 C C . PHE B 1 106 ? 6.516 -19.828 6.789 1 93.5 106 PHE B C 1
ATOM 5488 O O . PHE B 1 106 ? 6.605 -18.609 6.715 1 93.5 106 PHE B O 1
ATOM 5495 N N . ASN B 1 107 ? 7.551 -20.594 6.898 1 95.25 107 ASN B N 1
ATOM 5496 C CA . ASN B 1 107 ? 8.883 -20.141 6.512 1 95.25 107 ASN B CA 1
ATOM 5497 C C . ASN B 1 107 ? 9.062 -20.172 4.996 1 95.25 107 ASN B C 1
ATOM 5499 O O . ASN B 1 107 ? 9.492 -21.188 4.438 1 95.25 107 ASN B O 1
ATOM 5503 N N . TRP B 1 108 ? 8.852 -19.078 4.332 1 96.25 108 TRP B N 1
ATOM 5504 C CA . TRP B 1 108 ? 8.781 -19.016 2.879 1 96.25 108 TRP B CA 1
ATOM 5505 C C . TRP B 1 108 ? 10.102 -19.438 2.246 1 96.25 108 TRP B C 1
ATOM 5507 O O . TRP B 1 108 ? 10.141 -19.859 1.084 1 96.25 108 TRP B O 1
ATOM 5517 N N . VAL B 1 109 ? 11.203 -19.281 2.947 1 96.56 109 VAL B N 1
ATOM 5518 C CA . VAL B 1 109 ? 12.516 -19.578 2.365 1 96.56 109 VAL B CA 1
ATOM 5519 C C . VAL B 1 109 ? 12.781 -21.078 2.4 1 96.56 109 VAL B C 1
ATOM 5521 O O . VAL B 1 109 ? 13.625 -21.578 1.655 1 96.56 109 VAL B O 1
ATOM 5524 N N . HIS B 1 110 ? 12.117 -21.812 3.25 1 95.94 110 HIS B N 1
ATOM 5525 C CA . HIS B 1 110 ? 12.328 -23.25 3.391 1 95.94 110 HIS B CA 1
ATOM 5526 C C . HIS B 1 110 ? 11.836 -24 2.158 1 95.94 110 HIS B C 1
ATOM 5528 O O . HIS B 1 110 ? 10.742 -23.734 1.655 1 95.94 110 HIS B O 1
ATOM 5534 N N . PRO B 1 111 ? 12.531 -24.969 1.627 1 95.44 111 PRO B N 1
ATOM 5535 C CA . PRO B 1 111 ? 12.164 -25.672 0.396 1 95.44 111 PRO B CA 1
ATOM 5536 C C . PRO B 1 111 ? 10.914 -26.531 0.559 1 95.44 111 PRO B C 1
ATOM 5538 O O . PRO B 1 111 ? 10.289 -26.922 -0.435 1 95.44 111 PRO B O 1
ATOM 5541 N N . LYS B 1 112 ? 10.5 -26.812 1.76 1 95.56 112 LYS B N 1
ATOM 5542 C CA . LYS B 1 112 ? 9.281 -27.594 1.994 1 95.56 112 LYS B CA 1
ATOM 5543 C C . LYS B 1 112 ? 8.039 -26.703 1.91 1 95.56 112 LYS B C 1
ATOM 5545 O O . LYS B 1 112 ? 6.918 -27.203 1.903 1 95.56 112 LYS B O 1
ATOM 5550 N N . SER B 1 113 ? 8.281 -25.406 1.88 1 95.19 113 SER B N 1
ATOM 5551 C CA . SER B 1 113 ? 7.156 -24.484 1.744 1 95.19 113 SER B CA 1
ATOM 5552 C C . SER B 1 113 ? 6.809 -24.25 0.279 1 95.19 113 SER B C 1
ATOM 5554 O O . SER B 1 113 ? 7.449 -23.438 -0.394 1 95.19 113 SER B O 1
ATOM 5556 N N . MET B 1 114 ? 5.793 -24.906 -0.184 1 96.19 114 MET B N 1
ATOM 5557 C CA . MET B 1 114 ? 5.359 -24.812 -1.575 1 96.19 114 MET B CA 1
ATOM 5558 C C . MET B 1 114 ? 3.861 -24.531 -1.66 1 96.19 114 MET B C 1
ATOM 5560 O O . MET B 1 114 ? 3.135 -25.219 -2.379 1 96.19 114 MET B O 1
ATOM 5564 N N . VAL B 1 115 ? 3.424 -23.531 -1.046 1 93.62 115 VAL B N 1
ATOM 5565 C CA . VAL B 1 115 ? 2.002 -23.312 -0.791 1 93.62 115 VAL B CA 1
ATOM 5566 C C . VAL B 1 115 ? 1.371 -22.578 -1.973 1 93.62 115 VAL B C 1
ATOM 5568 O O . VAL B 1 115 ? 0.25 -22.891 -2.379 1 93.62 115 VAL B O 1
ATOM 5571 N N . ASN B 1 116 ? 1.976 -21.531 -2.408 1 93.31 116 ASN B N 1
ATOM 5572 C CA . ASN B 1 116 ? 1.471 -20.672 -3.469 1 93.31 116 ASN B CA 1
ATOM 5573 C C . ASN B 1 116 ? 2.584 -19.812 -4.074 1 93.31 116 ASN B C 1
ATOM 5575 O O . ASN B 1 116 ? 3.764 -20.062 -3.824 1 93.31 116 ASN B O 1
ATOM 5579 N N . VAL B 1 117 ? 2.162 -18.906 -4.961 1 93.88 117 VAL B N 1
ATOM 5580 C CA . VAL B 1 117 ? 3.123 -17.969 -5.52 1 93.88 117 VAL B CA 1
ATOM 5581 C C . VAL B 1 117 ? 3.482 -16.906 -4.473 1 93.88 117 VAL B C 1
ATOM 5583 O O . VAL B 1 117 ? 3.141 -15.734 -4.625 1 93.88 117 VAL B O 1
ATOM 5586 N N . ALA B 1 118 ? 4.125 -17.359 -3.457 1 92.5 118 ALA B N 1
ATOM 5587 C CA . ALA B 1 118 ? 4.566 -16.562 -2.32 1 92.5 118 ALA B CA 1
ATOM 5588 C C . ALA B 1 118 ? 6.039 -16.812 -2.012 1 92.5 118 ALA B C 1
ATOM 5590 O O . ALA B 1 118 ? 6.367 -17.625 -1.149 1 92.5 118 ALA B O 1
ATOM 5591 N N . PRO B 1 119 ? 6.891 -16.109 -2.662 1 95.38 119 PRO B N 1
ATOM 5592 C CA . PRO B 1 119 ? 8.328 -16.297 -2.469 1 95.38 119 PRO B CA 1
ATOM 5593 C C . PRO B 1 119 ? 8.852 -15.594 -1.219 1 95.38 119 PRO B C 1
ATOM 5595 O O . PRO B 1 119 ? 8.18 -14.719 -0.671 1 95.38 119 PRO B O 1
ATOM 5598 N N . PRO B 1 120 ? 10.031 -16.078 -0.757 1 97.31 120 PRO B N 1
ATOM 5599 C CA . PRO B 1 120 ? 10.734 -15.227 0.204 1 97.31 120 PRO B CA 1
ATOM 5600 C C . PRO B 1 120 ? 11.234 -13.922 -0.419 1 97.31 120 PRO B C 1
ATOM 5602 O O . PRO B 1 120 ? 11.477 -13.867 -1.627 1 97.31 120 PRO B O 1
ATOM 5605 N N . ALA B 1 121 ? 11.328 -12.93 0.372 1 98 121 ALA B N 1
ATOM 5606 C CA . ALA B 1 121 ? 11.953 -11.688 -0.078 1 98 121 ALA B CA 1
ATOM 5607 C C . ALA B 1 121 ? 13.469 -11.82 -0.134 1 98 121 ALA B C 1
ATOM 5609 O O . ALA B 1 121 ? 14.078 -12.445 0.744 1 98 121 ALA B O 1
ATOM 5610 N N . ALA B 1 122 ? 14.039 -11.227 -1.145 1 98.5 122 ALA B N 1
ATOM 5611 C CA . ALA B 1 122 ? 15.492 -11.227 -1.268 1 98.5 122 ALA B CA 1
ATOM 5612 C C . ALA B 1 122 ? 16.125 -10.156 -0.384 1 98.5 122 ALA B C 1
ATOM 5614 O O . ALA B 1 122 ? 15.508 -9.117 -0.118 1 98.5 122 ALA B O 1
ATOM 5615 N N . ILE B 1 123 ? 17.359 -10.391 0.025 1 98.25 123 ILE B N 1
ATOM 5616 C CA . ILE B 1 123 ? 18.094 -9.531 0.947 1 98.25 123 ILE B CA 1
ATOM 5617 C C . ILE B 1 123 ? 18.234 -8.133 0.355 1 98.25 123 ILE B C 1
ATOM 5619 O O . ILE B 1 123 ? 18.016 -7.137 1.049 1 98.25 123 ILE B O 1
ATOM 5623 N N . PRO B 1 124 ? 18.578 -7.957 -0.988 1 98 124 PRO B N 1
ATOM 5624 C CA . PRO B 1 124 ? 18.672 -6.598 -1.523 1 98 124 PRO B CA 1
ATOM 5625 C C . PRO B 1 124 ? 17.359 -5.824 -1.402 1 98 124 PRO B C 1
ATOM 5627 O O . PRO B 1 124 ? 17.375 -4.629 -1.101 1 98 124 PRO B O 1
ATOM 5630 N N . SER B 1 125 ? 16.266 -6.484 -1.679 1 98.31 125 SER B N 1
ATOM 5631 C CA . SER B 1 125 ? 14.984 -5.812 -1.56 1 98.31 125 SER B CA 1
ATOM 5632 C C . SER B 1 125 ? 14.648 -5.504 -0.104 1 98.31 125 SER B C 1
ATOM 5634 O O . SER B 1 125 ? 14.016 -4.488 0.192 1 98.31 125 SER B O 1
ATOM 5636 N N . ILE B 1 126 ? 14.992 -6.402 0.857 1 98.44 126 ILE B N 1
ATOM 5637 C CA . ILE B 1 126 ? 14.828 -6.137 2.283 1 98.44 126 ILE B CA 1
ATOM 5638 C C . ILE B 1 126 ? 15.609 -4.883 2.668 1 98.44 126 ILE B C 1
ATOM 5640 O O . ILE B 1 126 ? 15.086 -4.012 3.367 1 98.44 126 ILE B O 1
ATOM 5644 N N . ALA B 1 127 ? 16.844 -4.785 2.201 1 98.31 127 ALA B N 1
ATOM 5645 C CA . ALA B 1 127 ? 17.656 -3.6 2.451 1 98.31 127 ALA B CA 1
ATOM 5646 C C . ALA B 1 127 ? 17.016 -2.354 1.857 1 98.31 127 ALA B C 1
ATOM 5648 O O . ALA B 1 127 ? 16.984 -1.295 2.49 1 98.31 127 ALA B O 1
ATOM 5649 N N . GLY B 1 128 ? 16.562 -2.471 0.592 1 98.38 128 GLY B N 1
ATOM 5650 C CA . GLY B 1 128 ? 15.852 -1.361 -0.023 1 98.38 128 GLY B CA 1
ATOM 5651 C C . GLY B 1 128 ? 14.648 -0.904 0.78 1 98.38 128 GLY B C 1
ATOM 5652 O O . GLY B 1 128 ? 14.438 0.297 0.961 1 98.38 128 GLY B O 1
ATOM 5653 N N . SER B 1 129 ? 13.859 -1.857 1.231 1 98.06 129 SER B N 1
ATOM 5654 C CA . SER B 1 129 ? 12.695 -1.553 2.062 1 98.06 129 SER B CA 1
ATOM 5655 C C . SER B 1 129 ? 13.109 -0.853 3.354 1 98.06 129 SER B C 1
ATOM 5657 O O . SER B 1 129 ? 12.43 0.075 3.805 1 98.06 129 SER B O 1
ATOM 5659 N N . LEU B 1 130 ? 14.148 -1.317 4 1 98.31 130 LEU B N 1
ATOM 5660 C CA . LEU B 1 130 ? 14.672 -0.709 5.219 1 98.31 130 LEU B CA 1
ATOM 5661 C C . LEU B 1 130 ? 15.078 0.738 4.973 1 98.31 130 LEU B C 1
ATOM 5663 O O . LEU B 1 130 ? 14.773 1.621 5.781 1 98.31 130 LEU B O 1
ATOM 5667 N N . MET B 1 131 ? 15.773 1.02 3.85 1 98.25 131 MET B N 1
ATOM 5668 C CA . MET B 1 131 ? 16.156 2.383 3.498 1 98.25 131 MET B CA 1
ATOM 5669 C C . MET B 1 131 ? 14.93 3.285 3.395 1 98.25 131 MET B C 1
ATOM 5671 O O . MET B 1 131 ? 14.938 4.406 3.906 1 98.25 131 MET B O 1
ATOM 5675 N N . GLY B 1 132 ? 13.922 2.752 2.701 1 97.88 132 GLY B N 1
ATOM 5676 C CA . GLY B 1 132 ? 12.672 3.49 2.574 1 97.88 132 GLY B CA 1
ATOM 5677 C C . GLY B 1 132 ? 12.023 3.795 3.908 1 97.88 132 GLY B C 1
ATOM 5678 O O . GLY B 1 132 ? 11.477 4.883 4.105 1 97.88 132 GLY B O 1
ATOM 5679 N N . ALA B 1 133 ? 12.055 2.846 4.844 1 97.81 133 ALA B N 1
ATOM 5680 C CA . ALA B 1 133 ? 11.438 3.027 6.156 1 97.81 133 ALA B CA 1
ATOM 5681 C C . ALA B 1 133 ? 12.195 4.074 6.969 1 97.81 133 ALA B C 1
ATOM 5683 O O . ALA B 1 133 ? 11.586 4.863 7.699 1 97.81 133 ALA B O 1
ATOM 5684 N N . ILE B 1 134 ? 13.469 4.117 6.855 1 97.81 134 ILE B N 1
ATOM 5685 C CA . ILE B 1 134 ? 14.328 4.965 7.68 1 97.81 134 ILE B CA 1
ATOM 5686 C C . ILE B 1 134 ? 14.156 6.426 7.27 1 97.81 134 ILE B C 1
ATOM 5688 O O . ILE B 1 134 ? 13.914 7.289 8.109 1 97.81 134 ILE B O 1
ATOM 5692 N N . PHE B 1 135 ? 14.195 6.715 5.922 1 97 135 PHE B N 1
ATOM 5693 C CA . PHE B 1 135 ? 14.188 8.102 5.48 1 97 135 PHE B CA 1
ATOM 5694 C C . PHE B 1 135 ? 12.797 8.5 4.988 1 97 135 PHE B C 1
ATOM 5696 O O . PHE B 1 135 ? 12.539 9.68 4.734 1 97 135 PHE B O 1
ATOM 5703 N N . ASN B 1 136 ? 11.961 7.605 4.809 1 97.06 136 ASN B N 1
ATOM 5704 C CA . ASN B 1 136 ? 10.516 7.785 4.703 1 97.06 136 ASN B CA 1
ATOM 5705 C C . ASN B 1 136 ? 10.148 8.68 3.521 1 97.06 136 ASN B C 1
ATOM 5707 O O . ASN B 1 136 ? 9.398 9.641 3.678 1 97.06 136 ASN B O 1
ATOM 5711 N N . PRO B 1 137 ? 10.656 8.406 2.305 1 96.38 137 PRO B N 1
ATOM 5712 C CA . PRO B 1 137 ? 10.289 9.188 1.122 1 96.38 137 PRO B CA 1
ATOM 5713 C C . PRO B 1 137 ? 8.836 8.992 0.715 1 96.38 137 PRO B C 1
ATOM 5715 O O . PRO B 1 137 ? 8.281 7.898 0.871 1 96.38 137 PRO B O 1
ATOM 5718 N N . ASN B 1 138 ? 8.195 9.977 0.228 1 94.94 138 ASN B N 1
ATOM 5719 C CA . ASN B 1 138 ? 6.875 9.961 -0.389 1 94.94 138 ASN B CA 1
ATOM 5720 C C . ASN B 1 138 ? 6.922 10.461 -1.83 1 94.94 138 ASN B C 1
ATOM 5722 O O . ASN B 1 138 ? 7.074 11.656 -2.07 1 94.94 138 ASN B O 1
ATOM 5726 N N . ILE B 1 139 ? 6.699 9.617 -2.789 1 94.12 139 ILE B N 1
ATOM 5727 C CA . ILE B 1 139 ? 6.93 9.883 -4.203 1 94.12 139 ILE B CA 1
ATOM 5728 C C . ILE B 1 139 ? 5.797 10.75 -4.758 1 94.12 139 ILE B C 1
ATOM 5730 O O . ILE B 1 139 ? 5.895 11.273 -5.871 1 94.12 139 ILE B O 1
ATOM 5734 N N . VAL B 1 140 ? 4.77 10.977 -4.016 1 88.38 140 VAL B N 1
ATOM 5735 C CA . VAL B 1 140 ? 3.654 11.789 -4.492 1 88.38 140 VAL B CA 1
ATOM 5736 C C . VAL B 1 140 ? 4.168 13.156 -4.934 1 88.38 140 VAL B C 1
ATOM 5738 O O . VAL B 1 140 ? 3.584 13.789 -5.816 1 88.38 140 VAL B O 1
ATOM 5741 N N . GLU B 1 141 ? 5.203 13.586 -4.242 1 83.94 141 GLU B N 1
ATOM 5742 C CA . GLU B 1 141 ? 5.875 14.844 -4.551 1 83.94 141 GLU B CA 1
ATOM 5743 C C . GLU B 1 141 ? 7.387 14.656 -4.648 1 83.94 141 GLU B C 1
ATOM 5745 O O . GLU B 1 141 ? 7.988 13.984 -3.807 1 83.94 141 GLU B O 1
ATOM 5750 N N . GLN B 1 142 ? 7.949 15.211 -5.652 1 83.38 142 GLN B N 1
ATOM 5751 C CA . GLN B 1 142 ? 9.375 15.031 -5.875 1 83.38 142 GLN B CA 1
ATOM 5752 C C . GLN B 1 142 ? 10.188 15.594 -4.711 1 83.38 142 GLN B C 1
ATOM 5754 O O . GLN B 1 142 ? 11.18 14.984 -4.289 1 83.38 142 GLN B O 1
ATOM 5759 N N . GLU B 1 143 ? 9.75 16.656 -4.129 1 78.12 143 GLU B N 1
ATOM 5760 C CA . GLU B 1 143 ? 10.469 17.281 -3.014 1 78.12 143 GLU B CA 1
ATOM 5761 C C . GLU B 1 143 ? 10.477 16.359 -1.793 1 78.12 143 GLU B C 1
ATOM 5763 O O . GLU B 1 143 ? 11.445 16.344 -1.033 1 78.12 143 GLU B O 1
ATOM 5768 N N . TYR B 1 144 ? 9.391 15.578 -1.629 1 89 144 TYR B N 1
ATOM 5769 C CA . TYR B 1 144 ? 9.266 14.688 -0.483 1 89 144 TYR B CA 1
ATOM 5770 C C . TYR B 1 144 ? 10.109 13.43 -0.669 1 89 144 TYR B C 1
ATOM 5772 O O . TYR B 1 144 ? 10.352 12.688 0.287 1 89 144 TYR B O 1
ATOM 5780 N N . SER B 1 145 ? 10.602 13.203 -1.914 1 92.31 145 SER B N 1
ATOM 5781 C CA . SER B 1 145 ? 11.25 11.922 -2.184 1 92.31 145 SER B CA 1
ATOM 5782 C C . SER B 1 145 ? 12.648 12.125 -2.754 1 92.31 145 SER B C 1
ATOM 5784 O O . SER B 1 145 ? 13.398 11.156 -2.934 1 92.31 145 SER B O 1
ATOM 5786 N N . GLY B 1 146 ? 13.047 13.375 -3.033 1 89.25 146 GLY B N 1
ATOM 5787 C CA . GLY B 1 146 ? 14.312 13.57 -3.723 1 89.25 146 GLY B CA 1
ATOM 5788 C C . GLY B 1 146 ? 14.391 12.82 -5.039 1 89.25 146 GLY B C 1
ATOM 5789 O O . GLY B 1 146 ? 13.469 12.875 -5.852 1 89.25 146 GLY B O 1
ATOM 5790 N N . ASN B 1 147 ? 15.539 12.094 -5.242 1 93.81 147 ASN B N 1
ATOM 5791 C CA . ASN B 1 147 ? 15.75 11.391 -6.5 1 93.81 147 ASN B CA 1
ATOM 5792 C C . ASN B 1 147 ? 15.117 10 -6.477 1 93.81 147 ASN B C 1
ATOM 5794 O O . ASN B 1 147 ? 15.219 9.25 -7.449 1 93.81 147 ASN B O 1
ATOM 5798 N N . ILE B 1 148 ? 14.445 9.648 -5.383 1 95.38 148 ILE B N 1
ATOM 5799 C CA . ILE B 1 148 ? 13.711 8.391 -5.34 1 95.38 148 ILE B CA 1
ATOM 5800 C C . ILE B 1 148 ? 12.594 8.406 -6.379 1 95.38 148 ILE B C 1
ATOM 5802 O O . ILE B 1 148 ? 12.227 7.355 -6.922 1 95.38 148 ILE B O 1
ATOM 5806 N N . ALA B 1 149 ? 12.07 9.547 -6.691 1 93.81 149 ALA B N 1
ATOM 5807 C CA . ALA B 1 149 ? 11.125 9.695 -7.793 1 93.81 149 ALA B CA 1
ATOM 5808 C C . ALA B 1 149 ? 11.719 9.188 -9.102 1 93.81 149 ALA B C 1
ATOM 5810 O O . ALA B 1 149 ? 11.047 8.5 -9.875 1 93.81 149 ALA B O 1
ATOM 5811 N N . ALA B 1 150 ? 12.992 9.5 -9.352 1 94.81 150 ALA B N 1
ATOM 5812 C CA . ALA B 1 150 ? 13.688 9.039 -10.555 1 94.81 150 ALA B CA 1
ATOM 5813 C C . ALA B 1 150 ? 13.844 7.523 -10.547 1 94.81 150 ALA B C 1
ATOM 5815 O O . ALA B 1 150 ? 13.812 6.887 -11.602 1 94.81 150 ALA B O 1
ATOM 5816 N N . LEU B 1 151 ? 13.961 7.031 -9.414 1 96.31 151 LEU B N 1
ATOM 5817 C CA . LEU B 1 151 ? 14.102 5.586 -9.281 1 96.31 151 LEU B CA 1
ATOM 5818 C C . LEU B 1 151 ? 12.852 4.867 -9.789 1 96.31 151 LEU B C 1
ATOM 5820 O O . LEU B 1 151 ? 12.953 3.816 -10.43 1 96.31 151 LEU B O 1
ATOM 5824 N N . GLU B 1 152 ? 11.664 5.359 -9.43 1 97.31 152 GLU B N 1
ATOM 5825 C CA . GLU B 1 152 ? 10.43 4.781 -9.961 1 97.31 152 GLU B CA 1
ATOM 5826 C C . GLU B 1 152 ? 10.414 4.816 -11.484 1 97.31 152 GLU B C 1
ATOM 5828 O O . GLU B 1 152 ? 10.039 3.834 -12.125 1 97.31 152 GLU B O 1
ATOM 5833 N N . ILE B 1 153 ? 10.852 5.914 -12.039 1 96.94 153 ILE B N 1
ATOM 5834 C CA . ILE B 1 153 ? 10.922 6.074 -13.484 1 96.94 153 ILE B CA 1
ATOM 5835 C C . ILE B 1 153 ? 11.898 5.051 -14.07 1 96.94 153 ILE B C 1
ATOM 5837 O O . ILE B 1 153 ? 11.617 4.438 -15.102 1 96.94 153 ILE B O 1
ATOM 5841 N N . GLU B 1 154 ? 12.984 4.855 -13.414 1 97.88 154 GLU B N 1
ATOM 5842 C CA . GLU B 1 154 ? 14.008 3.922 -13.875 1 97.88 154 GLU B CA 1
ATOM 5843 C C . GLU B 1 154 ? 13.477 2.49 -13.891 1 97.88 154 GLU B C 1
ATOM 5845 O O . GLU B 1 154 ? 13.695 1.756 -14.859 1 97.88 154 GLU B O 1
ATOM 5850 N N . VAL B 1 155 ? 12.836 2.111 -12.852 1 98.62 155 VAL B N 1
ATOM 5851 C CA . VAL B 1 155 ? 12.305 0.753 -12.781 1 98.62 155 VAL B CA 1
ATOM 5852 C C . VAL B 1 155 ? 11.273 0.543 -13.883 1 98.62 155 VAL B C 1
ATOM 5854 O O . VAL B 1 155 ? 11.281 -0.485 -14.562 1 98.62 155 VAL B O 1
ATOM 5857 N N . ALA B 1 156 ? 10.391 1.52 -14.055 1 98.38 156 ALA B N 1
ATOM 5858 C CA . ALA B 1 156 ? 9.383 1.423 -15.109 1 98.38 156 ALA B CA 1
ATOM 5859 C C . ALA B 1 156 ? 10.039 1.288 -16.484 1 98.38 156 ALA B C 1
ATOM 5861 O O . ALA B 1 156 ? 9.562 0.526 -17.328 1 98.38 156 ALA B O 1
ATOM 5862 N N . ALA B 1 157 ? 11.094 2.006 -16.672 1 98.56 157 ALA B N 1
ATOM 5863 C CA . ALA B 1 157 ? 11.805 1.953 -17.938 1 98.56 157 ALA B CA 1
ATOM 5864 C C . ALA B 1 157 ? 12.461 0.593 -18.141 1 98.56 157 ALA B C 1
ATOM 5866 O O . ALA B 1 157 ? 12.445 0.047 -19.25 1 98.56 157 ALA B O 1
ATOM 5867 N N . ILE B 1 158 ? 13.07 0.083 -17.141 1 98.62 158 ILE B N 1
ATOM 5868 C CA . ILE B 1 158 ? 13.703 -1.229 -17.219 1 98.62 158 ILE B CA 1
ATOM 5869 C C . ILE B 1 158 ? 12.672 -2.281 -17.609 1 98.62 158 ILE B C 1
ATOM 5871 O O . ILE B 1 158 ? 12.914 -3.088 -18.516 1 98.62 158 ILE B O 1
ATOM 5875 N N . ILE B 1 159 ? 11.508 -2.262 -16.953 1 98.75 159 ILE B N 1
ATOM 5876 C CA . ILE B 1 159 ? 10.461 -3.236 -17.234 1 98.75 159 ILE B CA 1
ATOM 5877 C C . ILE B 1 159 ? 9.922 -3.021 -18.641 1 98.75 159 ILE B C 1
ATOM 5879 O O . ILE B 1 159 ? 9.664 -3.982 -19.375 1 98.75 159 ILE B O 1
ATOM 5883 N N . SER B 1 160 ? 9.727 -1.74 -19.016 1 98.5 160 SER B N 1
ATOM 5884 C CA . SER B 1 160 ? 9.258 -1.436 -20.359 1 98.5 160 SER B CA 1
ATOM 5885 C C . SER B 1 160 ? 10.172 -2.051 -21.422 1 98.5 160 SER B C 1
ATOM 5887 O O . SER B 1 160 ? 9.703 -2.684 -22.359 1 98.5 160 SER B O 1
ATOM 5889 N N . LYS B 1 161 ? 11.453 -1.923 -21.234 1 98.25 161 LYS B N 1
ATOM 5890 C CA . LYS B 1 161 ? 12.422 -2.492 -22.156 1 98.25 161 LYS B CA 1
ATOM 5891 C C . LYS B 1 161 ? 12.375 -4.016 -22.141 1 98.25 161 LYS B C 1
ATOM 5893 O O . LYS B 1 161 ? 12.43 -4.656 -23.188 1 98.25 161 LYS B O 1
ATOM 5898 N N . LEU B 1 162 ? 12.266 -4.523 -21 1 98.19 162 LEU B N 1
ATOM 5899 C CA . LEU B 1 162 ? 12.258 -5.969 -20.828 1 98.19 162 LEU B CA 1
ATOM 5900 C C . LEU B 1 162 ? 11.078 -6.602 -21.547 1 98.19 162 LEU B C 1
ATOM 5902 O O . LEU B 1 162 ? 11.203 -7.684 -22.141 1 98.19 162 LEU B O 1
ATOM 5906 N N . VAL B 1 163 ? 9.883 -5.957 -21.531 1 98.06 163 VAL B N 1
ATOM 5907 C CA . VAL B 1 163 ? 8.672 -6.551 -22.094 1 98.06 163 VAL B CA 1
ATOM 5908 C C . VAL B 1 163 ? 8.523 -6.129 -23.562 1 98.06 163 VAL B C 1
ATOM 5910 O O . VAL B 1 163 ? 7.582 -6.551 -24.234 1 98.06 163 VAL B O 1
ATOM 5913 N N . GLY B 1 164 ? 9.344 -5.215 -24.031 1 97.94 164 GLY B N 1
ATOM 5914 C CA . GLY B 1 164 ? 9.375 -4.855 -25.438 1 97.94 164 GLY B CA 1
ATOM 5915 C C . GLY B 1 164 ? 8.617 -3.576 -25.75 1 97.94 164 GLY B C 1
ATOM 5916 O O . GLY B 1 164 ? 8.352 -3.266 -26.906 1 97.94 164 GLY B O 1
ATOM 5917 N N . TYR B 1 165 ? 8.211 -2.793 -24.719 1 98.5 165 TYR B N 1
ATOM 5918 C CA . TYR B 1 165 ? 7.641 -1.47 -24.953 1 98.5 165 TYR B CA 1
ATOM 5919 C C . TYR B 1 165 ? 8.703 -0.495 -25.438 1 98.5 165 TYR B C 1
ATOM 5921 O O . TYR B 1 165 ? 9.898 -0.701 -25.219 1 98.5 165 TYR B O 1
ATOM 5929 N N . ASP B 1 166 ? 8.297 0.564 -26.203 1 97.94 166 ASP B N 1
ATOM 5930 C CA . ASP B 1 166 ? 9.141 1.738 -26.406 1 97.94 166 ASP B CA 1
ATOM 5931 C C . ASP B 1 166 ? 9.266 2.555 -25.125 1 97.94 166 ASP B C 1
ATOM 5933 O O . ASP B 1 166 ? 8.32 3.232 -24.719 1 97.94 166 ASP B O 1
ATOM 5937 N N . TYR B 1 167 ? 10.43 2.479 -24.5 1 95.94 167 TYR B N 1
ATOM 5938 C CA . TYR B 1 167 ? 10.633 3.107 -23.203 1 95.94 167 TYR B CA 1
ATOM 5939 C C . TYR B 1 167 ? 10.336 4.602 -23.266 1 95.94 167 TYR B C 1
ATOM 5941 O O . TYR B 1 167 ? 10 5.219 -22.266 1 95.94 167 TYR B O 1
ATOM 5949 N N . LYS B 1 168 ? 10.5 5.285 -24.422 1 95.62 168 LYS B N 1
ATOM 5950 C CA . LYS B 1 168 ? 10.258 6.719 -24.562 1 95.62 168 LYS B CA 1
ATOM 5951 C C . LYS B 1 168 ? 8.773 7.039 -24.453 1 95.62 168 LYS B C 1
ATOM 5953 O O . LYS B 1 168 ? 8.398 8.094 -23.922 1 95.62 168 LYS B O 1
ATOM 5958 N N . LYS B 1 169 ? 8 6.082 -24.906 1 96.94 169 LYS B N 1
ATOM 5959 C CA . LYS B 1 169 ? 6.559 6.312 -24.953 1 96.94 169 LYS B CA 1
ATOM 5960 C C . LYS B 1 169 ? 5.875 5.727 -23.719 1 96.94 169 LYS B C 1
ATOM 5962 O O . LYS B 1 169 ? 4.801 6.184 -23.328 1 96.94 169 LYS B O 1
ATOM 5967 N N . ALA B 1 170 ? 6.465 4.734 -23.219 1 97.88 170 ALA B N 1
ATOM 5968 C CA . ALA B 1 170 ? 5.855 4.012 -22.094 1 97.88 170 ALA B CA 1
ATOM 5969 C C . ALA B 1 170 ? 6.043 4.77 -20.781 1 97.88 170 ALA B C 1
ATOM 5971 O O . ALA B 1 170 ? 6.863 5.688 -20.703 1 97.88 170 ALA B O 1
ATOM 5972 N N . THR B 1 171 ? 5.266 4.492 -19.844 1 97.12 171 THR B N 1
ATOM 5973 C CA . THR B 1 171 ? 5.395 4.965 -18.484 1 97.12 171 THR B CA 1
ATOM 5974 C C . THR B 1 171 ? 4.93 3.896 -17.484 1 97.12 171 THR B C 1
ATOM 5976 O O . THR B 1 171 ? 4.559 2.793 -17.891 1 97.12 171 THR B O 1
ATOM 5979 N N . GLY B 1 172 ? 5.059 4.16 -16.234 1 97.88 172 GLY B N 1
ATOM 5980 C CA . GLY B 1 172 ? 4.617 3.242 -15.195 1 97.88 172 GLY B CA 1
ATOM 5981 C C . GLY B 1 172 ? 4.793 3.797 -13.797 1 97.88 172 GLY B C 1
ATOM 5982 O O . GLY B 1 172 ? 5.504 4.785 -13.594 1 97.88 172 GLY B O 1
ATOM 5983 N N . HIS B 1 173 ? 4.137 3.258 -12.883 1 98.06 173 HIS B N 1
ATOM 5984 C CA . HIS B 1 173 ? 4.254 3.633 -11.477 1 98.06 173 HIS B CA 1
ATOM 5985 C C . HIS B 1 173 ? 3.871 2.473 -10.562 1 98.06 173 HIS B C 1
ATOM 5987 O O . HIS B 1 173 ? 3.197 1.534 -11 1 98.06 173 HIS B O 1
ATOM 5993 N N . PHE B 1 174 ? 4.352 2.504 -9.375 1 98.19 174 PHE B N 1
ATOM 5994 C CA . PHE B 1 174 ? 4.031 1.47 -8.398 1 98.19 174 PHE B CA 1
ATOM 5995 C C . PHE B 1 174 ? 2.613 1.642 -7.871 1 98.19 174 PHE B C 1
ATOM 5997 O O . PHE B 1 174 ? 2.094 2.758 -7.824 1 98.19 174 PHE B O 1
ATOM 6004 N N . THR B 1 175 ? 1.96 0.541 -7.516 1 97.81 175 THR B N 1
ATOM 6005 C CA . THR B 1 175 ? 0.609 0.491 -6.965 1 97.81 175 THR B CA 1
ATOM 6006 C C . THR B 1 175 ? 0.58 -0.315 -5.672 1 97.81 175 THR B C 1
ATOM 6008 O O . THR B 1 175 ? 1.6 -0.867 -5.254 1 97.81 175 THR B O 1
ATOM 6011 N N . PHE B 1 176 ? -0.548 -0.393 -5 1 96.31 176 PHE B N 1
ATOM 6012 C CA . PHE B 1 176 ? -0.676 -1.03 -3.695 1 96.31 176 PHE B CA 1
ATOM 6013 C C . PHE B 1 176 ? -0.831 -2.539 -3.842 1 96.31 176 PHE B C 1
ATOM 6015 O O . PHE B 1 176 ? -1.2 -3.227 -2.889 1 96.31 176 PHE B O 1
ATOM 6022 N N . GLY B 1 177 ? -0.566 -3.137 -4.957 1 96.88 177 GLY B N 1
ATOM 6023 C CA . GLY B 1 177 ? -0.685 -4.547 -5.281 1 96.88 177 GLY B CA 1
ATOM 6024 C C . GLY B 1 177 ? -1.088 -4.797 -6.723 1 96.88 177 GLY B C 1
ATOM 6025 O O . GLY B 1 177 ? -1.359 -3.855 -7.469 1 96.88 177 GLY B O 1
ATOM 6026 N N . GLY B 1 178 ? -1.079 -6.078 -7.062 1 97.5 178 GLY B N 1
ATOM 6027 C CA . GLY B 1 178 ? -1.578 -6.426 -8.383 1 97.5 178 GLY B CA 1
ATOM 6028 C C . GLY B 1 178 ? -2.99 -5.934 -8.641 1 97.5 178 GLY B C 1
ATOM 6029 O O . GLY B 1 178 ? -3.332 -5.566 -9.766 1 97.5 178 GLY B O 1
ATOM 6030 N N . THR B 1 179 ? -3.773 -5.898 -7.578 1 97.19 179 THR B N 1
ATOM 6031 C CA . THR B 1 179 ? -5.129 -5.367 -7.68 1 97.19 179 THR B CA 1
ATOM 6032 C C . THR B 1 179 ? -5.102 -3.881 -8.031 1 97.19 179 THR B C 1
ATOM 6034 O O . THR B 1 179 ? -5.965 -3.396 -8.766 1 97.19 179 THR B O 1
ATOM 6037 N N . GLY B 1 180 ? -4.125 -3.172 -7.445 1 98.12 180 GLY B N 1
ATOM 6038 C CA . GLY B 1 180 ? -3.979 -1.77 -7.801 1 98.12 180 GLY B CA 1
ATOM 6039 C C . GLY B 1 180 ? -3.697 -1.553 -9.273 1 98.12 180 GLY B C 1
ATOM 6040 O O . GLY B 1 180 ? -4.227 -0.622 -9.883 1 98.12 180 GLY B O 1
ATOM 6041 N N . ALA B 1 181 ? -2.844 -2.371 -9.852 1 98.5 181 ALA B N 1
ATOM 6042 C CA . ALA B 1 181 ? -2.57 -2.314 -11.289 1 98.5 181 ALA B CA 1
ATOM 6043 C C . ALA B 1 181 ? -3.828 -2.615 -12.094 1 98.5 181 ALA B C 1
ATOM 6045 O O . ALA B 1 181 ? -4.137 -1.913 -13.062 1 98.5 181 ALA B O 1
ATOM 6046 N N . TYR B 1 182 ? -4.562 -3.656 -11.664 1 98.62 182 TYR B N 1
ATOM 6047 C CA . TYR B 1 182 ? -5.797 -4.062 -12.328 1 98.62 182 TYR B CA 1
ATOM 6048 C C . TYR B 1 182 ? -6.836 -2.947 -12.273 1 98.62 182 TYR B C 1
ATOM 6050 O O . TYR B 1 182 ? -7.496 -2.656 -13.273 1 98.62 182 TYR B O 1
ATOM 6058 N N . LEU B 1 183 ? -6.953 -2.344 -11.102 1 98.69 183 LEU B N 1
ATOM 6059 C CA . LEU B 1 183 ? -7.91 -1.258 -10.898 1 98.69 183 LEU B CA 1
ATOM 6060 C C . LEU B 1 183 ? -7.574 -0.067 -11.789 1 98.69 183 LEU B C 1
ATOM 6062 O O . LEU B 1 183 ? -8.469 0.538 -12.383 1 98.69 183 LEU B O 1
ATOM 6066 N N . PHE B 1 184 ? -6.312 0.313 -11.844 1 98.5 184 PHE B N 1
ATOM 6067 C CA . PHE B 1 184 ? -5.883 1.43 -12.68 1 98.5 184 PHE B CA 1
ATOM 6068 C C . PHE B 1 184 ? -6.184 1.154 -14.148 1 98.5 184 PHE B C 1
ATOM 6070 O O . PHE B 1 184 ? -6.68 2.031 -14.859 1 98.5 184 PHE B O 1
ATOM 6077 N N . ALA B 1 185 ? -5.859 -0.064 -14.594 1 98.75 185 ALA B N 1
ATOM 6078 C CA . ALA B 1 185 ? -6.137 -0.452 -15.977 1 98.75 185 ALA B CA 1
ATOM 6079 C C . ALA B 1 185 ? -7.629 -0.384 -16.281 1 98.75 185 ALA B C 1
ATOM 6081 O O . ALA B 1 185 ? -8.031 0.089 -17.344 1 98.75 185 ALA B O 1
ATOM 6082 N N . THR B 1 186 ? -8.43 -0.878 -15.344 1 98.69 186 THR B N 1
ATOM 6083 C CA . THR B 1 186 ? -9.883 -0.855 -15.523 1 98.69 186 THR B CA 1
ATOM 6084 C C . THR B 1 186 ? -10.391 0.58 -15.633 1 98.69 186 THR B C 1
ATOM 6086 O O . THR B 1 186 ? -11.18 0.894 -16.516 1 98.69 186 THR B O 1
ATOM 6089 N N . LYS B 1 187 ? -9.93 1.418 -14.719 1 98.56 187 LYS B N 1
ATOM 6090 C CA . LYS B 1 187 ? -10.328 2.822 -14.727 1 98.56 187 LYS B CA 1
ATOM 6091 C C . LYS B 1 187 ? -9.914 3.5 -16.031 1 98.56 187 LYS B C 1
ATOM 6093 O O . LYS B 1 187 ? -10.695 4.254 -16.625 1 98.56 187 LYS B O 1
ATOM 6098 N N . LEU B 1 188 ? -8.695 3.256 -16.453 1 98.44 188 LEU B N 1
ATOM 6099 C CA . LEU B 1 188 ? -8.188 3.824 -17.703 1 98.44 188 LEU B CA 1
ATOM 6100 C C . LEU B 1 188 ? -9.008 3.344 -18.891 1 98.44 188 LEU B C 1
ATOM 6102 O O . LEU B 1 188 ? -9.383 4.141 -19.766 1 98.44 188 LEU B O 1
ATOM 6106 N N . ALA B 1 189 ? -9.312 2.051 -18.969 1 98.62 189 ALA B N 1
ATOM 6107 C CA . ALA B 1 189 ? -10.102 1.46 -20.047 1 98.62 189 ALA B CA 1
ATOM 6108 C C . ALA B 1 189 ? -11.484 2.09 -20.125 1 98.62 189 ALA B C 1
ATOM 6110 O O . ALA B 1 189 ? -11.938 2.465 -21.219 1 98.62 189 ALA B O 1
ATOM 6111 N N . LEU B 1 190 ? -12.164 2.209 -19 1 98.5 190 LEU B N 1
ATOM 6112 C CA . LEU B 1 190 ? -13.5 2.783 -18.938 1 98.5 190 LEU B CA 1
ATOM 6113 C C . LEU B 1 190 ? -13.484 4.246 -19.375 1 98.5 190 LEU B C 1
ATOM 6115 O O . LEU B 1 190 ? -14.344 4.68 -20.156 1 98.5 190 LEU B O 1
ATOM 6119 N N . THR B 1 191 ? -12.508 5.012 -18.875 1 98.25 191 THR B N 1
ATOM 6120 C CA . THR B 1 191 ? -12.43 6.434 -19.203 1 98.25 191 THR B CA 1
ATOM 6121 C C . THR B 1 191 ? -12.125 6.625 -20.688 1 98.25 191 THR B C 1
ATOM 6123 O O . THR B 1 191 ? -12.656 7.539 -21.328 1 98.25 191 THR B O 1
ATOM 6126 N N . LYS B 1 192 ? -11.273 5.809 -21.25 1 97.44 192 LYS B N 1
ATOM 6127 C CA . LYS B 1 192 ? -10.961 5.883 -22.672 1 97.44 192 LYS B CA 1
ATOM 6128 C C . LYS B 1 192 ? -12.188 5.57 -23.516 1 97.44 192 LYS B C 1
ATOM 6130 O O . LYS B 1 192 ? -12.422 6.207 -24.547 1 97.44 192 LYS B O 1
ATOM 6135 N N . LEU B 1 193 ? -12.945 4.59 -23.109 1 97.69 193 LEU B N 1
ATOM 6136 C CA . LEU B 1 193 ? -14.125 4.164 -23.859 1 97.69 193 LEU B CA 1
ATOM 6137 C C . LEU B 1 193 ? -15.242 5.195 -23.75 1 97.69 193 LEU B C 1
ATOM 6139 O O . LEU B 1 193 ? -15.844 5.57 -24.75 1 97.69 193 LEU B O 1
ATOM 6143 N N . LEU B 1 194 ? -15.5 5.676 -22.469 1 97.19 194 LEU B N 1
ATOM 6144 C CA . LEU B 1 194 ? -16.688 6.48 -22.203 1 97.19 194 LEU B CA 1
ATOM 6145 C C . LEU B 1 194 ? -16.375 7.969 -22.297 1 97.19 194 LEU B C 1
ATOM 6147 O O . LEU B 1 194 ? -17.281 8.797 -22.359 1 97.19 194 LEU B O 1
ATOM 6151 N N . GLY B 1 195 ? -15.086 8.32 -22.312 1 96.56 195 GLY B N 1
ATOM 6152 C CA . GLY B 1 195 ? -14.664 9.711 -22.359 1 96.56 195 GLY B CA 1
ATOM 6153 C C . GLY B 1 195 ? -14.344 10.281 -21 1 96.56 195 GLY B C 1
ATOM 6154 O O . GLY B 1 195 ? -14.828 9.781 -19.984 1 96.56 195 GLY B O 1
ATOM 6155 N N . LYS B 1 196 ? -13.633 11.344 -20.953 1 95.94 196 LYS B N 1
ATOM 6156 C CA . LYS B 1 196 ? -13.188 11.992 -19.719 1 95.94 196 LYS B CA 1
ATOM 6157 C C . LYS B 1 196 ? -14.383 12.453 -18.875 1 95.94 196 LYS B C 1
ATOM 6159 O O . LYS B 1 196 ? -14.289 12.531 -17.656 1 95.94 196 LYS B O 1
ATOM 6164 N N . GLU B 1 197 ? -15.414 12.734 -19.5 1 96.75 197 GLU B N 1
ATOM 6165 C CA . GLU B 1 197 ? -16.609 13.227 -18.812 1 96.75 197 GLU B CA 1
ATOM 6166 C C . GLU B 1 197 ? -17.156 12.18 -17.859 1 96.75 197 GLU B C 1
ATOM 6168 O O . GLU B 1 197 ? -17.875 12.508 -16.906 1 96.75 197 GLU B O 1
ATOM 6173 N N . SER B 1 198 ? -16.875 10.891 -18.125 1 97.31 198 SER B N 1
ATOM 6174 C CA . SER B 1 198 ? -17.328 9.828 -17.234 1 97.31 198 SER B CA 1
ATOM 6175 C C . SER B 1 198 ? -16.734 10 -15.836 1 97.31 198 SER B C 1
ATOM 6177 O O . SER B 1 198 ? -17.297 9.523 -14.852 1 97.31 198 SER B O 1
ATOM 6179 N N . ARG B 1 199 ? -15.602 10.664 -15.734 1 97.44 199 ARG B N 1
ATOM 6180 C CA . ARG B 1 199 ? -14.977 10.93 -14.438 1 97.44 199 ARG B CA 1
ATOM 6181 C C . ARG B 1 199 ? -15.805 11.906 -13.617 1 97.44 199 ARG B C 1
ATOM 6183 O O . ARG B 1 199 ? -15.766 11.883 -12.391 1 97.44 199 ARG B O 1
ATOM 6190 N N . LYS B 1 200 ? -16.547 12.766 -14.242 1 97.06 200 LYS B N 1
ATOM 6191 C CA . LYS B 1 200 ? -17.391 13.766 -13.586 1 97.06 200 LYS B CA 1
ATOM 6192 C C . LYS B 1 200 ? -18.812 13.25 -13.398 1 97.06 200 LYS B C 1
ATOM 6194 O O . LYS B 1 200 ? -19.406 13.414 -12.328 1 97.06 200 LYS B O 1
ATOM 6199 N N . ASN B 1 201 ? -19.328 12.547 -14.461 1 97.5 201 ASN B N 1
ATOM 6200 C CA . ASN B 1 201 ? -20.734 12.164 -14.484 1 97.5 201 ASN B CA 1
ATOM 6201 C C . ASN B 1 201 ? -20.953 10.773 -13.898 1 97.5 201 ASN B C 1
ATOM 6203 O O . ASN B 1 201 ? -22.078 10.406 -13.555 1 97.5 201 ASN B O 1
ATOM 6207 N N . GLY B 1 202 ? -19.875 9.953 -13.781 1 97.88 202 GLY B N 1
ATOM 6208 C CA . GLY B 1 202 ? -19.984 8.594 -13.266 1 97.88 202 GLY B CA 1
ATOM 6209 C C . GLY B 1 202 ? -20.078 7.555 -14.367 1 97.88 202 GLY B C 1
ATOM 6210 O O . GLY B 1 202 ? -20.172 7.895 -15.547 1 97.88 202 GLY B O 1
ATOM 6211 N N . ILE B 1 203 ? -19.953 6.305 -14 1 98.19 203 ILE B N 1
ATOM 6212 C CA . ILE B 1 203 ? -20.094 5.176 -14.914 1 98.19 203 ILE B CA 1
ATOM 6213 C C . ILE B 1 203 ? -21.562 4.801 -15.055 1 98.19 203 ILE B C 1
ATOM 6215 O O . ILE B 1 203 ? -22.125 4.141 -14.18 1 98.19 203 ILE B O 1
ATOM 6219 N N . ARG B 1 204 ? -22.172 5.141 -16.172 1 97.25 204 ARG B N 1
ATOM 6220 C CA . ARG B 1 204 ? -23.609 4.93 -16.406 1 97.25 204 ARG B CA 1
ATOM 6221 C C . ARG B 1 204 ? -23.828 4.012 -17.594 1 97.25 204 ARG B C 1
ATOM 6223 O O . ARG B 1 204 ? -24.781 4.199 -18.359 1 97.25 204 ARG B O 1
ATOM 6230 N N . SER B 1 205 ? -22.875 3.109 -17.812 1 96.5 205 SER B N 1
ATOM 6231 C CA . SER B 1 205 ? -22.891 2.211 -18.953 1 96.5 205 SER B CA 1
ATOM 6232 C C . SER B 1 205 ? -22.641 0.767 -18.531 1 96.5 205 SER B C 1
ATOM 6234 O O . SER B 1 205 ? -22.031 0.513 -17.5 1 96.5 205 SER B O 1
ATOM 6236 N N . ASP B 1 206 ? -23.203 -0.138 -19.375 1 97.94 206 ASP B N 1
ATOM 6237 C CA . ASP B 1 206 ? -22.906 -1.555 -19.188 1 97.94 206 ASP B CA 1
ATOM 6238 C C . ASP B 1 206 ? -21.734 -1.997 -20.078 1 97.94 206 ASP B C 1
ATOM 6240 O O . ASP B 1 206 ? -21.844 -2.99 -20.797 1 97.94 206 ASP B O 1
ATOM 6244 N N . ALA B 1 207 ? -20.703 -1.239 -20.031 1 98.38 207 ALA B N 1
ATOM 6245 C CA . ALA B 1 207 ? -19.484 -1.655 -20.719 1 98.38 207 ALA B CA 1
ATOM 6246 C C . ALA B 1 207 ? -19 -3.01 -20.203 1 98.38 207 ALA B C 1
ATOM 6248 O O . ALA B 1 207 ? -19.25 -3.361 -19.047 1 98.38 207 ALA B O 1
ATOM 6249 N N . GLN B 1 208 ? -18.344 -3.77 -21.094 1 98.69 208 GLN B N 1
ATOM 6250 C CA . GLN B 1 208 ? -18.031 -5.148 -20.75 1 98.69 208 GLN B CA 1
ATOM 6251 C C . GLN B 1 208 ? -16.531 -5.332 -20.562 1 98.69 208 GLN B C 1
ATOM 6253 O O . GLN B 1 208 ? -15.727 -4.703 -21.266 1 98.69 208 GLN B O 1
ATOM 6258 N N . ILE B 1 209 ? -16.156 -6.172 -19.609 1 98.81 209 ILE B N 1
ATOM 6259 C CA . ILE B 1 209 ? -14.805 -6.691 -19.438 1 98.81 209 ILE B CA 1
ATOM 6260 C C . ILE B 1 209 ? -14.781 -8.188 -19.766 1 98.81 209 ILE B C 1
ATOM 6262 O O . ILE B 1 209 ? -15.578 -8.953 -19.219 1 98.81 209 ILE B O 1
ATOM 6266 N N . LEU B 1 210 ? -13.93 -8.586 -20.641 1 98.88 210 LEU B N 1
ATOM 6267 C CA . LEU B 1 210 ? -13.805 -9.984 -21.031 1 98.88 210 LEU B CA 1
ATOM 6268 C C . LEU B 1 210 ? -12.531 -10.602 -20.469 1 98.88 210 LEU B C 1
ATOM 6270 O O . LEU B 1 210 ? -11.453 -10.023 -20.594 1 98.88 210 LEU B O 1
ATOM 6274 N N . VAL B 1 211 ? -12.617 -11.727 -19.812 1 98.25 211 VAL B N 1
ATOM 6275 C CA . VAL B 1 211 ? -11.484 -12.406 -19.203 1 98.25 211 VAL B CA 1
ATOM 6276 C C . VAL B 1 211 ? -11.758 -13.906 -19.125 1 98.25 211 VAL B C 1
ATOM 6278 O O . VAL B 1 211 ? -12.914 -14.328 -19.062 1 98.25 211 VAL B O 1
ATOM 6281 N N . SER B 1 212 ? -10.758 -14.688 -19.188 1 96.06 212 SER B N 1
ATOM 6282 C CA . SER B 1 212 ? -10.938 -16.141 -19.125 1 96.06 212 SER B CA 1
ATOM 6283 C C . SER B 1 212 ? -11.57 -16.562 -17.797 1 96.06 212 SER B C 1
ATOM 6285 O O . SER B 1 212 ? -11.508 -15.828 -16.812 1 96.06 212 SER B O 1
ATOM 6287 N N . ASN B 1 213 ? -12.078 -17.766 -17.734 1 91.75 213 ASN B N 1
ATOM 6288 C CA . ASN B 1 213 ? -12.742 -18.344 -16.578 1 91.75 213 ASN B CA 1
ATOM 6289 C C . ASN B 1 213 ? -11.773 -18.516 -15.406 1 91.75 213 ASN B C 1
ATOM 6291 O O . ASN B 1 213 ? -12.195 -18.625 -14.258 1 91.75 213 ASN B O 1
ATOM 6295 N N . VAL B 1 214 ? -10.539 -18.484 -15.719 1 90.31 214 VAL B N 1
ATOM 6296 C CA . VAL B 1 214 ? -9.578 -18.75 -14.656 1 90.31 214 VAL B CA 1
ATOM 6297 C C . VAL B 1 214 ? -8.781 -17.469 -14.359 1 90.31 214 VAL B C 1
ATOM 6299 O O . VAL B 1 214 ? -7.723 -17.531 -13.727 1 90.31 214 VAL B O 1
ATOM 6302 N N . GLY B 1 215 ? -9.297 -16.344 -14.891 1 92.19 215 GLY B N 1
ATOM 6303 C CA . GLY B 1 215 ? -8.688 -15.078 -14.516 1 92.19 215 GLY B CA 1
ATOM 6304 C C . GLY B 1 215 ? -8.773 -14.789 -13.031 1 92.19 215 GLY B C 1
ATOM 6305 O O . GLY B 1 215 ? -9.609 -15.359 -12.328 1 92.19 215 GLY B O 1
ATOM 6306 N N . HIS B 1 216 ? -7.914 -13.984 -12.555 1 91.75 216 HIS B N 1
ATOM 6307 C CA . HIS B 1 216 ? -7.875 -13.648 -11.141 1 91.75 216 HIS B CA 1
ATOM 6308 C C . HIS B 1 216 ? -9.156 -12.953 -10.703 1 91.75 216 HIS B C 1
ATOM 6310 O O . HIS B 1 216 ? -9.734 -12.164 -11.461 1 91.75 216 HIS B O 1
ATOM 6316 N N . TYR B 1 217 ? -9.586 -13.109 -9.508 1 90 217 TYR B N 1
ATOM 6317 C CA . TYR B 1 217 ? -10.852 -12.586 -9.008 1 90 217 TYR B CA 1
ATOM 6318 C C . TYR B 1 217 ? -10.797 -11.07 -8.867 1 90 217 TYR B C 1
ATOM 6320 O O . TYR B 1 217 ? -11.836 -10.414 -8.703 1 90 217 TYR B O 1
ATOM 6328 N N . ALA B 1 218 ? -9.633 -10.477 -8.969 1 92.31 218 ALA B N 1
ATOM 6329 C CA . ALA B 1 218 ? -9.508 -9.016 -8.977 1 92.31 218 ALA B CA 1
ATOM 6330 C C . ALA B 1 218 ? -10.391 -8.398 -10.062 1 92.31 218 ALA B C 1
ATOM 6332 O O . ALA B 1 218 ? -10.812 -7.25 -9.945 1 92.31 218 ALA B O 1
ATOM 6333 N N . MET B 1 219 ? -10.695 -9.125 -11.102 1 92.75 219 MET B N 1
ATOM 6334 C CA . MET B 1 219 ? -11.547 -8.617 -12.172 1 92.75 219 MET B CA 1
ATOM 6335 C C . MET B 1 219 ? -12.93 -8.25 -11.641 1 92.75 219 MET B C 1
ATOM 6337 O O . MET B 1 219 ? -13.453 -7.184 -11.969 1 92.75 219 MET B O 1
ATOM 6341 N N . LYS B 1 220 ? -13.445 -9.156 -10.867 1 92.38 220 LYS B N 1
ATOM 6342 C CA . LYS B 1 220 ? -14.766 -8.875 -10.297 1 92.38 220 LYS B CA 1
ATOM 6343 C C . LYS B 1 220 ? -14.688 -7.766 -9.258 1 92.38 220 LYS B C 1
ATOM 6345 O O . LYS B 1 220 ? -15.57 -6.906 -9.195 1 92.38 220 LYS B O 1
ATOM 6350 N N . ASN B 1 221 ? -13.688 -7.793 -8.5 1 93.75 221 ASN B N 1
ATOM 6351 C CA . ASN B 1 221 ? -13.492 -6.762 -7.488 1 93.75 221 ASN B CA 1
ATOM 6352 C C . ASN B 1 221 ? -13.352 -5.379 -8.117 1 93.75 221 ASN B C 1
ATOM 6354 O O . ASN B 1 221 ? -14 -4.426 -7.676 1 93.75 221 ASN B O 1
ATOM 6358 N N . CYS B 1 222 ? -12.492 -5.289 -9.102 1 97.38 222 CYS B N 1
ATOM 6359 C CA . CYS B 1 222 ? -12.211 -4.004 -9.727 1 97.38 222 CYS B CA 1
ATOM 6360 C C . CYS B 1 222 ? -13.43 -3.49 -10.492 1 97.38 222 CYS B C 1
ATOM 6362 O O . CYS B 1 222 ? -13.68 -2.285 -10.523 1 97.38 222 CYS B O 1
ATOM 6364 N N . SER B 1 223 ? -14.219 -4.383 -11.125 1 97.88 223 SER B N 1
ATOM 6365 C CA . SER B 1 223 ? -15.453 -3.975 -11.789 1 97.88 223 SER B CA 1
ATOM 6366 C C . SER B 1 223 ? -16.469 -3.441 -10.781 1 97.88 223 SER B C 1
ATOM 6368 O O . SER B 1 223 ? -17.156 -2.455 -11.055 1 97.88 223 SER B O 1
ATOM 6370 N N . ASP B 1 224 ? -16.609 -4.117 -9.656 1 97.62 224 ASP B N 1
ATOM 6371 C CA . ASP B 1 224 ? -17.484 -3.682 -8.57 1 97.62 224 ASP B CA 1
ATOM 6372 C C . ASP B 1 224 ? -17.062 -2.316 -8.039 1 97.62 224 ASP B C 1
ATOM 6374 O O . ASP B 1 224 ? -17.859 -1.376 -8.016 1 97.62 224 ASP B O 1
ATOM 6378 N N . TRP B 1 225 ? -15.812 -2.127 -7.785 1 98.12 225 TRP B N 1
ATOM 6379 C CA . TRP B 1 225 ? -15.312 -0.958 -7.062 1 98.12 225 TRP B CA 1
ATOM 6380 C C . TRP B 1 225 ? -15.234 0.257 -7.98 1 98.12 225 TRP B C 1
ATOM 6382 O O . TRP B 1 225 ? -15.234 1.397 -7.512 1 98.12 225 TRP B O 1
ATOM 6392 N N . THR B 1 226 ? -15.125 0.065 -9.289 1 98.38 226 THR B N 1
ATOM 6393 C CA . THR B 1 226 ? -15.094 1.189 -10.219 1 98.38 226 THR B CA 1
ATOM 6394 C C . THR B 1 226 ? -16.516 1.644 -10.562 1 98.38 226 THR B C 1
ATOM 6396 O O . THR B 1 226 ? -16.703 2.57 -11.352 1 98.38 226 THR B O 1
ATOM 6399 N N . GLY B 1 227 ? -17.516 0.956 -10.078 1 98.44 227 GLY B N 1
ATOM 6400 C CA . GLY B 1 227 ? -18.891 1.345 -10.297 1 98.44 227 GLY B CA 1
ATOM 6401 C C . GLY B 1 227 ? -19.516 0.7 -11.523 1 98.44 227 GLY B C 1
ATOM 6402 O O . GLY B 1 227 ? -20.688 0.936 -11.836 1 98.44 227 GLY B O 1
ATOM 6403 N N . LEU B 1 228 ? -18.734 -0.167 -12.227 1 98.56 228 LEU B N 1
ATOM 6404 C CA . LEU B 1 228 ? -19.234 -0.854 -13.406 1 98.56 228 LEU B CA 1
ATOM 6405 C C . LEU B 1 228 ? -20.188 -1.987 -13.023 1 98.56 228 LEU B C 1
ATOM 6407 O O . LEU B 1 228 ? -21.188 -2.227 -13.695 1 98.56 228 LEU B O 1
ATOM 6411 N N . GLY B 1 229 ? -19.859 -2.693 -11.969 1 98.19 229 GLY B N 1
ATOM 6412 C CA . GLY B 1 229 ? -20.641 -3.826 -11.508 1 98.19 229 GLY B CA 1
ATOM 6413 C C . GLY B 1 229 ? -20.125 -5.156 -12.031 1 98.19 229 GLY B C 1
ATOM 6414 O O . GLY B 1 229 ? -19.641 -5.246 -13.164 1 98.19 229 GLY B O 1
ATOM 6415 N N . THR B 1 230 ? -20.328 -6.215 -11.242 1 97.25 230 THR B N 1
ATOM 6416 C CA . THR B 1 230 ? -19.734 -7.516 -11.555 1 97.25 230 THR B CA 1
ATOM 6417 C C . THR B 1 230 ? -20.516 -8.203 -12.672 1 97.25 230 THR B C 1
ATOM 6419 O O . THR B 1 230 ? -20.016 -9.125 -13.312 1 97.25 230 THR B O 1
ATOM 6422 N N . ASN B 1 231 ? -21.734 -7.785 -12.938 1 97.62 231 ASN B N 1
ATOM 6423 C CA . ASN B 1 231 ? -22.547 -8.352 -14.016 1 97.62 231 ASN B CA 1
ATOM 6424 C C . ASN B 1 231 ? -21.984 -7.988 -15.383 1 97.62 231 ASN B C 1
ATOM 6426 O O . ASN B 1 231 ? -22.375 -8.57 -16.391 1 97.62 231 ASN B O 1
ATOM 6430 N N . ASN B 1 232 ? -21.094 -7.09 -15.383 1 98.44 232 ASN B N 1
ATOM 6431 C CA . ASN B 1 232 ? -20.547 -6.621 -16.656 1 98.44 232 ASN B CA 1
ATOM 6432 C C . ASN B 1 232 ? -19.172 -7.238 -16.938 1 98.44 232 ASN B C 1
ATOM 6434 O O . ASN B 1 232 ? -18.406 -6.707 -17.734 1 98.44 232 ASN B O 1
ATOM 6438 N N . VAL B 1 233 ? -18.828 -8.352 -16.281 1 98.06 233 VAL B N 1
ATOM 6439 C CA . VAL B 1 233 ? -17.672 -9.195 -16.562 1 98.06 233 VAL B CA 1
ATOM 6440 C C . VAL B 1 233 ? -18.141 -10.492 -17.234 1 98.06 233 VAL B C 1
ATOM 6442 O O . VAL B 1 233 ? -18.984 -11.203 -16.688 1 98.06 233 VAL B O 1
ATOM 6445 N N . ARG B 1 234 ? -17.609 -10.75 -18.375 1 98 234 ARG B N 1
ATOM 6446 C CA . ARG B 1 234 ? -17.922 -11.992 -19.078 1 98 234 ARG B CA 1
ATOM 6447 C C . ARG B 1 234 ? -16.719 -12.922 -19.125 1 98 234 ARG B C 1
ATOM 6449 O O . ARG B 1 234 ? -15.602 -12.477 -19.422 1 98 234 ARG B O 1
ATOM 6456 N N . ASN B 1 235 ? -16.953 -14.141 -18.859 1 95.56 235 ASN B N 1
ATOM 6457 C CA . ASN B 1 235 ? -15.883 -15.133 -18.812 1 95.56 235 ASN B CA 1
ATOM 6458 C C . ASN B 1 235 ? -15.789 -15.906 -20.125 1 95.56 235 ASN B C 1
ATOM 6460 O O . ASN B 1 235 ? -16.812 -16.219 -20.734 1 95.56 235 ASN B O 1
ATOM 6464 N N . ILE B 1 236 ? -14.641 -16.156 -20.5 1 97.75 236 ILE B N 1
ATOM 6465 C CA . ILE B 1 236 ? -14.359 -16.875 -21.734 1 97.75 236 ILE B CA 1
ATOM 6466 C C . ILE B 1 236 ? -13.898 -18.297 -21.406 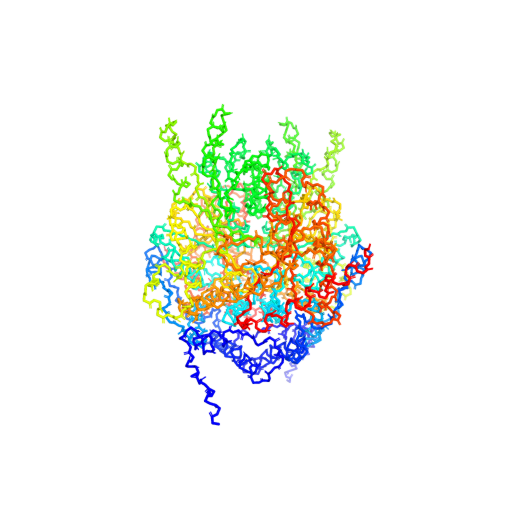1 97.75 236 ILE B C 1
ATOM 6468 O O . ILE B 1 236 ? -13.141 -18.5 -20.453 1 97.75 236 ILE B O 1
ATOM 6472 N N . ASN B 1 237 ? -14.266 -19.234 -22.203 1 95.31 237 ASN B N 1
ATOM 6473 C CA . ASN B 1 237 ? -13.883 -20.625 -22 1 95.31 237 ASN B CA 1
ATOM 6474 C C . ASN B 1 237 ? -12.383 -20.844 -22.188 1 95.31 237 ASN B C 1
ATOM 6476 O O . ASN B 1 237 ? -11.68 -19.922 -22.625 1 95.31 237 ASN B O 1
ATOM 6480 N N . LEU B 1 238 ? -11.945 -22.062 -21.828 1 94.5 238 LEU B N 1
ATOM 6481 C CA . LEU B 1 238 ? -10.516 -22.344 -21.781 1 94.5 238 LEU B CA 1
ATOM 6482 C C . LEU B 1 238 ? -10.148 -23.422 -22.797 1 94.5 238 LEU B C 1
ATOM 6484 O O . LEU B 1 238 ? -10.992 -24.25 -23.172 1 94.5 238 LEU B O 1
ATOM 6488 N N . ASN B 1 239 ? -8.898 -23.375 -23.203 1 92.25 239 ASN B N 1
ATOM 6489 C CA . ASN B 1 239 ? -8.281 -24.516 -23.859 1 92.25 239 ASN B CA 1
ATOM 6490 C C . ASN B 1 239 ? -7.836 -25.578 -22.859 1 92.25 239 ASN B C 1
ATOM 6492 O O . ASN B 1 239 ? -7.973 -25.391 -21.656 1 92.25 239 ASN B O 1
ATOM 6496 N N . GLU B 1 240 ? -7.277 -26.688 -23.328 1 85.56 240 GLU B N 1
ATOM 6497 C CA . GLU B 1 240 ? -6.82 -27.766 -22.453 1 85.56 240 GLU B CA 1
ATOM 6498 C C . GLU B 1 240 ? -5.637 -27.328 -21.594 1 85.56 240 GLU B C 1
ATOM 6500 O O . GLU B 1 240 ? -5.43 -27.844 -20.5 1 85.56 240 GLU B O 1
ATOM 6505 N N . ASP B 1 241 ? -4.922 -26.391 -22.141 1 88.12 241 ASP B N 1
ATOM 6506 C CA . ASP B 1 241 ? -3.791 -25.875 -21.375 1 88.12 241 ASP B CA 1
ATOM 6507 C C . ASP B 1 241 ? -4.211 -24.688 -20.5 1 88.12 241 ASP B C 1
ATOM 6509 O O . ASP B 1 241 ? -3.379 -23.859 -20.125 1 88.12 241 ASP B O 1
ATOM 6513 N N . SER B 1 242 ? -5.5 -24.5 -20.281 1 91.25 242 SER B N 1
ATOM 6514 C CA . SER B 1 242 ? -6.121 -23.531 -19.391 1 91.25 242 SER B CA 1
ATOM 6515 C C . SER B 1 242 ? -6.023 -22.125 -19.953 1 91.25 242 SER B C 1
ATOM 6517 O O . SER B 1 242 ? -6.379 -21.156 -19.281 1 91.25 242 SER B O 1
ATOM 6519 N N . SER B 1 243 ? -5.453 -21.938 -21.188 1 95.25 243 SER B N 1
ATOM 6520 C CA . SER B 1 243 ? -5.434 -20.625 -21.828 1 95.25 243 SER B CA 1
ATOM 6521 C C . SER B 1 243 ? -6.812 -20.25 -22.359 1 95.25 243 SER B C 1
ATOM 6523 O O . SER B 1 243 ? -7.699 -21.094 -22.453 1 95.25 243 SER B O 1
ATOM 6525 N N . MET B 1 244 ? -6.973 -19.047 -22.672 1 97.06 244 MET B N 1
ATOM 6526 C CA . MET B 1 244 ? -8.234 -18.516 -23.188 1 97.06 244 MET B CA 1
ATOM 6527 C C . MET B 1 244 ? -8.578 -19.141 -24.531 1 97.06 244 MET B C 1
ATOM 6529 O O . MET B 1 244 ? -7.719 -19.25 -25.406 1 97.06 244 MET B O 1
ATOM 6533 N N . ASP B 1 245 ? -9.789 -19.625 -24.703 1 97.56 245 ASP B N 1
ATOM 6534 C CA . ASP B 1 245 ? -10.289 -20.078 -25.984 1 97.56 245 ASP B CA 1
ATOM 6535 C C . ASP B 1 245 ? -10.602 -18.906 -26.906 1 97.56 245 ASP B C 1
ATOM 6537 O O . ASP B 1 245 ? -11.617 -18.234 -26.75 1 97.56 245 ASP B O 1
ATOM 6541 N N . LEU B 1 246 ? -9.852 -18.781 -27.938 1 98.38 246 LEU B N 1
ATOM 6542 C CA . LEU B 1 246 ? -9.93 -17.609 -28.812 1 98.38 246 LEU B CA 1
ATOM 6543 C C . LEU B 1 246 ? -11.219 -17.641 -29.625 1 98.38 246 LEU B C 1
ATOM 6545 O O . LEU B 1 246 ? -11.789 -16.594 -29.938 1 98.38 246 LEU B O 1
ATOM 6549 N N . ASN B 1 247 ? -11.664 -18.812 -30.016 1 98.19 247 ASN B N 1
ATOM 6550 C CA . ASN B 1 247 ? -12.93 -18.906 -30.734 1 98.19 247 ASN B CA 1
ATOM 6551 C C . ASN B 1 247 ? -14.094 -18.422 -29.859 1 98.19 247 ASN B C 1
ATOM 6553 O O . ASN B 1 247 ? -14.969 -17.688 -30.344 1 98.19 247 ASN B O 1
ATOM 6557 N N . HIS B 1 248 ? -14.086 -18.859 -28.672 1 98.25 248 HIS B N 1
ATOM 6558 C CA . HIS B 1 248 ? -15.141 -18.406 -27.766 1 98.25 248 HIS B CA 1
ATOM 6559 C C . HIS B 1 248 ? -15.055 -16.906 -27.5 1 98.25 248 HIS B C 1
ATOM 6561 O O . HIS B 1 248 ? -16.078 -16.25 -27.344 1 98.25 248 HIS B O 1
ATOM 6567 N N . LEU B 1 249 ? -13.844 -16.344 -27.375 1 98.75 249 LEU B N 1
ATOM 6568 C CA . LEU B 1 249 ? -13.672 -14.906 -27.219 1 98.75 249 LEU B CA 1
ATOM 6569 C C . LEU B 1 249 ? -14.375 -14.156 -28.344 1 98.75 249 LEU B C 1
ATOM 6571 O O . LEU B 1 249 ? -15.117 -13.203 -28.094 1 98.75 249 LEU B O 1
ATOM 6575 N N . GLU B 1 250 ? -14.109 -14.602 -29.547 1 98.5 250 GLU B N 1
ATOM 6576 C CA . GLU B 1 250 ? -14.719 -13.961 -30.703 1 98.5 250 GLU B CA 1
ATOM 6577 C C . GLU B 1 250 ? -16.25 -14.039 -30.641 1 98.5 250 GLU B C 1
ATOM 6579 O O . GLU B 1 250 ? -16.938 -13.062 -30.953 1 98.5 250 GLU B O 1
ATOM 6584 N N . GLU B 1 251 ? -16.75 -15.172 -30.25 1 98.62 251 GLU B N 1
ATOM 6585 C CA . GLU B 1 251 ? -18.188 -15.352 -30.109 1 98.62 251 GLU B CA 1
ATOM 6586 C C . GLU B 1 251 ? -18.781 -14.391 -29.078 1 98.62 251 GLU B C 1
ATOM 6588 O O . GLU B 1 251 ? -19.812 -13.773 -29.328 1 98.62 251 GLU B O 1
ATOM 6593 N N . VAL B 1 252 ? -18.141 -14.281 -27.984 1 98.75 252 VAL B N 1
ATOM 6594 C CA . VAL B 1 252 ? -18.625 -13.422 -26.906 1 98.75 252 VAL B CA 1
ATOM 6595 C C . VAL B 1 252 ? -18.562 -11.961 -27.328 1 98.75 252 VAL B C 1
ATOM 6597 O O . VAL B 1 252 ? -19.453 -11.172 -27.016 1 98.75 252 VAL B O 1
ATOM 6600 N N . MET B 1 253 ? -17.516 -11.555 -28.031 1 98.75 253 MET B N 1
ATOM 6601 C CA . MET B 1 253 ? -17.406 -10.195 -28.547 1 98.75 253 MET B CA 1
ATOM 6602 C C . MET B 1 253 ? -18.562 -9.867 -29.484 1 98.75 253 MET B C 1
ATOM 6604 O O . MET B 1 253 ? -19.156 -8.789 -29.391 1 98.75 253 MET B O 1
ATOM 6608 N N . GLU B 1 254 ? -18.875 -10.805 -30.344 1 98.62 254 GLU B N 1
ATOM 6609 C CA . GLU B 1 254 ? -20.016 -10.602 -31.25 1 98.62 254 GLU B CA 1
ATOM 6610 C C . GLU B 1 254 ? -21.328 -10.484 -30.469 1 98.62 254 GLU B C 1
ATOM 6612 O O . GLU B 1 254 ? -22.203 -9.711 -30.844 1 98.62 254 GLU B O 1
ATOM 6617 N N . GLN B 1 255 ? -21.453 -11.297 -29.469 1 98.69 255 GLN B N 1
ATOM 6618 C CA . GLN B 1 255 ? -22.641 -11.211 -28.609 1 98.69 255 GLN B CA 1
ATOM 6619 C C . GLN B 1 255 ? -22.75 -9.836 -27.969 1 98.69 255 GLN B C 1
ATOM 6621 O O . GLN B 1 255 ? -23.844 -9.281 -27.875 1 98.69 255 GLN B O 1
ATOM 6626 N N . CYS B 1 256 ? -21.672 -9.289 -27.453 1 98.5 256 CYS B N 1
ATOM 6627 C CA . CYS B 1 256 ? -21.656 -7.953 -26.875 1 98.5 256 CYS B CA 1
ATOM 6628 C C . CYS B 1 256 ? -22.141 -6.918 -27.875 1 98.5 256 CYS B C 1
ATOM 6630 O O . CYS B 1 256 ? -22.953 -6.047 -27.547 1 98.5 256 CYS B O 1
ATOM 6632 N N . TYR B 1 257 ? -21.625 -7.031 -29.109 1 97.94 257 TYR B N 1
ATOM 6633 C CA . TYR B 1 257 ? -22 -6.102 -30.156 1 97.94 257 TYR B CA 1
ATOM 6634 C C . TYR B 1 257 ? -23.5 -6.176 -30.422 1 97.94 257 TYR B C 1
ATOM 6636 O O . TYR B 1 257 ? -24.172 -5.148 -30.531 1 97.94 257 TYR B O 1
ATOM 6644 N N . LYS B 1 258 ? -24.016 -7.352 -30.469 1 98.19 258 LYS B N 1
ATOM 6645 C CA . LYS B 1 258 ? -25.438 -7.562 -30.75 1 98.19 258 LYS B CA 1
ATOM 6646 C C . LYS B 1 258 ? -26.297 -6.992 -29.625 1 98.19 258 LYS B C 1
ATOM 6648 O O . LYS B 1 258 ? -27.406 -6.508 -29.875 1 98.19 258 LYS B O 1
ATOM 6653 N N . GLU B 1 259 ? -25.781 -7.047 -28.453 1 98.25 259 GLU B N 1
ATOM 6654 C CA . GLU B 1 259 ? -26.516 -6.574 -27.281 1 98.25 259 GLU B CA 1
ATOM 6655 C C . GLU B 1 259 ? -26.375 -5.066 -27.109 1 98.25 259 GLU B C 1
ATOM 6657 O O . GLU B 1 259 ? -27.016 -4.469 -26.25 1 98.25 259 GLU B O 1
ATOM 6662 N N . GLY B 1 260 ? -25.547 -4.461 -27.859 1 97.5 260 GLY B N 1
ATOM 6663 C CA . GLY B 1 260 ? -25.297 -3.033 -27.75 1 97.5 260 GLY B CA 1
ATOM 6664 C C . GLY B 1 260 ? -24.438 -2.672 -26.547 1 97.5 260 GLY B C 1
ATOM 6665 O O . GLY B 1 260 ? -24.516 -1.554 -26.031 1 97.5 260 GLY B O 1
ATOM 6666 N N . LYS B 1 261 ? -23.719 -3.566 -26.016 1 98.19 261 LYS B N 1
ATOM 6667 C CA . LYS B 1 261 ? -22.812 -3.354 -24.875 1 98.19 261 LYS B CA 1
ATOM 6668 C C . LYS B 1 261 ? -21.375 -3.225 -25.344 1 98.19 261 LYS B C 1
ATOM 6670 O O . LYS B 1 261 ? -20.75 -4.211 -25.75 1 98.19 261 LYS B O 1
ATOM 6675 N N . PRO B 1 262 ? -20.812 -2.045 -25.266 1 98.19 262 PRO B N 1
ATOM 6676 C CA . PRO B 1 262 ? -19.438 -1.878 -25.75 1 98.19 262 PRO B CA 1
ATOM 6677 C C . PRO B 1 262 ? -18.422 -2.598 -24.859 1 98.19 262 PRO B C 1
ATOM 6679 O O . PRO B 1 262 ? -18.625 -2.723 -23.656 1 98.19 262 PRO B O 1
ATOM 6682 N N . ILE B 1 263 ? -17.359 -3.051 -25.438 1 98.75 263 ILE B N 1
ATOM 6683 C CA . ILE B 1 263 ? -16.297 -3.738 -24.719 1 98.75 263 ILE B CA 1
ATOM 6684 C C . ILE B 1 263 ? -15.242 -2.732 -24.266 1 98.75 263 ILE B C 1
ATOM 6686 O O . ILE B 1 263 ? -14.586 -2.102 -25.109 1 98.75 263 ILE B O 1
ATOM 6690 N N . ALA B 1 264 ? -15.047 -2.605 -22.984 1 98.56 264 ALA B N 1
ATOM 6691 C CA . ALA B 1 264 ? -14.07 -1.67 -22.422 1 98.56 264 ALA B CA 1
ATOM 6692 C C . ALA B 1 264 ? -12.68 -2.289 -22.391 1 98.56 264 ALA B C 1
ATOM 6694 O O . ALA B 1 264 ? -11.688 -1.612 -22.672 1 98.56 264 ALA B O 1
ATOM 6695 N N . MET B 1 265 ? -12.609 -3.557 -22.016 1 98.81 265 MET B N 1
ATOM 6696 C CA . MET B 1 265 ? -11.305 -4.152 -21.734 1 98.81 265 MET B CA 1
ATOM 6697 C C . MET B 1 265 ? -11.328 -5.656 -21.984 1 98.81 265 MET B C 1
ATOM 6699 O O . MET B 1 265 ? -12.32 -6.324 -21.672 1 98.81 265 MET B O 1
ATOM 6703 N N . ILE B 1 266 ? -10.352 -6.203 -22.562 1 98.88 266 ILE B N 1
ATOM 6704 C CA . ILE B 1 266 ? -10.047 -7.625 -22.641 1 98.88 266 ILE B CA 1
ATOM 6705 C C . ILE B 1 266 ? -8.781 -7.922 -21.828 1 98.88 266 ILE B C 1
ATOM 6707 O O . ILE B 1 266 ? -7.742 -7.293 -22.047 1 98.88 266 ILE B O 1
ATOM 6711 N N . VAL B 1 267 ? -8.875 -8.844 -20.906 1 98.81 267 VAL B N 1
ATOM 6712 C CA . VAL B 1 267 ? -7.762 -9.172 -20.016 1 98.81 267 VAL B CA 1
ATOM 6713 C C . VAL B 1 267 ? -7.074 -10.445 -20.5 1 98.81 267 VAL B C 1
ATOM 6715 O O . VAL B 1 267 ? -7.699 -11.508 -20.578 1 98.81 267 VAL B O 1
ATOM 6718 N N . ALA B 1 268 ? -5.863 -10.312 -20.875 1 98.75 268 ALA B N 1
ATOM 6719 C CA . ALA B 1 268 ? -5.012 -11.477 -21.109 1 98.75 268 ALA B CA 1
ATOM 6720 C C . ALA B 1 268 ? -4.285 -11.883 -19.828 1 98.75 268 ALA B C 1
ATOM 6722 O O . ALA B 1 268 ? -3.469 -11.125 -19.312 1 98.75 268 ALA B O 1
ATOM 6723 N N . THR B 1 269 ? -4.566 -13.039 -19.344 1 97.88 269 THR B N 1
ATOM 6724 C CA . THR B 1 269 ? -3.869 -13.531 -18.156 1 97.88 269 THR B CA 1
ATOM 6725 C C . THR B 1 269 ? -2.551 -14.195 -18.547 1 97.88 269 THR B C 1
ATOM 6727 O O . THR B 1 269 ? -2.539 -15.18 -19.297 1 97.88 269 THR B O 1
ATOM 6730 N N . MET B 1 270 ? -1.486 -13.641 -18.109 1 97.94 270 MET B N 1
ATOM 6731 C CA . MET B 1 270 ? -0.154 -14.109 -18.469 1 97.94 270 MET B CA 1
ATOM 6732 C C . MET B 1 270 ? 0.512 -14.828 -17.312 1 97.94 270 MET B C 1
ATOM 6734 O O . MET B 1 270 ? 1.629 -14.492 -16.922 1 97.94 270 MET B O 1
ATOM 6738 N N . GLY B 1 271 ? -0.083 -15.922 -16.875 1 96.19 271 GLY B N 1
ATOM 6739 C CA . GLY B 1 271 ? 0.324 -16.703 -15.719 1 96.19 271 GLY B CA 1
ATOM 6740 C C . GLY B 1 271 ? -0.709 -16.719 -14.609 1 96.19 271 GLY B C 1
ATOM 6741 O O . GLY B 1 271 ? -0.684 -15.867 -13.719 1 96.19 271 GLY B O 1
ATOM 6742 N N . THR B 1 272 ? -1.638 -17.672 -14.664 1 93 272 THR B N 1
ATOM 6743 C CA . THR B 1 272 ? -2.658 -17.797 -13.633 1 93 272 THR B CA 1
ATOM 6744 C C . THR B 1 272 ? -2.053 -18.344 -12.336 1 93 272 THR B C 1
ATOM 6746 O O . THR B 1 272 ? -1.032 -19.031 -12.367 1 93 272 THR B O 1
ATOM 6749 N N . THR B 1 273 ? -2.688 -18.078 -11.258 1 89.19 273 THR B N 1
ATOM 6750 C CA . THR B 1 273 ? -2.201 -18.484 -9.945 1 89.19 273 THR B CA 1
ATOM 6751 C C . THR B 1 273 ? -2.258 -20 -9.797 1 89.19 273 THR B C 1
ATOM 6753 O O . THR B 1 273 ? -1.316 -20.625 -9.289 1 89.19 273 THR B O 1
ATOM 6756 N N . ASP B 1 274 ? -3.227 -20.625 -10.242 1 88.62 274 ASP B N 1
ATOM 6757 C CA . ASP B 1 274 ? -3.434 -22.047 -9.938 1 88.62 274 ASP B CA 1
ATOM 6758 C C . ASP B 1 274 ? -2.664 -22.938 -10.906 1 88.62 274 ASP B C 1
ATOM 6760 O O . ASP B 1 274 ? -2.01 -23.891 -10.492 1 88.62 274 ASP B O 1
ATOM 6764 N N . ALA B 1 275 ? -2.729 -22.594 -12.203 1 90.25 275 ALA B N 1
ATOM 6765 C CA . ALA B 1 275 ? -2.152 -23.531 -13.156 1 90.25 275 ALA B CA 1
ATOM 6766 C C . ALA B 1 275 ? -1.051 -22.875 -13.977 1 90.25 275 ALA B C 1
ATOM 6768 O O . ALA B 1 275 ? -0.379 -23.531 -14.773 1 90.25 275 ALA B O 1
ATOM 6769 N N . PHE B 1 276 ? -0.867 -21.594 -13.773 1 92.94 276 PHE B N 1
ATOM 6770 C CA . PHE B 1 276 ? 0.09 -20.797 -14.531 1 92.94 276 PHE B CA 1
ATOM 6771 C C . PHE B 1 276 ? -0.246 -20.828 -16.016 1 92.94 276 PHE B C 1
ATOM 6773 O O . PHE B 1 276 ? 0.641 -21 -16.859 1 92.94 276 PHE B O 1
ATOM 6780 N N . ALA B 1 277 ? -1.463 -20.734 -16.328 1 93 277 ALA B N 1
ATOM 6781 C CA . ALA B 1 277 ? -1.89 -20.625 -17.719 1 93 277 ALA B CA 1
ATOM 6782 C C . ALA B 1 277 ? -1.478 -19.281 -18.328 1 93 277 ALA B C 1
ATOM 6784 O O . ALA B 1 277 ? -1.57 -18.25 -17.656 1 93 277 ALA B O 1
ATOM 6785 N N . VAL B 1 278 ? -0.975 -19.344 -19.531 1 96.69 278 VAL B N 1
ATOM 6786 C CA . VAL B 1 278 ? -0.585 -18.125 -20.266 1 96.69 278 VAL B CA 1
ATOM 6787 C C . VAL B 1 278 ? -1.454 -17.969 -21.5 1 96.69 278 VAL B C 1
ATOM 6789 O O . VAL B 1 278 ? -1.437 -18.828 -22.391 1 96.69 278 VAL B O 1
ATOM 6792 N N . ASP B 1 279 ? -2.205 -16.891 -21.609 1 98.12 279 ASP B N 1
ATOM 6793 C CA . ASP B 1 279 ? -3.076 -16.641 -22.75 1 98.12 279 ASP B CA 1
ATOM 6794 C C . ASP B 1 279 ? -2.266 -16.234 -23.984 1 98.12 279 ASP B C 1
ATOM 6796 O O . ASP B 1 279 ? -1.164 -15.695 -23.859 1 98.12 279 ASP B O 1
ATOM 6800 N N . ASN B 1 280 ? -2.797 -16.562 -25.141 1 98.31 280 ASN B N 1
ATOM 6801 C CA . ASN B 1 280 ? -2.232 -16.156 -26.422 1 98.31 280 ASN B CA 1
ATOM 6802 C C . ASN B 1 280 ? -2.58 -14.703 -26.766 1 98.31 280 ASN B C 1
ATOM 6804 O O . ASN B 1 280 ? -3.486 -14.438 -27.547 1 98.31 280 ASN B O 1
ATOM 6808 N N . ILE B 1 281 ? -1.822 -13.758 -26.203 1 98.69 281 ILE B N 1
ATOM 6809 C CA . ILE B 1 281 ? -2.143 -12.344 -26.312 1 98.69 281 ILE B CA 1
ATOM 6810 C C . ILE B 1 281 ? -2.08 -11.906 -27.766 1 98.69 281 ILE B C 1
ATOM 6812 O O . ILE B 1 281 ? -2.854 -11.047 -28.203 1 98.69 281 ILE B O 1
ATOM 6816 N N . LYS B 1 282 ? -1.153 -12.43 -28.578 1 98.62 282 LYS B N 1
ATOM 6817 C CA . LYS B 1 282 ? -1.112 -12.117 -30 1 98.62 282 LYS B CA 1
ATOM 6818 C C . LYS B 1 282 ? -2.434 -12.477 -30.688 1 98.62 282 LYS B C 1
ATOM 6820 O O . LYS B 1 282 ? -2.975 -11.68 -31.453 1 98.62 282 LYS B O 1
ATOM 6825 N N . GLY B 1 283 ? -2.908 -13.688 -30.391 1 98.75 283 GLY B N 1
ATOM 6826 C CA . GLY B 1 283 ? -4.199 -14.102 -30.906 1 98.75 283 GLY B CA 1
ATOM 6827 C C . GLY B 1 283 ? -5.34 -13.211 -30.469 1 98.75 283 GLY B C 1
ATOM 6828 O O . GLY B 1 283 ? -6.238 -12.898 -31.25 1 98.75 283 GLY B O 1
ATOM 6829 N N . ILE B 1 284 ? -5.352 -12.758 -29.219 1 98.81 284 ILE B N 1
ATOM 6830 C CA . ILE B 1 284 ? -6.371 -11.875 -28.672 1 98.81 284 ILE B CA 1
ATOM 6831 C C . ILE B 1 284 ? -6.375 -10.547 -29.438 1 98.81 284 ILE B C 1
ATOM 6833 O O . ILE B 1 284 ? -7.434 -10.047 -29.828 1 98.81 284 ILE B O 1
ATOM 6837 N N . VAL B 1 285 ? -5.195 -9.953 -29.641 1 98.69 285 VAL B N 1
ATOM 6838 C CA . VAL B 1 285 ? -5.055 -8.672 -30.344 1 98.69 285 VAL B CA 1
ATOM 6839 C C . VAL B 1 285 ? -5.566 -8.812 -31.781 1 98.69 285 VAL B C 1
ATOM 6841 O O . VAL B 1 285 ? -6.262 -7.922 -32.281 1 98.69 285 VAL B O 1
ATOM 6844 N N . GLU B 1 286 ? -5.234 -9.914 -32.438 1 98.44 286 GLU B N 1
ATOM 6845 C CA . GLU B 1 286 ? -5.676 -10.148 -33.812 1 98.44 286 GLU B CA 1
ATOM 6846 C C . GLU B 1 286 ? -7.199 -10.211 -33.906 1 98.44 286 GLU B C 1
ATOM 6848 O O . GLU B 1 286 ? -7.801 -9.617 -34.812 1 98.44 286 GLU B O 1
ATOM 6853 N N . ILE B 1 287 ? -7.785 -10.945 -33 1 98.44 287 ILE B N 1
ATOM 6854 C CA . ILE B 1 287 ? -9.242 -11.055 -32.969 1 98.44 287 ILE B CA 1
ATOM 6855 C C . ILE B 1 287 ? -9.859 -9.688 -32.688 1 98.44 287 ILE B C 1
ATOM 6857 O O . ILE B 1 287 ? -10.867 -9.328 -33.312 1 98.44 287 ILE B O 1
ATOM 6861 N N . CYS B 1 288 ? -9.297 -8.969 -31.75 1 98.12 288 CYS B N 1
ATOM 6862 C CA . CYS B 1 288 ? -9.781 -7.637 -31.406 1 98.12 288 CYS B CA 1
ATOM 6863 C C . CYS B 1 288 ? -9.734 -6.715 -32.625 1 98.12 288 CYS B C 1
ATOM 6865 O O . CYS B 1 288 ? -10.695 -6.004 -32.906 1 98.12 288 CYS B O 1
ATOM 6867 N N . ASP B 1 289 ? -8.656 -6.742 -33.375 1 97.75 289 ASP B N 1
ATOM 6868 C CA . ASP B 1 289 ? -8.492 -5.902 -34.531 1 97.75 289 ASP B CA 1
ATOM 6869 C C . ASP B 1 289 ? -9.508 -6.27 -35.625 1 97.75 289 ASP B C 1
ATOM 6871 O O . ASP B 1 289 ? -10.086 -5.391 -36.281 1 97.75 289 ASP B O 1
ATOM 6875 N N . ARG B 1 290 ? -9.68 -7.535 -35.781 1 97.88 290 ARG B N 1
ATOM 6876 C CA . ARG B 1 290 ? -10.664 -7.988 -36.781 1 97.88 290 ARG B CA 1
ATOM 6877 C C . ARG B 1 290 ? -12.07 -7.52 -36.375 1 97.88 290 ARG B C 1
ATOM 6879 O O . ARG B 1 290 ? -12.836 -7.078 -37.25 1 97.88 290 ARG B O 1
ATOM 6886 N N . PHE B 1 291 ? -12.438 -7.656 -35.156 1 98.25 291 PHE B N 1
ATOM 6887 C CA . PHE B 1 291 ? -13.727 -7.238 -34.656 1 98.25 291 PHE B CA 1
ATOM 6888 C C . PHE B 1 291 ? -13.945 -5.746 -34.875 1 98.25 291 PHE B C 1
ATOM 6890 O O . PHE B 1 291 ? -15.023 -5.332 -35.312 1 98.25 291 PHE B O 1
ATOM 6897 N N . VAL B 1 292 ? -12.938 -4.941 -34.625 1 98.25 292 VAL B N 1
ATOM 6898 C CA . VAL B 1 292 ? -13.008 -3.494 -34.781 1 98.25 292 VAL B CA 1
ATOM 6899 C C . VAL B 1 292 ? -13.242 -3.139 -36.25 1 98.25 292 VAL B C 1
ATOM 6901 O O . VAL B 1 292 ? -14.07 -2.281 -36.562 1 98.25 292 VAL B O 1
ATOM 6904 N N . ARG B 1 293 ? -12.555 -3.807 -37.156 1 98 293 ARG B N 1
ATOM 6905 C CA . ARG B 1 293 ? -12.711 -3.572 -38.594 1 98 293 ARG B CA 1
ATOM 6906 C C . ARG B 1 293 ? -14.094 -3.998 -39.062 1 98 293 ARG B C 1
ATOM 6908 O O . ARG B 1 293 ? -14.758 -3.266 -39.781 1 98 293 ARG B O 1
ATOM 6915 N N . LYS B 1 294 ? -14.414 -5.18 -38.594 1 98.19 294 LYS B N 1
ATOM 6916 C CA . LYS B 1 294 ? -15.688 -5.758 -39 1 98.19 294 LYS B CA 1
ATOM 6917 C C . LYS B 1 294 ? -16.859 -4.836 -38.656 1 98.19 294 LYS B C 1
ATOM 6919 O O . LYS B 1 294 ? -17.781 -4.68 -39.469 1 98.19 294 LYS B O 1
ATOM 6924 N N . HIS B 1 295 ? -16.828 -4.215 -37.562 1 97.94 295 HIS B N 1
ATOM 6925 C CA . HIS B 1 295 ? -17.969 -3.443 -37.094 1 97.94 295 HIS B CA 1
ATOM 6926 C C . HIS B 1 295 ? -17.688 -1.945 -37.188 1 97.94 295 HIS B C 1
ATOM 6928 O O . HIS B 1 295 ? -18.484 -1.136 -36.656 1 97.94 295 HIS B O 1
ATOM 6934 N N . ASN B 1 296 ? -16.562 -1.498 -37.688 1 97.19 296 ASN B N 1
ATOM 6935 C CA . ASN B 1 296 ? -16.172 -0.107 -37.875 1 97.19 296 ASN B CA 1
ATOM 6936 C C . ASN B 1 296 ? -16.25 0.684 -36.594 1 97.19 296 ASN B C 1
ATOM 6938 O O . ASN B 1 296 ? -16.906 1.728 -36.531 1 97.19 296 ASN B O 1
ATOM 6942 N N . LEU B 1 297 ? -15.672 0.083 -35.625 1 96.69 297 LEU B N 1
ATOM 6943 C CA . LEU B 1 297 ? -15.688 0.729 -34.312 1 96.69 297 LEU B CA 1
ATOM 6944 C C . LEU B 1 297 ? -14.703 1.893 -34.25 1 96.69 297 LEU B C 1
ATOM 6946 O O . LEU B 1 297 ? -13.617 1.813 -34.844 1 96.69 297 LEU B O 1
ATOM 6950 N N . LYS B 1 298 ? -14.969 2.953 -33.562 1 92.06 298 LYS B N 1
ATOM 6951 C CA . LYS B 1 298 ? -14.125 4.137 -33.406 1 92.06 298 LYS B CA 1
ATOM 6952 C C . LYS B 1 298 ? -12.992 3.885 -32.406 1 92.06 298 LYS B C 1
ATOM 6954 O O . LYS B 1 298 ? -11.945 4.531 -32.5 1 92.06 298 LYS B O 1
ATOM 6959 N N . LYS B 1 299 ? -13.25 3.098 -31.453 1 91.38 299 LYS B N 1
ATOM 6960 C CA . LYS B 1 299 ? -12.273 2.781 -30.422 1 91.38 299 LYS B CA 1
ATOM 6961 C C . LYS B 1 299 ? -12.086 1.274 -30.281 1 91.38 299 LYS B C 1
ATOM 6963 O O . LYS B 1 299 ? -13.047 0.51 -30.391 1 91.38 299 LYS B O 1
ATOM 6968 N N . ARG B 1 300 ? -10.891 0.951 -30.125 1 95.62 300 ARG B N 1
ATOM 6969 C CA . ARG B 1 300 ? -10.57 -0.451 -29.875 1 95.62 300 ARG B CA 1
ATOM 6970 C C . ARG B 1 300 ? -10.656 -0.774 -28.391 1 95.62 300 ARG B C 1
ATOM 6972 O O . ARG B 1 300 ? -10.273 0.041 -27.547 1 95.62 300 ARG B O 1
ATOM 6979 N N . PRO B 1 301 ? -11.172 -2.002 -28 1 98.06 301 PRO B N 1
ATOM 6980 C CA . PRO B 1 301 ? -11.094 -2.414 -26.594 1 98.06 301 PRO B CA 1
ATOM 6981 C C . PRO B 1 301 ? -9.672 -2.344 -26.031 1 98.06 301 PRO B C 1
ATOM 6983 O O . PRO B 1 301 ? -8.711 -2.68 -26.734 1 98.06 301 PRO B O 1
ATOM 6986 N N . PHE B 1 302 ? -9.586 -1.852 -24.828 1 98.62 302 PHE B N 1
ATOM 6987 C CA . PHE B 1 302 ? -8.32 -1.793 -24.109 1 98.62 302 PHE B CA 1
ATOM 6988 C C . PHE B 1 302 ? -7.812 -3.195 -23.797 1 98.62 302 PHE B C 1
ATOM 6990 O O . PHE B 1 302 ? -8.555 -4.031 -23.281 1 98.62 302 PHE B O 1
ATOM 6997 N N . ILE B 1 303 ? -6.582 -3.537 -24.156 1 98.88 303 ILE B N 1
ATOM 6998 C CA . ILE B 1 303 ? -6.016 -4.844 -23.844 1 98.88 303 ILE B CA 1
ATOM 6999 C C . ILE B 1 303 ? -5.105 -4.734 -22.625 1 98.88 303 ILE B C 1
ATOM 7001 O O . ILE B 1 303 ? -4.062 -4.074 -22.672 1 98.88 303 ILE B O 1
ATOM 7005 N N . TYR B 1 304 ? -5.477 -5.312 -21.547 1 98.88 304 TYR B N 1
ATOM 7006 C CA . TYR B 1 304 ? -4.684 -5.363 -20.328 1 98.88 304 TYR B CA 1
ATOM 7007 C C . TYR B 1 304 ? -4.066 -6.742 -20.141 1 98.88 304 TYR B C 1
ATOM 7009 O O . TYR B 1 304 ? -4.777 -7.75 -20.141 1 98.88 304 TYR B O 1
ATOM 7017 N N . ALA B 1 305 ? -2.781 -6.816 -19.984 1 98.94 305 ALA B N 1
ATOM 7018 C CA . ALA B 1 305 ? -2.117 -8.07 -19.641 1 98.94 305 ALA B CA 1
ATOM 7019 C C . ALA B 1 305 ? -1.92 -8.18 -18.125 1 98.94 305 ALA B C 1
ATOM 7021 O O . ALA B 1 305 ? -1.143 -7.43 -17.547 1 98.94 305 ALA B O 1
ATOM 7022 N N . ASP B 1 306 ? -2.672 -9.086 -17.547 1 98.62 306 ASP B N 1
ATOM 7023 C CA . ASP B 1 306 ? -2.402 -9.453 -16.156 1 98.62 306 ASP B CA 1
ATOM 7024 C C . ASP B 1 306 ? -1.194 -10.383 -16.062 1 98.62 306 ASP B C 1
ATOM 7026 O O . ASP B 1 306 ? -1.351 -11.602 -15.945 1 98.62 306 ASP B O 1
ATOM 7030 N N . ALA B 1 307 ? -0.038 -9.773 -16.031 1 98.62 307 ALA B N 1
ATOM 7031 C CA . ALA B 1 307 ? 1.215 -10.523 -16 1 98.62 307 ALA B CA 1
ATOM 7032 C C . ALA B 1 307 ? 1.876 -10.453 -14.633 1 98.62 307 ALA B C 1
ATOM 7034 O O . ALA B 1 307 ? 3.105 -10.469 -14.531 1 98.62 307 ALA B O 1
ATOM 7035 N N . VAL B 1 308 ? 1.078 -10.352 -13.578 1 97.88 308 VAL B N 1
ATOM 7036 C CA . VAL B 1 308 ? 1.628 -10.156 -12.242 1 97.88 308 VAL B CA 1
ATOM 7037 C C . VAL B 1 308 ? 2.57 -11.305 -11.891 1 97.88 308 VAL B C 1
ATOM 7039 O O . VAL B 1 308 ? 3.498 -11.141 -11.102 1 97.88 308 VAL B O 1
ATOM 7042 N N . ILE B 1 309 ? 2.393 -12.5 -12.477 1 97.81 309 ILE B N 1
ATOM 7043 C CA . ILE B 1 309 ? 3.285 -13.625 -12.242 1 97.81 309 ILE B CA 1
ATOM 7044 C C . ILE B 1 309 ? 4.211 -13.812 -13.445 1 97.81 309 ILE B C 1
ATOM 7046 O O . ILE B 1 309 ? 5.434 -13.867 -13.289 1 97.81 309 ILE B O 1
ATOM 7050 N N . GLY B 1 310 ? 3.686 -13.758 -14.633 1 98.12 310 GLY B N 1
ATOM 7051 C CA . GLY B 1 310 ? 4.383 -14.211 -15.828 1 98.12 310 GLY B CA 1
ATOM 7052 C C . GLY B 1 310 ? 5.395 -13.211 -16.344 1 98.12 310 GLY B C 1
ATOM 7053 O O . GLY B 1 310 ? 6.262 -13.555 -17.156 1 98.12 310 GLY B O 1
ATOM 7054 N N . TRP B 1 311 ? 5.379 -11.945 -15.883 1 98.44 311 TRP B N 1
ATOM 7055 C CA . TRP B 1 311 ? 6.254 -10.906 -16.406 1 98.44 311 TRP B CA 1
ATOM 7056 C C . TRP B 1 311 ? 7.719 -11.312 -16.281 1 98.44 311 TRP B C 1
ATOM 7058 O O . TRP B 1 311 ? 8.555 -10.922 -17.094 1 98.44 311 TRP B O 1
ATOM 7068 N N . ALA B 1 312 ? 8.102 -12.094 -15.32 1 98.19 312 ALA B N 1
ATOM 7069 C CA . ALA B 1 312 ? 9.492 -12.398 -15.008 1 98.19 312 ALA B CA 1
ATOM 7070 C C . ALA B 1 312 ? 10.117 -13.266 -16.094 1 98.19 312 ALA B C 1
ATOM 7072 O O . ALA B 1 312 ? 11.336 -13.227 -16.297 1 98.19 312 ALA B O 1
ATOM 7073 N N . TRP B 1 313 ? 9.312 -14.047 -16.828 1 98.44 313 TRP B N 1
ATOM 7074 C CA . TRP B 1 313 ? 9.812 -14.867 -17.922 1 98.44 313 TRP B CA 1
ATOM 7075 C C . TRP B 1 313 ? 10.406 -14 -19.031 1 98.44 313 TRP B C 1
ATOM 7077 O O . TRP B 1 313 ? 11.148 -14.484 -19.875 1 98.44 313 TRP B O 1
ATOM 7087 N N . SER B 1 314 ? 10.086 -12.68 -18.984 1 98.62 314 SER B N 1
ATOM 7088 C CA . SER B 1 314 ? 10.625 -11.758 -19.984 1 98.62 314 SER B CA 1
ATOM 7089 C C . SER B 1 314 ? 12.148 -11.672 -19.891 1 98.62 314 SER B C 1
ATOM 7091 O O . SER B 1 314 ? 12.805 -11.211 -20.828 1 98.62 314 SER B O 1
ATOM 7093 N N . VAL B 1 315 ? 12.766 -12.117 -18.797 1 98.5 315 VAL B N 1
ATOM 7094 C CA . VAL B 1 315 ? 14.219 -12.125 -18.672 1 98.5 315 VAL B CA 1
ATOM 7095 C C . VAL B 1 315 ? 14.82 -13.094 -19.672 1 98.5 315 VAL B C 1
ATOM 7097 O O . VAL B 1 315 ? 16.016 -13.031 -19.969 1 98.5 315 VAL B O 1
ATOM 7100 N N . PHE B 1 316 ? 13.992 -13.969 -20.234 1 98.31 316 PHE B N 1
ATOM 7101 C CA . PHE B 1 316 ? 14.461 -14.961 -21.203 1 98.31 316 PHE B CA 1
ATOM 7102 C C . PHE B 1 316 ? 14.242 -14.461 -22.625 1 98.31 316 PHE B C 1
ATOM 7104 O O . PHE B 1 316 ? 14.602 -15.148 -23.578 1 98.31 316 PHE B O 1
ATOM 7111 N N . ASN B 1 317 ? 13.633 -13.289 -22.797 1 97.69 317 ASN B N 1
ATOM 7112 C CA . ASN B 1 317 ? 13.383 -12.789 -24.141 1 97.69 317 ASN B CA 1
ATOM 7113 C C . ASN B 1 317 ? 14.672 -12.727 -24.969 1 97.69 317 ASN B C 1
ATOM 7115 O O . ASN B 1 317 ? 14.648 -12.961 -26.172 1 97.69 317 ASN B O 1
ATOM 7119 N N . SER B 1 318 ? 15.797 -12.438 -24.328 1 96.75 318 SER B N 1
ATOM 7120 C CA . SER B 1 318 ? 17.078 -12.32 -25.031 1 96.75 318 SER B CA 1
ATOM 7121 C C . SER B 1 318 ? 17.906 -13.578 -24.859 1 96.75 318 SER B C 1
ATOM 7123 O O . SER B 1 318 ? 19.078 -13.609 -25.25 1 96.75 318 SER B O 1
ATOM 7125 N N . TYR B 1 319 ? 17.359 -14.625 -24.266 1 97.5 319 TYR B N 1
ATOM 7126 C CA . TYR B 1 319 ? 18.094 -15.859 -24.016 1 97.5 319 TYR B CA 1
ATOM 7127 C C . TYR B 1 319 ? 18.203 -16.703 -25.281 1 97.5 319 TYR B C 1
ATOM 7129 O O . TYR B 1 319 ? 17.25 -16.828 -26.047 1 97.5 319 TYR B O 1
ATOM 7137 N N . ASP B 1 320 ? 19.375 -17.25 -25.609 1 97.69 320 ASP B N 1
ATOM 7138 C CA . ASP B 1 320 ? 19.562 -18.172 -26.734 1 97.69 320 ASP B CA 1
ATOM 7139 C C . ASP B 1 320 ? 19.234 -19.609 -26.328 1 97.69 320 ASP B C 1
ATOM 7141 O O . ASP B 1 320 ? 20.094 -20.328 -25.812 1 97.69 320 ASP B O 1
ATOM 7145 N N . PHE B 1 321 ? 18.094 -20.062 -26.703 1 97.38 321 PHE B N 1
ATOM 7146 C CA . PHE B 1 321 ? 17.609 -21.375 -26.281 1 97.38 321 PHE B CA 1
ATOM 7147 C C . PHE B 1 321 ? 18.375 -22.484 -26.984 1 97.38 321 PHE B C 1
ATOM 7149 O O . PHE B 1 321 ? 18.453 -23.609 -26.484 1 97.38 321 PHE B O 1
ATOM 7156 N N . LYS B 1 322 ? 18.922 -22.188 -28.109 1 97.25 322 LYS B N 1
ATOM 7157 C CA . LYS B 1 322 ? 19.703 -23.188 -28.828 1 97.25 322 LYS B CA 1
ATOM 7158 C C . LYS B 1 322 ? 21.047 -23.422 -28.141 1 97.25 322 LYS B C 1
ATOM 7160 O O . LYS B 1 322 ? 21.469 -24.562 -27.938 1 97.25 322 LYS B O 1
ATOM 7165 N N . GLU B 1 323 ? 21.672 -22.344 -27.781 1 97.5 323 GLU B N 1
ATOM 7166 C CA . GLU B 1 323 ? 22.969 -22.438 -27.125 1 97.5 323 GLU B CA 1
ATOM 7167 C C . GLU B 1 323 ? 22.828 -22.922 -25.688 1 97.5 323 GLU B C 1
ATOM 7169 O O . GLU B 1 323 ? 23.688 -23.625 -25.172 1 97.5 323 GLU B O 1
ATOM 7174 N N . ASN B 1 324 ? 21.75 -22.438 -25.016 1 98 324 ASN B N 1
ATOM 7175 C CA . ASN B 1 324 ? 21.484 -22.797 -23.625 1 98 324 ASN B CA 1
ATOM 7176 C C . ASN B 1 324 ? 22.703 -22.594 -22.734 1 98 324 ASN B C 1
ATOM 7178 O O . ASN B 1 324 ? 23.156 -23.516 -22.062 1 98 324 ASN B O 1
ATOM 7182 N N . SER B 1 325 ? 23.188 -21.375 -22.688 1 96.25 325 SER B N 1
ATOM 7183 C CA . SER B 1 325 ? 24.438 -21.031 -22 1 96.25 325 SER B CA 1
ATOM 7184 C C . SER B 1 325 ? 24.344 -21.344 -20.516 1 96.25 325 SER B C 1
ATOM 7186 O O . SER B 1 325 ? 25.375 -21.578 -19.875 1 96.25 325 SER B O 1
ATOM 7188 N N . MET B 1 326 ? 23.188 -21.484 -19.938 1 96.19 326 MET B N 1
ATOM 7189 C CA . MET B 1 326 ? 23.031 -21.766 -18.516 1 96.19 326 MET B CA 1
ATOM 7190 C C . MET B 1 326 ? 22.984 -23.266 -18.266 1 96.19 326 MET B C 1
ATOM 7192 O O . MET B 1 326 ? 23.125 -23.719 -17.125 1 96.19 326 MET B O 1
ATOM 7196 N N . GLU B 1 327 ? 22.797 -24.094 -19.312 1 97.69 327 GLU B N 1
ATOM 7197 C CA . GLU B 1 327 ? 22.828 -25.547 -19.25 1 97.69 327 GLU B CA 1
ATOM 7198 C C . GLU B 1 327 ? 21.656 -26.109 -18.469 1 97.69 327 GLU B C 1
ATOM 7200 O O . GLU B 1 327 ? 21.812 -27 -17.625 1 97.69 327 GLU B O 1
ATOM 7205 N N . PHE B 1 328 ? 20.5 -25.516 -18.719 1 97.44 328 PHE B N 1
ATOM 7206 C CA . PHE B 1 328 ? 19.281 -26.125 -18.188 1 97.44 328 PHE B CA 1
ATOM 7207 C C . PHE B 1 328 ? 19.031 -27.484 -18.828 1 97.44 328 PHE B C 1
ATOM 7209 O O . PHE B 1 328 ? 19.484 -27.734 -19.953 1 97.44 328 PHE B O 1
ATOM 7216 N N . SER B 1 329 ? 18.344 -28.406 -18.125 1 97 329 SER B N 1
ATOM 7217 C CA . SER B 1 329 ? 17.938 -29.656 -18.75 1 97 329 SER B CA 1
ATOM 7218 C C . SER B 1 329 ? 17.031 -29.422 -19.938 1 97 329 SER B C 1
ATOM 7220 O O . SER B 1 329 ? 16.406 -28.359 -20.047 1 97 329 SER B O 1
ATOM 7222 N N . GLU B 1 330 ? 16.922 -30.359 -20.812 1 96.94 330 GLU B N 1
ATOM 7223 C CA . GLU B 1 330 ? 16.094 -30.234 -22.016 1 96.94 330 GLU B CA 1
ATOM 7224 C C . GLU B 1 330 ? 14.633 -30 -21.672 1 96.94 330 GLU B C 1
ATOM 7226 O O . GLU B 1 330 ? 13.961 -29.203 -22.328 1 96.94 330 GLU B O 1
ATOM 7231 N N . LYS B 1 331 ? 14.133 -30.688 -20.719 1 95.56 331 LYS B N 1
ATOM 7232 C CA . LYS B 1 331 ? 12.742 -30.547 -20.297 1 95.56 331 LYS B CA 1
ATOM 7233 C C . LYS B 1 331 ? 12.477 -29.141 -19.766 1 95.56 331 LYS B C 1
ATOM 7235 O O . LYS B 1 331 ? 11.445 -28.531 -20.078 1 95.56 331 LYS B O 1
ATOM 7240 N N . THR B 1 332 ? 13.406 -28.672 -18.953 1 96.44 332 THR B N 1
ATOM 7241 C CA . THR B 1 332 ? 13.281 -27.328 -18.391 1 96.44 332 THR B CA 1
ATOM 7242 C C . THR B 1 332 ? 13.328 -26.266 -19.484 1 96.44 332 THR B C 1
ATOM 7244 O O . THR B 1 332 ? 12.516 -25.344 -19.5 1 96.44 332 THR B O 1
ATOM 7247 N N . LEU B 1 333 ? 14.242 -26.438 -20.375 1 97.38 333 LEU B N 1
ATOM 7248 C CA . LEU B 1 333 ? 14.414 -25.484 -21.469 1 97.38 333 LEU B CA 1
ATOM 7249 C C . LEU B 1 333 ? 13.148 -25.406 -22.312 1 97.38 333 LEU B C 1
ATOM 7251 O O . LEU B 1 333 ? 12.711 -24.312 -22.703 1 97.38 333 LEU B O 1
ATOM 7255 N N . ARG B 1 334 ? 12.586 -26.516 -22.625 1 96.62 334 ARG B N 1
ATOM 7256 C CA . ARG B 1 334 ? 11.367 -26.578 -23.422 1 96.62 334 ARG B CA 1
ATOM 7257 C C . ARG B 1 334 ? 10.203 -25.906 -22.703 1 96.62 334 ARG B C 1
ATOM 7259 O O . ARG B 1 334 ? 9.398 -25.203 -23.328 1 96.62 334 ARG B O 1
ATOM 7266 N N . SER B 1 335 ? 10.109 -26.172 -21.453 1 95.88 335 SER B N 1
ATOM 7267 C CA . SER B 1 335 ? 9.047 -25.547 -20.641 1 95.88 335 SER B CA 1
ATOM 7268 C C . SER B 1 335 ? 9.148 -24.031 -20.672 1 95.88 335 SER B C 1
ATOM 7270 O O . SER B 1 335 ? 8.148 -23.344 -20.859 1 95.88 335 SER B O 1
ATOM 7272 N N . ILE B 1 336 ? 10.367 -23.484 -20.469 1 97.44 336 ILE B N 1
ATOM 7273 C CA . ILE B 1 336 ? 10.594 -22.047 -20.469 1 97.44 336 ILE B CA 1
ATOM 7274 C C . ILE B 1 336 ? 10.266 -21.469 -21.844 1 97.44 336 ILE B C 1
ATOM 7276 O O . ILE B 1 336 ? 9.586 -20.453 -21.953 1 97.44 336 ILE B O 1
ATOM 7280 N N . GLU B 1 337 ? 10.719 -22.141 -22.859 1 97.31 337 GLU B N 1
ATOM 7281 C CA . GLU B 1 337 ? 10.523 -21.688 -24.219 1 97.31 337 GLU B CA 1
ATOM 7282 C C . GLU B 1 337 ? 9.039 -21.594 -24.562 1 97.31 337 GLU B C 1
ATOM 7284 O O . GLU B 1 337 ? 8.602 -20.641 -25.219 1 97.31 337 GLU B O 1
ATOM 7289 N N . LYS B 1 338 ? 8.281 -22.562 -24.141 1 95.38 338 LYS B N 1
ATOM 7290 C CA . LYS B 1 338 ? 6.844 -22.578 -24.406 1 95.38 338 LYS B CA 1
ATOM 7291 C C . LYS B 1 338 ? 6.152 -21.375 -23.766 1 95.38 338 LYS B C 1
ATOM 7293 O O . LYS B 1 338 ? 5.297 -20.734 -24.391 1 95.38 338 LYS B O 1
ATOM 7298 N N . SER B 1 339 ? 6.469 -21.062 -22.547 1 95.31 339 SER B N 1
ATOM 7299 C CA . SER B 1 339 ? 5.879 -19.906 -21.859 1 95.31 339 SER B CA 1
ATOM 7300 C C . SER B 1 339 ? 6.332 -18.609 -22.5 1 95.31 339 SER B C 1
ATOM 7302 O O . SER B 1 339 ? 5.523 -17.703 -22.719 1 95.31 339 SER B O 1
ATOM 7304 N N . VAL B 1 340 ? 7.609 -18.531 -22.844 1 97.19 340 VAL B N 1
ATOM 7305 C CA . VAL B 1 340 ? 8.211 -17.312 -23.391 1 97.19 340 VAL B CA 1
ATOM 7306 C C . VAL B 1 340 ? 7.621 -17.016 -24.766 1 97.19 340 VAL B C 1
ATOM 7308 O O . VAL B 1 340 ? 7.484 -15.852 -25.141 1 97.19 340 VAL B O 1
ATOM 7311 N N . ALA B 1 341 ? 7.207 -18.031 -25.5 1 96.12 341 ALA B N 1
ATOM 7312 C CA . ALA B 1 341 ? 6.625 -17.859 -26.828 1 96.12 341 ALA B CA 1
ATOM 7313 C C . ALA B 1 341 ? 5.438 -16.906 -26.781 1 96.12 341 ALA B C 1
ATOM 7315 O O . ALA B 1 341 ? 5.207 -16.141 -27.734 1 96.12 341 ALA B O 1
ATOM 7316 N N . ASN B 1 342 ? 4.68 -16.953 -25.703 1 96.5 342 ASN B N 1
ATOM 7317 C CA . ASN B 1 342 ? 3.557 -16.031 -25.531 1 96.5 342 ASN B CA 1
ATOM 7318 C C . ASN B 1 342 ? 3.965 -14.766 -24.797 1 96.5 342 ASN B C 1
ATOM 7320 O O . ASN B 1 342 ? 3.533 -13.664 -25.141 1 96.5 342 ASN B O 1
ATOM 7324 N N . ILE B 1 343 ? 4.816 -14.898 -23.828 1 97.69 343 ILE B N 1
ATOM 7325 C CA . ILE B 1 343 ? 5.164 -13.797 -22.922 1 97.69 343 ILE B CA 1
ATOM 7326 C C . ILE B 1 343 ? 5.957 -12.742 -23.703 1 97.69 343 ILE B C 1
ATOM 7328 O O . ILE B 1 343 ? 5.816 -11.547 -23.438 1 97.69 343 ILE B O 1
ATOM 7332 N N . ARG B 1 344 ? 6.699 -13.141 -24.703 1 97.62 344 ARG B N 1
ATOM 7333 C CA . ARG B 1 344 ? 7.504 -12.211 -25.484 1 97.62 344 ARG B CA 1
ATOM 7334 C C . ARG B 1 344 ? 6.621 -11.195 -26.219 1 97.62 344 ARG B C 1
ATOM 7336 O O . ARG B 1 344 ? 7.102 -10.156 -26.672 1 97.62 344 ARG B O 1
ATOM 7343 N N . ASN B 1 345 ? 5.289 -11.484 -26.297 1 98.5 345 ASN B N 1
ATOM 7344 C CA . ASN B 1 345 ? 4.348 -10.609 -26.984 1 98.5 345 ASN B CA 1
ATOM 7345 C C . ASN B 1 345 ? 3.633 -9.68 -26.016 1 98.5 345 ASN B C 1
ATOM 7347 O O . ASN B 1 345 ? 2.631 -9.055 -26.359 1 98.5 345 ASN B O 1
ATOM 7351 N N . LEU B 1 346 ? 4.113 -9.516 -24.797 1 98.62 346 LEU B N 1
ATOM 7352 C CA . LEU B 1 346 ? 3.523 -8.633 -23.797 1 98.62 346 LEU B CA 1
ATOM 7353 C C . LEU B 1 346 ? 3.449 -7.199 -24.328 1 98.62 346 LEU B C 1
ATOM 7355 O O . LEU B 1 346 ? 2.562 -6.434 -23.922 1 98.62 346 LEU B O 1
ATOM 7359 N N . ASN B 1 347 ? 4.355 -6.789 -25.203 1 98.44 347 ASN B N 1
ATOM 7360 C CA . ASN B 1 347 ? 4.418 -5.43 -25.719 1 98.44 347 ASN B CA 1
ATOM 7361 C C . ASN B 1 347 ? 3.158 -5.07 -26.5 1 98.44 347 ASN B C 1
ATOM 7363 O O . ASN B 1 347 ? 2.91 -3.896 -26.781 1 98.44 347 ASN B O 1
ATOM 7367 N N . LEU B 1 348 ? 2.346 -6.09 -26.859 1 98.62 348 LEU B N 1
ATOM 7368 C CA . LEU B 1 348 ? 1.126 -5.848 -27.625 1 98.62 348 LEU B CA 1
ATOM 7369 C C . LEU B 1 348 ? 0.015 -5.32 -26.719 1 98.62 348 LEU B C 1
ATOM 7371 O O . LEU B 1 348 ? -0.971 -4.762 -27.203 1 98.62 348 LEU B O 1
ATOM 7375 N N . ALA B 1 349 ? 0.083 -5.527 -25.422 1 98.81 349 ALA B N 1
ATOM 7376 C CA . ALA B 1 349 ? -0.917 -5.027 -24.469 1 98.81 349 ALA B CA 1
ATOM 7377 C C . ALA B 1 349 ? -0.823 -3.514 -24.328 1 98.81 349 ALA B C 1
ATOM 7379 O O . ALA B 1 349 ? 0.248 -2.93 -24.5 1 98.81 349 ALA B O 1
ATOM 7380 N N . ASP B 1 350 ? -1.921 -2.873 -24.016 1 98.81 350 ASP B N 1
ATOM 7381 C CA . ASP B 1 350 ? -1.947 -1.437 -23.75 1 98.81 350 ASP B CA 1
ATOM 7382 C C . ASP B 1 350 ? -1.396 -1.117 -22.359 1 98.81 350 ASP B C 1
ATOM 7384 O O . ASP B 1 350 ? -0.873 -0.025 -22.141 1 98.81 350 ASP B O 1
ATOM 7388 N N . ALA B 1 351 ? -1.515 -2.002 -21.484 1 98.88 351 ALA B N 1
ATOM 7389 C CA . ALA B 1 351 ? -0.949 -1.916 -20.141 1 98.88 351 ALA B CA 1
ATOM 7390 C C . ALA B 1 351 ? -0.639 -3.303 -19.578 1 98.88 351 ALA B C 1
ATOM 7392 O O . ALA B 1 351 ? -1.233 -4.297 -20.016 1 98.88 351 ALA B O 1
ATOM 7393 N N . ILE B 1 352 ? 0.298 -3.346 -18.688 1 98.81 352 ILE B N 1
ATOM 7394 C CA . ILE B 1 352 ? 0.759 -4.605 -18.109 1 98.81 352 ILE B CA 1
ATOM 7395 C C . ILE B 1 352 ? 0.847 -4.48 -16.594 1 98.81 352 ILE B C 1
ATOM 7397 O O . ILE B 1 352 ? 1.36 -3.484 -16.078 1 98.81 352 ILE B O 1
ATOM 7401 N N . GLY B 1 353 ? 0.261 -5.461 -15.844 1 98.62 353 GLY B N 1
ATOM 7402 C CA . GLY B 1 353 ? 0.449 -5.551 -14.406 1 98.62 353 GLY B CA 1
ATOM 7403 C C . GLY B 1 353 ? 1.617 -6.434 -14.008 1 98.62 353 GLY B C 1
ATOM 7404 O O . GLY B 1 353 ? 1.808 -7.512 -14.57 1 98.62 353 GLY B O 1
ATOM 7405 N N . ILE B 1 354 ? 2.379 -5.988 -12.977 1 98.25 354 ILE B N 1
ATOM 7406 C CA . ILE B 1 354 ? 3.588 -6.66 -12.516 1 98.25 354 ILE B CA 1
ATOM 7407 C C . ILE B 1 354 ? 3.566 -6.773 -10.992 1 98.25 354 ILE B C 1
ATOM 7409 O O . ILE B 1 354 ? 3.318 -5.785 -10.297 1 98.25 354 ILE B O 1
ATOM 7413 N N . ASP B 1 355 ? 3.809 -7.996 -10.484 1 98.44 355 ASP B N 1
ATOM 7414 C CA . ASP B 1 355 ? 4.07 -8.141 -9.055 1 98.44 355 ASP B CA 1
ATOM 7415 C C . ASP B 1 355 ? 5.535 -8.484 -8.789 1 98.44 355 ASP B C 1
ATOM 7417 O O . ASP B 1 355 ? 5.945 -9.633 -8.938 1 98.44 355 ASP B O 1
ATOM 7421 N N . PHE B 1 356 ? 6.273 -7.504 -8.312 1 98.62 356 PHE B N 1
ATOM 7422 C CA . PHE B 1 356 ? 7.641 -7.785 -7.887 1 98.62 356 PHE B CA 1
ATOM 7423 C C . PHE B 1 356 ? 7.652 -8.695 -6.664 1 98.62 356 PHE B C 1
ATOM 7425 O O . PHE B 1 356 ? 8.602 -9.445 -6.453 1 98.62 356 PHE B O 1
ATOM 7432 N N . HIS B 1 357 ? 6.574 -8.664 -5.836 1 98.38 357 HIS B N 1
ATOM 7433 C CA . HIS B 1 357 ? 6.559 -9.461 -4.613 1 98.38 357 HIS B CA 1
ATOM 7434 C C . HIS B 1 357 ? 6.156 -10.906 -4.895 1 98.38 357 HIS B C 1
ATOM 7436 O O . HIS B 1 357 ? 6.02 -11.703 -3.967 1 98.38 357 HIS B O 1
ATOM 7442 N N . LYS B 1 358 ? 5.906 -11.258 -6.109 1 97.69 358 LYS B N 1
ATOM 7443 C CA . LYS B 1 358 ? 5.758 -12.641 -6.535 1 97.69 358 LYS B CA 1
ATOM 7444 C C . LYS B 1 358 ? 7.016 -13.133 -7.25 1 97.69 358 LYS B C 1
ATOM 7446 O O . LYS B 1 358 ? 8.047 -13.359 -6.617 1 97.69 358 LYS B O 1
ATOM 7451 N N . THR B 1 359 ? 7.074 -13.07 -8.539 1 98.19 359 THR B N 1
ATOM 7452 C CA . THR B 1 359 ? 8.188 -13.664 -9.273 1 98.19 359 THR B CA 1
ATOM 7453 C C . THR B 1 359 ? 9.352 -12.68 -9.375 1 98.19 359 THR B C 1
ATOM 7455 O O . THR B 1 359 ? 10.383 -12.992 -9.969 1 98.19 359 THR B O 1
ATOM 7458 N N . GLY B 1 360 ? 9.227 -11.516 -8.742 1 98.38 360 GLY B N 1
ATOM 7459 C CA . GLY B 1 360 ? 10.336 -10.586 -8.594 1 98.38 360 GLY B CA 1
ATOM 7460 C C . GLY B 1 360 ? 11.055 -10.727 -7.262 1 98.38 360 GLY B C 1
ATOM 7461 O O . GLY B 1 360 ? 12.117 -10.141 -7.062 1 98.38 360 GLY B O 1
ATOM 7462 N N . PHE B 1 361 ? 10.477 -11.406 -6.312 1 98.56 361 PHE B N 1
ATOM 7463 C CA . PHE B 1 361 ? 11.086 -11.852 -5.062 1 98.56 361 PHE B CA 1
ATOM 7464 C C . PHE B 1 361 ? 11.359 -10.672 -4.145 1 98.56 361 PHE B C 1
ATOM 7466 O O . PHE B 1 361 ? 12.336 -10.672 -3.393 1 98.56 361 PHE B O 1
ATOM 7473 N N . THR B 1 362 ? 10.586 -9.586 -4.297 1 98.5 362 THR B N 1
ATOM 7474 C CA . THR B 1 362 ? 10.609 -8.516 -3.307 1 98.5 362 THR B CA 1
ATOM 7475 C C . THR B 1 362 ? 9.672 -8.828 -2.146 1 98.5 362 THR B C 1
ATOM 7477 O O . THR B 1 362 ? 8.914 -9.797 -2.199 1 98.5 362 THR B O 1
ATOM 7480 N N . CYS B 1 363 ? 9.758 -8.086 -1.057 1 96.56 363 CYS B N 1
ATOM 7481 C CA . CYS B 1 363 ? 8.805 -8.188 0.043 1 96.56 363 CYS B CA 1
ATOM 7482 C C . CYS B 1 363 ? 7.461 -7.586 -0.34 1 96.56 363 CYS B C 1
ATOM 7484 O O . CYS B 1 363 ? 7.379 -6.785 -1.275 1 96.56 363 CYS B O 1
ATOM 7486 N N . TYR B 1 364 ? 6.391 -8.023 0.324 1 94.44 364 TYR B N 1
ATOM 7487 C CA . TYR B 1 364 ? 5.055 -7.465 0.148 1 94.44 364 TYR B CA 1
ATOM 7488 C C . TYR B 1 364 ? 4.98 -6.047 0.697 1 94.44 364 TYR B C 1
ATOM 7490 O O . TYR B 1 364 ? 5.59 -5.738 1.723 1 94.44 364 TYR B O 1
ATOM 7498 N N . ASN B 1 365 ? 4.129 -5.215 0.095 1 94.62 365 ASN B N 1
ATOM 7499 C CA . ASN B 1 365 ? 3.635 -5.312 -1.274 1 94.62 365 ASN B CA 1
ATOM 7500 C C . ASN B 1 365 ? 4.574 -4.625 -2.26 1 94.62 365 ASN B C 1
ATOM 7502 O O . ASN B 1 365 ? 5.383 -3.779 -1.869 1 94.62 365 ASN B O 1
ATOM 7506 N N . CYS B 1 366 ? 4.645 -4.977 -3.4 1 98.06 366 CYS B N 1
ATOM 7507 C CA . CYS B 1 366 ? 5.457 -4.344 -4.434 1 98.06 366 CYS B CA 1
ATOM 7508 C C . CYS B 1 366 ? 4.949 -4.703 -5.824 1 98.06 366 CYS B C 1
ATOM 7510 O O . CYS B 1 366 ? 5.297 -5.754 -6.363 1 98.06 366 CYS B O 1
ATOM 7512 N N . SER B 1 367 ? 4.117 -3.844 -6.375 1 98.44 367 SER B N 1
ATOM 7513 C CA . SER B 1 367 ? 3.512 -4.086 -7.68 1 98.44 367 SER B CA 1
ATOM 7514 C C . SER B 1 367 ? 3.564 -2.838 -8.555 1 98.44 367 SER B C 1
ATOM 7516 O O . SER B 1 367 ? 3.717 -1.725 -8.047 1 98.44 367 SER B O 1
ATOM 7518 N N . MET B 1 368 ? 3.453 -2.988 -9.812 1 98.44 368 MET B N 1
ATOM 7519 C CA . MET B 1 368 ? 3.559 -1.876 -10.75 1 98.44 368 MET B CA 1
ATOM 7520 C C . MET B 1 368 ? 2.619 -2.074 -11.938 1 98.44 368 MET B C 1
ATOM 7522 O O . MET B 1 368 ? 2.299 -3.209 -12.297 1 98.44 368 MET B O 1
ATOM 7526 N N . ILE B 1 369 ? 2.133 -1.022 -12.469 1 98.75 369 ILE B N 1
ATOM 7527 C CA . ILE B 1 369 ? 1.497 -1.026 -13.781 1 98.75 369 ILE B CA 1
ATOM 7528 C C . ILE B 1 369 ? 2.385 -0.297 -14.781 1 98.75 369 ILE B C 1
ATOM 7530 O O . ILE B 1 369 ? 2.982 0.733 -14.461 1 98.75 369 ILE B O 1
ATOM 7534 N N . CYS B 1 370 ? 2.609 -0.822 -15.883 1 98.69 370 CYS B N 1
ATOM 7535 C CA . CYS B 1 370 ? 3.264 -0.181 -17.016 1 98.69 370 CYS B CA 1
ATOM 7536 C C . CYS B 1 370 ? 2.27 0.094 -18.141 1 98.69 370 CYS B C 1
ATOM 7538 O O . CYS B 1 370 ? 1.446 -0.763 -18.469 1 98.69 370 CYS B O 1
ATOM 7540 N N . ILE B 1 371 ? 2.314 1.223 -18.656 1 98.69 371 ILE B N 1
ATOM 7541 C CA . ILE B 1 371 ? 1.399 1.678 -19.703 1 98.69 371 ILE B CA 1
ATOM 7542 C C . ILE B 1 371 ? 2.176 1.953 -20.984 1 98.69 371 ILE B C 1
ATOM 7544 O O . ILE B 1 371 ? 3.176 2.674 -20.969 1 98.69 371 ILE B O 1
ATOM 7548 N N . LYS B 1 372 ? 1.717 1.474 -22.078 1 98.62 372 LYS B N 1
ATOM 7549 C CA . LYS B 1 372 ? 2.422 1.503 -23.359 1 98.62 372 LYS B CA 1
ATOM 7550 C C . LYS B 1 372 ? 2.547 2.93 -23.891 1 98.62 372 LYS B C 1
ATOM 7552 O O . LYS B 1 372 ? 3.568 3.291 -24.469 1 98.62 372 LYS B O 1
ATOM 7557 N N . ASP B 1 373 ? 1.508 3.717 -23.688 1 98.12 373 ASP B N 1
ATOM 7558 C CA . ASP B 1 373 ? 1.459 5.094 -24.172 1 98.12 373 ASP B CA 1
ATOM 7559 C C . ASP B 1 373 ? 1.245 6.07 -23.016 1 98.12 373 ASP B C 1
ATOM 7561 O O . ASP B 1 373 ? 0.138 6.18 -22.484 1 98.12 373 ASP B O 1
ATOM 7565 N N . CYS B 1 374 ? 2.244 6.812 -22.672 1 95.81 374 CYS B N 1
ATOM 7566 C CA . CYS B 1 374 ? 2.199 7.707 -21.531 1 95.81 374 CYS B CA 1
ATOM 7567 C C . CYS B 1 374 ? 1.112 8.766 -21.703 1 95.81 374 CYS B C 1
ATOM 7569 O O . CYS B 1 374 ? 0.634 9.336 -20.719 1 95.81 374 CYS B O 1
ATOM 7571 N N . ASN B 1 375 ? 0.664 9.039 -22.922 1 95.69 375 ASN B N 1
ATOM 7572 C CA . ASN B 1 375 ? -0.396 10.016 -23.156 1 95.69 375 ASN B CA 1
ATOM 7573 C C . ASN B 1 375 ? -1.723 9.555 -22.562 1 95.69 375 ASN B C 1
ATOM 7575 O O . ASN B 1 375 ? -2.615 10.367 -22.328 1 95.69 375 ASN B O 1
ATOM 7579 N N . ASP B 1 376 ? -1.9 8.258 -22.359 1 96.31 376 ASP B N 1
ATOM 7580 C CA . ASP B 1 376 ? -3.125 7.723 -21.781 1 96.31 376 ASP B CA 1
ATOM 7581 C C . ASP B 1 376 ? -3.322 8.234 -20.359 1 96.31 376 ASP B C 1
ATOM 7583 O O . ASP B 1 376 ? -4.449 8.281 -19.859 1 96.31 376 ASP B O 1
ATOM 7587 N N . ILE B 1 377 ? -2.254 8.648 -19.703 1 94.69 377 ILE B N 1
ATOM 7588 C CA . ILE B 1 377 ? -2.307 9.125 -18.328 1 94.69 377 ILE B CA 1
ATOM 7589 C C . ILE B 1 377 ? -3.162 10.391 -18.25 1 94.69 377 ILE B C 1
ATOM 7591 O O . ILE B 1 377 ? -3.809 10.648 -17.234 1 94.69 377 ILE B O 1
ATOM 7595 N N . ASP B 1 378 ? -3.164 11.172 -19.312 1 94.12 378 ASP B N 1
ATOM 7596 C CA . ASP B 1 378 ? -3.924 12.414 -19.359 1 94.12 378 ASP B CA 1
ATOM 7597 C C . ASP B 1 378 ? -5.406 12.164 -19.078 1 94.12 378 ASP B C 1
ATOM 7599 O O . ASP B 1 378 ? -6.094 13.023 -18.531 1 94.12 378 ASP B O 1
ATOM 7603 N N . MET B 1 379 ? -5.84 11 -19.438 1 93.75 379 MET B N 1
ATOM 7604 C CA . MET B 1 379 ? -7.246 10.648 -19.281 1 93.75 379 MET B CA 1
ATOM 7605 C C . MET B 1 379 ? -7.633 10.633 -17.797 1 93.75 379 MET B C 1
ATOM 7607 O O . MET B 1 379 ? -8.805 10.828 -17.453 1 93.75 379 MET B O 1
ATOM 7611 N N . LEU B 1 380 ? -6.621 10.406 -16.953 1 94.75 380 LEU B N 1
ATOM 7612 C CA . LEU B 1 380 ? -6.93 10.266 -15.539 1 94.75 380 LEU B CA 1
ATOM 7613 C C . LEU B 1 380 ? -6.336 11.414 -14.734 1 94.75 380 LEU B C 1
ATOM 7615 O O . LEU B 1 380 ? -6.457 11.445 -13.508 1 94.75 380 LEU B O 1
ATOM 7619 N N . THR B 1 381 ? -5.707 12.359 -15.336 1 92.5 381 THR B N 1
ATOM 7620 C CA . THR B 1 381 ? -5.043 13.461 -14.648 1 92.5 381 THR B CA 1
ATOM 7621 C C . THR B 1 381 ? -6.066 14.453 -14.109 1 92.5 381 THR B C 1
ATOM 7623 O O . THR B 1 381 ? -7.016 14.812 -14.805 1 92.5 381 THR B O 1
ATOM 7626 N N . ARG B 1 382 ? -5.879 14.805 -12.867 1 88.19 382 ARG B N 1
ATOM 7627 C CA . ARG B 1 382 ? -6.766 15.773 -12.227 1 88.19 382 ARG B CA 1
ATOM 7628 C C . ARG B 1 382 ? -6.199 17.188 -12.328 1 88.19 382 ARG B C 1
ATOM 7630 O O . ARG B 1 382 ? -5.016 17.359 -12.617 1 88.19 382 ARG B O 1
ATOM 7637 N N . ASP B 1 383 ? -7.098 18.094 -12.023 1 82 383 ASP B N 1
ATOM 7638 C CA . ASP B 1 383 ? -6.695 19.5 -12.047 1 82 383 ASP B CA 1
ATOM 7639 C C . ASP B 1 383 ? -5.801 19.828 -10.852 1 82 383 ASP B C 1
ATOM 7641 O O . ASP B 1 383 ? -6.121 19.484 -9.711 1 82 383 ASP B O 1
ATOM 7645 N N . LYS B 1 384 ? -4.77 20.531 -11.133 1 76.69 384 LYS B N 1
ATOM 7646 C CA . LYS B 1 384 ? -3.789 20.891 -10.109 1 76.69 384 LYS B CA 1
ATOM 7647 C C . LYS B 1 384 ? -4.414 21.781 -9.039 1 76.69 384 LYS B C 1
ATOM 7649 O O . LYS B 1 384 ? -3.961 21.781 -7.891 1 76.69 384 LYS B O 1
ATOM 7654 N N . ASP B 1 385 ? -5.43 22.469 -9.406 1 76.25 385 ASP B N 1
ATOM 7655 C CA . ASP B 1 385 ? -6.059 23.406 -8.477 1 76.25 385 ASP B CA 1
ATOM 7656 C C . ASP B 1 385 ? -6.672 22.672 -7.285 1 76.25 385 ASP B C 1
ATOM 7658 O O . ASP B 1 385 ? -6.941 23.281 -6.246 1 76.25 385 ASP B O 1
ATOM 7662 N N . GLN B 1 386 ? -6.828 21.453 -7.445 1 74.38 386 GLN B N 1
ATOM 7663 C CA . GLN B 1 386 ? -7.391 20.656 -6.363 1 74.38 386 GLN B CA 1
ATOM 7664 C C . GLN B 1 386 ? -6.336 20.359 -5.297 1 74.38 386 GLN B C 1
ATOM 7666 O O . GLN B 1 386 ? -6.668 19.922 -4.195 1 74.38 386 GLN B O 1
ATOM 7671 N N . MET B 1 387 ? -5.121 20.562 -5.688 1 73.25 387 MET B N 1
ATOM 7672 C CA . MET B 1 387 ? -3.994 20.281 -4.805 1 73.25 387 MET B CA 1
ATOM 7673 C C . MET B 1 387 ? -3.137 21.516 -4.59 1 73.25 387 MET B C 1
ATOM 7675 O O . MET B 1 387 ? -1.964 21.547 -4.965 1 73.25 387 MET B O 1
ATOM 7679 N N . ALA B 1 388 ? -3.574 22.422 -3.859 1 74.19 388 ALA B N 1
ATOM 7680 C CA . ALA B 1 388 ? -3.045 23.781 -3.771 1 74.19 388 ALA B CA 1
ATOM 7681 C C . ALA B 1 388 ? -1.67 23.797 -3.109 1 74.19 388 ALA B C 1
ATOM 7683 O O . ALA B 1 388 ? -0.879 24.719 -3.322 1 74.19 388 ALA B O 1
ATOM 7684 N N . TYR B 1 389 ? -1.363 22.75 -2.414 1 71.5 389 TYR B N 1
ATOM 7685 C CA . TYR B 1 389 ? -0.106 22.766 -1.674 1 71.5 389 TYR B CA 1
ATOM 7686 C C . TYR B 1 389 ? 0.92 21.844 -2.314 1 71.5 389 TYR B C 1
ATOM 7688 O O . TYR B 1 389 ? 2.014 21.656 -1.779 1 71.5 389 TYR B O 1
ATOM 7696 N N . LEU B 1 390 ? 0.57 21.25 -3.418 1 72.88 390 LEU B N 1
ATOM 7697 C CA . LEU B 1 390 ? 1.472 20.297 -4.035 1 72.88 390 LEU B CA 1
ATOM 7698 C C . LEU B 1 390 ? 1.97 20.797 -5.383 1 72.88 390 LEU B C 1
ATOM 7700 O O . LEU B 1 390 ? 1.355 21.688 -5.984 1 72.88 390 LEU B O 1
ATOM 7704 N N . TYR B 1 391 ? 3.184 20.266 -5.895 1 73.81 391 TYR B N 1
ATOM 7705 C CA . TYR B 1 391 ? 3.752 20.312 -7.238 1 73.81 391 TYR B CA 1
ATOM 7706 C C . TYR B 1 391 ? 4.152 21.734 -7.609 1 73.81 391 TYR B C 1
ATOM 7708 O O . TYR B 1 391 ? 3.826 22.219 -8.695 1 73.81 391 TYR B O 1
ATOM 7716 N N . HIS B 1 392 ? 4.742 22.375 -6.797 1 69.94 392 HIS B N 1
ATOM 7717 C CA . HIS B 1 392 ? 5.238 23.734 -7.062 1 69.94 392 HIS B CA 1
ATOM 7718 C C . HIS B 1 392 ? 6.531 23.688 -7.867 1 69.94 392 HIS B C 1
ATOM 7720 O O . HIS B 1 392 ? 6.809 24.594 -8.656 1 69.94 392 HIS B O 1
ATOM 7726 N N . SER B 1 393 ? 7.289 22.562 -7.699 1 72.94 393 SER B N 1
ATOM 7727 C CA . SER B 1 393 ? 8.586 22.484 -8.359 1 72.94 393 SER B CA 1
ATOM 7728 C C . SER B 1 393 ? 8.836 21.078 -8.906 1 72.94 393 SER B C 1
ATOM 7730 O O . SER B 1 393 ? 9.961 20.75 -9.297 1 72.94 393 SER B O 1
ATOM 7732 N N . SER B 1 394 ? 7.832 20.281 -9.008 1 81.62 394 SER B N 1
ATOM 7733 C CA . SER B 1 394 ? 8.023 18.875 -9.367 1 81.62 394 SER B CA 1
ATOM 7734 C C . SER B 1 394 ? 7.941 18.688 -10.875 1 81.62 394 SER B C 1
ATOM 7736 O O . SER B 1 394 ? 7.055 19.234 -11.531 1 81.62 394 SER B O 1
ATOM 7738 N N . ALA B 1 395 ? 8.867 17.906 -11.461 1 84.56 395 ALA B N 1
ATOM 7739 C CA . ALA B 1 395 ? 8.781 17.484 -12.859 1 84.56 395 ALA B CA 1
ATOM 7740 C C . ALA B 1 395 ? 7.996 16.188 -13 1 84.56 395 ALA B C 1
ATOM 7742 O O . ALA B 1 395 ? 7.363 15.945 -14.031 1 84.56 395 ALA B O 1
ATOM 7743 N N . TYR B 1 396 ? 8.07 15.352 -12.039 1 89.25 396 TYR B N 1
ATOM 7744 C CA . TYR B 1 396 ? 7.348 14.094 -11.961 1 89.25 396 TYR B CA 1
ATOM 7745 C C . TYR B 1 396 ? 6.238 14.164 -10.914 1 89.25 396 TYR B C 1
ATOM 7747 O O . TYR B 1 396 ? 6.504 14.375 -9.734 1 89.25 396 TYR B O 1
ATOM 7755 N N . THR B 1 397 ? 4.977 14.023 -11.367 1 88.94 397 THR B N 1
ATOM 7756 C CA . THR B 1 397 ? 3.85 14.305 -10.484 1 88.94 397 THR B CA 1
ATOM 7757 C C . THR B 1 397 ? 2.828 13.172 -10.539 1 88.94 397 THR B C 1
ATOM 7759 O O . THR B 1 397 ? 1.659 13.398 -10.859 1 88.94 397 THR B O 1
ATOM 7762 N N . PRO B 1 398 ? 3.207 11.953 -10.094 1 90.56 398 PRO B N 1
ATOM 7763 C CA . PRO B 1 398 ? 2.275 10.828 -10.188 1 90.56 398 PRO B CA 1
ATOM 7764 C C . PRO B 1 398 ? 1.012 11.031 -9.359 1 90.56 398 PRO B C 1
ATOM 7766 O O . PRO B 1 398 ? -0.04 10.469 -9.672 1 90.56 398 PRO B O 1
ATOM 7769 N N . GLY B 1 399 ? 1.054 11.867 -8.375 1 89.12 399 GLY B N 1
ATOM 7770 C CA . GLY B 1 399 ? -0.113 12.148 -7.555 1 89.12 399 GLY B CA 1
ATOM 7771 C C . GLY B 1 399 ? -1.254 12.773 -8.336 1 89.12 399 GLY B C 1
ATOM 7772 O O . GLY B 1 399 ? -2.396 12.789 -7.871 1 89.12 399 GLY B O 1
ATOM 7773 N N . GLU B 1 400 ? -1.006 13.281 -9.516 1 91.12 400 GLU B N 1
ATOM 7774 C CA . GLU B 1 400 ? -2.023 13.938 -10.328 1 91.12 400 GLU B CA 1
ATOM 7775 C C . GLU B 1 400 ? -2.957 12.914 -10.969 1 91.12 400 GLU B C 1
ATOM 7777 O O . GLU B 1 400 ? -4.059 13.258 -11.398 1 91.12 400 GLU B O 1
ATOM 7782 N N . TYR B 1 401 ? -2.49 11.648 -11.016 1 93.62 401 TYR B N 1
ATOM 7783 C CA . TYR B 1 401 ? -3.34 10.719 -11.758 1 93.62 401 TYR B CA 1
ATOM 7784 C C . TYR B 1 401 ? -3.535 9.422 -10.984 1 93.62 401 TYR B C 1
ATOM 7786 O O . TYR B 1 401 ? -4.43 8.633 -11.297 1 93.62 401 TYR B O 1
ATOM 7794 N N . THR B 1 402 ? -2.727 9.156 -9.992 1 95 402 THR B N 1
ATOM 7795 C CA . THR B 1 402 ? -2.896 7.93 -9.227 1 95 402 THR B CA 1
ATOM 7796 C C . THR B 1 402 ? -4.051 8.07 -8.234 1 95 402 THR B C 1
ATOM 7798 O O . THR B 1 402 ? -4.395 9.18 -7.824 1 95 402 THR B O 1
ATOM 7801 N N . LEU B 1 403 ? -4.668 6.957 -7.855 1 95.19 403 LEU B N 1
ATOM 7802 C CA . LEU B 1 403 ? -5.664 6.922 -6.789 1 95.19 403 LEU B CA 1
ATOM 7803 C C . LEU B 1 403 ? -5.027 7.234 -5.438 1 95.19 403 LEU B C 1
ATOM 7805 O O . LEU B 1 403 ? -5.582 8.008 -4.652 1 95.19 403 LEU B O 1
ATOM 7809 N N . GLU B 1 404 ? -3.869 6.625 -5.219 1 93.06 404 GLU B N 1
ATOM 7810 C CA . GLU B 1 404 ? -3.133 6.824 -3.975 1 93.06 404 GLU B CA 1
ATOM 7811 C C . GLU B 1 404 ? -2.598 8.25 -3.875 1 93.06 404 GLU B C 1
ATOM 7813 O O . GLU B 1 404 ? -2.088 8.797 -4.855 1 93.06 404 GLU B O 1
ATOM 7818 N N . CYS B 1 405 ? -2.686 8.766 -2.666 1 89.69 405 CYS B N 1
ATOM 7819 C CA . CYS B 1 405 ? -2.131 10.094 -2.428 1 89.69 405 CYS B CA 1
ATOM 7820 C C . CYS B 1 405 ? -0.914 10.023 -1.514 1 89.69 405 CYS B C 1
ATOM 7822 O O . CYS B 1 405 ? -0.231 11.023 -1.3 1 89.69 405 CYS B O 1
ATOM 7824 N N . SER B 1 406 ? -0.684 8.961 -0.869 1 93.06 406 SER B N 1
ATOM 7825 C CA . SER B 1 406 ? 0.561 8.602 -0.199 1 93.06 406 SER B CA 1
ATOM 7826 C C . SER B 1 406 ? 1.265 7.457 -0.923 1 93.06 406 SER B C 1
ATOM 7828 O O . SER B 1 406 ? 0.696 6.375 -1.087 1 93.06 406 SER B O 1
ATOM 7830 N N . ARG B 1 407 ? 2.428 7.727 -1.352 1 95.81 407 ARG B N 1
ATOM 7831 C CA . ARG B 1 407 ? 3.172 6.77 -2.16 1 95.81 407 ARG B CA 1
ATOM 7832 C C . ARG B 1 407 ? 4.59 6.59 -1.633 1 95.81 407 ARG B C 1
ATOM 7834 O O . ARG B 1 407 ? 5.531 7.199 -2.148 1 95.81 407 ARG B O 1
ATOM 7841 N N . GLY B 1 408 ? 4.73 5.719 -0.68 1 95.81 408 GLY B N 1
ATOM 7842 C CA . GLY B 1 408 ? 6.039 5.488 -0.091 1 95.81 408 GLY B CA 1
ATOM 7843 C C . GLY B 1 408 ? 7.074 5.027 -1.1 1 95.81 408 GLY B C 1
ATOM 7844 O O . GLY B 1 408 ? 6.738 4.371 -2.086 1 95.81 408 GLY B O 1
ATOM 7845 N N . GLY B 1 409 ? 8.297 5.301 -0.895 1 96.88 409 GLY B N 1
ATOM 7846 C CA . GLY B 1 409 ? 9.367 4.988 -1.83 1 96.88 409 GLY B CA 1
ATOM 7847 C C . GLY B 1 409 ? 9.898 3.574 -1.679 1 96.88 409 GLY B C 1
ATOM 7848 O O . GLY B 1 409 ? 10.711 3.119 -2.486 1 96.88 409 GLY B O 1
ATOM 7849 N N . GLY B 1 410 ? 9.438 2.812 -0.692 1 96.88 410 GLY B N 1
ATOM 7850 C CA . GLY B 1 410 ? 9.953 1.484 -0.396 1 96.88 410 GLY B CA 1
ATOM 7851 C C . GLY B 1 410 ? 9.828 0.522 -1.562 1 96.88 410 GLY B C 1
ATOM 7852 O O . GLY B 1 410 ? 10.727 -0.278 -1.812 1 96.88 410 GLY B O 1
ATOM 7853 N N . TYR B 1 411 ? 8.719 0.594 -2.338 1 98 411 TYR B N 1
ATOM 7854 C CA . TYR B 1 411 ? 8.508 -0.298 -3.473 1 98 411 TYR B CA 1
ATOM 7855 C C . TYR B 1 411 ? 9.586 -0.098 -4.531 1 98 411 TYR B C 1
ATOM 7857 O O . TYR B 1 411 ? 10.188 -1.064 -5 1 98 411 TYR B O 1
ATOM 7865 N N . ALA B 1 412 ? 9.812 1.195 -4.855 1 98.12 412 ALA B N 1
ATOM 7866 C CA . ALA B 1 412 ? 10.781 1.526 -5.891 1 98.12 412 ALA B CA 1
ATOM 7867 C C . ALA B 1 412 ? 12.188 1.077 -5.488 1 98.12 412 ALA B C 1
ATOM 7869 O O . ALA B 1 412 ? 12.914 0.498 -6.297 1 98.12 412 ALA B O 1
ATOM 7870 N N . LEU B 1 413 ? 12.531 1.302 -4.234 1 98.62 413 LEU B N 1
ATOM 7871 C CA . LEU B 1 413 ? 13.844 0.923 -3.727 1 98.62 413 LEU B CA 1
ATOM 7872 C C . LEU B 1 413 ? 14.016 -0.591 -3.746 1 98.62 413 LEU B C 1
ATOM 7874 O O . LEU B 1 413 ? 15.047 -1.096 -4.203 1 98.62 413 LEU B O 1
ATOM 7878 N N . SER B 1 414 ? 13.039 -1.352 -3.312 1 98.69 414 SER B N 1
ATOM 7879 C CA . SER B 1 414 ? 13.094 -2.809 -3.262 1 98.69 414 SER B CA 1
ATOM 7880 C C . SER B 1 414 ? 13.234 -3.404 -4.66 1 98.69 414 SER B C 1
ATOM 7882 O O . SER B 1 414 ? 14.094 -4.258 -4.895 1 98.69 414 SER B O 1
ATOM 7884 N N . ALA B 1 415 ? 12.352 -2.971 -5.547 1 98.81 415 ALA B N 1
ATOM 7885 C CA . ALA B 1 415 ? 12.367 -3.49 -6.914 1 98.81 415 ALA B CA 1
ATOM 7886 C C . ALA B 1 415 ? 13.695 -3.193 -7.602 1 98.81 415 ALA B C 1
ATOM 7888 O O . ALA B 1 415 ? 14.297 -4.074 -8.219 1 98.81 415 ALA B O 1
ATOM 7889 N N . TRP B 1 416 ? 14.148 -1.928 -7.469 1 98.69 416 TRP B N 1
ATOM 7890 C CA . TRP B 1 416 ? 15.398 -1.515 -8.102 1 98.69 416 TRP B CA 1
ATOM 7891 C C . TRP B 1 416 ? 16.578 -2.332 -7.582 1 98.69 416 TRP B C 1
ATOM 7893 O O . TRP B 1 416 ? 17.406 -2.799 -8.359 1 98.69 416 TRP B O 1
ATOM 7903 N N . CYS B 1 417 ? 16.641 -2.52 -6.281 1 98.69 417 CYS B N 1
ATOM 7904 C CA . CYS B 1 417 ? 17.734 -3.262 -5.676 1 98.69 417 CYS B CA 1
ATOM 7905 C C . CYS B 1 417 ? 17.781 -4.695 -6.191 1 98.69 417 CYS B C 1
ATOM 7907 O O . CYS B 1 417 ? 18.859 -5.207 -6.527 1 98.69 417 CYS B O 1
ATOM 7909 N N . ASN B 1 418 ? 16.641 -5.383 -6.277 1 98.75 418 ASN B N 1
ATOM 7910 C CA . ASN B 1 418 ? 16.594 -6.75 -6.789 1 98.75 418 ASN B CA 1
ATOM 7911 C C . ASN B 1 418 ? 17.031 -6.812 -8.25 1 98.75 418 ASN B C 1
ATOM 7913 O O . ASN B 1 418 ? 17.797 -7.691 -8.641 1 98.75 418 ASN B O 1
ATOM 7917 N N . LEU B 1 419 ? 16.453 -5.867 -9.055 1 98.69 419 LEU B N 1
ATOM 7918 C CA . LEU B 1 419 ? 16.797 -5.863 -10.477 1 98.69 419 LEU B CA 1
ATOM 7919 C C . LEU B 1 419 ? 18.297 -5.691 -10.68 1 98.69 419 LEU B C 1
ATOM 7921 O O . LEU B 1 419 ? 18.891 -6.367 -11.523 1 98.69 419 LEU B O 1
ATOM 7925 N N . GLN B 1 420 ? 18.891 -4.801 -9.906 1 98.25 420 GLN B N 1
ATOM 7926 C CA . GLN B 1 420 ? 20.312 -4.523 -10.047 1 98.25 420 GLN B CA 1
ATOM 7927 C C . GLN B 1 420 ? 21.156 -5.676 -9.508 1 98.25 420 GLN B C 1
ATOM 7929 O O . GLN B 1 420 ? 22.219 -5.977 -10.047 1 98.25 420 GLN B O 1
ATOM 7934 N N . TYR B 1 421 ? 20.75 -6.32 -8.461 1 98.44 421 TYR B N 1
ATOM 7935 C CA . TYR B 1 421 ? 21.531 -7.387 -7.844 1 98.44 421 TYR B CA 1
ATOM 7936 C C . TYR B 1 421 ? 21.5 -8.648 -8.703 1 98.44 421 TYR B C 1
ATOM 7938 O O . TYR B 1 421 ? 22.562 -9.188 -9.062 1 98.44 421 TYR B O 1
ATOM 7946 N N . PHE B 1 422 ? 20.312 -9.141 -9.039 1 98.25 422 PHE B N 1
ATOM 7947 C CA . PHE B 1 422 ? 20.188 -10.414 -9.727 1 98.25 422 PHE B CA 1
ATOM 7948 C C . PHE B 1 422 ? 20.562 -10.289 -11.195 1 98.25 422 PHE B C 1
ATOM 7950 O O . PHE B 1 422 ? 21.156 -11.203 -11.773 1 98.25 422 PHE B O 1
ATOM 7957 N N . GLY B 1 423 ? 20.172 -9.078 -11.797 1 97.62 423 GLY B N 1
ATOM 7958 C CA . GLY B 1 423 ? 20.328 -8.992 -13.242 1 97.62 423 GLY B CA 1
ATOM 7959 C C . GLY B 1 423 ? 19.562 -10.07 -13.992 1 97.62 423 GLY B C 1
ATOM 7960 O O . GLY B 1 423 ? 18.766 -10.797 -13.398 1 97.62 423 GLY B O 1
ATOM 7961 N N . LEU B 1 424 ? 19.812 -10.148 -15.281 1 98.12 424 LEU B N 1
ATOM 7962 C CA . LEU B 1 424 ? 19.156 -11.164 -16.094 1 98.12 424 LEU B CA 1
ATOM 7963 C C . LEU B 1 424 ? 19.578 -12.57 -15.672 1 98.12 424 LEU B C 1
ATOM 7965 O O . LEU B 1 424 ? 18.75 -13.461 -15.516 1 98.12 424 LEU B O 1
ATOM 7969 N N . GLU B 1 425 ? 20.797 -12.742 -15.414 1 97.44 425 GLU B N 1
ATOM 7970 C CA . GLU B 1 425 ? 21.359 -14.055 -15.086 1 97.44 425 GLU B CA 1
ATOM 7971 C C . GLU B 1 425 ? 20.766 -14.609 -13.805 1 97.44 425 GLU B C 1
ATOM 7973 O O . GLU B 1 425 ? 20.359 -15.766 -13.75 1 97.44 425 GLU B O 1
ATOM 7978 N N . GLY B 1 426 ? 20.781 -13.75 -12.773 1 97.94 426 GLY B N 1
ATOM 7979 C CA . GLY B 1 426 ? 20.234 -14.195 -11.5 1 97.94 426 GLY B CA 1
ATOM 7980 C C . GLY B 1 426 ? 18.781 -14.594 -11.578 1 97.94 426 GLY B C 1
ATOM 7981 O O . GLY B 1 426 ? 18.391 -15.641 -11.07 1 97.94 426 GLY B O 1
ATOM 7982 N N . TYR B 1 427 ? 17.969 -13.828 -12.25 1 98.5 427 TYR B N 1
ATOM 7983 C CA . TYR B 1 427 ? 16.562 -14.133 -12.391 1 98.5 427 TYR B CA 1
ATOM 7984 C C . TYR B 1 427 ? 16.344 -15.383 -13.242 1 98.5 427 TYR B C 1
ATOM 7986 O O . TYR B 1 427 ? 15.477 -16.203 -12.953 1 98.5 427 TYR B O 1
ATOM 7994 N N . ARG B 1 428 ? 17.141 -15.523 -14.32 1 98.5 428 ARG B N 1
ATOM 7995 C CA . ARG B 1 428 ? 17.047 -16.719 -15.156 1 98.5 428 ARG B CA 1
ATOM 7996 C C . ARG B 1 428 ? 17.328 -17.984 -14.344 1 98.5 428 ARG B C 1
ATOM 7998 O O . ARG B 1 428 ? 16.625 -18.984 -14.477 1 98.5 428 ARG B O 1
ATOM 8005 N N . VAL B 1 429 ? 18.266 -17.906 -13.5 1 98.06 429 VAL B N 1
ATOM 8006 C CA . VAL B 1 429 ? 18.672 -19.078 -12.727 1 98.06 429 VAL B CA 1
ATOM 8007 C C . VAL B 1 429 ? 17.641 -19.359 -11.648 1 98.06 429 VAL B C 1
ATOM 8009 O O . VAL B 1 429 ? 17.328 -20.531 -11.367 1 98.06 429 VAL B O 1
ATOM 8012 N N . ILE B 1 430 ? 17.109 -18.312 -10.984 1 98 430 ILE B N 1
ATOM 8013 C CA . ILE B 1 430 ? 16.047 -18.531 -10.008 1 98 430 ILE B CA 1
ATOM 8014 C C . ILE B 1 430 ? 14.883 -19.281 -10.656 1 98 430 ILE B C 1
ATOM 8016 O O . ILE B 1 430 ? 14.453 -20.328 -10.164 1 98 430 ILE B O 1
ATOM 8020 N N . LEU B 1 431 ? 14.414 -18.781 -11.758 1 97.94 431 LEU B N 1
ATOM 8021 C CA . LEU B 1 431 ? 13.273 -19.375 -12.453 1 97.94 431 LEU B CA 1
ATOM 8022 C C . LEU B 1 431 ? 13.633 -20.766 -12.977 1 97.94 431 LEU B C 1
ATOM 8024 O O . LEU B 1 431 ? 12.844 -21.703 -12.836 1 97.94 431 LEU B O 1
ATOM 8028 N N . GLY B 1 432 ? 14.781 -20.875 -13.586 1 97.81 432 GLY B N 1
ATOM 8029 C CA . GLY B 1 432 ? 15.227 -22.172 -14.094 1 97.81 432 GLY B CA 1
ATOM 8030 C C . GLY B 1 432 ? 15.289 -23.25 -13.031 1 97.81 432 GLY B C 1
ATOM 8031 O O . GLY B 1 432 ? 14.867 -24.375 -13.258 1 97.81 432 GLY B O 1
ATOM 8032 N N . ASN B 1 433 ? 15.844 -22.875 -11.891 1 97.31 433 ASN B N 1
ATOM 8033 C CA . ASN B 1 433 ? 15.93 -23.828 -10.789 1 97.31 433 ASN B CA 1
ATOM 8034 C C . ASN B 1 433 ? 14.539 -24.281 -10.336 1 97.31 433 ASN B C 1
ATOM 8036 O O . ASN B 1 433 ? 14.336 -25.453 -10.047 1 97.31 433 ASN B O 1
ATOM 8040 N N . LEU B 1 434 ? 13.633 -23.391 -10.203 1 97.56 434 LEU B N 1
ATOM 8041 C CA . LEU B 1 434 ? 12.281 -23.719 -9.766 1 97.56 434 LEU B CA 1
ATOM 8042 C C . LEU B 1 434 ? 11.594 -24.641 -10.773 1 97.56 434 LEU B C 1
ATOM 8044 O O . LEU B 1 434 ? 10.867 -25.547 -10.391 1 97.56 434 LEU B O 1
ATOM 8048 N N . ILE B 1 435 ? 11.844 -24.406 -12.055 1 97.44 435 ILE B N 1
ATOM 8049 C CA . ILE B 1 435 ? 11.25 -25.25 -13.086 1 97.44 435 ILE B CA 1
ATOM 8050 C C . ILE B 1 435 ? 11.914 -26.625 -13.078 1 97.44 435 ILE B C 1
ATOM 8052 O O . ILE B 1 435 ? 11.242 -27.641 -13.266 1 97.44 435 ILE B O 1
ATOM 8056 N N . GLU B 1 436 ? 13.266 -26.672 -12.914 1 97 436 GLU B N 1
ATOM 8057 C CA . GLU B 1 436 ? 13.938 -27.953 -12.734 1 97 436 GLU B CA 1
ATOM 8058 C C . GLU B 1 436 ? 13.273 -28.781 -11.633 1 97 436 GLU B C 1
ATOM 8060 O O . GLU B 1 436 ? 13.047 -29.969 -11.797 1 97 436 GLU B O 1
ATOM 8065 N N . CYS B 1 437 ? 12.977 -28.094 -10.547 1 96.5 437 CYS B N 1
ATOM 8066 C CA . CYS B 1 437 ? 12.367 -28.75 -9.398 1 96.5 437 CYS B CA 1
ATOM 8067 C C . CYS B 1 437 ? 10.953 -29.219 -9.727 1 96.5 437 CYS B C 1
ATOM 8069 O O . CYS B 1 437 ? 10.555 -30.312 -9.336 1 96.5 437 CYS B O 1
ATOM 8071 N N . GLU B 1 438 ? 10.219 -28.391 -10.359 1 96.12 438 GLU B N 1
ATOM 8072 C CA . GLU B 1 438 ? 8.867 -28.75 -10.766 1 96.12 438 GLU B CA 1
ATOM 8073 C C . GLU B 1 438 ? 8.867 -29.984 -11.664 1 96.12 438 GLU B C 1
ATOM 8075 O O . GLU B 1 438 ? 8.047 -30.891 -11.492 1 96.12 438 GLU B O 1
ATOM 8080 N N . MET B 1 439 ? 9.805 -30.047 -12.633 1 96 439 MET B N 1
ATOM 8081 C CA . MET B 1 439 ? 9.922 -31.188 -13.531 1 96 439 MET B CA 1
ATOM 8082 C C . MET B 1 439 ? 10.242 -32.469 -12.758 1 96 439 MET B C 1
ATOM 8084 O O . MET B 1 439 ? 9.656 -33.531 -13.023 1 96 439 MET B O 1
ATOM 8088 N N . SER B 1 440 ? 11.125 -32.344 -11.852 1 96.88 440 SER B N 1
ATOM 8089 C CA . SER B 1 440 ? 11.484 -33.469 -11.023 1 96.88 440 SER B CA 1
ATOM 8090 C C . SER B 1 440 ? 10.297 -33.938 -10.188 1 96.88 440 SER B C 1
ATOM 8092 O O . SER B 1 440 ? 10.078 -35.156 -10.047 1 96.88 440 SER B O 1
ATOM 8094 N N . LEU B 1 441 ? 9.562 -33.031 -9.594 1 97.31 441 LEU B N 1
ATOM 8095 C CA . LEU B 1 441 ? 8.391 -33.375 -8.789 1 97.31 441 LEU B CA 1
ATOM 8096 C C . LEU B 1 441 ? 7.344 -34.094 -9.633 1 97.31 441 LEU B C 1
ATOM 8098 O O . LEU B 1 441 ? 6.766 -35.094 -9.195 1 97.31 441 LEU B O 1
ATOM 8102 N N . ARG B 1 442 ? 7.102 -33.594 -10.812 1 96.69 442 ARG B N 1
ATOM 8103 C CA . ARG B 1 442 ? 6.141 -34.219 -11.711 1 96.69 442 ARG B CA 1
ATOM 8104 C C . ARG B 1 442 ? 6.582 -35.625 -12.094 1 96.69 442 ARG B C 1
ATOM 8106 O O . ARG B 1 442 ? 5.75 -36.531 -12.25 1 96.69 442 ARG B O 1
ATOM 8113 N N . ASN B 1 443 ? 7.855 -35.812 -12.227 1 96.31 443 ASN B N 1
ATOM 8114 C CA . ASN B 1 443 ? 8.375 -37.125 -12.539 1 96.31 443 ASN B CA 1
ATOM 8115 C C . ASN B 1 443 ? 8.109 -38.125 -11.406 1 96.31 443 ASN B C 1
ATOM 8117 O O . ASN B 1 443 ? 7.684 -39.25 -11.656 1 96.31 443 ASN B O 1
ATOM 8121 N N . VAL B 1 444 ? 8.359 -37.719 -10.188 1 96.31 444 VAL B N 1
ATOM 8122 C CA . VAL B 1 444 ? 8.172 -38.625 -9.07 1 96.31 444 VAL B CA 1
ATOM 8123 C C . VAL B 1 444 ? 6.676 -38.875 -8.859 1 96.31 444 VAL B C 1
ATOM 8125 O O . VAL B 1 444 ? 6.285 -39.969 -8.406 1 96.31 444 VAL B O 1
ATOM 8128 N N . ILE B 1 445 ? 5.848 -37.906 -9.125 1 97.06 445 ILE B N 1
ATOM 8129 C CA . ILE B 1 445 ? 4.402 -38.094 -9.062 1 97.06 445 ILE B CA 1
ATOM 8130 C C . ILE B 1 445 ? 3.975 -39.156 -10.086 1 97.06 445 ILE B C 1
ATOM 8132 O O . ILE B 1 445 ? 3.166 -40.031 -9.781 1 97.06 445 ILE B O 1
ATOM 8136 N N . LYS B 1 446 ? 4.531 -39.094 -11.242 1 95.06 446 LYS B N 1
ATOM 8137 C CA . LYS B 1 446 ? 4.203 -40 -12.328 1 95.06 446 LYS B CA 1
ATOM 8138 C C . LYS B 1 446 ? 4.57 -41.438 -11.969 1 95.06 446 LYS B C 1
ATOM 8140 O O . LYS B 1 446 ? 3.928 -42.406 -12.43 1 95.06 446 LYS B O 1
ATOM 8145 N N . GLU B 1 447 ? 5.496 -41.594 -11.109 1 94.44 447 GLU B N 1
ATOM 8146 C CA . GLU B 1 447 ? 5.977 -42.906 -10.719 1 94.44 447 GLU B CA 1
ATOM 8147 C C . GLU B 1 447 ? 5.066 -43.562 -9.672 1 94.44 447 GLU B C 1
ATOM 8149 O O . GLU B 1 447 ? 5.145 -44.75 -9.422 1 94.44 447 GLU B O 1
ATOM 8154 N N . GLU B 1 448 ? 4.25 -42.812 -9.062 1 94.88 448 GLU B N 1
ATOM 8155 C CA . GLU B 1 448 ? 3.369 -43.312 -8.008 1 94.88 448 GLU B CA 1
ATOM 8156 C C . GLU B 1 448 ? 1.983 -43.656 -8.562 1 94.88 448 GLU B C 1
ATOM 8158 O O . GLU B 1 448 ? 1.272 -42.75 -9.031 1 94.88 448 GLU B O 1
ATOM 8163 N N . PRO B 1 449 ? 1.532 -44.844 -8.484 1 94.25 449 PRO B N 1
ATOM 8164 C CA . PRO B 1 449 ? 0.266 -45.25 -9.094 1 94.25 449 PRO B CA 1
ATOM 8165 C C . PRO B 1 449 ? -0.939 -44.531 -8.492 1 94.25 449 PRO B C 1
ATOM 8167 O O . PRO B 1 449 ? -1.967 -44.375 -9.156 1 94.25 449 PRO B O 1
ATOM 8170 N N . ASN B 1 450 ? -0.861 -44.094 -7.25 1 96.38 450 ASN B N 1
ATOM 8171 C CA . ASN B 1 450 ? -1.979 -43.469 -6.559 1 96.38 450 ASN B CA 1
ATOM 8172 C C . ASN B 1 450 ? -2.082 -41.969 -6.895 1 96.38 450 ASN B C 1
ATOM 8174 O O . ASN B 1 450 ? -3.031 -41.312 -6.484 1 96.38 450 ASN B O 1
ATOM 8178 N N . LEU B 1 451 ? -1.107 -41.469 -7.625 1 97.56 451 LEU B N 1
ATOM 8179 C CA . LEU B 1 451 ? -1.051 -40.031 -7.875 1 97.56 451 LEU B CA 1
ATOM 8180 C C . LEU B 1 451 ? -1.157 -39.75 -9.367 1 97.56 451 LEU B C 1
ATOM 8182 O O . LEU B 1 451 ? -0.778 -40.562 -10.195 1 97.56 451 LEU B O 1
ATOM 8186 N N . VAL B 1 452 ? -1.699 -38.594 -9.719 1 97.62 452 VAL B N 1
ATOM 8187 C CA . VAL B 1 452 ? -1.738 -38.156 -11.102 1 97.62 452 VAL B CA 1
ATOM 8188 C C . VAL B 1 452 ? -1.571 -36.625 -11.164 1 97.62 452 VAL B C 1
ATOM 8190 O O . VAL B 1 452 ? -2.242 -35.906 -10.438 1 97.62 452 VAL B O 1
ATOM 8193 N N . CYS B 1 453 ? -0.584 -36.156 -11.922 1 96.81 453 CYS B N 1
ATOM 8194 C CA . CYS B 1 453 ? -0.473 -34.75 -12.227 1 96.81 453 CYS B CA 1
ATOM 8195 C C . CYS B 1 453 ? -1.616 -34.281 -13.125 1 96.81 453 CYS B C 1
ATOM 8197 O O . CYS B 1 453 ? -1.875 -34.875 -14.164 1 96.81 453 CYS B O 1
ATOM 8199 N N . VAL B 1 454 ? -2.322 -33.219 -12.781 1 96 454 VAL B N 1
ATOM 8200 C CA . VAL B 1 454 ? -3.555 -32.875 -13.492 1 96 454 VAL B CA 1
ATOM 8201 C C . VAL B 1 454 ? -3.363 -31.609 -14.297 1 96 454 VAL B C 1
ATOM 8203 O O . VAL B 1 454 ? -4.281 -31.141 -14.984 1 96 454 VAL B O 1
ATOM 8206 N N . ASN B 1 455 ? -2.227 -30.906 -14.281 1 93.88 455 ASN B N 1
ATOM 8207 C CA . ASN B 1 455 ? -1.932 -29.75 -15.109 1 93.88 455 ASN B CA 1
ATOM 8208 C C . ASN B 1 455 ? -0.661 -29.953 -15.93 1 93.88 455 ASN B C 1
ATOM 8210 O O . ASN B 1 455 ? 0.177 -29.047 -16.016 1 93.88 455 ASN B O 1
ATOM 8214 N N . GLU B 1 456 ? -0.469 -31.047 -16.5 1 91.5 456 GLU B N 1
ATOM 8215 C CA . GLU B 1 456 ? 0.737 -31.438 -17.219 1 91.5 456 GLU B CA 1
ATOM 8216 C C . GLU B 1 456 ? 0.987 -30.531 -18.422 1 91.5 456 GLU B C 1
ATOM 8218 O O . GLU B 1 456 ? 2.131 -30.359 -18.844 1 91.5 456 GLU B O 1
ATOM 8223 N N . LYS B 1 457 ? 0.006 -29.922 -18.922 1 90.56 457 LYS B N 1
ATOM 8224 C CA . LYS B 1 457 ? 0.14 -29.141 -20.141 1 90.56 457 LYS B CA 1
ATOM 8225 C C . LYS B 1 457 ? 0.502 -27.688 -19.828 1 90.56 457 LYS B C 1
ATOM 8227 O O . LYS B 1 457 ? 0.81 -26.906 -20.734 1 90.56 457 LYS B O 1
ATOM 8232 N N . ASP B 1 458 ? 0.42 -27.328 -18.594 1 90.31 458 ASP B N 1
ATOM 8233 C CA . ASP B 1 458 ? 0.808 -25.984 -18.172 1 90.31 458 ASP B CA 1
ATOM 8234 C C . ASP B 1 458 ? 2.309 -25.906 -17.906 1 90.31 458 ASP B C 1
ATOM 8236 O O . ASP B 1 458 ? 2.896 -26.828 -17.359 1 90.31 458 ASP B O 1
ATOM 8240 N N . ASN B 1 459 ? 2.938 -24.828 -18.375 1 90 459 ASN B N 1
ATOM 8241 C CA . ASN B 1 459 ? 4.387 -24.688 -18.297 1 90 459 ASN B CA 1
ATOM 8242 C C . ASN B 1 459 ? 4.777 -23.547 -17.344 1 90 459 ASN B C 1
ATOM 8244 O O . ASN B 1 459 ? 5.297 -22.516 -17.781 1 90 459 ASN B O 1
ATOM 8248 N N . GLY B 1 460 ? 4.535 -23.625 -16.109 1 91.31 460 GLY B N 1
ATOM 8249 C CA . GLY B 1 460 ? 4.906 -22.656 -15.086 1 91.31 460 GLY B CA 1
ATOM 8250 C C . GLY B 1 460 ? 5.652 -23.281 -13.922 1 91.31 460 GLY B C 1
ATOM 8251 O O . GLY B 1 460 ? 6.566 -24.078 -14.117 1 91.31 460 GLY B O 1
ATOM 8252 N N . LEU B 1 461 ? 5.316 -22.797 -12.734 1 93.69 461 LEU B N 1
ATOM 8253 C CA . LEU B 1 461 ? 6.062 -23.203 -11.555 1 93.69 461 LEU B CA 1
ATOM 8254 C C . LEU B 1 461 ? 5.234 -24.156 -10.688 1 93.69 461 LEU B C 1
ATOM 8256 O O . LEU B 1 461 ? 5.762 -24.781 -9.766 1 93.69 461 LEU B O 1
ATOM 8260 N N . VAL B 1 462 ? 3.965 -24.344 -11.031 1 95.94 462 VAL B N 1
ATOM 8261 C CA . VAL B 1 462 ? 3.045 -25 -10.117 1 95.94 462 VAL B CA 1
ATOM 8262 C C . VAL B 1 462 ? 2.771 -26.422 -10.594 1 95.94 462 VAL B C 1
ATOM 8264 O O . VAL B 1 462 ? 2.664 -26.672 -11.805 1 95.94 462 VAL B O 1
ATOM 8267 N N . THR B 1 463 ? 2.707 -27.359 -9.695 1 97.06 463 THR B N 1
ATOM 8268 C CA . THR B 1 463 ? 2.256 -28.719 -9.938 1 97.06 463 THR B CA 1
ATOM 8269 C C . THR B 1 463 ? 0.957 -29 -9.188 1 97.06 463 THR B C 1
ATOM 8271 O O . THR B 1 463 ? 0.896 -28.859 -7.965 1 97.06 463 THR B O 1
ATOM 8274 N N . LEU B 1 464 ? -0.04 -29.328 -9.938 1 97.31 464 LEU B N 1
ATOM 8275 C CA . LEU B 1 464 ? -1.314 -29.766 -9.383 1 97.31 464 LEU B CA 1
ATOM 8276 C C . LEU B 1 464 ? -1.486 -31.281 -9.562 1 97.31 464 LEU B C 1
ATOM 8278 O O . LEU B 1 464 ? -1.252 -31.812 -10.648 1 97.31 464 LEU B O 1
ATOM 8282 N N . PHE B 1 465 ? -1.88 -31.969 -8.453 1 98.12 465 PHE B N 1
ATOM 8283 C CA . PHE B 1 465 ? -2.027 -33.406 -8.57 1 98.12 465 PHE B CA 1
ATOM 8284 C C . PHE B 1 465 ? -3.146 -33.938 -7.676 1 98.12 465 PHE B C 1
ATOM 8286 O O . PHE B 1 465 ? -3.6 -33.219 -6.773 1 98.12 465 PHE B O 1
ATOM 8293 N N . ARG B 1 466 ? -3.658 -35.031 -7.988 1 98.5 466 ARG B N 1
ATOM 8294 C CA . ARG B 1 466 ? -4.723 -35.688 -7.242 1 98.5 466 ARG B CA 1
ATOM 8295 C C . ARG B 1 466 ? -4.258 -37.062 -6.699 1 98.5 466 ARG B C 1
ATOM 8297 O O . ARG B 1 466 ? -3.352 -37.656 -7.258 1 98.5 466 ARG B O 1
ATOM 8304 N N . VAL B 1 467 ? -4.785 -37.438 -5.598 1 98.25 467 VAL B N 1
ATOM 8305 C CA . VAL B 1 467 ? -4.488 -38.656 -4.887 1 98.25 467 VAL B CA 1
ATOM 8306 C C . VAL B 1 467 ? -5.719 -39.562 -4.895 1 98.25 467 VAL B C 1
ATOM 8308 O O . VAL B 1 467 ? -6.84 -39.094 -4.688 1 98.25 467 VAL B O 1
ATOM 8311 N N . TYR B 1 468 ? -5.516 -40.812 -5.148 1 97.62 468 TYR B N 1
ATOM 8312 C CA . TYR B 1 468 ? -6.621 -41.75 -5.168 1 97.62 468 TYR B CA 1
ATOM 8313 C C . TYR B 1 468 ? -6.371 -42.906 -4.207 1 97.62 468 TYR B C 1
ATOM 8315 O O . TYR B 1 468 ? -5.227 -43.312 -4.016 1 97.62 468 TYR B O 1
ATOM 8323 N N . PRO B 1 469 ? -7.441 -43.469 -3.639 1 95.88 469 PRO B N 1
ATOM 8324 C CA . PRO B 1 469 ? -7.301 -44.562 -2.656 1 95.88 469 PRO B CA 1
ATOM 8325 C C . PRO B 1 469 ? -6.91 -45.875 -3.291 1 95.88 469 PRO B C 1
ATOM 8327 O O . PRO B 1 469 ? -7.203 -46.125 -4.465 1 95.88 469 PRO B O 1
ATOM 8330 N N . ASP B 1 470 ? -6.352 -46.781 -2.461 1 91.38 470 ASP B N 1
ATOM 8331 C CA . ASP B 1 470 ? -5.914 -48.094 -2.906 1 91.38 470 ASP B CA 1
ATOM 8332 C C . ASP B 1 470 ? -7.094 -48.938 -3.387 1 91.38 470 ASP B C 1
ATOM 8334 O O . ASP B 1 470 ? -6.949 -49.75 -4.305 1 91.38 470 ASP B O 1
ATOM 8338 N N . LYS B 1 471 ? -8.203 -48.688 -2.799 1 88.94 471 LYS B N 1
ATOM 8339 C CA . LYS B 1 471 ? -9.391 -49.469 -3.123 1 88.94 471 LYS B CA 1
ATOM 8340 C C . LYS B 1 471 ? -9.75 -49.344 -4.598 1 88.94 471 LYS B C 1
ATOM 8342 O O . LYS B 1 471 ? -10.352 -50.25 -5.18 1 88.94 471 LYS B O 1
ATOM 8347 N N . LEU B 1 472 ? -9.367 -48.281 -5.191 1 90.25 472 LEU B N 1
ATOM 8348 C CA . LEU B 1 472 ? -9.672 -48.031 -6.598 1 90.25 472 LEU B CA 1
ATOM 8349 C C . LEU B 1 472 ? -8.844 -48.969 -7.492 1 90.25 472 LEU B C 1
ATOM 8351 O O . LEU B 1 472 ? -9.25 -49.281 -8.609 1 90.25 472 LEU B O 1
ATOM 8355 N N . LYS B 1 473 ? -7.695 -49.312 -7.023 1 83.75 473 LYS B N 1
ATOM 8356 C CA . LYS B 1 473 ? -6.828 -50.188 -7.789 1 83.75 473 LYS B CA 1
ATOM 8357 C C . LYS B 1 473 ? -7.547 -51.5 -8.125 1 83.75 473 LYS B C 1
ATOM 8359 O O . LYS B 1 473 ? -7.398 -52.031 -9.234 1 83.75 473 LYS B O 1
ATOM 8364 N N . GLU B 1 474 ? -8.273 -51.969 -7.266 1 79.19 474 GLU B N 1
ATOM 8365 C CA . GLU B 1 474 ? -8.992 -53.219 -7.438 1 79.19 474 GLU B CA 1
ATOM 8366 C C . GLU B 1 474 ? -10.078 -53.094 -8.508 1 79.19 474 GLU B C 1
ATOM 8368 O O . GLU B 1 474 ? -10.352 -54.062 -9.234 1 79.19 474 GLU B O 1
ATOM 8373 N N . ASN B 1 475 ? -10.547 -51.969 -8.703 1 74.81 475 ASN B N 1
ATOM 8374 C CA . ASN B 1 475 ? -11.656 -51.781 -9.625 1 74.81 475 ASN B CA 1
ATOM 8375 C C . ASN B 1 475 ? -11.164 -51.531 -11.055 1 74.81 475 ASN B C 1
ATOM 8377 O O . ASN B 1 475 ? -11.797 -52 -12.016 1 74.81 475 ASN B O 1
ATOM 8381 N N . ILE B 1 476 ? -10.062 -50.844 -11.297 1 73.44 476 ILE B N 1
ATOM 8382 C CA . ILE B 1 476 ? -9.617 -50.438 -12.617 1 73.44 476 ILE B CA 1
ATOM 8383 C C . ILE B 1 476 ? -8.523 -51.406 -13.109 1 73.44 476 ILE B C 1
ATOM 8385 O O . ILE B 1 476 ? -8.375 -51.594 -14.32 1 73.44 476 ILE B O 1
ATOM 8389 N N . ASN B 1 477 ? -8.125 -52.281 -12.398 1 67.69 477 ASN B N 1
ATOM 8390 C CA . ASN B 1 477 ? -7.148 -53.344 -12.664 1 67.69 477 ASN B CA 1
ATOM 8391 C C . ASN B 1 477 ? -6.035 -52.844 -13.586 1 67.69 477 ASN B C 1
ATOM 8393 O O . ASN B 1 477 ? -5.676 -53.531 -14.547 1 67.69 477 ASN B O 1
ATOM 8397 N N . LYS B 1 478 ? -5.621 -51.656 -13.531 1 72.31 478 LYS B N 1
ATOM 8398 C CA . LYS B 1 478 ? -4.516 -51.094 -14.305 1 72.31 478 LYS B CA 1
ATOM 8399 C C . LYS B 1 478 ? -3.453 -50.5 -13.383 1 72.31 478 LYS B C 1
ATOM 8401 O O . LYS B 1 478 ? -3.768 -50.031 -12.281 1 72.31 478 LYS B O 1
ATOM 8406 N N . VAL B 1 479 ? -2.275 -50.562 -13.852 1 71.81 479 VAL B N 1
ATOM 8407 C CA . VAL B 1 479 ? -1.123 -50.062 -13.117 1 71.81 479 VAL B CA 1
ATOM 8408 C C . VAL B 1 479 ? -1.257 -48.531 -12.922 1 71.81 479 VAL B C 1
ATOM 8410 O O . VAL B 1 479 ? -0.954 -48.031 -11.844 1 71.81 479 VAL B O 1
ATOM 8413 N N . ASN B 1 480 ? -1.823 -47.906 -13.852 1 86.19 480 ASN B N 1
ATOM 8414 C CA . ASN B 1 480 ? -1.993 -46.469 -13.758 1 86.19 480 ASN B CA 1
ATOM 8415 C C . ASN B 1 480 ? -3.449 -46.094 -13.5 1 86.19 480 ASN B C 1
ATOM 8417 O O . ASN B 1 480 ? -4.016 -45.25 -14.219 1 86.19 480 ASN B O 1
ATOM 8421 N N . PHE B 1 481 ? -3.982 -46.562 -12.414 1 92.44 481 PHE B N 1
ATOM 8422 C CA . PHE B 1 481 ? -5.41 -46.469 -12.148 1 92.44 481 PHE B CA 1
ATOM 8423 C C . PHE B 1 481 ? -5.789 -45.031 -11.836 1 92.44 481 PHE B C 1
ATOM 8425 O O . PHE B 1 481 ? -6.883 -44.562 -12.18 1 92.44 481 PHE B O 1
ATOM 8432 N N . ALA B 1 482 ? -4.91 -44.312 -11.188 1 95.31 482 ALA B N 1
ATOM 8433 C CA . ALA B 1 482 ? -5.203 -42.938 -10.867 1 95.31 482 ALA B CA 1
ATOM 8434 C C . ALA B 1 482 ? -5.367 -42.094 -12.141 1 95.31 482 ALA B C 1
ATOM 8436 O O . ALA B 1 482 ? -6.293 -41.281 -12.25 1 95.31 482 ALA B O 1
ATOM 8437 N N . GLU B 1 483 ? -4.488 -42.281 -13.07 1 94.31 483 GLU B N 1
ATOM 8438 C CA . GLU B 1 483 ? -4.535 -41.562 -14.336 1 94.31 483 GLU B CA 1
ATOM 8439 C C . GLU B 1 483 ? -5.824 -41.875 -15.102 1 94.31 483 GLU B C 1
ATOM 8441 O O . GLU B 1 483 ? -6.445 -40.969 -15.672 1 94.31 483 GLU B O 1
ATOM 8446 N N . GLU B 1 484 ? -6.168 -43.125 -15.148 1 93.62 484 GLU B N 1
ATOM 8447 C CA . GLU B 1 484 ? -7.379 -43.562 -15.844 1 93.62 484 GLU B CA 1
ATOM 8448 C C . GLU B 1 484 ? -8.625 -43 -15.18 1 93.62 484 GLU B C 1
ATOM 8450 O O . GLU B 1 484 ? -9.547 -42.531 -15.867 1 93.62 484 GLU B O 1
ATOM 8455 N N . GLN B 1 485 ? -8.609 -43.094 -13.891 1 95.5 485 GLN B N 1
ATOM 8456 C CA . GLN B 1 485 ? -9.742 -42.562 -13.156 1 95.5 485 GLN B CA 1
ATOM 8457 C C . GLN B 1 485 ? -9.922 -41.062 -13.438 1 95.5 485 GLN B C 1
ATOM 8459 O O . GLN B 1 485 ? -11.031 -40.594 -13.703 1 95.5 485 GLN B O 1
ATOM 8464 N N . TYR B 1 486 ? -8.82 -40.312 -13.383 1 96.25 486 TYR B N 1
ATOM 8465 C CA . TYR B 1 486 ? -8.891 -38.875 -13.609 1 96.25 486 TYR B CA 1
ATOM 8466 C C . TYR B 1 486 ? -9.359 -38.594 -15.031 1 96.25 486 TYR B C 1
ATOM 8468 O O . TYR B 1 486 ? -10.164 -37.688 -15.242 1 96.25 486 TYR B O 1
ATOM 8476 N N . LYS B 1 487 ? -8.852 -39.281 -15.977 1 94.88 487 LYS B N 1
ATOM 8477 C CA . LYS B 1 487 ? -9.266 -39.125 -17.359 1 94.88 487 LYS B CA 1
ATOM 8478 C C . LYS B 1 487 ? -10.781 -39.25 -17.5 1 94.88 487 LYS B C 1
ATOM 8480 O O . LYS B 1 487 ? -11.422 -38.438 -18.188 1 94.88 487 LYS B O 1
ATOM 8485 N N . ASN B 1 488 ? -11.32 -40.25 -16.875 1 95.12 488 ASN B N 1
ATOM 8486 C CA . ASN B 1 488 ? -12.758 -40.438 -16.891 1 95.12 488 ASN B CA 1
ATOM 8487 C C . ASN B 1 488 ? -13.5 -39.312 -16.188 1 95.12 488 ASN B C 1
ATOM 8489 O O . ASN B 1 488 ? -14.508 -38.812 -16.688 1 95.12 488 ASN B O 1
ATOM 8493 N N . GLU B 1 489 ? -12.969 -38.969 -15.055 1 96.44 489 GLU B N 1
ATOM 8494 C CA . GLU B 1 489 ? -13.586 -37.875 -14.305 1 96.44 489 GLU B CA 1
ATOM 8495 C C . GLU B 1 489 ? -13.602 -36.562 -15.109 1 96.44 489 GLU B C 1
ATOM 8497 O O . GLU B 1 489 ? -14.539 -35.781 -15.008 1 96.44 489 GLU B O 1
ATOM 8502 N N . PHE B 1 490 ? -12.578 -36.375 -15.922 1 94.62 490 PHE B N 1
ATOM 8503 C CA . PHE B 1 490 ? -12.414 -35.125 -16.656 1 94.62 490 PHE B CA 1
ATOM 8504 C C . PHE B 1 490 ? -13.297 -35.094 -17.891 1 94.62 490 PHE B C 1
ATOM 8506 O O . PHE B 1 490 ? -13.875 -34.062 -18.234 1 94.62 490 PHE B O 1
ATOM 8513 N N . THR B 1 491 ? -13.562 -36.25 -18.562 1 94.69 491 THR B N 1
ATOM 8514 C CA . THR B 1 491 ? -14.133 -36.219 -19.906 1 94.69 491 THR B CA 1
ATOM 8515 C C . THR B 1 491 ? -15.539 -36.812 -19.906 1 94.69 491 THR B C 1
ATOM 8517 O O . THR B 1 491 ? -16.344 -36.531 -20.812 1 94.69 491 THR B O 1
ATOM 8520 N N . ASN B 1 492 ? -15.852 -37.688 -18.906 1 96.56 492 ASN B N 1
ATOM 8521 C CA . ASN B 1 492 ? -17.062 -38.5 -18.969 1 96.56 492 ASN B CA 1
ATOM 8522 C C . ASN B 1 492 ? -18.078 -38.031 -17.922 1 96.56 492 ASN B C 1
ATOM 8524 O O . ASN B 1 492 ? -17.906 -38.312 -16.719 1 96.56 492 ASN B O 1
ATOM 8528 N N . PRO B 1 493 ? -19.203 -37.531 -18.312 1 96.5 493 PRO B N 1
ATOM 8529 C CA . PRO B 1 493 ? -20.219 -37.062 -17.375 1 96.5 493 PRO B CA 1
ATOM 8530 C C . PRO B 1 493 ? -20.75 -38.156 -16.469 1 96.5 493 PRO B C 1
ATOM 8532 O O . PRO B 1 493 ? -21.266 -37.875 -15.383 1 96.5 493 PRO B O 1
ATOM 8535 N N . ASP B 1 494 ? -20.641 -39.406 -16.875 1 96.94 494 ASP B N 1
ATOM 8536 C CA . ASP B 1 494 ? -21.109 -40.5 -16.047 1 96.94 494 ASP B CA 1
ATOM 8537 C C . ASP B 1 494 ? -20.281 -40.594 -14.758 1 96.94 494 ASP B C 1
ATOM 8539 O O . ASP B 1 494 ? -20.688 -41.281 -13.805 1 96.94 494 ASP B O 1
ATOM 8543 N N . TYR B 1 495 ? -19.141 -39.969 -14.758 1 96.81 495 TYR B N 1
ATOM 8544 C CA . TYR B 1 495 ? -18.234 -40.031 -13.609 1 96.81 495 TYR B CA 1
ATOM 8545 C C . TYR B 1 495 ? -18.391 -38.812 -12.719 1 96.81 495 TYR B C 1
ATOM 8547 O O . TYR B 1 495 ? -17.547 -38.562 -11.859 1 96.81 495 TYR B O 1
ATOM 8555 N N . LYS B 1 496 ? -19.438 -38.062 -12.875 1 97.12 496 LYS B N 1
ATOM 8556 C CA . LYS B 1 496 ? -19.672 -36.812 -12.148 1 97.12 496 LYS B CA 1
ATOM 8557 C C . LYS B 1 496 ? -19.688 -37.031 -10.641 1 97.12 496 LYS B C 1
ATOM 8559 O O . LYS B 1 496 ? -19.078 -36.281 -9.883 1 97.12 496 LYS B O 1
ATOM 8564 N N . GLU B 1 497 ? -20.422 -38.094 -10.234 1 97.31 497 GLU B N 1
ATOM 8565 C CA . GLU B 1 497 ? -20.516 -38.375 -8.805 1 97.31 497 GLU B CA 1
ATOM 8566 C C . GLU B 1 497 ? -19.172 -38.812 -8.242 1 97.31 497 GLU B C 1
ATOM 8568 O O . GLU B 1 497 ? -18.844 -38.469 -7.098 1 97.31 497 GLU B O 1
ATOM 8573 N N . GLN B 1 498 ? -18.422 -39.562 -9.008 1 96.38 498 GLN B N 1
ATOM 8574 C CA . GLN B 1 498 ? -17.078 -39.969 -8.586 1 96.38 498 GLN B CA 1
ATOM 8575 C C . GLN B 1 498 ? -16.156 -38.75 -8.477 1 96.38 498 GLN B C 1
ATOM 8577 O O . GLN B 1 498 ? -15.367 -38.656 -7.539 1 96.38 498 GLN B O 1
ATOM 8582 N N . LEU B 1 499 ? -16.266 -37.844 -9.438 1 97.81 499 LEU B N 1
ATOM 8583 C CA . LEU B 1 499 ? -15.484 -36.625 -9.383 1 97.81 499 LEU B CA 1
ATOM 8584 C C . LEU B 1 499 ? -15.742 -35.875 -8.094 1 97.81 499 LEU B C 1
ATOM 8586 O O . LEU B 1 499 ? -14.805 -35.406 -7.43 1 97.81 499 LEU B O 1
ATOM 8590 N N . LYS B 1 500 ? -17 -35.75 -7.719 1 97.62 500 LYS B N 1
ATOM 8591 C CA . LYS B 1 500 ? -17.375 -35.031 -6.492 1 97.62 500 LYS B CA 1
ATOM 8592 C C . LYS B 1 500 ? -16.797 -35.75 -5.266 1 97.62 500 LYS B C 1
ATOM 8594 O O . LYS B 1 500 ? -16.266 -35.094 -4.359 1 97.62 500 LYS B O 1
ATOM 8599 N N . LYS B 1 501 ? -16.938 -37.031 -5.293 1 97.06 501 LYS B N 1
ATOM 8600 C CA . LYS B 1 501 ? -16.422 -37.844 -4.199 1 97.06 501 LYS B CA 1
ATOM 8601 C C . LYS B 1 501 ? -14.922 -37.688 -4.035 1 97.06 501 LYS B C 1
ATOM 8603 O O . LYS B 1 501 ? -14.43 -37.5 -2.918 1 97.06 501 LYS B O 1
ATOM 8608 N N . TYR B 1 502 ? -14.211 -37.719 -5.062 1 97.44 502 TYR B N 1
ATOM 8609 C CA . TYR B 1 502 ? -12.758 -37.656 -4.973 1 97.44 502 TYR B CA 1
ATOM 8610 C C . TYR B 1 502 ? -12.281 -36.219 -4.82 1 97.44 502 TYR B C 1
ATOM 8612 O O . TYR B 1 502 ? -11.156 -36 -4.367 1 97.44 502 TYR B O 1
ATOM 8620 N N . ASN B 1 503 ? -13.102 -35.219 -5.234 1 97.69 503 ASN B N 1
ATOM 8621 C CA . ASN B 1 503 ? -12.812 -33.844 -4.812 1 97.69 503 ASN B CA 1
ATOM 8622 C C . ASN B 1 503 ? -12.789 -33.719 -3.293 1 97.69 503 ASN B C 1
ATOM 8624 O O . ASN B 1 503 ? -11.883 -33.094 -2.732 1 97.69 503 ASN B O 1
ATOM 8628 N N . GLU B 1 504 ? -13.789 -34.281 -2.697 1 97.12 504 GLU B N 1
ATOM 8629 C CA . GLU B 1 504 ? -13.844 -34.281 -1.238 1 97.12 504 GLU B CA 1
ATOM 8630 C C . GLU B 1 504 ? -12.656 -35.062 -0.649 1 97.12 504 GLU B C 1
ATOM 8632 O O . GLU B 1 504 ? -12.125 -34.656 0.396 1 97.12 504 GLU B O 1
ATOM 8637 N N . TYR B 1 505 ? -12.305 -36.156 -1.285 1 97.69 505 TYR B N 1
ATOM 8638 C CA . TYR B 1 505 ? -11.148 -36.938 -0.86 1 97.69 505 TYR B CA 1
ATOM 8639 C C . TYR B 1 505 ? -9.875 -36.094 -0.886 1 97.69 505 TYR B C 1
ATOM 8641 O O . TYR B 1 505 ? -9.055 -36.188 0.033 1 97.69 505 TYR B O 1
ATOM 8649 N N . GLN B 1 506 ? -9.633 -35.281 -1.992 1 97.81 506 GLN B N 1
ATOM 8650 C CA . GLN B 1 506 ? -8.477 -34.375 -2.041 1 97.81 506 GLN B CA 1
ATOM 8651 C C . GLN B 1 506 ? -8.461 -33.438 -0.839 1 97.81 506 GLN B C 1
ATOM 8653 O O . GLN B 1 506 ? -7.395 -33.156 -0.279 1 97.81 506 GLN B O 1
ATOM 8658 N N . ASN B 1 507 ? -9.656 -32.906 -0.487 1 96.5 507 ASN B N 1
ATOM 8659 C CA . ASN B 1 507 ? -9.766 -32.031 0.66 1 96.5 507 ASN B CA 1
ATOM 8660 C C . ASN B 1 507 ? -9.336 -32.719 1.951 1 96.5 507 ASN B C 1
ATOM 8662 O O . ASN B 1 507 ? -8.656 -32.094 2.783 1 96.5 507 ASN B O 1
ATOM 8666 N N . LYS B 1 508 ? -9.766 -33.906 2.17 1 97.31 508 LYS B N 1
ATOM 8667 C CA . LYS B 1 508 ? -9.375 -34.688 3.348 1 97.31 508 LYS B CA 1
ATOM 8668 C C . LYS B 1 508 ? -7.863 -34.906 3.383 1 97.31 508 LYS B C 1
ATOM 8670 O O . LYS B 1 508 ? -7.246 -34.844 4.449 1 97.31 508 LYS B O 1
ATOM 8675 N N . ILE B 1 509 ? -7.285 -35.188 2.219 1 97.94 509 ILE B N 1
ATOM 8676 C CA . ILE B 1 509 ? -5.84 -35.375 2.113 1 97.94 509 ILE B CA 1
ATOM 8677 C C . ILE B 1 509 ? -5.133 -34.094 2.498 1 97.94 509 ILE B C 1
ATOM 8679 O O . ILE B 1 509 ? -4.156 -34.094 3.254 1 97.94 509 ILE B O 1
ATOM 8683 N N . ALA B 1 510 ? -5.629 -32.969 1.955 1 96.25 510 ALA B N 1
ATOM 8684 C CA . ALA B 1 510 ? -5.039 -31.672 2.234 1 96.25 510 ALA B CA 1
ATOM 8685 C C . ALA B 1 510 ? -5.07 -31.359 3.729 1 96.25 510 ALA B C 1
ATOM 8687 O O . ALA B 1 510 ? -4.098 -30.844 4.281 1 96.25 510 ALA B O 1
ATOM 8688 N N . ASN B 1 511 ? -6.176 -31.625 4.371 1 95.06 511 ASN B N 1
ATOM 8689 C CA . ASN B 1 511 ? -6.305 -31.406 5.809 1 95.06 511 ASN B CA 1
ATOM 8690 C C . ASN B 1 511 ? -5.301 -32.25 6.598 1 95.06 511 ASN B C 1
ATOM 8692 O O . ASN B 1 511 ? -4.715 -31.766 7.57 1 95.06 511 ASN B O 1
ATOM 8696 N N . GLU B 1 512 ? -5.188 -33.438 6.18 1 96.81 512 GLU B N 1
ATOM 8697 C CA . GLU B 1 512 ? -4.234 -34.344 6.848 1 96.81 512 GLU B CA 1
ATOM 8698 C C . GLU B 1 512 ? -2.801 -33.844 6.641 1 96.81 512 GLU B C 1
ATOM 8700 O O . GLU B 1 512 ? -1.978 -33.906 7.559 1 96.81 512 GLU B O 1
ATOM 8705 N N . LEU B 1 513 ? -2.496 -33.406 5.453 1 96.44 513 LEU B N 1
ATOM 8706 C CA . LEU B 1 513 ? -1.169 -32.875 5.172 1 96.44 513 LEU B CA 1
ATOM 8707 C C . LEU B 1 513 ? -0.888 -31.656 6.035 1 96.44 513 LEU B C 1
ATOM 8709 O O . LEU B 1 513 ? 0.238 -31.453 6.496 1 96.44 513 LEU B O 1
ATOM 8713 N N . GLU B 1 514 ? -1.87 -30.812 6.227 1 92.31 514 GLU B N 1
ATOM 8714 C CA . GLU B 1 514 ? -1.718 -29.641 7.086 1 92.31 514 GLU B CA 1
ATOM 8715 C C . GLU B 1 514 ? -1.412 -30.062 8.523 1 92.31 514 GLU B C 1
ATOM 8717 O O . GLU B 1 514 ? -0.544 -29.469 9.172 1 92.31 514 GLU B O 1
ATOM 8722 N N . ARG B 1 515 ? -2.189 -31 9 1 93.44 515 ARG B N 1
ATOM 8723 C CA . ARG B 1 515 ? -1.907 -31.516 10.336 1 93.44 515 ARG B CA 1
ATOM 8724 C C . ARG B 1 515 ? -0.467 -32 10.438 1 93.44 515 ARG B C 1
ATOM 8726 O O . ARG B 1 515 ? 0.232 -31.703 11.406 1 93.44 515 ARG B O 1
ATOM 8733 N N . MET B 1 516 ? -0.023 -32.781 9.445 1 96 516 MET B N 1
ATOM 8734 C CA . MET B 1 516 ? 1.311 -33.375 9.445 1 96 516 MET B CA 1
ATOM 8735 C C . MET B 1 516 ? 2.387 -32.281 9.359 1 96 516 MET B C 1
ATOM 8737 O O . MET B 1 516 ? 3.484 -32.469 9.891 1 96 516 MET B O 1
ATOM 8741 N N . MET B 1 517 ? 2.098 -31.203 8.648 1 93.12 517 MET B N 1
ATOM 8742 C CA . MET B 1 517 ? 3.031 -30.078 8.57 1 93.12 517 MET B CA 1
ATOM 8743 C C . MET B 1 517 ? 3.373 -29.562 9.961 1 93.12 517 MET B C 1
ATOM 8745 O O . MET B 1 517 ? 4.547 -29.406 10.297 1 93.12 517 MET B O 1
ATOM 8749 N N . PHE B 1 518 ? 2.381 -29.391 10.836 1 90.44 518 PHE B N 1
ATOM 8750 C CA . PHE B 1 518 ? 2.57 -28.781 12.148 1 90.44 518 PHE B CA 1
ATOM 8751 C C . PHE B 1 518 ? 3.053 -29.812 13.156 1 90.44 518 PHE B C 1
ATOM 8753 O O . PHE B 1 518 ? 3.865 -29.516 14.031 1 90.44 518 PHE B O 1
ATOM 8760 N N . GLU B 1 519 ? 2.588 -31.031 13 1 93.44 519 GLU B N 1
ATOM 8761 C CA . GLU B 1 519 ? 2.832 -32.031 14.047 1 93.44 519 GLU B CA 1
ATOM 8762 C C . GLU B 1 519 ? 4.055 -32.875 13.727 1 93.44 519 GLU B C 1
ATOM 8764 O O . GLU B 1 519 ? 4.676 -33.438 14.625 1 93.44 519 GLU B O 1
ATOM 8769 N N . GLU B 1 520 ? 4.367 -32.938 12.438 1 95 520 GLU B N 1
ATOM 8770 C CA . GLU B 1 520 ? 5.426 -33.875 12.047 1 95 520 GLU B CA 1
ATOM 8771 C C . GLU B 1 520 ? 6.48 -33.188 11.188 1 95 520 GLU B C 1
ATOM 8773 O O . GLU B 1 520 ? 7.352 -33.844 10.609 1 95 520 GLU B O 1
ATOM 8778 N N . ASN B 1 521 ? 6.375 -31.844 11.047 1 94.06 521 ASN B N 1
ATOM 8779 C CA . ASN B 1 521 ? 7.301 -31.031 10.25 1 94.06 521 ASN B CA 1
ATOM 8780 C C . ASN B 1 521 ? 7.273 -31.453 8.781 1 94.06 521 ASN B C 1
ATOM 8782 O O . ASN B 1 521 ? 8.328 -31.562 8.141 1 94.06 521 ASN B O 1
ATOM 8786 N N . GLY B 1 522 ? 6.09 -31.844 8.297 1 95.31 522 GLY B N 1
ATOM 8787 C CA . GLY B 1 522 ? 5.887 -32.156 6.895 1 95.31 522 GLY B CA 1
ATOM 8788 C C . GLY B 1 522 ? 5.918 -30.938 6 1 95.31 522 GLY B C 1
ATOM 8789 O O . GLY B 1 522 ? 6.18 -29.828 6.469 1 95.31 522 GLY B O 1
ATOM 8790 N N . PRO B 1 523 ? 5.727 -31.172 4.684 1 96.25 523 PRO B N 1
ATOM 8791 C CA . PRO B 1 523 ? 5.742 -30.047 3.738 1 96.25 523 PRO B CA 1
ATOM 8792 C C . PRO B 1 523 ? 4.5 -29.172 3.844 1 96.25 523 PRO B C 1
ATOM 8794 O O . PRO B 1 523 ? 3.426 -29.656 4.211 1 96.25 523 PRO B O 1
ATOM 8797 N N . ALA B 1 524 ? 4.727 -27.906 3.623 1 94.62 524 ALA B N 1
ATOM 8798 C CA . ALA B 1 524 ? 3.609 -26.984 3.48 1 94.62 524 ALA B CA 1
ATOM 8799 C C . ALA B 1 524 ? 3.125 -26.922 2.035 1 94.62 524 ALA B C 1
ATOM 8801 O O . ALA B 1 524 ? 3.73 -26.25 1.194 1 94.62 524 ALA B O 1
ATOM 8802 N N . LEU B 1 525 ? 2.088 -27.594 1.715 1 95.44 525 LEU B N 1
ATOM 8803 C CA . LEU B 1 525 ? 1.426 -27.578 0.415 1 95.44 525 LEU B CA 1
ATOM 8804 C C . LEU B 1 525 ? 0.092 -26.844 0.493 1 95.44 525 LEU B C 1
ATOM 8806 O O . LEU B 1 525 ? -0.221 -26.219 1.511 1 95.44 525 LEU B O 1
ATOM 8810 N N . SER B 1 526 ? -0.586 -26.844 -0.628 1 93.12 526 SER B N 1
ATOM 8811 C CA . SER B 1 526 ? -1.881 -26.172 -0.616 1 93.12 526 SER B CA 1
ATOM 8812 C C . SER B 1 526 ? -2.934 -26.984 -1.361 1 93.12 526 SER B C 1
ATOM 8814 O O . SER B 1 526 ? -2.658 -28.094 -1.819 1 93.12 526 SER B O 1
ATOM 8816 N N . PHE B 1 527 ? -4.18 -26.516 -1.252 1 94 527 PHE B N 1
ATOM 8817 C CA . PHE B 1 527 ? -5.355 -27.172 -1.831 1 94 527 PHE B CA 1
ATOM 8818 C C . PHE B 1 527 ? -6.176 -26.172 -2.637 1 94 527 PHE B C 1
ATOM 8820 O O . PHE B 1 527 ? -6.297 -25 -2.252 1 94 527 PHE B O 1
ATOM 8827 N N . THR B 1 528 ? -6.605 -26.469 -3.762 1 93.88 528 THR B N 1
ATOM 8828 C CA . THR B 1 528 ? -7.57 -25.703 -4.531 1 93.88 528 THR B CA 1
ATOM 8829 C C . THR B 1 528 ? -8.836 -26.516 -4.801 1 93.88 528 THR B C 1
ATOM 8831 O O . THR B 1 528 ? -8.758 -27.672 -5.215 1 93.88 528 THR B O 1
ATOM 8834 N N . SER B 1 529 ? -10 -25.906 -4.535 1 93 529 SER B N 1
ATOM 8835 C CA . SER B 1 529 ? -11.266 -26.594 -4.73 1 93 529 SER B CA 1
ATOM 8836 C C . SER B 1 529 ? -11.688 -26.578 -6.195 1 93 529 SER B C 1
ATOM 8838 O O . SER B 1 529 ? -12.57 -27.328 -6.609 1 93 529 SER B O 1
ATOM 8840 N N . LYS B 1 530 ? -11.094 -25.75 -6.938 1 92.19 530 LYS B N 1
ATOM 8841 C CA . LYS B 1 530 ? -11.43 -25.594 -8.352 1 92.19 530 LYS B CA 1
ATOM 8842 C C . LYS B 1 530 ? -10.312 -24.875 -9.109 1 92.19 530 LYS B C 1
ATOM 8844 O O . LYS B 1 530 ? -10.328 -23.656 -9.234 1 92.19 530 LYS B O 1
ATOM 8849 N N . PHE B 1 531 ? -9.383 -25.672 -9.656 1 89.94 531 PHE B N 1
ATOM 8850 C CA . PHE B 1 531 ? -8.375 -25 -10.453 1 89.94 531 PHE B CA 1
ATOM 8851 C C . PHE B 1 531 ? -8.828 -24.875 -11.906 1 89.94 531 PHE B C 1
ATOM 8853 O O . PHE B 1 531 ? -8.305 -24.047 -12.648 1 89.94 531 PHE B O 1
ATOM 8860 N N . ARG B 1 532 ? -9.805 -25.703 -12.289 1 89.44 532 ARG B N 1
ATOM 8861 C CA . ARG B 1 532 ? -10.477 -25.641 -13.578 1 89.44 532 ARG B CA 1
ATOM 8862 C C . ARG B 1 532 ? -11.773 -26.438 -13.555 1 89.44 532 ARG B C 1
ATOM 8864 O O . ARG B 1 532 ? -12.086 -27.109 -12.562 1 89.44 532 ARG B O 1
ATOM 8871 N N . LEU B 1 533 ? -12.516 -26.406 -14.656 1 89.75 533 LEU B N 1
ATOM 8872 C CA . LEU B 1 533 ? -13.711 -27.203 -14.82 1 89.75 533 LEU B CA 1
ATOM 8873 C C . LEU B 1 533 ? -13.438 -28.422 -15.711 1 89.75 533 LEU B C 1
ATOM 8875 O O . LEU B 1 533 ? -12.562 -28.359 -16.578 1 89.75 533 LEU B O 1
ATOM 8879 N N . SER B 1 534 ? -14.141 -29.484 -15.406 1 92.88 534 SER B N 1
ATOM 8880 C CA . SER B 1 534 ? -14.125 -30.625 -16.312 1 92.88 534 SER B CA 1
ATOM 8881 C C . SER B 1 534 ? -14.758 -30.266 -17.656 1 92.88 534 SER B C 1
ATOM 8883 O O . SER B 1 534 ? -15.297 -29.172 -17.828 1 92.88 534 SER B O 1
ATOM 8885 N N . GLN B 1 535 ? -14.703 -31.172 -18.578 1 89.81 535 GLN B N 1
ATOM 8886 C CA . GLN B 1 535 ? -15.258 -30.922 -19.906 1 89.81 535 GLN B CA 1
ATOM 8887 C C . GLN B 1 535 ? -16.766 -30.734 -19.828 1 89.81 535 GLN B C 1
ATOM 8889 O O . GLN B 1 535 ? -17.359 -30.094 -20.719 1 89.81 535 GLN B O 1
ATOM 8894 N N . TYR B 1 536 ? -17.375 -31.281 -18.766 1 91.94 536 TYR B N 1
ATOM 8895 C CA . TYR B 1 536 ? -18.828 -31.156 -18.641 1 91.94 536 TYR B CA 1
ATOM 8896 C C . TYR B 1 536 ? -19.188 -30.188 -17.516 1 91.94 536 TYR B C 1
ATOM 8898 O O . TYR B 1 536 ? -20.312 -30.203 -17.016 1 91.94 536 TYR B O 1
ATOM 8906 N N . GLY B 1 537 ? -18.234 -29.359 -17.016 1 90.06 537 GLY B N 1
ATOM 8907 C CA . GLY B 1 537 ? -18.531 -28.141 -16.266 1 90.06 537 GLY B CA 1
ATOM 8908 C C . GLY B 1 537 ? -18.438 -28.328 -14.766 1 90.06 537 GLY B C 1
ATOM 8909 O O . GLY B 1 537 ? -18.938 -27.5 -14 1 90.06 537 GLY B O 1
ATOM 8910 N N . GLU B 1 538 ? -17.797 -29.375 -14.266 1 94.12 538 GLU B N 1
ATOM 8911 C CA . GLU B 1 538 ? -17.656 -29.625 -12.828 1 94.12 538 GLU B CA 1
ATOM 8912 C C . GLU B 1 538 ? -16.281 -29.188 -12.328 1 94.12 538 GLU B C 1
ATOM 8914 O O . GLU B 1 538 ? -15.281 -29.375 -13.016 1 94.12 538 GLU B O 1
ATOM 8919 N N . PRO B 1 539 ? -16.266 -28.578 -11.141 1 93.5 539 PRO B N 1
ATOM 8920 C CA . PRO B 1 539 ? -14.977 -28.156 -10.609 1 93.5 539 PRO B CA 1
ATOM 8921 C C . PRO B 1 539 ? -14.039 -29.328 -10.312 1 93.5 539 PRO B C 1
ATOM 8923 O O . PRO B 1 539 ? -14.492 -30.375 -9.859 1 93.5 539 PRO B O 1
ATOM 8926 N N . ILE B 1 540 ? -12.82 -29.141 -10.5 1 95.12 540 ILE B N 1
ATOM 8927 C CA . ILE B 1 540 ? -11.797 -30.141 -10.203 1 95.12 540 ILE B CA 1
ATOM 8928 C C . ILE B 1 540 ? -10.898 -29.641 -9.078 1 95.12 540 ILE B C 1
ATOM 8930 O O . ILE B 1 540 ? -10.227 -28.625 -9.219 1 95.12 540 ILE B O 1
ATOM 8934 N N . ALA B 1 541 ? -10.875 -30.344 -7.98 1 96.25 541 ALA B N 1
ATOM 8935 C CA . ALA B 1 541 ? -10 -30.047 -6.852 1 96.25 541 ALA B CA 1
ATOM 8936 C C . ALA B 1 541 ? -8.641 -30.734 -7.004 1 96.25 541 ALA B C 1
ATOM 8938 O O . ALA B 1 541 ? -8.531 -31.734 -7.699 1 96.25 541 ALA B O 1
ATOM 8939 N N . ALA B 1 542 ? -7.688 -30.156 -6.445 1 97.25 542 ALA B N 1
ATOM 8940 C CA . ALA B 1 542 ? -6.355 -30.75 -6.52 1 97.25 542 ALA B CA 1
ATOM 8941 C C . ALA B 1 542 ? -5.473 -30.266 -5.367 1 97.25 542 ALA B C 1
ATOM 8943 O O . ALA B 1 542 ? -5.723 -29.203 -4.793 1 97.25 542 ALA B O 1
ATOM 8944 N N . ILE B 1 543 ? -4.512 -31.078 -4.977 1 97.44 543 ILE B N 1
ATOM 8945 C CA . ILE B 1 543 ? -3.412 -30.625 -4.125 1 97.44 543 ILE B CA 1
ATOM 8946 C C . ILE B 1 543 ? -2.426 -29.797 -4.945 1 97.44 543 ILE B C 1
ATOM 8948 O O . ILE B 1 543 ? -2.215 -30.078 -6.129 1 97.44 543 ILE B O 1
ATOM 8952 N N . LYS B 1 544 ? -1.931 -28.844 -4.375 1 96.12 544 LYS B N 1
ATOM 8953 C CA . LYS B 1 544 ? -1.089 -27.891 -5.09 1 96.12 544 LYS B CA 1
ATOM 8954 C C . LYS B 1 544 ? 0.296 -27.797 -4.453 1 96.12 544 LYS B C 1
ATOM 8956 O O . LYS B 1 544 ? 0.419 -27.609 -3.242 1 96.12 544 LYS B O 1
ATOM 8961 N N . ALA B 1 545 ? 1.305 -27.906 -5.211 1 97.12 545 ALA B N 1
ATOM 8962 C CA . ALA B 1 545 ? 2.688 -27.625 -4.836 1 97.12 545 ALA B CA 1
ATOM 8963 C C . ALA B 1 545 ? 3.26 -26.5 -5.691 1 97.12 545 ALA B C 1
ATOM 8965 O O . ALA B 1 545 ? 3.344 -26.609 -6.918 1 97.12 545 ALA B O 1
ATOM 8966 N N . TYR B 1 546 ? 3.658 -25.453 -5.07 1 96.38 546 TYR B N 1
ATOM 8967 C CA . TYR B 1 546 ? 4.184 -24.266 -5.746 1 96.38 546 TYR B CA 1
ATOM 8968 C C . TYR B 1 546 ? 5.574 -23.922 -5.234 1 96.38 546 TYR B C 1
ATOM 8970 O O . TYR B 1 546 ? 5.723 -23.047 -4.371 1 96.38 546 TYR B O 1
ATOM 8978 N N . PRO B 1 547 ? 6.637 -24.516 -5.75 1 95.94 547 PRO B N 1
ATOM 8979 C CA . PRO B 1 547 ? 7.992 -24.219 -5.277 1 95.94 547 PRO B CA 1
ATOM 8980 C C . PRO B 1 547 ? 8.398 -22.766 -5.551 1 95.94 547 PRO B C 1
ATOM 8982 O O . PRO B 1 547 ? 8.328 -22.312 -6.695 1 95.94 547 PRO B O 1
ATOM 8985 N N . MET B 1 548 ? 8.805 -22.062 -4.531 1 96.88 548 MET B N 1
ATOM 8986 C CA . MET B 1 548 ? 9.234 -20.672 -4.688 1 96.88 548 MET B CA 1
ATOM 8987 C C . MET B 1 548 ? 10.523 -20.406 -3.922 1 96.88 548 MET B C 1
ATOM 8989 O O . MET B 1 548 ? 11.094 -19.312 -4.004 1 96.88 548 MET B O 1
ATOM 8993 N N . SER B 1 549 ? 11.055 -21.406 -3.168 1 97.19 549 SER B N 1
ATOM 8994 C CA . SER B 1 549 ? 12.289 -21.219 -2.41 1 97.19 549 SER B CA 1
ATOM 8995 C C . SER B 1 549 ? 13.508 -21.266 -3.322 1 97.19 549 SER B C 1
ATOM 8997 O O . SER B 1 549 ? 13.641 -22.172 -4.145 1 97.19 549 SER B O 1
ATOM 8999 N N . PRO B 1 550 ? 14.422 -20.328 -3.184 1 96.38 550 PRO B N 1
ATOM 9000 C CA . PRO B 1 550 ? 15.672 -20.422 -3.941 1 96.38 550 PRO B CA 1
ATOM 9001 C C . PRO B 1 550 ? 16.531 -21.625 -3.52 1 96.38 550 PRO B C 1
ATOM 9003 O O . PRO B 1 550 ? 17.484 -21.969 -4.207 1 96.38 550 PRO B O 1
ATOM 9006 N N . TYR B 1 551 ? 16.141 -22.266 -2.445 1 95.38 551 TYR B N 1
ATOM 9007 C CA . TYR B 1 551 ? 16.906 -23.391 -1.926 1 95.38 551 TYR B CA 1
ATOM 9008 C C . TYR B 1 551 ? 16.234 -24.719 -2.287 1 95.38 551 TYR B C 1
ATOM 9010 O O . TYR B 1 551 ? 16.531 -25.75 -1.693 1 95.38 551 TYR B O 1
ATOM 9018 N N . MET B 1 552 ? 15.336 -24.641 -3.221 1 94.06 552 MET B N 1
ATOM 9019 C CA . MET B 1 552 ? 14.734 -25.875 -3.713 1 94.06 552 MET B CA 1
ATOM 9020 C C . MET B 1 552 ? 15.805 -26.859 -4.188 1 94.06 552 MET B C 1
ATOM 9022 O O . MET B 1 552 ? 16.781 -26.453 -4.812 1 94.06 552 MET B O 1
ATOM 9026 N N . ASN B 1 553 ? 15.641 -28.047 -3.832 1 89.06 553 ASN B N 1
ATOM 9027 C CA . ASN B 1 553 ? 16.484 -29.125 -4.336 1 89.06 553 ASN B CA 1
ATOM 9028 C C . ASN B 1 553 ? 15.758 -29.953 -5.391 1 89.06 553 ASN B C 1
ATOM 9030 O O . ASN B 1 553 ? 14.758 -30.609 -5.09 1 89.06 553 ASN B O 1
ATOM 9034 N N . PHE B 1 554 ? 16.344 -30.062 -6.566 1 89.19 554 PHE B N 1
ATOM 9035 C CA . PHE B 1 554 ? 15.664 -30.688 -7.688 1 89.19 554 PHE B CA 1
ATOM 9036 C C . PHE B 1 554 ? 15.883 -32.188 -7.664 1 89.19 554 PHE B C 1
ATOM 9038 O O . PHE B 1 554 ? 15.375 -32.906 -8.531 1 89.19 554 PHE B O 1
ATOM 9045 N N . SER B 1 555 ? 16.562 -32.719 -6.703 1 92.5 555 SER B N 1
ATOM 9046 C CA . SER B 1 555 ? 16.781 -34.156 -6.598 1 92.5 555 SER B CA 1
ATOM 9047 C C . SER B 1 555 ? 15.469 -34.906 -6.395 1 92.5 555 SER B C 1
ATOM 9049 O O . SER B 1 555 ? 14.742 -34.625 -5.426 1 92.5 555 SER B O 1
ATOM 9051 N N . GLU B 1 556 ? 15.203 -35.844 -7.254 1 95.06 556 GLU B N 1
ATOM 9052 C CA . GLU B 1 556 ? 13.984 -36.625 -7.148 1 95.06 556 GLU B CA 1
ATOM 9053 C C . GLU B 1 556 ? 13.938 -37.406 -5.832 1 95.06 556 GLU B C 1
ATOM 9055 O O . GLU B 1 556 ? 12.875 -37.562 -5.238 1 95.06 556 GLU B O 1
ATOM 9060 N N . GLU B 1 557 ? 15.07 -37.812 -5.383 1 95.31 557 GLU B N 1
ATOM 9061 C CA . GLU B 1 557 ? 15.148 -38.531 -4.117 1 95.31 557 GLU B CA 1
ATOM 9062 C C . GLU B 1 557 ? 14.688 -37.656 -2.955 1 95.31 557 GLU B C 1
ATOM 9064 O O . GLU B 1 557 ? 13.938 -38.094 -2.086 1 95.31 557 GLU B O 1
ATOM 9069 N N . ARG B 1 558 ? 15.156 -36.469 -3 1 93.5 558 ARG B N 1
ATOM 9070 C CA . ARG B 1 558 ? 14.789 -35.531 -1.932 1 93.5 558 ARG B CA 1
ATOM 9071 C C . ARG B 1 558 ? 13.305 -35.188 -2 1 93.5 558 ARG B C 1
ATOM 9073 O O . ARG B 1 558 ? 12.641 -35.062 -0.968 1 93.5 558 ARG B O 1
ATOM 9080 N N . LEU B 1 559 ? 12.781 -35 -3.164 1 95.5 559 LEU B N 1
ATOM 9081 C CA . LEU B 1 559 ? 11.375 -34.656 -3.346 1 95.5 559 LEU B CA 1
ATOM 9082 C C . LEU B 1 559 ? 10.484 -35.812 -2.916 1 95.5 559 LEU B C 1
ATOM 9084 O O . LEU B 1 559 ? 9.406 -35.625 -2.355 1 95.5 559 LEU B O 1
ATOM 9088 N N . LYS B 1 560 ? 10.961 -37.062 -3.176 1 95.75 560 LYS B N 1
ATOM 9089 C CA . LYS B 1 560 ? 10.219 -38.219 -2.709 1 95.75 560 LYS B CA 1
ATOM 9090 C C . LYS B 1 560 ? 10.156 -38.25 -1.185 1 95.75 560 LYS B C 1
ATOM 9092 O O . LYS B 1 560 ? 9.086 -38.5 -0.609 1 95.75 560 LYS B O 1
ATOM 9097 N N . GLU B 1 561 ? 11.266 -37.969 -0.616 1 93.38 561 GLU B N 1
ATOM 9098 C CA . GLU B 1 561 ? 11.367 -38.031 0.839 1 93.38 561 GLU B CA 1
ATOM 9099 C C . GLU B 1 561 ? 10.586 -36.875 1.491 1 93.38 561 GLU B C 1
ATOM 9101 O O . GLU B 1 561 ? 9.914 -37.094 2.506 1 93.38 561 GLU B O 1
ATOM 9106 N N . ASP B 1 562 ? 10.672 -35.75 0.934 1 93.56 562 ASP B N 1
ATOM 9107 C CA . ASP B 1 562 ? 10.172 -34.531 1.604 1 93.56 562 ASP B CA 1
ATOM 9108 C C . ASP B 1 562 ? 8.703 -34.281 1.26 1 93.56 562 ASP B C 1
ATOM 9110 O O . ASP B 1 562 ? 8 -33.594 1.986 1 93.56 562 ASP B O 1
ATOM 9114 N N . ILE B 1 563 ? 8.219 -34.844 0.128 1 96.12 563 ILE B N 1
ATOM 9115 C CA . ILE B 1 563 ? 6.875 -34.469 -0.319 1 96.12 563 ILE B CA 1
ATOM 9116 C C . ILE B 1 563 ? 6.043 -35.75 -0.521 1 96.12 563 ILE B C 1
ATOM 9118 O O . ILE B 1 563 ? 5.039 -35.969 0.165 1 96.12 563 ILE B O 1
ATOM 9122 N N . ILE B 1 564 ? 6.52 -36.688 -1.352 1 97.44 564 ILE B N 1
ATOM 9123 C CA . ILE B 1 564 ? 5.715 -37.812 -1.807 1 97.44 564 ILE B CA 1
ATOM 9124 C C . ILE B 1 564 ? 5.422 -38.75 -0.632 1 97.44 564 ILE B C 1
ATOM 9126 O O . ILE B 1 564 ? 4.301 -39.219 -0.483 1 97.44 564 ILE B O 1
ATOM 9130 N N . LYS B 1 565 ? 6.406 -38.969 0.17 1 97.62 565 LYS B N 1
ATOM 9131 C CA . LYS B 1 565 ? 6.223 -39.844 1.326 1 97.62 565 LYS B CA 1
ATOM 9132 C C . LYS B 1 565 ? 5.117 -39.312 2.242 1 97.62 565 LYS B C 1
ATOM 9134 O O . LYS B 1 565 ? 4.316 -40.094 2.762 1 97.62 565 LYS B O 1
ATOM 9139 N N . TYR B 1 566 ? 5.117 -38.031 2.479 1 97.81 566 TYR B N 1
ATOM 9140 C CA . TYR B 1 566 ? 4.086 -37.438 3.318 1 97.81 566 TYR B CA 1
ATOM 9141 C C . TYR B 1 566 ? 2.717 -37.531 2.656 1 97.81 566 TYR B C 1
ATOM 9143 O O . TYR B 1 566 ? 1.713 -37.781 3.328 1 97.81 566 TYR B O 1
ATOM 9151 N N . VAL B 1 567 ? 2.623 -37.406 1.347 1 98.38 567 VAL B N 1
ATOM 9152 C CA . VAL B 1 567 ? 1.364 -37.469 0.615 1 98.38 567 VAL B CA 1
ATOM 9153 C C . VAL B 1 567 ? 0.803 -38.906 0.71 1 98.38 567 VAL B C 1
ATOM 9155 O O . VAL B 1 567 ? -0.389 -39.062 0.968 1 98.38 567 VAL B O 1
ATOM 9158 N N . LEU B 1 568 ? 1.664 -39.844 0.521 1 97.88 568 LEU B N 1
ATOM 9159 C CA . LEU B 1 568 ? 1.233 -41.25 0.574 1 97.88 568 LEU B CA 1
ATOM 9160 C C . LEU B 1 568 ? 0.811 -41.625 1.987 1 97.88 568 LEU B C 1
ATOM 9162 O O . LEU B 1 568 ? -0.142 -42.406 2.17 1 97.88 568 LEU B O 1
ATOM 9166 N N . ARG B 1 569 ? 1.519 -41.125 2.977 1 98.06 569 ARG B N 1
ATOM 9167 C CA . ARG B 1 569 ? 1.125 -41.375 4.359 1 98.06 569 ARG B CA 1
ATOM 9168 C C . ARG B 1 569 ? -0.207 -40.688 4.68 1 98.06 569 ARG B C 1
ATOM 9170 O O . ARG B 1 569 ? -1.03 -41.25 5.406 1 98.06 569 ARG B O 1
ATOM 9177 N N . ALA B 1 570 ? -0.378 -39.5 4.195 1 98.38 570 ALA B N 1
ATOM 9178 C CA . ALA B 1 570 ? -1.668 -38.844 4.363 1 98.38 570 ALA B CA 1
ATOM 9179 C C . ALA B 1 570 ? -2.797 -39.656 3.76 1 98.38 570 ALA B C 1
ATOM 9181 O O . ALA B 1 570 ? -3.871 -39.781 4.355 1 98.38 570 ALA B O 1
ATOM 9182 N N . LYS B 1 571 ? -2.537 -40.188 2.578 1 97.94 571 LYS B N 1
ATOM 9183 C CA . LYS B 1 571 ? -3.496 -41.094 1.928 1 97.94 571 LYS B CA 1
ATOM 9184 C C . LYS B 1 571 ? -3.83 -42.281 2.814 1 97.94 571 LYS B C 1
ATOM 9186 O O . LYS B 1 571 ? -5 -42.625 2.994 1 97.94 571 LYS B O 1
ATOM 9191 N N . GLU B 1 572 ? -2.844 -42.875 3.373 1 97.75 572 GLU B N 1
ATOM 9192 C CA . GLU B 1 572 ? -3.047 -44.031 4.246 1 97.75 572 GLU B CA 1
ATOM 9193 C C . GLU B 1 572 ? -3.895 -43.656 5.461 1 97.75 572 GLU B C 1
ATOM 9195 O O . GLU B 1 572 ? -4.801 -44.406 5.844 1 97.75 572 GLU B O 1
ATOM 9200 N N . ASN B 1 573 ? -3.533 -42.562 6.07 1 97.75 573 ASN B N 1
ATOM 9201 C CA . ASN B 1 573 ? -4.27 -42.094 7.238 1 97.75 573 ASN B CA 1
ATOM 9202 C C . ASN B 1 573 ? -5.734 -41.844 6.91 1 97.75 573 ASN B C 1
ATOM 9204 O O . ASN B 1 573 ? -6.625 -42.156 7.695 1 9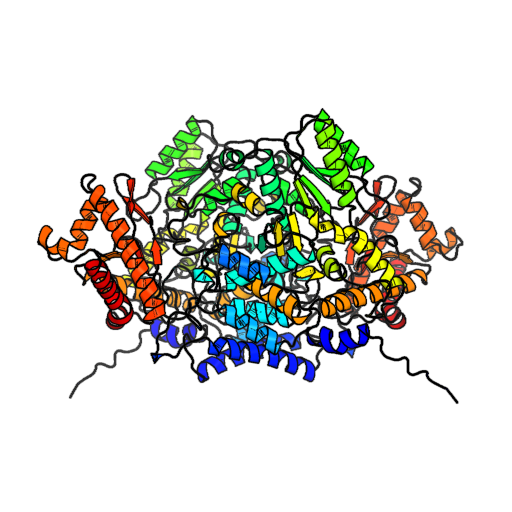7.75 573 ASN B O 1
ATOM 9208 N N . VAL B 1 574 ? -5.984 -41.219 5.746 1 97.56 574 VAL B N 1
ATOM 9209 C CA . VAL B 1 574 ? -7.344 -40.875 5.328 1 97.56 574 VAL B CA 1
ATOM 9210 C C . VAL B 1 574 ? -8.109 -42.156 4.996 1 97.56 574 VAL B C 1
ATOM 9212 O O . VAL B 1 574 ? -9.281 -42.312 5.363 1 97.56 574 VAL B O 1
ATOM 9215 N N . ASP B 1 575 ? -7.477 -43.062 4.328 1 96.06 575 ASP B N 1
ATOM 9216 C CA . ASP B 1 575 ? -8.109 -44.344 3.953 1 96.06 575 ASP B CA 1
ATOM 9217 C C . ASP B 1 575 ? -8.531 -45.125 5.191 1 96.06 575 ASP B C 1
ATOM 9219 O O . ASP B 1 575 ? -9.562 -45.781 5.18 1 96.06 575 ASP B O 1
ATOM 9223 N N . LYS B 1 576 ? -7.777 -45.031 6.219 1 95.44 576 LYS B N 1
ATOM 9224 C CA . LYS B 1 576 ? -8.086 -45.719 7.457 1 95.44 576 LYS B CA 1
ATOM 9225 C C . LYS B 1 576 ? -9.336 -45.156 8.125 1 95.44 576 LYS B C 1
ATOM 9227 O O . LYS B 1 576 ? -10.047 -45.875 8.828 1 95.44 576 LYS B O 1
ATOM 9232 N N . LYS B 1 577 ? -9.586 -43.875 8.008 1 91.88 577 LYS B N 1
ATOM 9233 C CA . LYS B 1 577 ? -10.719 -43.219 8.641 1 91.88 577 LYS B CA 1
ATOM 9234 C C . LYS B 1 577 ? -11.992 -43.406 7.82 1 91.88 577 LYS B C 1
ATOM 9236 O O . LYS B 1 577 ? -13.094 -43.156 8.32 1 91.88 577 LYS B O 1
ATOM 9241 N N . LEU B 1 578 ? -11.852 -43.688 6.594 1 86.31 578 LEU B N 1
ATOM 9242 C CA . LEU B 1 578 ? -13 -43.906 5.727 1 86.31 578 LEU B CA 1
ATOM 9243 C C . LEU B 1 578 ? -13.43 -45.375 5.715 1 86.31 578 LEU B C 1
ATOM 9245 O O . LEU B 1 578 ? -14.547 -45.688 5.324 1 86.31 578 LEU B O 1
#

Radius of gyration: 30.11 Å; Cα contacts (8 Å, |Δi|>4): 2565; chains: 2; bounding box: 77×108×82 Å

Organism: Clostridium novyi (strain NT) (NCBI:txid386415)

Solvent-accessible surface area (backbone atoms only — not comparable to full-atom values): 56493 Å² total; per-residue (Å²): 135,81,79,73,78,77,74,77,78,46,54,37,57,49,45,36,62,71,59,42,47,75,36,38,72,72,57,36,62,46,69,70,64,51,50,53,50,50,48,54,52,52,50,48,52,53,60,55,51,66,30,38,33,46,69,86,64,47,44,23,38,21,57,49,77,56,65,76,55,72,39,69,69,40,46,50,48,46,31,69,71,32,71,64,38,64,53,58,51,54,64,67,58,42,51,56,57,57,56,58,27,42,15,37,9,54,30,34,38,21,55,44,23,11,49,42,87,53,32,36,25,24,44,44,11,39,50,22,33,42,54,23,26,64,63,40,24,29,36,37,34,26,64,51,14,19,25,45,42,54,42,36,45,23,46,32,18,28,51,28,49,50,35,59,36,57,45,90,42,30,39,42,48,75,39,65,13,52,37,41,21,50,36,51,50,49,51,50,23,46,33,68,69,67,31,62,61,32,42,35,69,14,36,81,57,67,47,27,35,41,31,34,74,68,50,66,56,55,57,46,51,38,27,26,51,36,5,42,5,36,72,30,53,46,68,24,52,61,42,92,46,60,18,54,27,64,68,50,44,53,53,50,52,52,49,30,59,74,70,69,32,54,59,25,31,39,46,34,42,29,29,30,88,69,51,23,18,53,26,57,48,64,60,52,51,52,52,49,52,49,52,31,62,75,66,65,51,93,66,74,57,34,35,35,28,44,16,33,47,35,55,55,53,30,59,48,66,83,54,55,75,85,74,36,84,46,56,64,55,70,70,41,48,51,34,52,48,60,45,34,69,39,47,60,44,52,47,75,30,52,28,37,23,31,21,34,26,30,66,53,27,18,28,57,58,24,12,29,29,38,32,46,50,48,72,61,50,61,67,53,48,56,68,64,80,66,40,42,63,57,75,86,81,46,54,55,55,57,44,43,47,47,83,52,69,54,37,37,37,27,42,41,37,11,50,45,29,35,42,48,26,29,14,37,47,34,50,47,34,53,53,49,50,36,29,40,28,41,54,28,48,52,51,56,36,66,71,34,45,43,30,28,67,74,47,79,71,31,52,49,47,48,48,35,31,46,68,50,65,74,75,51,41,75,73,60,72,42,78,53,30,30,49,53,51,49,52,40,39,37,70,36,73,90,29,48,68,57,41,53,52,48,32,52,48,35,51,54,34,43,53,44,36,52,51,34,22,67,76,66,32,33,36,36,57,31,54,27,57,44,70,47,61,28,78,80,69,45,67,39,40,28,38,31,40,17,59,43,19,89,62,55,66,48,48,50,67,56,40,39,63,54,44,48,50,53,51,54,48,25,46,52,57,50,60,73,75,103,132,88,81,78,78,79,76,76,78,44,55,37,58,49,45,36,62,71,58,42,47,74,34,37,70,72,56,36,62,46,69,70,64,50,50,53,51,50,49,55,51,52,50,49,53,53,60,55,50,66,30,38,34,46,70,85,62,47,44,22,38,21,57,48,75,56,65,76,55,72,39,69,68,39,46,50,49,46,31,69,70,32,68,64,38,63,54,57,50,54,63,67,58,41,50,57,58,56,57,57,29,42,16,38,10,53,29,32,38,20,56,45,23,11,50,43,88,54,30,37,26,25,46,45,11,37,51,22,32,42,52,22,23,64,63,40,25,30,36,36,33,26,66,51,14,19,26,44,41,54,43,37,44,23,48,32,19,30,51,27,50,51,36,59,34,56,44,88,42,28,40,42,50,76,39,65,13,51,40,41,22,50,37,52,51,50,52,50,23,45,33,67,69,69,30,62,61,32,44,36,70,15,36,80,56,67,47,28,36,39,31,36,73,69,49,68,57,53,58,46,51,37,28,27,52,36,5,41,5,38,71,28,53,45,69,25,51,63,42,94,43,59,18,55,27,65,70,49,43,54,52,52,52,52,49,31,58,75,68,68,31,54,60,23,32,39,46,35,39,29,29,31,89,68,50,24,18,54,26,56,48,64,60,52,53,52,51,51,51,48,51,31,62,74,67,67,50,93,66,74,59,35,36,36,29,46,15,33,47,36,53,56,54,32,59,48,68,83,54,55,77,86,74,36,85,44,58,66,54,71,69,41,47,50,34,52,50,60,46,35,68,40,49,62,45,50,45,75,29,50,28,38,24,32,21,35,26,29,65,53,26,18,27,57,59,25,12,28,29,37,32,46,50,48,73,61,49,62,67,52,47,55,67,64,81,66,40,42,64,57,73,87,81,45,55,56,56,58,43,42,47,46,82,53,70,54,36,38,38,27,43,41,36,10,51,44,28,34,42,46,26,29,14,37,48,34,51,49,35,53,52,49,51,37,29,41,27,40,53,28,48,52,51,57,35,66,69,36,45,43,30,29,69,73,46,78,71,30,52,48,48,48,48,36,31,44,69,49,64,73,74,50,41,73,74,59,73,41,79,54,30,31,49,54,51,48,52,39,40,36,68,35,72,89,29,49,68,56,40,54,51,48,34,52,48,36,51,54,35,42,52,43,37,54,51,35,22,66,76,66,32,32,36,36,57,31,52,27,58,44,69,47,62,30,78,82,68,45,67,38,38,28,38,30,40,17,60,44,18,89,64,55,65,50,47,51,69,55,41,40,64,54,43,48,48,53,52,53,48,25,47,51,58,51,59,71,75,104

Secondary structure (DSSP, 8-state):
-------PPPHHHHHIIIIIGGGS--SS--HHHHHHHHHHHHHHHHHHHTTS--TTTT--BSS-S--S-SSHHHHHHHHHH----SS---HHHHHHHHHGGGTT-B-TTSTTB-SSS-PPPPHHHHHHHHHHHHH--BTTSHHHHTTHHHHHHHHHHHHHHHHT--TTT-EEEEESSHHHHHHHHHHHHHHHHH-TTHHHH---S--EEEEETTS-THHHHHHHHTTS-GGGEEEE-B-TTS-B-HHHHHHHHHHHHHHT--EEEEEEEBS-TTT--B--HHHHHHHHHHHHHHHT-SSPPEEEEE-TTGGGGGGGTT--TTT-TT---HHHHHHHHHHHHHHTTGGGSSEEEEETTTTT-PPSS-EEEEES-GGGGGGGPPPGGG-TTS-SS-S--GGGT-S-S--BTHHHHHHHHHHHHHHHHHHHHHHHHHHHHHHHHHHHHHT-TTEEES-TT--SS-EEEEE--THHHHHH-STTHHHHHHHHHHH-GGGHHHHHHHHHHHHHHHHHHHHHHHHH---B-EEEEEEEE-TTS-EEEEEEE----TT----HHHHIIIIIHHHHHHHHHHHHH-/----------HHHHHIIIIIGGGS--SS--HHHHHHHHHHHHHHHHHHHTTS--TTTT-SBSS-S--S-SSHHHHHHHHHH----SS---HHHHHHHHHGGGTT-B-TTSTTB-SSS-PPPPHHHHHHHHHHHHH--BTTSHHHHTTHHHHHHHHHHHHHHHHT--TTT-EEEEESSHHHHHHHHHHHHHHHHH-TTHHHH---S--EEEEETTS-THHHHHHHHTTS-GGGEEEE-B-TTS-B-HHHHHHHHHHHHHHT--EEEEEEEBS-TTT--B--HHHHHHHHHHHHHHHT-SSPPEEEEE-TTGGGGGGGTT--TTT-TT---HHHHHHHHHHHHHHTTGGGSSEEEEETTTTT-PPSS-EEEEES-GGGGGGGPPPGGG-TTS-SS-S--GGGT-S-S--BTHHHHHHHHHHHHHHHHHHHHHHHHHHHHHHHHHHHHHH-TTEEES-TT--SS-EEEEE--THHHHHH-STTHHHHHHHHHHH-GGGHHHHHHHHHHHHHHHHHHHHHHHHH---B-EEEEEEEE-TTS-EEEEEEE----TT----HHHHIIIIIHHHHHHHHHHHHH-

Sequence (1156 aa):
MKLTENKSELIWQKILREKVHPGFIIPWKEKNKEEEFKNVINDTLYTLNELKGSKEEGKSFLGKSNCCISNYREINKVKRNANIPEKSSSIEEVIKSASKYFDGMFNWVHPKSMVNVAPPAAIPSIAGSLMGAIFNPNIVEQEYSGNIAALEIEVAAIISKLVGYDYKKATGHFTFGGTGAYLFATKLALTKLLGKESRKNGIRSDAQILVSNVGHYAMKNCSDWTGLGTNNVRNINLNEDSSMDLNHLEEVMEQCYKEGKPIAMIVATMGTTDAFAVDNIKGIVEICDRFVRKHNLKKRPFIYADAVIGWAWSVFNSYDFKENSMEFSEKTLRSIEKSVANIRNLNLADAIGIDFHKTGFTCYNCSMICIKDCNDIDMLTRDKDQMAYLYHSSAYTPGEYTLECSRGGGYALSAWCNLQYFGLEGYRVILGNLIECEMSLRNVIKEEPNLVCVNEKDNGLVTLFRVYPDKLKENINKVNFAEEQYKNEFTNPDYKEQLKKYNEYQNKIANELERMMFEENGPALSFTSKFRLSQYGEPIAAIKAYPMSPYMNFSEERLKEDIIKYVLRAKENVDKKLMKLTENKSELIWQKILREKVHPGFIIPWKEKNKEEEFKNVINDTLYTLNELKGSKEEGKSFLGKSNCCISNYREINKVKRNANIPEKSSSIEEVIKSASKYFDGMFNWVHPKSMVNVAPPAAIPSIAGSLMGAIFNPNIVEQEYSGNIAALEIEVAAIISKLVGYDYKKATGHFTFGGTGAYLFATKLALTKLLGKESRKNGIRSDAQILVSNVGHYAMKNCSDWTGLGTNNVRNINLNEDSSMDLNHLEEVMEQCYKEGKPIAMIVATMGTTDAFAVDNIKGIVEICDRFVRKHNLKKRPFIYADAVIGWAWSVFNSYDFKENSMEFSEKTLRSIEKSVANIRNLNLADAIGIDFHKTGFTCYNCSMICIKDCNDIDMLTRDKDQMAYLYHSSAYTPGEYTLECSRGGGYALSAWCNLQYFGLEGYRVILGNLIECEMSLRNVIKEEPNLVCVNEKDNGLVTLFRVYPDKLKENINKVNFAEEQYKNEFTNPDYKEQLKKYNEYQNKIANELERMMFEENGPALSFTSKFRLSQYGEPIAAIKAYPMSPYMNFSEERLKEDIIKYVLRAKENVDKKL

Foldseek 3Di:
DPCPPPPDQDPVRVCCVPPVVLVAQDPDDDPVSVVSVVVLVVLLVVLLVVQDDDPVLLAFAGHAQDDQDDDDVSVVVVVVPDDDDPDGDDSSVVSNVVSVNSHNGGPQQRQLAFAFLFHAFDPLLVVLLVVLVRLVAWLLACVSHPCLVVLQLVLLLVLCVLLPFDSVFKGKGKAQALLQQVLLLLLLLQCVVVHLCCVVVPDPALAAEEEAPQDDCSNQVSCVVSPNHNVRYDHAYADLLRAGDLVRVLVVCVVCVVVVHHHREYEFELQGTFQTRGYQVVSVLVSQVVSCVVVVPPDTHAYEYACQPRSLLSLCVVPDLVPPVVPFDPVLSVLSVVSCVRSSNSNVGQKYKYACSRLVNRPPGAIMMMGNGPVSQVSQFADCVVPVPGDPPGPDRCCRRRPDSTHGSSNSSSSSSSCVVCPSPNSVVLQSVLQLQVVLLQVLQQVDLQKDFSNVSHRGNKTWMFGHAPVQCVVQVDSNSNVVLVVCCQEPVVCVVVQVVRLVVQVQLLVLQVVCSNPVVARNWYKDSASDAGPVGHGHITIMGGRRHSPHDNDSVVCCVRPVVSSVVSSVVSVVVD/DPCPPPPDQDPVNVCCVPPVVLVAQDPDDDPVSVVSVVVLVVLLVVLLVVQDDDPVLLAFAGHALDDQDDDDVSVVVVVVPDDDDPDGDDSSVVSNVVSVNSHNGGPQQRQLAFAFLFHAFDPLLVVLLVVLVRLVAWLLACVSHPCLVVLQLVLLLVLCVLLPFPSVFKGKGKAQALLQQVLLLLLLLQCVVVHLCCVVVPDPALAAEEEAPQDDCSNQVSCVVSPNHNVRYDHAYADLLRAGDLVRVLVVCVVCVVVVHHHREYEFELQGTFQTRGYQVVSVLVSQVVSCVVVVPPDTHAYEYACQPRSLLSLCVVPDLVVPVVPFDPVLSVLSVVSCVRSSNSNVGQKYKYACSRLVNRPPGAIMMMGNGPVSQVSQFADCVVPVPGDPPGPDRCCRRRPDSTHGSSNSSSSSSSCVVCPSPNSVVLQSVLQLQVVLLQVLQQVDLQKDFSNVSGRGNKTWMFGHAPVQCVVCVDSNSNVVLVVCCQEPVVCVVVQVVRLVVQVQLLVLQVVCSNPVVARNWYKDSASDAGPVGHGHITIMGGRRHSPHDNDSVVCCVRPVVSSVVSSVVSVVVD

InterPro domains:
  IPR002129 Pyridoxal phosphate-dependent decarboxylase, major domain [PF00282] (80-463)
  IPR015421 Pyridoxal phosphate-dependent transferase, major domain [G3DSA:3.40.640.10] (121-431)
  IPR015424 Pyridoxal phosphate-dependent transferase [SSF53383] (81-554)

pLDDT: mean 94.32, std 8.03, range [22.42, 98.94]

Nearest PDB structures (foldseek):
  4rj0-assembly2_D  TM=8.954E-01  e=2.723E-29  Sphaerobacter thermophilus DSM 20745
  4rit-assembly1_A  TM=8.921E-01  e=9.866E-29  Sphaerobacter thermophilus DSM 20745
  4rj0-assembly1_A  TM=8.824E-01  e=1.094E-28  Sphaerobacter thermophilus DSM 20745
  4riz-assembly2_C  TM=8.946E-01  e=1.927E-28  Sphaerobacter thermophilus DSM 20745
  4riz-assembly1_B  TM=8.939E-01  e=9.035E-28  Sphaerobacter thermophilus DSM 20745